Protein 3UC0 (pdb70)

Structure (mmCIF, N/CA/C/O backbone):
data_3UC0
#
_entry.id   3UC0
#
_cell.length_a   78.937
_cell.length_b   113.864
_cell.length_c   169.583
_cell.angle_alpha   90.000
_cell.angle_beta   90.000
_cell.angle_gamma   90.000
#
_symmetry.space_group_name_H-M   'P 21 21 21'
#
loop_
_entity.id
_entity.type
_entity.pdbx_description
1 polymer 'envelope protein'
2 polymer 'Heavy chain, monoclonal antibody 5H2'
3 polymer 'Light chain, monoclonal antibody 5H2'
4 non-polymer GLYCEROL
5 non-polymer 'SULFATE ION'
6 water water
#
loop_
_atom_site.group_PDB
_atom_site.id
_atom_site.type_symbol
_atom_site.label_atom_id
_atom_site.label_alt_id
_atom_site.label_comp_id
_atom_site.label_asym_id
_atom_site.label_entity_id
_atom_site.label_seq_id
_atom_site.pdbx_PDB_ins_code
_atom_site.Cartn_x
_atom_site.Cartn_y
_atom_site.Cartn_z
_atom_site.occupancy
_atom_site.B_iso_or_equiv
_atom_site.auth_seq_id
_atom_site.auth_comp_id
_atom_site.auth_asym_id
_atom_site.auth_atom_id
_atom_site.pdbx_PDB_model_num
ATOM 1 N N . MET A 1 1 ? -2.869 12.148 -16.794 1.00 81.80 1 MET A N 1
ATOM 2 C CA . MET A 1 1 ? -1.922 12.673 -17.773 1.00 79.71 1 MET A CA 1
ATOM 3 C C . MET A 1 1 ? -2.539 12.697 -19.176 1.00 81.13 1 MET A C 1
ATOM 4 O O . MET A 1 1 ? -3.048 11.676 -19.646 1.00 79.24 1 MET A O 1
ATOM 9 N N . ARG A 1 2 ? -2.484 13.868 -19.837 1.00 77.44 2 ARG A N 1
ATOM 10 C CA . ARG A 1 2 ? -3.002 14.065 -21.192 1.00 75.54 2 ARG A CA 1
ATOM 11 C C . ARG A 1 2 ? -1.990 13.584 -22.229 1.00 75.70 2 ARG A C 1
ATOM 12 O O . ARG A 1 2 ? -0.804 13.906 -22.131 1.00 75.07 2 ARG A O 1
ATOM 20 N N . CYS A 1 3 ? -2.460 12.791 -23.207 1.00 69.68 3 CYS A N 1
ATOM 21 C CA . CYS A 1 3 ? -1.621 12.210 -24.256 1.00 66.71 3 CYS A CA 1
ATOM 22 C C . CYS A 1 3 ? -1.719 12.954 -25.584 1.00 69.03 3 CYS A C 1
ATOM 23 O O . CYS A 1 3 ? -2.780 13.483 -25.923 1.00 69.50 3 CYS A O 1
ATOM 26 N N . VAL A 1 4 ? -0.613 12.957 -26.351 1.00 63.53 4 VAL A N 1
ATOM 27 C CA . VAL A 1 4 ? -0.535 13.578 -27.676 1.00 62.58 4 VAL A CA 1
ATOM 28 C C . VAL A 1 4 ? -1.069 12.552 -28.689 1.00 64.26 4 VAL A C 1
ATOM 29 O O . VAL A 1 4 ? -0.553 11.434 -28.770 1.00 62.20 4 VAL A O 1
ATOM 33 N N . GLY A 1 5 ? -2.114 12.937 -29.415 1.00 61.19 5 GLY A N 1
ATOM 34 C CA . GLY A 1 5 ? -2.775 12.084 -30.395 1.00 60.02 5 GLY A CA 1
ATOM 35 C C . GLY A 1 5 ? -2.066 11.983 -31.729 1.00 62.35 5 GLY A C 1
ATOM 36 O O . GLY A 1 5 ? -1.757 13.002 -32.353 1.00 62.57 5 GLY A O 1
ATOM 37 N N . VAL A 1 6 ? -1.805 10.738 -32.171 1.00 57.14 6 VAL A N 1
ATOM 38 C CA . VAL A 1 6 ? -1.162 10.421 -33.452 1.00 55.95 6 VAL A CA 1
ATOM 39 C C . VAL A 1 6 ? -2.053 9.412 -34.194 1.00 59.79 6 VAL A C 1
ATOM 40 O O . VAL A 1 6 ? -2.371 8.354 -33.652 1.00 58.78 6 VAL A O 1
ATOM 44 N N . GLY A 1 7 ? -2.459 9.764 -35.410 1.00 57.34 7 GLY A N 1
ATOM 45 C CA . GLY A 1 7 ? -3.317 8.926 -36.239 1.00 57.63 7 GLY A CA 1
ATOM 46 C C . GLY A 1 7 ? -4.787 9.283 -36.152 1.00 63.56 7 GLY A C 1
ATOM 47 O O . GLY A 1 7 ? -5.185 10.119 -35.335 1.00 63.72 7 GLY A O 1
ATOM 48 N N . ASN A 1 8 ? -5.604 8.641 -37.002 1.00 61.51 8 ASN A N 1
ATOM 49 C CA . ASN A 1 8 ? -7.049 8.859 -37.074 1.00 63.48 8 ASN A CA 1
ATOM 50 C C . ASN A 1 8 ? -7.790 7.526 -37.207 1.00 68.09 8 ASN A C 1
ATOM 51 O O . ASN A 1 8 ? -7.313 6.625 -37.897 1.00 67.06 8 ASN A O 1
ATOM 56 N N . ARG A 1 9 ? -8.958 7.413 -36.549 1.00 66.21 9 ARG A N 1
ATOM 57 C CA . ARG A 1 9 ? -9.806 6.216 -36.551 1.00 66.94 9 ARG A CA 1
ATOM 58 C C . ARG A 1 9 ? -10.437 5.901 -37.922 1.00 72.54 9 ARG A C 1
ATOM 59 O O . ARG A 1 9 ? -10.770 4.743 -38.183 1.00 72.44 9 ARG A O 1
ATOM 61 N N . ASP A 1 10 ? -10.603 6.926 -38.783 1.00 70.34 10 ASP A N 1
ATOM 62 C CA . ASP A 1 10 ? -11.190 6.792 -40.123 1.00 72.11 10 ASP A CA 1
ATOM 63 C C . ASP A 1 10 ? -10.137 6.528 -41.219 1.00 74.83 10 ASP A C 1
ATOM 64 O O . ASP A 1 10 ? -10.507 6.336 -42.380 1.00 76.13 10 ASP A O 1
ATOM 69 N N . PHE A 1 11 ? -8.834 6.538 -40.849 1.00 68.73 11 PHE A N 1
ATOM 70 C CA . PHE A 1 11 ? -7.703 6.336 -41.763 1.00 67.63 11 PHE A CA 1
ATOM 71 C C . PHE A 1 11 ? -6.867 5.092 -41.436 1.00 69.52 11 PHE A C 1
ATOM 72 O O . PHE A 1 11 ? -6.651 4.784 -40.262 1.00 67.68 11 PHE A O 1
ATOM 80 N N . VAL A 1 12 ? -6.373 4.404 -42.489 1.00 66.17 12 VAL A N 1
ATOM 81 C CA . VAL A 1 12 ? -5.536 3.203 -42.401 1.00 64.35 12 VAL A CA 1
ATOM 82 C C . VAL A 1 12 ? -4.035 3.499 -42.677 1.00 66.54 12 VAL A C 1
ATOM 83 O O . VAL A 1 12 ? -3.194 2.609 -42.503 1.00 64.73 12 VAL A O 1
ATOM 87 N N . GLU A 1 13 ? -3.709 4.746 -43.091 1.00 63.45 13 GLU A N 1
ATOM 88 C CA . GLU A 1 13 ? -2.346 5.189 -43.415 1.00 62.34 13 GLU A CA 1
ATOM 89 C C . GLU A 1 13 ? -1.381 5.106 -42.233 1.00 63.76 13 GLU A C 1
ATOM 90 O O . GLU A 1 13 ? -1.669 5.632 -41.157 1.00 62.44 13 GLU A O 1
ATOM 96 N N . GLY A 1 14 ? -0.252 4.438 -42.467 1.00 59.59 14 GLY A N 1
ATOM 97 C CA . GLY A 1 14 ? 0.815 4.249 -41.492 1.00 57.67 14 GLY A CA 1
ATOM 98 C C . GLY A 1 14 ? 0.755 2.958 -40.697 1.00 60.39 14 GLY A C 1
ATOM 99 O O . GLY A 1 14 ? 1.687 2.659 -39.947 1.00 58.85 14 GLY A O 1
ATOM 100 N N . VAL A 1 15 ? -0.336 2.184 -40.843 1.00 57.41 15 VAL A N 1
ATOM 101 C CA . VAL A 1 15 ? -0.549 0.934 -40.092 1.00 56.34 15 VAL A CA 1
ATOM 102 C C . VAL A 1 15 ? -0.727 -0.286 -41.036 1.00 60.53 15 VAL A C 1
ATOM 103 O O . VAL A 1 15 ? -0.685 -1.430 -40.578 1.00 59.74 15 VAL A O 1
ATOM 107 N N . SER A 1 16 ? -0.876 -0.032 -42.351 1.00 58.08 16 SER A N 1
ATOM 108 C CA . SER A 1 16 ? -1.050 -1.073 -43.364 1.00 58.95 16 SER A CA 1
ATOM 109 C C . SER A 1 16 ? -0.063 -0.932 -44.527 1.00 63.08 16 SER A C 1
ATOM 110 O O . SER A 1 16 ? 0.380 0.175 -44.833 1.00 62.93 16 SER A O 1
ATOM 113 N N . GLY A 1 17 ? 0.246 -2.064 -45.163 1.00 59.77 17 GLY A N 1
ATOM 114 C CA . GLY A 1 17 ? 1.121 -2.164 -46.327 1.00 60.42 17 GLY A CA 1
ATOM 115 C C . GLY A 1 17 ? 2.539 -1.668 -46.142 1.00 62.17 17 GLY A C 1
ATOM 116 O O . GLY A 1 17 ? 2.939 -0.694 -46.784 1.00 62.53 17 GLY A O 1
ATOM 117 N N . GLY A 1 18 ? 3.285 -2.337 -45.262 1.00 56.35 18 GLY A N 1
ATOM 118 C CA . GLY A 1 18 ? 4.684 -2.042 -44.957 1.00 54.80 18 GLY A CA 1
ATOM 119 C C . GLY A 1 18 ? 5.001 -0.655 -44.427 1.00 56.94 18 GLY A C 1
ATOM 120 O O . GLY A 1 18 ? 6.169 -0.252 -44.423 1.00 56.38 18 GLY A O 1
ATOM 121 N N . ALA A 1 19 ? 3.974 0.080 -43.966 1.00 52.42 19 ALA A N 1
ATOM 122 C CA . ALA A 1 19 ? 4.112 1.434 -43.430 1.00 51.32 19 ALA A CA 1
ATOM 123 C C . ALA A 1 19 ? 4.241 1.423 -41.904 1.00 52.42 19 ALA A C 1
ATOM 124 O O . ALA A 1 19 ? 3.807 0.471 -41.257 1.00 51.09 19 ALA A O 1
ATOM 126 N N . TRP A 1 20 ? 4.850 2.475 -41.334 1.00 48.08 20 TRP A N 1
ATOM 127 C CA . TRP A 1 20 ? 5.051 2.599 -39.888 1.00 46.44 20 TRP A CA 1
ATOM 128 C C . TRP A 1 20 ? 4.633 3.968 -39.342 1.00 50.10 20 TRP A C 1
ATOM 129 O O . TRP A 1 20 ? 4.433 4.909 -40.115 1.00 50.79 20 TRP A O 1
ATOM 140 N N . VAL A 1 21 ? 4.504 4.069 -38.007 1.00 45.57 21 VAL A N 1
ATOM 141 C CA . VAL A 1 21 ? 4.130 5.298 -37.305 1.00 45.50 21 VAL A CA 1
ATOM 142 C C . VAL A 1 21 ? 5.340 5.789 -36.503 1.00 49.02 21 VAL A C 1
ATOM 143 O O . VAL A 1 21 ? 5.854 5.052 -35.659 1.00 47.71 21 VAL A O 1
ATOM 147 N N . ASP A 1 22 ? 5.799 7.025 -36.779 1.00 46.47 22 ASP A N 1
ATOM 148 C CA . ASP A 1 22 ? 6.939 7.621 -36.080 1.00 46.44 22 ASP A CA 1
ATOM 149 C C . ASP A 1 22 ? 6.486 8.377 -34.835 1.00 50.26 22 ASP A C 1
ATOM 150 O O . ASP A 1 22 ? 5.694 9.314 -34.932 1.00 50.59 22 ASP A O 1
ATOM 155 N N . LEU A 1 23 ? 6.972 7.947 -33.660 1.00 46.23 23 LEU A N 1
ATOM 156 C CA . LEU A 1 23 ? 6.613 8.551 -32.375 1.00 46.46 23 LEU A CA 1
ATOM 157 C C . LEU A 1 23 ? 7.823 9.072 -31.622 1.00 50.88 23 LEU A C 1
ATOM 158 O O . LEU A 1 23 ? 8.900 8.484 -31.702 1.00 50.04 23 LEU A O 1
ATOM 163 N N . VAL A 1 24 ? 7.632 10.165 -30.868 1.00 48.84 24 VAL A N 1
ATOM 164 C CA . VAL A 1 24 ? 8.659 10.775 -30.023 1.00 49.82 24 VAL A CA 1
ATOM 165 C C . VAL A 1 24 ? 8.156 10.625 -28.581 1.00 54.42 24 VAL A C 1
ATOM 166 O O . VAL A 1 24 ? 7.229 11.329 -28.173 1.00 54.72 24 VAL A O 1
ATOM 170 N N . LEU A 1 25 ? 8.724 9.658 -27.841 1.00 51.01 25 LEU A N 1
ATOM 171 C CA . LEU A 1 25 ? 8.332 9.346 -26.464 1.00 51.60 25 LEU A CA 1
ATOM 172 C C . LEU A 1 25 ? 9.082 10.212 -25.455 1.00 58.28 25 LEU A C 1
ATOM 173 O O . LEU A 1 25 ? 10.263 9.980 -25.207 1.00 58.32 25 LEU A O 1
ATOM 178 N N . GLU A 1 26 ? 8.391 11.206 -24.874 1.00 57.11 26 GLU A N 1
ATOM 179 C CA . GLU A 1 26 ? 8.962 12.130 -23.890 1.00 59.80 26 GLU A CA 1
ATOM 180 C C . GLU A 1 26 ? 8.875 11.548 -22.481 1.00 65.81 26 GLU A C 1
ATOM 181 O O . GLU A 1 26 ? 7.875 10.908 -22.144 1.00 64.57 26 GLU A O 1
ATOM 187 N N . HIS A 1 27 ? 9.916 11.777 -21.654 1.00 65.44 27 HIS A N 1
ATOM 188 C CA . HIS A 1 27 ? 9.946 11.311 -20.266 1.00 67.28 27 HIS A CA 1
ATOM 189 C C . HIS A 1 27 ? 8.995 12.190 -19.452 1.00 73.69 27 HIS A C 1
ATOM 190 O O . HIS A 1 27 ? 9.171 13.410 -19.394 1.00 74.94 27 HIS A O 1
ATOM 197 N N . GLY A 1 28 ? 7.966 11.561 -18.893 1.00 70.53 28 GLY A N 1
ATOM 198 C CA . GLY A 1 28 ? 6.910 12.239 -18.151 1.00 72.39 28 GLY A CA 1
ATOM 199 C C . GLY A 1 28 ? 5.800 12.700 -19.077 1.00 75.20 28 GLY A C 1
ATOM 200 O O . GLY A 1 28 ? 5.031 13.602 -18.735 1.00 76.46 28 GLY A O 1
ATOM 201 N N . GLY A 1 29 ? 5.741 12.078 -20.255 1.00 69.20 29 GLY A N 1
ATOM 202 C CA . GLY A 1 29 ? 4.761 12.351 -21.298 1.00 67.83 29 GLY A CA 1
ATOM 203 C C . GLY A 1 29 ? 4.087 11.093 -21.807 1.00 69.51 29 GLY A C 1
ATOM 204 O O . GLY A 1 29 ? 4.533 9.979 -21.513 1.00 68.30 29 GLY A O 1
ATOM 205 N N . CYS A 1 30 ? 3.012 11.266 -22.587 1.00 65.24 30 CYS A N 1
ATOM 206 C CA . CYS A 1 30 ? 2.226 10.161 -23.134 1.00 63.33 30 CYS A CA 1
ATOM 207 C C . CYS A 1 30 ? 1.828 10.399 -24.595 1.00 64.70 30 CYS A C 1
ATOM 208 O O . CYS A 1 30 ? 1.613 11.544 -24.998 1.00 65.15 30 CYS A O 1
ATOM 211 N N . VAL A 1 31 ? 1.745 9.309 -25.386 1.00 58.43 31 VAL A N 1
ATOM 212 C CA . VAL A 1 31 ? 1.368 9.338 -26.808 1.00 56.85 31 VAL A CA 1
ATOM 213 C C . VAL A 1 31 ? 0.256 8.303 -27.072 1.00 58.93 31 VAL A C 1
ATOM 214 O O . VAL A 1 31 ? 0.381 7.152 -26.651 1.00 57.66 31 VAL A O 1
ATOM 218 N N . THR A 1 32 ? -0.821 8.719 -27.771 1.00 55.28 32 THR A N 1
ATOM 219 C CA . THR A 1 32 ? -1.955 7.859 -28.118 1.00 54.65 32 THR A CA 1
ATOM 220 C C . THR A 1 32 ? -2.056 7.634 -29.632 1.00 57.38 32 THR A C 1
ATOM 221 O O . THR A 1 32 ? -2.129 8.600 -30.394 1.00 57.52 32 THR A O 1
ATOM 225 N N . THR A 1 33 ? -2.065 6.353 -30.056 1.00 52.57 33 THR A N 1
ATOM 226 C CA . THR A 1 33 ? -2.171 5.965 -31.467 1.00 51.76 33 THR A CA 1
ATOM 227 C C . THR A 1 33 ? -3.573 5.478 -31.823 1.00 56.17 33 THR A C 1
ATOM 228 O O . THR A 1 33 ? -4.179 4.730 -31.054 1.00 55.73 33 THR A O 1
ATOM 232 N N . MET A 1 34 ? -4.086 5.913 -32.989 1.00 53.66 34 MET A N 1
ATOM 233 C CA . MET A 1 34 ? -5.416 5.562 -33.504 1.00 54.84 34 MET A CA 1
ATOM 234 C C . MET A 1 34 ? -5.333 5.149 -34.972 1.00 58.46 34 MET A C 1
ATOM 235 O O . MET A 1 34 ? -4.607 5.780 -35.744 1.00 57.70 34 MET A O 1
ATOM 240 N N . ALA A 1 35 ? -6.087 4.098 -35.361 1.00 55.57 35 ALA A N 1
ATOM 241 C CA . ALA A 1 35 ? -6.120 3.564 -36.730 1.00 55.84 35 ALA A CA 1
ATOM 242 C C . ALA A 1 35 ? -7.389 2.746 -37.011 1.00 61.27 35 ALA A C 1
ATOM 243 O O . ALA A 1 35 ? -7.963 2.159 -36.089 1.00 61.21 35 ALA A O 1
ATOM 245 N N . GLN A 1 36 ? -7.786 2.667 -38.299 1.00 58.66 36 GLN A N 1
ATOM 246 C CA . GLN A 1 36 ? -8.951 1.919 -38.781 1.00 60.04 36 GLN A CA 1
ATOM 247 C C . GLN A 1 36 ? -8.714 0.407 -38.632 1.00 62.43 36 GLN A C 1
ATOM 248 O O . GLN A 1 36 ? -7.736 -0.117 -39.172 1.00 61.10 36 GLN A O 1
ATOM 254 N N . GLY A 1 37 ? -9.596 -0.258 -37.881 1.00 58.99 37 GLY A N 1
ATOM 255 C CA . GLY A 1 37 ? -9.531 -1.694 -37.621 1.00 58.07 37 GLY A CA 1
ATOM 256 C C . GLY A 1 37 ? -8.380 -2.106 -36.724 1.00 58.48 37 GLY A C 1
ATOM 257 O O . GLY A 1 37 ? -7.884 -3.235 -36.819 1.00 57.55 37 GLY A O 1
ATOM 258 N N . LYS A 1 38 ? -7.947 -1.184 -35.843 1.00 53.11 38 LYS A N 1
ATOM 259 C CA . LYS A 1 38 ? -6.835 -1.394 -34.913 1.00 50.57 38 LYS A CA 1
ATOM 260 C C . LYS A 1 38 ? -7.167 -0.848 -33.519 1.00 53.78 38 LYS A C 1
ATOM 261 O O . LYS A 1 38 ? -7.829 0.191 -33.426 1.00 54.26 38 LYS A O 1
ATOM 267 N N . PRO A 1 39 ? -6.722 -1.513 -32.424 1.00 49.01 39 PRO A N 1
ATOM 268 C CA . PRO A 1 39 ? -7.032 -0.991 -31.083 1.00 49.18 39 PRO A CA 1
ATOM 269 C C . PRO A 1 39 ? -6.236 0.265 -30.742 1.00 52.17 39 PRO A C 1
ATOM 270 O O . PRO A 1 39 ? -5.082 0.393 -31.151 1.00 50.44 39 PRO A O 1
ATOM 274 N N . THR A 1 40 ? -6.865 1.193 -30.004 1.00 49.63 40 THR A N 1
ATOM 275 C CA . THR A 1 40 ? -6.253 2.448 -29.562 1.00 49.04 40 THR A CA 1
ATOM 276 C C . THR A 1 40 ? -5.219 2.124 -28.473 1.00 51.66 40 THR A C 1
ATOM 277 O O . THR A 1 40 ? -5.526 1.380 -27.534 1.00 51.73 40 THR A O 1
ATOM 281 N N . LEU A 1 41 ? -3.989 2.649 -28.626 1.00 46.80 41 LEU A N 1
ATOM 282 C CA . LEU A 1 41 ? -2.887 2.375 -27.700 1.00 45.69 41 LEU A CA 1
ATOM 283 C C . LEU A 1 41 ? -2.343 3.600 -26.981 1.00 49.52 41 LEU A C 1
ATOM 284 O O . LEU A 1 41 ? -2.460 4.718 -27.482 1.00 49.43 41 LEU A O 1
ATOM 289 N N . ASP A 1 42 ? -1.695 3.366 -25.824 1.00 45.77 42 ASP A N 1
ATOM 290 C CA . ASP A 1 42 ? -1.033 4.379 -25.009 1.00 46.09 42 ASP A CA 1
ATOM 291 C C . ASP A 1 42 ? 0.441 4.009 -24.874 1.00 48.09 42 ASP A C 1
ATOM 292 O O . ASP A 1 42 ? 0.768 2.961 -24.316 1.00 47.26 42 ASP A O 1
ATOM 297 N N . PHE A 1 43 ? 1.321 4.853 -25.426 1.00 43.84 43 PHE A N 1
ATOM 298 C CA . PHE A 1 43 ? 2.769 4.670 -25.382 1.00 42.66 43 PHE A CA 1
ATOM 299 C C . PHE A 1 43 ? 3.367 5.668 -24.392 1.00 47.29 43 PHE A C 1
ATOM 300 O O . PHE A 1 43 ? 3.087 6.866 -24.481 1.00 47.92 43 PHE A O 1
ATOM 308 N N . GLU A 1 44 ? 4.160 5.170 -23.429 1.00 43.87 44 GLU A N 1
ATOM 309 C CA . GLU A 1 44 ? 4.766 5.998 -22.389 1.00 45.29 44 GLU A CA 1
ATOM 310 C C . GLU A 1 44 ? 6.185 5.542 -22.037 1.00 48.43 44 GLU A C 1
ATOM 311 O O . GLU A 1 44 ? 6.413 4.352 -21.808 1.00 47.22 44 GLU A O 1
ATOM 317 N N . LEU A 1 45 ? 7.130 6.501 -21.981 1.00 45.58 45 LEU A N 1
ATOM 318 C CA . LEU A 1 45 ? 8.516 6.250 -21.596 1.00 45.71 45 LEU A CA 1
ATOM 319 C C . LEU A 1 45 ? 8.587 6.397 -20.070 1.00 51.68 45 LEU A C 1
ATOM 320 O O . LEU A 1 45 ? 8.657 7.511 -19.547 1.00 53.27 45 LEU A O 1
ATOM 325 N N . THR A 1 46 ? 8.497 5.258 -19.365 1.00 48.19 46 THR A N 1
ATOM 326 C CA . THR A 1 46 ? 8.475 5.170 -17.905 1.00 50.21 46 THR A CA 1
ATOM 327 C C . THR A 1 46 ? 9.819 5.490 -17.244 1.00 55.69 46 THR A C 1
ATOM 328 O O . THR A 1 46 ? 9.875 6.389 -16.404 1.00 57.68 46 THR A O 1
ATOM 332 N N . LYS A 1 47 ? 10.883 4.746 -17.596 1.00 51.24 47 LYS A N 1
ATOM 333 C CA . LYS A 1 47 ? 12.206 4.919 -16.993 1.00 52.84 47 LYS A CA 1
ATOM 334 C C . LYS A 1 47 ? 13.334 4.985 -18.025 1.00 55.44 47 LYS A C 1
ATOM 335 O O . LYS A 1 47 ? 13.296 4.287 -19.039 1.00 52.67 47 LYS A O 1
ATOM 341 N N . THR A 1 48 ? 14.345 5.822 -17.737 1.00 53.85 48 THR A N 1
ATOM 342 C CA . THR A 1 48 ? 15.548 6.003 -18.544 1.00 53.42 48 THR A CA 1
ATOM 343 C C . THR A 1 48 ? 16.754 6.015 -17.600 1.00 59.75 48 THR A C 1
ATOM 344 O O . THR A 1 48 ? 16.849 6.884 -16.729 1.00 61.97 48 THR A O 1
ATOM 348 N N . THR A 1 49 ? 17.676 5.056 -17.783 1.00 55.75 49 THR A N 1
ATOM 349 C CA . THR A 1 49 ? 18.902 4.950 -16.982 1.00 58.22 49 THR A CA 1
ATOM 350 C C . THR A 1 49 ? 19.951 5.946 -17.498 1.00 63.62 49 THR A C 1
ATOM 351 O O . THR A 1 49 ? 19.807 6.453 -18.613 1.00 61.62 49 THR A O 1
ATOM 355 N N . ALA A 1 50 ? 20.994 6.237 -16.689 1.00 63.59 50 ALA A N 1
ATOM 356 C CA . ALA A 1 50 ? 22.070 7.156 -17.076 1.00 65.44 50 ALA A CA 1
ATOM 357 C C . ALA A 1 50 ? 22.897 6.520 -18.198 1.00 67.77 50 ALA A C 1
ATOM 358 O O . ALA A 1 50 ? 23.537 5.484 -17.993 1.00 67.70 50 ALA A O 1
ATOM 360 N N . GLY A 1 51 ? 22.806 7.111 -19.386 1.00 62.62 51 GLY A N 1
ATOM 361 C CA . GLY A 1 51 ? 23.479 6.618 -20.582 1.00 61.01 51 GLY A CA 1
ATOM 362 C C . GLY A 1 51 ? 23.032 7.296 -21.866 1.00 62.57 51 GLY A C 1
ATOM 363 O O . GLY A 1 51 ? 23.811 8.055 -22.439 1.00 63.78 51 GLY A O 1
ATOM 364 N N . GLY A 1 52 ? 21.805 7.046 -22.345 1.00 55.65 134 GLY A N 1
ATOM 365 C CA . GLY A 1 52 ? 20.790 6.167 -21.769 1.00 53.36 134 GLY A CA 1
ATOM 366 C C . GLY A 1 52 ? 20.960 4.730 -22.205 1.00 54.72 134 GLY A C 1
ATOM 367 O O . GLY A 1 52 ? 20.762 4.409 -23.380 1.00 52.34 134 GLY A O 1
ATOM 368 N N . LEU A 1 53 ? 21.334 3.862 -21.254 1.00 51.68 135 LEU A N 1
ATOM 369 C CA . LEU A 1 53 ? 21.590 2.440 -21.499 1.00 49.95 135 LEU A CA 1
ATOM 370 C C . LEU A 1 53 ? 20.339 1.565 -21.519 1.00 51.00 135 LEU A C 1
ATOM 371 O O . LEU A 1 53 ? 20.363 0.499 -22.133 1.00 49.08 135 LEU A O 1
ATOM 376 N N . GLU A 1 54 ? 19.258 1.996 -20.836 1.00 47.14 136 GLU A N 1
ATOM 377 C CA . GLU A 1 54 ? 17.984 1.268 -20.772 1.00 44.73 136 GLU A CA 1
ATOM 378 C C . GLU A 1 54 ? 16.790 2.216 -20.857 1.00 47.56 136 GLU A C 1
ATOM 379 O O . GLU A 1 54 ? 16.712 3.178 -20.091 1.00 49.00 136 GLU A O 1
ATOM 385 N N . TYR A 1 55 ? 15.860 1.935 -21.788 1.00 41.54 137 TYR A N 1
ATOM 386 C CA . TYR A 1 55 ? 14.632 2.705 -21.999 1.00 40.53 137 TYR A CA 1
ATOM 387 C C . TYR A 1 55 ? 13.431 1.803 -21.720 1.00 42.84 137 TYR A C 1
ATOM 388 O O . TYR A 1 55 ? 13.295 0.750 -22.348 1.00 41.02 137 TYR A O 1
ATOM 397 N N . THR A 1 56 ? 12.573 2.202 -20.769 1.00 39.96 138 THR A N 1
ATOM 398 C CA . THR A 1 56 ? 11.384 1.438 -20.390 1.00 38.90 138 THR A CA 1
ATOM 399 C C . THR A 1 56 ? 10.145 2.029 -21.065 1.00 41.60 138 THR A C 1
ATOM 400 O O . THR A 1 56 ? 9.758 3.161 -20.769 1.00 42.28 138 THR A O 1
ATOM 404 N N . VAL A 1 57 ? 9.541 1.260 -21.985 1.00 36.26 139 VAL A N 1
ATOM 405 C CA . VAL A 1 57 ? 8.347 1.658 -22.735 1.00 35.07 139 VAL A CA 1
ATOM 406 C C . VAL A 1 57 ? 7.166 0.773 -22.314 1.00 39.12 139 VAL A C 1
ATOM 407 O O . VAL A 1 57 ? 7.261 -0.454 -22.383 1.00 37.90 139 VAL A O 1
ATOM 411 N N . VAL A 1 58 ? 6.065 1.402 -21.870 1.00 36.80 140 VAL A N 1
ATOM 412 C CA . VAL A 1 58 ? 4.851 0.702 -21.446 1.00 36.86 140 VAL A CA 1
ATOM 413 C C . VAL A 1 58 ? 3.740 0.936 -22.476 1.00 40.16 140 VAL A C 1
ATOM 414 O O . VAL A 1 58 ? 3.353 2.081 -22.723 1.00 39.87 140 VAL A O 1
ATOM 418 N N . VAL A 1 59 ? 3.252 -0.157 -23.088 1.00 36.22 141 VAL A N 1
ATOM 419 C CA . VAL A 1 59 ? 2.182 -0.137 -24.089 1.00 35.64 141 VAL A CA 1
ATOM 420 C C . VAL A 1 59 ? 0.882 -0.582 -23.406 1.00 41.20 141 VAL A C 1
ATOM 421 O O . VAL A 1 59 ? 0.822 -1.687 -22.864 1.00 40.94 141 VAL A O 1
ATOM 425 N N . THR A 1 60 ? -0.141 0.289 -23.417 1.00 39.38 142 THR A N 1
ATOM 426 C CA . THR A 1 60 ? -1.442 0.020 -22.797 1.00 41.03 142 THR A CA 1
ATOM 427 C C . THR A 1 60 ? -2.561 0.115 -23.838 1.00 45.26 142 THR A C 1
ATOM 428 O O . THR A 1 60 ? -2.607 1.075 -24.606 1.00 44.38 142 THR A O 1
ATOM 432 N N . VAL A 1 61 ? -3.461 -0.881 -23.852 1.00 43.05 143 VAL A N 1
ATOM 433 C CA . VAL A 1 61 ? -4.596 -0.947 -24.780 1.00 43.61 143 VAL A CA 1
ATOM 434 C C . VAL A 1 61 ? -5.828 -0.268 -24.160 1.00 50.12 143 VAL A C 1
ATOM 435 O O . VAL A 1 61 ? -6.142 -0.518 -22.993 1.00 51.11 143 VAL A O 1
ATOM 439 N N . HIS A 1 62 ? -6.523 0.578 -24.950 1.00 47.56 144 HIS A N 1
ATOM 440 C CA . HIS A 1 62 ? -7.746 1.271 -24.538 1.00 86.62 144 HIS A CA 1
ATOM 441 C C . HIS A 1 62 ? -8.911 0.279 -24.475 1.00 118.73 144 HIS A C 1
ATOM 442 O O . HIS A 1 62 ? -9.196 -0.410 -25.455 1.00 80.86 144 HIS A O 1
ATOM 449 N N . GLY A 1 77 ? -0.506 -2.539 -18.406 1.00 44.58 159 GLY A N 1
ATOM 450 C CA . GLY A 1 77 ? 0.185 -2.513 -19.689 1.00 42.09 159 GLY A CA 1
ATOM 451 C C . GLY A 1 77 ? 1.310 -3.520 -19.830 1.00 44.46 159 GLY A C 1
ATOM 452 O O . GLY A 1 77 ? 1.669 -4.206 -18.868 1.00 45.08 159 GLY A O 1
ATOM 453 N N . VAL A 1 78 ? 1.869 -3.613 -21.048 1.00 38.81 160 VAL A N 1
ATOM 454 C CA . VAL A 1 78 ? 2.981 -4.508 -21.386 1.00 37.31 160 VAL A CA 1
ATOM 455 C C . VAL A 1 78 ? 4.262 -3.669 -21.449 1.00 40.48 160 VAL A C 1
ATOM 456 O O . VAL A 1 78 ? 4.288 -2.634 -22.119 1.00 39.50 160 VAL A O 1
ATOM 460 N N . THR A 1 79 ? 5.305 -4.106 -20.722 1.00 37.56 161 THR A N 1
ATOM 461 C CA . THR A 1 79 ? 6.595 -3.421 -20.621 1.00 37.53 161 THR A CA 1
ATOM 462 C C . THR A 1 79 ? 7.623 -3.940 -21.633 1.00 40.37 161 THR A C 1
ATOM 463 O O . THR A 1 79 ? 7.875 -5.144 -21.702 1.00 39.40 161 THR A O 1
ATOM 467 N N . ALA A 1 80 ? 8.222 -3.012 -22.398 1.00 36.81 162 ALA A N 1
ATOM 468 C CA . ALA A 1 80 ? 9.259 -3.286 -23.392 1.00 35.79 162 ALA A CA 1
ATOM 469 C C . ALA A 1 80 ? 10.535 -2.514 -23.040 1.00 40.83 162 ALA A C 1
ATOM 470 O O . ALA A 1 80 ? 10.465 -1.337 -22.677 1.00 41.32 162 ALA A O 1
ATOM 472 N N . MET A 1 81 ? 11.694 -3.183 -23.136 1.00 37.55 163 MET A N 1
ATOM 473 C CA . MET A 1 81 ? 13.007 -2.605 -22.842 1.00 38.55 163 MET A CA 1
ATOM 474 C C . MET A 1 81 ? 13.762 -2.300 -24.121 1.00 40.41 163 MET A C 1
ATOM 475 O O . MET A 1 81 ? 13.927 -3.186 -24.964 1.00 39.14 163 MET A O 1
ATOM 480 N N . ILE A 1 82 ? 14.191 -1.036 -24.284 1.00 36.58 164 ILE A N 1
ATOM 481 C CA . ILE A 1 82 ? 14.958 -0.574 -25.445 1.00 35.58 164 ILE A CA 1
ATOM 482 C C . ILE A 1 82 ? 16.365 -0.213 -24.968 1.00 40.23 164 ILE A C 1
ATOM 483 O O . ILE A 1 82 ? 16.521 0.649 -24.104 1.00 41.23 164 ILE A O 1
ATOM 488 N N . THR A 1 83 ? 17.380 -0.900 -25.506 1.00 36.25 165 THR A N 1
ATOM 489 C CA . THR A 1 83 ? 18.788 -0.674 -25.158 1.00 37.60 165 THR A CA 1
ATOM 490 C C . THR A 1 83 ? 19.569 -0.304 -26.432 1.00 40.86 165 THR A C 1
ATOM 491 O O . THR A 1 83 ? 19.121 -0.683 -27.515 1.00 38.71 165 THR A O 1
ATOM 495 N N . PRO A 1 84 ? 20.735 0.395 -26.365 1.00 39.24 166 PRO A N 1
ATOM 496 C CA . PRO A 1 84 ? 21.480 0.694 -27.603 1.00 39.42 166 PRO A CA 1
ATOM 497 C C . PRO A 1 84 ? 21.892 -0.554 -28.392 1.00 42.67 166 PRO A C 1
ATOM 498 O O . PRO A 1 84 ? 21.909 -0.498 -29.618 1.00 41.89 166 PRO A O 1
ATOM 502 N N . ARG A 1 85 ? 22.182 -1.680 -27.694 1.00 39.17 167 ARG A N 1
ATOM 503 C CA . ARG A 1 85 ? 22.563 -2.969 -28.287 1.00 38.52 167 ARG A CA 1
ATOM 504 C C . ARG A 1 85 ? 21.370 -3.599 -29.006 1.00 40.12 167 ARG A C 1
ATOM 505 O O . ARG A 1 85 ? 21.524 -4.123 -30.112 1.00 39.65 167 ARG A O 1
ATOM 513 N N . SER A 1 86 ? 20.191 -3.562 -28.365 1.00 35.10 168 SER A N 1
ATOM 514 C CA . SER A 1 86 ? 18.957 -4.112 -28.912 1.00 32.95 168 SER A CA 1
ATOM 515 C C . SER A 1 86 ? 17.906 -2.992 -29.059 1.00 36.77 168 SER A C 1
ATOM 516 O O . SER A 1 86 ? 17.081 -2.793 -28.160 1.00 35.91 168 SER A O 1
ATOM 519 N N . PRO A 1 87 ? 17.965 -2.198 -30.155 1.00 33.81 169 PRO A N 1
ATOM 520 C CA . PRO A 1 87 ? 17.008 -1.090 -30.300 1.00 33.35 169 PRO A CA 1
ATOM 521 C C . PRO A 1 87 ? 15.630 -1.478 -30.835 1.00 36.55 169 PRO A C 1
ATOM 522 O O . PRO A 1 87 ? 14.683 -0.711 -30.663 1.00 35.89 169 PRO A O 1
ATOM 526 N N . SER A 1 88 ? 15.516 -2.651 -31.482 1.00 33.01 170 SER A N 1
ATOM 527 C CA . SER A 1 88 ? 14.263 -3.149 -32.045 1.00 31.75 170 SER A CA 1
ATOM 528 C C . SER A 1 88 ? 13.743 -4.351 -31.260 1.00 34.82 170 SER A C 1
ATOM 529 O O . SER A 1 88 ? 14.537 -5.196 -30.834 1.00 34.74 170 SER A O 1
ATOM 532 N N . VAL A 1 89 ? 12.407 -4.420 -31.063 1.00 30.32 171 VAL A N 1
ATOM 533 C CA . VAL A 1 89 ? 11.743 -5.501 -30.329 1.00 29.51 171 VAL A CA 1
ATOM 534 C C . VAL A 1 89 ? 10.291 -5.744 -30.785 1.00 32.44 171 VAL A C 1
ATOM 535 O O . VAL A 1 89 ? 9.551 -4.789 -31.037 1.00 31.86 171 VAL A O 1
ATOM 539 N N . GLU A 1 90 ? 9.901 -7.027 -30.892 1.00 28.58 172 GLU A N 1
ATOM 540 C CA . GLU A 1 90 ? 8.538 -7.434 -31.228 1.00 27.98 172 GLU A CA 1
ATOM 541 C C . GLU A 1 90 ? 7.787 -7.557 -29.909 1.00 31.48 172 GLU A C 1
ATOM 542 O O . GLU A 1 90 ? 8.197 -8.328 -29.039 1.00 31.15 172 GLU A O 1
ATOM 548 N N . VAL A 1 91 ? 6.743 -6.740 -29.728 1.00 27.98 173 VAL A N 1
ATOM 549 C CA . VAL A 1 91 ? 5.959 -6.709 -28.491 1.00 28.01 173 VAL A CA 1
ATOM 550 C C . VAL A 1 91 ? 4.628 -7.439 -28.679 1.00 31.70 173 VAL A C 1
ATOM 551 O O . VAL A 1 91 ? 3.833 -7.060 -29.539 1.00 31.35 173 VAL A O 1
ATOM 555 N N . LYS A 1 92 ? 4.400 -8.490 -27.875 1.00 28.22 174 LYS A N 1
ATOM 556 C CA . LYS A 1 92 ? 3.171 -9.276 -27.894 1.00 28.38 174 LYS A CA 1
ATOM 557 C C . LYS A 1 92 ? 2.153 -8.649 -26.949 1.00 33.79 174 LYS A C 1
ATOM 558 O O . LYS A 1 92 ? 2.443 -8.460 -25.762 1.00 33.71 174 LYS A O 1
ATOM 564 N N . LEU A 1 93 ? 0.971 -8.313 -27.482 1.00 31.30 175 LEU A N 1
ATOM 565 C CA . LEU A 1 93 ? -0.138 -7.778 -26.701 1.00 32.37 175 LEU A CA 1
ATOM 566 C C . LEU A 1 93 ? -1.228 -8.851 -26.750 1.00 37.62 175 LEU A C 1
ATOM 567 O O . LEU A 1 93 ? -1.975 -8.904 -27.731 1.00 37.59 175 LEU A O 1
ATOM 572 N N . PRO A 1 94 ? -1.276 -9.772 -25.752 1.00 35.26 176 PRO A N 1
ATOM 573 C CA . PRO A 1 94 ? -2.271 -10.864 -25.786 1.00 36.39 176 PRO A CA 1
ATOM 574 C C . PRO A 1 94 ? -3.699 -10.433 -26.102 1.00 41.46 176 PRO A C 1
ATOM 575 O O . PRO A 1 94 ? -4.185 -9.454 -25.537 1.00 41.86 176 PRO A O 1
ATOM 579 N N . ASP A 1 95 ? -4.334 -11.149 -27.063 1.00 38.42 177 ASP A N 1
ATOM 580 C CA . ASP A 1 95 ? -5.685 -10.945 -27.621 1.00 39.72 177 ASP A CA 1
ATOM 581 C C . ASP A 1 95 ? -5.744 -9.813 -28.657 1.00 43.41 177 ASP A C 1
ATOM 582 O O . ASP A 1 95 ? -6.758 -9.665 -29.347 1.00 44.37 177 ASP A O 1
ATOM 587 N N . TYR A 1 96 ? -4.649 -9.039 -28.785 1.00 38.54 178 TYR A N 1
ATOM 588 C CA . TYR A 1 96 ? -4.543 -7.902 -29.700 1.00 38.05 178 TYR A CA 1
ATOM 589 C C . TYR A 1 96 ? -3.483 -8.067 -30.797 1.00 41.54 178 TYR A C 1
ATOM 590 O O . TYR A 1 96 ? -3.390 -7.218 -31.685 1.00 41.23 178 TYR A O 1
ATOM 599 N N . GLY A 1 97 ? -2.721 -9.157 -30.744 1.00 37.55 179 GLY A N 1
ATOM 600 C CA . GLY A 1 97 ? -1.694 -9.454 -31.734 1.00 36.42 179 GLY A CA 1
ATOM 601 C C . GLY A 1 97 ? -0.304 -9.009 -31.334 1.00 38.89 179 GLY A C 1
ATOM 602 O O . GLY A 1 97 ? 0.129 -9.259 -30.205 1.00 37.99 179 GLY A O 1
ATOM 603 N N . GLU A 1 98 ? 0.409 -8.355 -32.273 1.00 35.07 180 GLU A N 1
ATOM 604 C CA . GLU A 1 98 ? 1.787 -7.887 -32.085 1.00 33.88 180 GLU A CA 1
ATOM 605 C C . GLU A 1 98 ? 2.062 -6.527 -32.728 1.00 38.19 180 GLU A C 1
ATOM 606 O O . GLU A 1 98 ? 1.349 -6.104 -33.640 1.00 38.46 180 GLU A O 1
ATOM 612 N N . LEU A 1 99 ? 3.157 -5.886 -32.287 1.00 34.68 181 LEU A N 1
ATOM 613 C CA . LEU A 1 99 ? 3.691 -4.637 -32.828 1.00 34.53 181 LEU A CA 1
ATOM 614 C C . LEU A 1 99 ? 5.222 -4.636 -32.719 1.00 38.32 181 LEU A C 1
ATOM 615 O O . LEU A 1 99 ? 5.770 -5.319 -31.851 1.00 37.50 181 LEU A O 1
ATOM 620 N N . THR A 1 100 ? 5.906 -3.886 -33.599 1.00 35.45 182 THR A N 1
ATOM 621 C CA . THR A 1 100 ? 7.366 -3.797 -33.592 1.00 35.39 182 THR A CA 1
ATOM 622 C C . THR A 1 100 ? 7.809 -2.381 -33.230 1.00 41.34 182 THR A C 1
ATOM 623 O O . THR A 1 100 ? 7.381 -1.419 -33.873 1.00 41.42 182 THR A O 1
ATOM 627 N N . LEU A 1 101 ? 8.662 -2.261 -32.195 1.00 39.03 183 LEU A N 1
ATOM 628 C CA . LEU A 1 101 ? 9.219 -0.983 -31.754 1.00 39.65 183 LEU A CA 1
ATOM 629 C C . LEU A 1 101 ? 10.650 -0.856 -32.281 1.00 45.33 183 LEU A C 1
ATOM 630 O O . LEU A 1 101 ? 11.584 -1.347 -31.645 1.00 45.44 183 LEU A O 1
ATOM 635 N N . ASP A 1 102 ? 10.816 -0.234 -33.460 1.00 42.98 184 ASP A N 1
ATOM 636 C CA . ASP A 1 102 ? 12.130 -0.017 -34.068 1.00 43.90 184 ASP A CA 1
ATOM 637 C C . ASP A 1 102 ? 12.608 1.375 -33.635 1.00 49.21 184 ASP A C 1
ATOM 638 O O . ASP A 1 102 ? 12.429 2.360 -34.353 1.00 49.34 184 ASP A O 1
ATOM 643 N N . CYS A 1 103 ? 13.169 1.449 -32.420 1.00 46.62 185 CYS A N 1
ATOM 644 C CA . CYS A 1 103 ? 13.605 2.700 -31.802 1.00 47.79 185 CYS A CA 1
ATOM 645 C C . CYS A 1 103 ? 15.021 3.155 -32.156 1.00 53.26 185 CYS A C 1
ATOM 646 O O . CYS A 1 103 ? 15.856 2.346 -32.564 1.00 53.07 185 CYS A O 1
ATOM 649 N N . GLU A 1 104 ? 15.269 4.470 -32.004 1.00 51.12 186 GLU A N 1
ATOM 650 C CA . GLU A 1 104 ? 16.540 5.135 -32.287 1.00 52.66 186 GLU A CA 1
ATOM 651 C C . GLU A 1 104 ? 17.098 5.747 -30.975 1.00 57.80 186 GLU A C 1
ATOM 652 O O . GLU A 1 104 ? 16.864 6.929 -30.705 1.00 58.18 186 GLU A O 1
ATOM 658 N N . PRO A 1 105 ? 17.802 4.954 -30.126 1.00 54.76 187 PRO A N 1
ATOM 659 C CA . PRO A 1 105 ? 18.328 5.513 -28.868 1.00 56.24 187 PRO A CA 1
ATOM 660 C C . PRO A 1 105 ? 19.562 6.385 -29.098 1.00 62.65 187 PRO A C 1
ATOM 661 O O . PRO A 1 105 ? 20.556 5.917 -29.655 1.00 62.59 187 PRO A O 1
ATOM 665 N N . ARG A 1 106 ? 19.466 7.673 -28.717 1.00 61.25 188 ARG A N 1
ATOM 666 C CA . ARG A 1 106 ? 20.528 8.669 -28.889 1.00 63.77 188 ARG A CA 1
ATOM 667 C C . ARG A 1 106 ? 20.838 9.386 -27.565 1.00 70.78 188 ARG A C 1
ATOM 668 O O . ARG A 1 106 ? 20.819 10.619 -27.500 1.00 72.13 188 ARG A O 1
ATOM 676 N N . SER A 1 107 ? 21.132 8.594 -26.509 1.00 68.36 189 SER A N 1
ATOM 677 C CA . SER A 1 107 ? 21.454 9.029 -25.138 1.00 70.88 189 SER A CA 1
ATOM 678 C C . SER A 1 107 ? 20.337 9.806 -24.411 1.00 76.19 189 SER A C 1
ATOM 679 O O . SER A 1 107 ? 19.255 10.007 -24.969 1.00 74.20 189 SER A O 1
ATOM 682 N N . GLY A 1 108 ? 20.613 10.203 -23.167 1.00 75.79 190 GLY A N 1
ATOM 683 C CA . GLY A 1 108 ? 19.686 10.930 -22.305 1.00 76.68 190 GLY A CA 1
ATOM 684 C C . GLY A 1 108 ? 19.334 12.328 -22.774 1.00 82.04 190 GLY A C 1
ATOM 685 O O . GLY A 1 108 ? 19.805 13.315 -22.199 1.00 84.45 190 GLY A O 1
ATOM 686 N N . THR A 1 109 ? 18.488 12.415 -23.817 1.00 76.65 191 THR A N 1
ATOM 687 C CA . THR A 1 109 ? 18.001 13.678 -24.384 1.00 77.03 191 THR A CA 1
ATOM 688 C C . THR A 1 109 ? 16.636 14.026 -23.769 1.00 80.06 191 THR A C 1
ATOM 689 O O . THR A 1 109 ? 16.124 15.130 -23.974 1.00 80.47 191 THR A O 1
ATOM 693 N N . GLY A 1 110 ? 16.083 13.076 -23.011 1.00 75.09 192 GLY A N 1
ATOM 694 C CA . GLY A 1 110 ? 14.788 13.191 -22.352 1.00 74.26 192 GLY A CA 1
ATOM 695 C C . GLY A 1 110 ? 13.664 12.559 -23.147 1.00 74.31 192 GLY A C 1
ATOM 696 O O . GLY A 1 110 ? 12.530 12.486 -22.664 1.00 73.45 192 GLY A O 1
ATOM 697 N N . HIS A 1 111 ? 13.971 12.101 -24.379 1.00 68.34 282 HIS A N 1
ATOM 698 C CA . HIS A 1 111 ? 13.003 11.479 -25.280 1.00 65.18 282 HIS A CA 1
ATOM 699 C C . HIS A 1 111 ? 13.554 10.258 -26.036 1.00 65.42 282 HIS A C 1
ATOM 700 O O . HIS A 1 111 ? 14.757 9.995 -25.993 1.00 65.64 282 HIS A O 1
ATOM 707 N N . LEU A 1 112 ? 12.661 9.519 -26.724 1.00 58.72 283 LEU A N 1
ATOM 708 C CA . LEU A 1 112 ? 13.008 8.333 -27.508 1.00 56.37 283 LEU A CA 1
ATOM 709 C C . LEU A 1 112 ? 12.176 8.265 -28.794 1.00 57.64 283 LEU A C 1
ATOM 710 O O . LEU A 1 112 ? 10.948 8.190 -28.730 1.00 56.33 283 LEU A O 1
ATOM 715 N N . LYS A 1 113 ? 12.854 8.305 -29.956 1.00 53.48 284 LYS A N 1
ATOM 716 C CA . LYS A 1 113 ? 12.211 8.232 -31.270 1.00 52.06 284 LYS A CA 1
ATOM 717 C C . LYS A 1 113 ? 12.013 6.766 -31.654 1.00 53.74 284 LYS A C 1
ATOM 718 O O . LYS A 1 113 ? 12.985 6.011 -31.686 1.00 53.16 284 LYS A O 1
ATOM 724 N N . CYS A 1 114 ? 10.757 6.356 -31.917 1.00 48.96 285 CYS A N 1
ATOM 725 C CA . CYS A 1 114 ? 10.430 4.971 -32.268 1.00 47.47 285 CYS A CA 1
ATOM 726 C C . CYS A 1 114 ? 9.613 4.828 -33.543 1.00 49.88 285 CYS A C 1
ATOM 727 O O . CYS A 1 114 ? 8.677 5.595 -33.766 1.00 49.45 285 CYS A O 1
ATOM 730 N N . LYS A 1 115 ? 9.942 3.799 -34.348 1.00 45.50 286 LYS A N 1
ATOM 731 C CA . LYS A 1 115 ? 9.212 3.433 -35.562 1.00 44.90 286 LYS A CA 1
ATOM 732 C C . LYS A 1 115 ? 8.279 2.298 -35.140 1.00 47.50 286 LYS A C 1
ATOM 733 O O . LYS A 1 115 ? 8.751 1.201 -34.824 1.00 46.74 286 LYS A O 1
ATOM 739 N N . VAL A 1 116 ? 6.969 2.577 -35.067 1.00 43.73 287 VAL A N 1
ATOM 740 C CA . VAL A 1 116 ? 5.978 1.586 -34.639 1.00 42.75 287 VAL A CA 1
ATOM 741 C C . VAL A 1 116 ? 5.281 0.940 -35.836 1.00 46.62 287 VAL A C 1
ATOM 742 O O . VAL A 1 116 ? 4.613 1.623 -36.616 1.00 46.73 287 VAL A O 1
ATOM 746 N N . ARG A 1 117 ? 5.451 -0.383 -35.968 1.00 42.86 288 ARG A N 1
ATOM 747 C CA . ARG A 1 117 ? 4.859 -1.193 -37.034 1.00 43.13 288 ARG A CA 1
ATOM 748 C C . ARG A 1 117 ? 3.661 -1.923 -36.439 1.00 46.44 288 ARG A C 1
ATOM 749 O O . ARG A 1 117 ? 3.834 -2.852 -35.653 1.00 45.54 288 ARG A O 1
ATOM 757 N N . MET A 1 118 ? 2.449 -1.446 -36.760 1.00 43.36 289 MET A N 1
ATOM 758 C CA . MET A 1 118 ? 1.194 -1.984 -36.229 1.00 43.31 289 MET A CA 1
ATOM 759 C C . MET A 1 118 ? 0.407 -2.866 -37.221 1.00 46.91 289 MET A C 1
ATOM 760 O O . MET A 1 118 ? -0.810 -3.019 -37.085 1.00 47.07 289 MET A O 1
ATOM 765 N N . GLU A 1 119 ? 1.113 -3.476 -38.191 1.00 43.10 290 GLU A N 1
ATOM 766 C CA . GLU A 1 119 ? 0.531 -4.365 -39.202 1.00 43.87 290 GLU A CA 1
ATOM 767 C C . GLU A 1 119 ? -0.062 -5.635 -38.587 1.00 47.40 290 GLU A C 1
ATOM 768 O O . GLU A 1 119 ? -1.117 -6.087 -39.032 1.00 48.44 290 GLU A O 1
ATOM 774 N N . LYS A 1 120 ? 0.613 -6.203 -37.569 1.00 42.40 291 LYS A N 1
ATOM 775 C CA . LYS A 1 120 ? 0.182 -7.427 -36.893 1.00 42.17 291 LYS A CA 1
ATOM 776 C C . LYS A 1 120 ? -0.754 -7.205 -35.692 1.00 45.65 291 LYS A C 1
ATOM 777 O O . LYS A 1 120 ? -1.047 -8.150 -34.954 1.00 45.12 291 LYS A O 1
ATOM 783 N N . LEU A 1 121 ? -1.246 -5.965 -35.521 1.00 42.46 292 LEU A N 1
ATOM 784 C CA . LEU A 1 121 ? -2.196 -5.609 -34.468 1.00 42.70 292 LEU A CA 1
ATOM 785 C C . LEU A 1 121 ? -3.619 -5.927 -34.916 1.00 48.37 292 LEU A C 1
ATOM 786 O O . LEU A 1 121 ? -3.912 -5.879 -36.112 1.00 49.01 292 LEU A O 1
ATOM 791 N N . ARG A 1 122 ? -4.509 -6.224 -33.955 1.00 45.66 293 ARG A N 1
ATOM 792 C CA . ARG A 1 122 ? -5.915 -6.546 -34.219 1.00 47.56 293 ARG A CA 1
ATOM 793 C C . ARG A 1 122 ? -6.827 -6.198 -33.038 1.00 53.34 293 ARG A C 1
ATOM 794 O O . ARG A 1 122 ? -6.354 -6.101 -31.904 1.00 51.94 293 ARG A O 1
ATOM 802 N N . ILE A 1 123 ? -8.131 -6.006 -33.311 1.00 52.72 294 ILE A N 1
ATOM 803 C CA . ILE A 1 123 ? -9.134 -5.705 -32.285 1.00 54.21 294 ILE A CA 1
ATOM 804 C C . ILE A 1 123 ? -9.654 -7.029 -31.702 1.00 60.03 294 ILE A C 1
ATOM 805 O O . ILE A 1 123 ? -9.972 -7.944 -32.463 1.00 60.89 294 ILE A O 1
ATOM 810 N N . LYS A 1 124 ? -9.719 -7.117 -30.357 1.00 56.91 295 LYS A N 1
ATOM 811 C CA . LYS A 1 124 ? -10.203 -8.272 -29.596 1.00 58.06 295 LYS A CA 1
ATOM 812 C C . LYS A 1 124 ? -11.675 -8.554 -29.919 1.00 65.18 295 LYS A C 1
ATOM 813 O O . LYS A 1 124 ? -12.049 -9.714 -30.050 1.00 66.10 295 LYS A O 1
ATOM 819 N N . GLY A 1 125 ? -12.476 -7.493 -30.042 1.00 63.08 296 GLY A N 1
ATOM 820 C CA . GLY A 1 125 ? -13.900 -7.578 -30.348 1.00 98.02 296 GLY A CA 1
ATOM 821 C C . GLY A 1 125 ? -14.784 -7.225 -29.170 1.00 128.72 296 GLY A C 1
ATOM 822 O O . GLY A 1 125 ? -14.539 -6.239 -28.474 1.00 89.40 296 GLY A O 1
ATOM 823 N N . MET B 1 1 ? -37.020 37.656 -16.020 1.00 85.65 1 MET B N 1
ATOM 824 C CA . MET B 1 1 ? -36.152 38.172 -17.074 1.00 83.18 1 MET B CA 1
ATOM 825 C C . MET B 1 1 ? -36.916 38.308 -18.395 1.00 83.25 1 MET B C 1
ATOM 826 O O . MET B 1 1 ? -37.541 37.344 -18.847 1.00 80.58 1 MET B O 1
ATOM 831 N N . ARG B 1 2 ? -36.854 39.503 -19.011 1.00 79.43 2 ARG B N 1
ATOM 832 C CA . ARG B 1 2 ? -37.506 39.793 -20.291 1.00 76.69 2 ARG B CA 1
ATOM 833 C C . ARG B 1 2 ? -36.649 39.297 -21.454 1.00 75.71 2 ARG B C 1
ATOM 834 O O . ARG B 1 2 ? -35.440 39.541 -21.480 1.00 75.33 2 ARG B O 1
ATOM 842 N N . CYS B 1 3 ? -37.278 38.583 -22.403 1.00 68.44 3 CYS B N 1
ATOM 843 C CA . CYS B 1 3 ? -36.601 38.001 -23.563 1.00 64.45 3 CYS B CA 1
ATOM 844 C C . CYS B 1 3 ? -36.798 38.809 -24.842 1.00 65.83 3 CYS B C 1
ATOM 845 O O . CYS B 1 3 ? -37.853 39.417 -25.035 1.00 66.46 3 CYS B O 1
ATOM 848 N N . VAL B 1 4 ? -35.787 38.780 -25.729 1.00 59.53 4 VAL B N 1
ATOM 849 C CA . VAL B 1 4 ? -35.819 39.455 -27.030 1.00 58.04 4 VAL B CA 1
ATOM 850 C C . VAL B 1 4 ? -36.528 38.512 -28.015 1.00 58.30 4 VAL B C 1
ATOM 851 O O . VAL B 1 4 ? -36.097 37.371 -28.198 1.00 56.08 4 VAL B O 1
ATOM 855 N N . GLY B 1 5 ? -37.622 38.993 -28.601 1.00 54.27 5 GLY B N 1
ATOM 856 C CA . GLY B 1 5 ? -38.443 38.229 -29.535 1.00 52.09 5 GLY B CA 1
ATOM 857 C C . GLY B 1 5 ? -37.899 38.146 -30.946 1.00 52.71 5 GLY B C 1
ATOM 858 O O . GLY B 1 5 ? -37.595 39.174 -31.559 1.00 53.15 5 GLY B O 1
ATOM 859 N N . VAL B 1 6 ? -37.772 36.911 -31.466 1.00 45.98 6 VAL B N 1
ATOM 860 C CA . VAL B 1 6 ? -37.294 36.618 -32.823 1.00 43.96 6 VAL B CA 1
ATOM 861 C C . VAL B 1 6 ? -38.324 35.701 -33.500 1.00 46.33 6 VAL B C 1
ATOM 862 O O . VAL B 1 6 ? -38.643 34.638 -32.969 1.00 45.45 6 VAL B O 1
ATOM 866 N N . GLY B 1 7 ? -38.840 36.131 -34.647 1.00 42.55 7 GLY B N 1
ATOM 867 C CA . GLY B 1 7 ? -39.832 35.378 -35.407 1.00 42.07 7 GLY B CA 1
ATOM 868 C C . GLY B 1 7 ? -41.263 35.807 -35.155 1.00 46.98 7 GLY B C 1
ATOM 869 O O . GLY B 1 7 ? -41.526 36.632 -34.274 1.00 47.75 7 GLY B O 1
ATOM 870 N N . ASN B 1 8 ? -42.199 35.238 -35.934 1.00 43.51 8 ASN B N 1
ATOM 871 C CA . ASN B 1 8 ? -43.633 35.526 -35.859 1.00 45.23 8 ASN B CA 1
ATOM 872 C C . ASN B 1 8 ? -44.451 34.236 -35.949 1.00 48.58 8 ASN B C 1
ATOM 873 O O . ASN B 1 8 ? -44.102 33.337 -36.721 1.00 47.18 8 ASN B O 1
ATOM 878 N N . ARG B 1 9 ? -45.546 34.161 -35.167 1.00 46.23 9 ARG B N 1
ATOM 879 C CA . ARG B 1 9 ? -46.454 33.009 -35.096 1.00 46.50 9 ARG B CA 1
ATOM 880 C C . ARG B 1 9 ? -47.253 32.761 -36.382 1.00 51.31 9 ARG B C 1
ATOM 881 O O . ARG B 1 9 ? -47.688 31.632 -36.610 1.00 51.19 9 ARG B O 1
ATOM 883 N N . ASP B 1 10 ? -47.448 33.805 -37.210 1.00 48.67 10 ASP B N 1
ATOM 884 C CA . ASP B 1 10 ? -48.194 33.716 -38.469 1.00 50.47 10 ASP B CA 1
ATOM 885 C C . ASP B 1 10 ? -47.300 33.382 -39.679 1.00 51.96 10 ASP B C 1
ATOM 886 O O . ASP B 1 10 ? -47.815 33.246 -40.793 1.00 53.38 10 ASP B O 1
ATOM 891 N N . PHE B 1 11 ? -45.980 33.223 -39.466 1.00 44.90 11 PHE B N 1
ATOM 892 C CA . PHE B 1 11 ? -45.053 32.944 -40.564 1.00 43.22 11 PHE B CA 1
ATOM 893 C C . PHE B 1 11 ? -44.167 31.717 -40.367 1.00 44.51 11 PHE B C 1
ATOM 894 O O . PHE B 1 11 ? -43.802 31.382 -39.239 1.00 42.42 11 PHE B O 1
ATOM 902 N N . VAL B 1 12 ? -43.808 31.066 -41.487 1.00 41.18 12 VAL B N 1
ATOM 903 C CA . VAL B 1 12 ? -43.001 29.839 -41.537 1.00 39.40 12 VAL B CA 1
ATOM 904 C C . VAL B 1 12 ? -41.526 30.087 -41.969 1.00 41.65 12 VAL B C 1
ATOM 905 O O . VAL B 1 12 ? -40.711 29.162 -41.936 1.00 39.94 12 VAL B O 1
ATOM 909 N N . GLU B 1 13 ? -41.198 31.333 -42.372 1.00 38.44 13 GLU B N 1
ATOM 910 C CA . GLU B 1 13 ? -39.859 31.728 -42.829 1.00 36.98 13 GLU B CA 1
ATOM 911 C C . GLU B 1 13 ? -38.776 31.572 -41.756 1.00 38.46 13 GLU B C 1
ATOM 912 O O . GLU B 1 13 ? -38.944 32.048 -40.631 1.00 37.26 13 GLU B O 1
ATOM 918 N N . GLY B 1 14 ? -37.702 30.874 -42.122 1.00 34.26 14 GLY B N 1
ATOM 919 C CA . GLY B 1 14 ? -36.555 30.611 -41.259 1.00 32.42 14 GLY B CA 1
ATOM 920 C C . GLY B 1 14 ? -36.582 29.291 -40.517 1.00 35.52 14 GLY B C 1
ATOM 921 O O . GLY B 1 14 ? -35.592 28.925 -39.879 1.00 34.15 14 GLY B O 1
ATOM 922 N N . VAL B 1 15 ? -37.718 28.573 -40.583 1.00 32.42 15 VAL B N 1
ATOM 923 C CA . VAL B 1 15 ? -37.912 27.301 -39.884 1.00 31.45 15 VAL B CA 1
ATOM 924 C C . VAL B 1 15 ? -38.239 26.130 -40.831 1.00 35.68 15 VAL B C 1
ATOM 925 O O . VAL B 1 15 ? -38.215 24.973 -40.410 1.00 34.91 15 VAL B O 1
ATOM 929 N N . SER B 1 16 ? -38.507 26.436 -42.113 1.00 33.25 16 SER B N 1
ATOM 930 C CA . SER B 1 16 ? -38.831 25.441 -43.137 1.00 34.41 16 SER B CA 1
ATOM 931 C C . SER B 1 16 ? -37.959 25.581 -44.385 1.00 38.88 16 SER B C 1
ATOM 932 O O . SER B 1 16 ? -37.495 26.679 -44.697 1.00 38.66 16 SER B O 1
ATOM 935 N N . GLY B 1 17 ? -37.766 24.460 -45.079 1.00 36.19 17 GLY B N 1
ATOM 936 C CA . GLY B 1 17 ? -37.013 24.360 -46.325 1.00 37.32 17 GLY B CA 1
ATOM 937 C C . GLY B 1 17 ? -35.564 24.789 -46.272 1.00 39.72 17 GLY B C 1
ATOM 938 O O . GLY B 1 17 ? -35.191 25.766 -46.922 1.00 39.85 17 GLY B O 1
ATOM 939 N N . GLY B 1 18 ? -34.765 24.060 -45.492 1.00 34.78 18 GLY B N 1
ATOM 940 C CA . GLY B 1 18 ? -33.331 24.285 -45.318 1.00 33.87 18 GLY B CA 1
ATOM 941 C C . GLY B 1 18 ? -32.906 25.640 -44.783 1.00 36.70 18 GLY B C 1
ATOM 942 O O . GLY B 1 18 ? -31.733 26.002 -44.901 1.00 36.45 18 GLY B O 1
ATOM 943 N N . ALA B 1 19 ? -33.848 26.402 -44.198 1.00 32.56 19 ALA B N 1
ATOM 944 C CA . ALA B 1 19 ? -33.594 27.730 -43.639 1.00 31.52 19 ALA B CA 1
ATOM 945 C C . ALA B 1 19 ? -33.311 27.657 -42.136 1.00 33.84 19 ALA B C 1
ATOM 946 O O . ALA B 1 19 ? -33.719 26.698 -41.476 1.00 33.28 19 ALA B O 1
ATOM 948 N N . TRP B 1 20 ? -32.599 28.661 -41.599 1.00 29.43 20 TRP B N 1
ATOM 949 C CA . TRP B 1 20 ? -32.244 28.717 -40.180 1.00 27.95 20 TRP B CA 1
ATOM 950 C C . TRP B 1 20 ? -32.530 30.087 -39.552 1.00 32.86 20 TRP B C 1
ATOM 951 O O . TRP B 1 20 ? -32.763 31.064 -40.269 1.00 33.26 20 TRP B O 1
ATOM 962 N N . VAL B 1 21 ? -32.514 30.145 -38.207 1.00 29.38 21 VAL B N 1
ATOM 963 C CA . VAL B 1 21 ? -32.747 31.367 -37.434 1.00 29.76 21 VAL B CA 1
ATOM 964 C C . VAL B 1 21 ? -31.432 31.756 -36.743 1.00 35.48 21 VAL B C 1
ATOM 965 O O . VAL B 1 21 ? -30.877 30.955 -35.988 1.00 34.95 21 VAL B O 1
ATOM 969 N N . ASP B 1 22 ? -30.929 32.972 -37.015 1.00 34.05 22 ASP B N 1
ATOM 970 C CA . ASP B 1 22 ? -29.685 33.465 -36.417 1.00 35.09 22 ASP B CA 1
ATOM 971 C C . ASP B 1 22 ? -29.948 34.182 -35.099 1.00 40.32 22 ASP B C 1
ATOM 972 O O . ASP B 1 22 ? -30.687 35.169 -35.068 1.00 40.21 22 ASP B O 1
ATOM 977 N N . LEU B 1 23 ? -29.364 33.661 -34.007 1.00 37.97 23 LEU B N 1
ATOM 978 C CA . LEU B 1 23 ? -29.536 34.218 -32.665 1.00 38.87 23 LEU B CA 1
ATOM 979 C C . LEU B 1 23 ? -28.217 34.619 -32.031 1.00 45.22 23 LEU B C 1
ATOM 980 O O . LEU B 1 23 ? -27.197 33.969 -32.258 1.00 45.06 23 LEU B O 1
ATOM 985 N N . VAL B 1 24 ? -28.251 35.686 -31.219 1.00 44.03 24 VAL B N 1
ATOM 986 C CA . VAL B 1 24 ? -27.098 36.186 -30.473 1.00 46.33 24 VAL B CA 1
ATOM 987 C C . VAL B 1 24 ? -27.445 36.006 -28.993 1.00 52.24 24 VAL B C 1
ATOM 988 O O . VAL B 1 24 ? -28.273 36.744 -28.450 1.00 52.59 24 VAL B O 1
ATOM 992 N N . LEU B 1 25 ? -26.852 34.980 -28.370 1.00 49.77 25 LEU B N 1
ATOM 993 C CA . LEU B 1 25 ? -27.093 34.649 -26.970 1.00 50.97 25 LEU B CA 1
ATOM 994 C C . LEU B 1 25 ? -26.169 35.422 -26.042 1.00 59.18 25 LEU B C 1
ATOM 995 O O . LEU B 1 25 ? -24.960 35.176 -26.014 1.00 59.94 25 LEU B O 1
ATOM 1000 N N . GLU B 1 26 ? -26.745 36.383 -25.308 1.00 58.34 26 GLU B N 1
ATOM 1001 C CA . GLU B 1 26 ? -26.015 37.225 -24.359 1.00 62.12 26 GLU B CA 1
ATOM 1002 C C . GLU B 1 26 ? -26.003 36.583 -22.974 1.00 68.61 26 GLU B C 1
ATOM 1003 O O . GLU B 1 26 ? -27.009 35.995 -22.563 1.00 67.05 26 GLU B O 1
ATOM 1009 N N . HIS B 1 27 ? -24.870 36.701 -22.253 1.00 68.97 27 HIS B N 1
ATOM 1010 C CA . HIS B 1 27 ? -24.729 36.170 -20.895 1.00 71.31 27 HIS B CA 1
ATOM 1011 C C . HIS B 1 27 ? -25.527 37.068 -19.953 1.00 77.27 27 HIS B C 1
ATOM 1012 O O . HIS B 1 27 ? -25.262 38.270 -19.865 1.00 78.94 27 HIS B O 1
ATOM 1019 N N . GLY B 1 28 ? -26.537 36.482 -19.319 1.00 73.45 28 GLY B N 1
ATOM 1020 C CA . GLY B 1 28 ? -27.461 37.196 -18.444 1.00 75.48 28 GLY B CA 1
ATOM 1021 C C . GLY B 1 28 ? -28.626 37.773 -19.228 1.00 77.31 28 GLY B C 1
ATOM 1022 O O . GLY B 1 28 ? -29.290 38.707 -18.769 1.00 78.84 28 GLY B O 1
ATOM 1023 N N . GLY B 1 29 ? -28.853 37.212 -20.417 1.00 70.28 29 GLY B N 1
ATOM 1024 C CA . GLY B 1 29 ? -29.915 37.597 -21.339 1.00 67.97 29 GLY B CA 1
ATOM 1025 C C . GLY B 1 29 ? -30.730 36.413 -21.821 1.00 68.94 29 GLY B C 1
ATOM 1026 O O . GLY B 1 29 ? -30.332 35.261 -21.625 1.00 67.69 29 GLY B O 1
ATOM 1027 N N . CYS B 1 30 ? -31.878 36.692 -22.462 1.00 64.09 30 CYS B N 1
ATOM 1028 C CA . CYS B 1 30 ? -32.795 35.668 -22.963 1.00 61.30 30 CYS B CA 1
ATOM 1029 C C . CYS B 1 30 ? -33.337 36.001 -24.359 1.00 61.42 30 CYS B C 1
ATOM 1030 O O . CYS B 1 30 ? -33.518 37.176 -24.689 1.00 61.83 30 CYS B O 1
ATOM 1033 N N . VAL B 1 31 ? -33.579 34.956 -25.181 1.00 54.26 31 VAL B N 1
ATOM 1034 C CA . VAL B 1 31 ? -34.108 35.075 -26.548 1.00 51.73 31 VAL B CA 1
ATOM 1035 C C . VAL B 1 31 ? -35.308 34.123 -26.728 1.00 52.70 31 VAL B C 1
ATOM 1036 O O . VAL B 1 31 ? -35.214 32.949 -26.368 1.00 51.37 31 VAL B O 1
ATOM 1040 N N . THR B 1 32 ? -36.424 34.636 -27.286 1.00 48.35 32 THR B N 1
ATOM 1041 C CA . THR B 1 32 ? -37.645 33.864 -27.537 1.00 47.15 32 THR B CA 1
ATOM 1042 C C . THR B 1 32 ? -37.927 33.714 -29.039 1.00 48.52 32 THR B C 1
ATOM 1043 O O . THR B 1 32 ? -38.025 34.718 -29.747 1.00 48.56 32 THR B O 1
ATOM 1047 N N . THR B 1 33 ? -38.064 32.458 -29.510 1.00 42.77 33 THR B N 1
ATOM 1048 C CA . THR B 1 33 ? -38.347 32.142 -30.915 1.00 41.27 33 THR B CA 1
ATOM 1049 C C . THR B 1 33 ? -39.807 31.754 -31.131 1.00 45.15 33 THR B C 1
ATOM 1050 O O . THR B 1 33 ? -40.371 31.010 -30.330 1.00 45.06 33 THR B O 1
ATOM 1054 N N . MET B 1 34 ? -40.416 32.270 -32.213 1.00 41.86 34 MET B N 1
ATOM 1055 C CA . MET B 1 34 ? -41.812 32.015 -32.589 1.00 42.80 34 MET B CA 1
ATOM 1056 C C . MET B 1 34 ? -41.909 31.660 -34.071 1.00 46.11 34 MET B C 1
ATOM 1057 O O . MET B 1 34 ? -41.233 32.285 -34.895 1.00 45.52 34 MET B O 1
ATOM 1062 N N . ALA B 1 35 ? -42.752 30.662 -34.407 1.00 42.66 35 ALA B N 1
ATOM 1063 C CA . ALA B 1 35 ? -42.962 30.200 -35.782 1.00 42.45 35 ALA B CA 1
ATOM 1064 C C . ALA B 1 35 ? -44.280 29.464 -35.977 1.00 47.57 35 ALA B C 1
ATOM 1065 O O . ALA B 1 35 ? -44.781 28.836 -35.040 1.00 47.59 35 ALA B O 1
ATOM 1067 N N . GLN B 1 36 ? -44.829 29.531 -37.210 1.00 45.00 36 GLN B N 1
ATOM 1068 C CA . GLN B 1 36 ? -46.066 28.857 -37.606 1.00 46.85 36 GLN B CA 1
ATOM 1069 C C . GLN B 1 36 ? -45.832 27.344 -37.619 1.00 49.45 36 GLN B C 1
ATOM 1070 O O . GLN B 1 36 ? -44.882 26.863 -38.243 1.00 47.44 36 GLN B O 1
ATOM 1076 N N . GLY B 1 37 ? -46.683 26.628 -36.893 1.00 46.95 37 GLY B N 1
ATOM 1077 C CA . GLY B 1 37 ? -46.624 25.177 -36.753 1.00 46.42 37 GLY B CA 1
ATOM 1078 C C . GLY B 1 37 ? -45.431 24.666 -35.967 1.00 47.04 37 GLY B C 1
ATOM 1079 O O . GLY B 1 37 ? -45.028 23.518 -36.151 1.00 45.96 37 GLY B O 1
ATOM 1080 N N . LYS B 1 38 ? -44.852 25.516 -35.088 1.00 41.98 38 LYS B N 1
ATOM 1081 C CA . LYS B 1 38 ? -43.684 25.198 -34.250 1.00 39.44 38 LYS B CA 1
ATOM 1082 C C . LYS B 1 38 ? -43.901 25.691 -32.804 1.00 44.41 38 LYS B C 1
ATOM 1083 O O . LYS B 1 38 ? -44.586 26.701 -32.619 1.00 45.33 38 LYS B O 1
ATOM 1089 N N . PRO B 1 39 ? -43.319 25.037 -31.765 1.00 40.61 39 PRO B N 1
ATOM 1090 C CA . PRO B 1 39 ? -43.522 25.538 -30.393 1.00 41.22 39 PRO B CA 1
ATOM 1091 C C . PRO B 1 39 ? -42.675 26.770 -30.074 1.00 44.32 39 PRO B C 1
ATOM 1092 O O . PRO B 1 39 ? -41.602 26.947 -30.657 1.00 42.49 39 PRO B O 1
ATOM 1096 N N . THR B 1 40 ? -43.153 27.618 -29.143 1.00 42.12 40 THR B N 1
ATOM 1097 C CA . THR B 1 40 ? -42.429 28.813 -28.702 1.00 41.54 40 THR B CA 1
ATOM 1098 C C . THR B 1 40 ? -41.305 28.376 -27.753 1.00 44.60 40 THR B C 1
ATOM 1099 O O . THR B 1 40 ? -41.556 27.613 -26.818 1.00 44.71 40 THR B O 1
ATOM 1103 N N . LEU B 1 41 ? -40.066 28.826 -28.020 1.00 40.24 41 LEU B N 1
ATOM 1104 C CA . LEU B 1 41 ? -38.890 28.439 -27.235 1.00 39.72 41 LEU B CA 1
ATOM 1105 C C . LEU B 1 41 ? -38.190 29.591 -26.533 1.00 44.85 41 LEU B C 1
ATOM 1106 O O . LEU B 1 41 ? -38.284 30.735 -26.974 1.00 44.79 41 LEU B O 1
ATOM 1111 N N . ASP B 1 42 ? -37.438 29.263 -25.465 1.00 42.25 42 ASP B N 1
ATOM 1112 C CA . ASP B 1 42 ? -36.624 30.194 -24.690 1.00 43.36 42 ASP B CA 1
ATOM 1113 C C . ASP B 1 42 ? -35.173 29.726 -24.737 1.00 46.67 42 ASP B C 1
ATOM 1114 O O . ASP B 1 42 ? -34.859 28.633 -24.262 1.00 46.12 42 ASP B O 1
ATOM 1119 N N . PHE B 1 43 ? -34.302 30.540 -25.347 1.00 43.15 43 PHE B N 1
ATOM 1120 C CA . PHE B 1 43 ? -32.872 30.266 -25.473 1.00 42.69 43 PHE B CA 1
ATOM 1121 C C . PHE B 1 43 ? -32.103 31.177 -24.516 1.00 49.29 43 PHE B C 1
ATOM 1122 O O . PHE B 1 43 ? -32.310 32.394 -24.525 1.00 49.84 43 PHE B O 1
ATOM 1130 N N . GLU B 1 44 ? -31.245 30.582 -23.669 1.00 47.38 44 GLU B N 1
ATOM 1131 C CA . GLU B 1 44 ? -30.473 31.319 -22.668 1.00 50.03 44 GLU B CA 1
ATOM 1132 C C . GLU B 1 44 ? -29.059 30.756 -22.490 1.00 55.08 44 GLU B C 1
ATOM 1133 O O . GLU B 1 44 ? -28.893 29.544 -22.335 1.00 54.03 44 GLU B O 1
ATOM 1139 N N . LEU B 1 45 ? -28.046 31.647 -22.498 1.00 53.66 45 LEU B N 1
ATOM 1140 C CA . LEU B 1 45 ? -26.646 31.287 -22.273 1.00 55.11 45 LEU B CA 1
ATOM 1141 C C . LEU B 1 45 ? -26.406 31.354 -20.759 1.00 62.69 45 LEU B C 1
ATOM 1142 O O . LEU B 1 45 ? -26.203 32.436 -20.201 1.00 64.72 45 LEU B O 1
ATOM 1147 N N . THR B 1 46 ? -26.500 30.191 -20.099 1.00 59.92 46 THR B N 1
ATOM 1148 C CA . THR B 1 46 ? -26.376 30.034 -18.650 1.00 63.10 46 THR B CA 1
ATOM 1149 C C . THR B 1 46 ? -24.950 30.229 -18.125 1.00 70.57 46 THR B C 1
ATOM 1150 O O . THR B 1 46 ? -24.742 31.081 -17.258 1.00 73.33 46 THR B O 1
ATOM 1154 N N . LYS B 1 47 ? -23.984 29.432 -18.622 1.00 66.98 47 LYS B N 1
ATOM 1155 C CA . LYS B 1 47 ? -22.597 29.487 -18.157 1.00 70.19 47 LYS B CA 1
ATOM 1156 C C . LYS B 1 47 ? -21.581 29.526 -19.300 1.00 73.25 47 LYS B C 1
ATOM 1157 O O . LYS B 1 47 ? -21.775 28.882 -20.334 1.00 69.60 47 LYS B O 1
ATOM 1163 N N . THR B 1 48 ? -20.486 30.279 -19.088 1.00 73.14 48 THR B N 1
ATOM 1164 C CA . THR B 1 48 ? -19.361 30.417 -20.011 1.00 73.46 48 THR B CA 1
ATOM 1165 C C . THR B 1 48 ? -18.076 30.272 -19.188 1.00 82.09 48 THR B C 1
ATOM 1166 O O . THR B 1 48 ? -17.805 31.106 -18.320 1.00 85.20 48 THR B O 1
ATOM 1170 N N . THR B 1 49 ? -17.338 29.169 -19.406 1.00 79.11 49 THR B N 1
ATOM 1171 C CA . THR B 1 49 ? -16.096 28.859 -18.687 1.00 83.68 49 THR B CA 1
ATOM 1172 C C . THR B 1 49 ? -14.935 29.735 -19.164 1.00 90.79 49 THR B C 1
ATOM 1173 O O . THR B 1 49 ? -15.040 30.379 -20.212 1.00 88.34 49 THR B O 1
ATOM 1177 N N . ALA B 1 50 ? -13.824 29.745 -18.396 1.00 92.65 50 ALA B N 1
ATOM 1178 C CA . ALA B 1 50 ? -12.615 30.502 -18.719 1.00 96.28 50 ALA B CA 1
ATOM 1179 C C . ALA B 1 50 ? -11.980 29.938 -19.996 1.00 98.57 50 ALA B C 1
ATOM 1180 O O . ALA B 1 50 ? -11.527 28.790 -20.017 1.00 98.60 50 ALA B O 1
ATOM 1182 N N . GLY B 1 51 ? -12.030 30.736 -21.060 1.00 93.22 51 GLY B N 1
ATOM 1183 C CA . GLY B 1 51 ? -11.518 30.366 -22.375 1.00 91.67 51 GLY B CA 1
ATOM 1184 C C . GLY B 1 51 ? -11.903 31.334 -23.483 1.00 92.58 51 GLY B C 1
ATOM 1185 O O . GLY B 1 51 ? -11.057 32.119 -23.916 1.00 94.99 51 GLY B O 1
ATOM 1186 N N . GLY B 1 52 ? -13.152 31.296 -23.972 1.00 83.88 134 GLY B N 1
ATOM 1187 C CA . GLY B 1 52 ? -14.239 30.417 -23.542 1.00 80.25 134 GLY B CA 1
ATOM 1188 C C . GLY B 1 52 ? -14.217 29.051 -24.194 1.00 81.65 134 GLY B C 1
ATOM 1189 O O . GLY B 1 52 ? -14.362 28.940 -25.415 1.00 78.78 134 GLY B O 1
ATOM 1190 N N . LEU B 1 53 ? -14.032 28.002 -23.371 1.00 79.20 135 LEU B N 1
ATOM 1191 C CA . LEU B 1 53 ? -13.952 26.606 -23.812 1.00 77.59 135 LEU B CA 1
ATOM 1192 C C . LEU B 1 53 ? -15.297 25.862 -23.760 1.00 76.91 135 LEU B C 1
ATOM 1193 O O . LEU B 1 53 ? -15.486 24.915 -24.523 1.00 74.58 135 LEU B O 1
ATOM 1198 N N . GLU B 1 54 ? -16.217 26.269 -22.860 1.00 72.04 136 GLU B N 1
ATOM 1199 C CA . GLU B 1 54 ? -17.530 25.634 -22.715 1.00 68.10 136 GLU B CA 1
ATOM 1200 C C . GLU B 1 54 ? -18.653 26.669 -22.613 1.00 69.10 136 GLU B C 1
ATOM 1201 O O . GLU B 1 54 ? -18.572 27.592 -21.800 1.00 70.73 136 GLU B O 1
ATOM 1207 N N . TYR B 1 55 ? -19.692 26.512 -23.452 1.00 61.29 137 TYR B N 1
ATOM 1208 C CA . TYR B 1 55 ? -20.875 27.372 -23.492 1.00 58.76 137 TYR B CA 1
ATOM 1209 C C . TYR B 1 55 ? -22.102 26.536 -23.125 1.00 59.63 137 TYR B C 1
ATOM 1210 O O . TYR B 1 55 ? -22.381 25.530 -23.782 1.00 57.09 137 TYR B O 1
ATOM 1219 N N . THR B 1 56 ? -22.822 26.945 -22.068 1.00 56.58 138 THR B N 1
ATOM 1220 C CA . THR B 1 56 ? -24.017 26.248 -21.593 1.00 54.77 138 THR B CA 1
ATOM 1221 C C . THR B 1 56 ? -25.275 26.948 -22.104 1.00 55.83 138 THR B C 1
ATOM 1222 O O . THR B 1 56 ? -25.549 28.086 -21.719 1.00 56.53 138 THR B O 1
ATOM 1226 N N . VAL B 1 57 ? -26.025 26.264 -22.986 1.00 49.15 139 VAL B N 1
ATOM 1227 C CA . VAL B 1 57 ? -27.263 26.777 -23.581 1.00 46.59 139 VAL B CA 1
ATOM 1228 C C . VAL B 1 57 ? -28.451 25.952 -23.071 1.00 49.02 139 VAL B C 1
ATOM 1229 O O . VAL B 1 57 ? -28.451 24.726 -23.203 1.00 47.90 139 VAL B O 1
ATOM 1233 N N . VAL B 1 58 ? -29.452 26.628 -22.481 1.00 45.54 140 VAL B N 1
ATOM 1234 C CA . VAL B 1 58 ? -30.658 25.989 -21.955 1.00 44.99 140 VAL B CA 1
ATOM 1235 C C . VAL B 1 58 ? -31.855 26.341 -22.846 1.00 46.97 140 VAL B C 1
ATOM 1236 O O . VAL B 1 58 ? -32.187 27.519 -23.002 1.00 46.73 140 VAL B O 1
ATOM 1240 N N . VAL B 1 59 ? -32.479 25.310 -23.444 1.00 42.06 141 VAL B N 1
ATOM 1241 C CA . VAL B 1 59 ? -33.647 25.443 -24.319 1.00 40.45 141 VAL B CA 1
ATOM 1242 C C . VAL B 1 59 ? -34.893 25.050 -23.515 1.00 45.90 141 VAL B C 1
ATOM 1243 O O . VAL B 1 59 ? -34.967 23.928 -23.012 1.00 45.96 141 VAL B O 1
ATOM 1247 N N . THR B 1 60 ? -35.852 25.980 -23.379 1.00 43.66 142 THR B N 1
ATOM 1248 C CA . THR B 1 60 ? -37.094 25.765 -22.631 1.00 45.17 142 THR B CA 1
ATOM 1249 C C . THR B 1 60 ? -38.310 25.979 -23.536 1.00 48.89 142 THR B C 1
ATOM 1250 O O . THR B 1 60 ? -38.372 26.977 -24.251 1.00 47.93 142 THR B O 1
ATOM 1254 N N . VAL B 1 61 ? -39.273 25.040 -23.495 1.00 46.31 143 VAL B N 1
ATOM 1255 C CA . VAL B 1 61 ? -40.502 25.092 -24.295 1.00 46.46 143 VAL B CA 1
ATOM 1256 C C . VAL B 1 61 ? -41.610 25.815 -23.511 1.00 53.24 143 VAL B C 1
ATOM 1257 O O . VAL B 1 61 ? -41.813 25.525 -22.331 1.00 54.59 143 VAL B O 1
ATOM 1261 N N . HIS B 1 62 ? -42.327 26.744 -24.176 1.00 50.82 144 HIS B N 1
ATOM 1262 C CA . HIS B 1 62 ? -43.450 27.490 -23.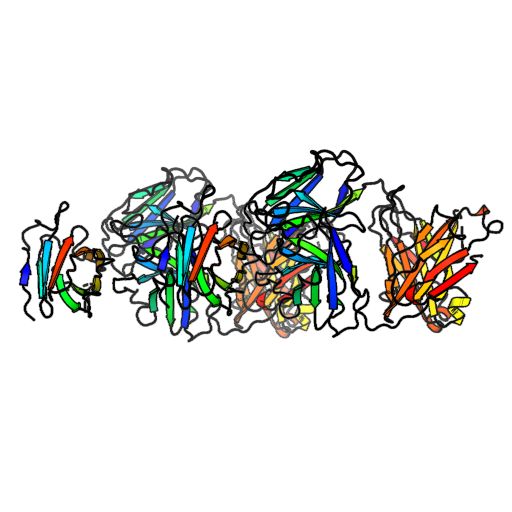602 1.00 53.62 144 HIS B CA 1
ATOM 1263 C C . HIS B 1 62 ? -44.660 26.555 -23.465 1.00 59.86 144 HIS B C 1
ATOM 1264 O O . HIS B 1 62 ? -45.099 25.970 -24.459 1.00 58.91 144 HIS B O 1
ATOM 1271 N N . ASN B 1 63 ? -45.165 26.380 -22.232 1.00 59.10 145 ASN B N 1
ATOM 1272 C CA . ASN B 1 63 ? -46.302 25.498 -21.955 1.00 95.55 145 ASN B CA 1
ATOM 1273 C C . ASN B 1 63 ? -47.597 26.286 -21.794 1.00 133.97 145 ASN B C 1
ATOM 1274 O O . ASN B 1 63 ? -48.357 26.419 -22.751 1.00 97.70 145 ASN B O 1
ATOM 1279 N N . THR B 1 73 ? -41.702 17.070 -22.909 1.00 75.68 155 THR B N 1
ATOM 1280 C CA . THR B 1 73 ? -41.803 18.409 -22.335 1.00 75.47 155 THR B CA 1
ATOM 1281 C C . THR B 1 73 ? -40.438 18.947 -21.874 1.00 79.09 155 THR B C 1
ATOM 1282 O O . THR B 1 73 ? -39.464 18.190 -21.819 1.00 78.75 155 THR B O 1
ATOM 1284 N N . SER B 1 74 ? -40.367 20.258 -21.557 1.00 75.26 156 SER B N 1
ATOM 1285 C CA . SER B 1 74 ? -39.138 20.899 -21.089 1.00 74.81 156 SER B CA 1
ATOM 1286 C C . SER B 1 74 ? -39.309 21.640 -19.751 1.00 77.93 156 SER B C 1
ATOM 1287 O O . SER B 1 74 ? -39.334 22.875 -19.709 1.00 77.37 156 SER B O 1
ATOM 1289 N N . ASN B 1 75 ? -39.433 20.864 -18.655 1.00 73.93 157 ASN B N 1
ATOM 1290 C CA . ASN B 1 75 ? -39.526 21.387 -17.289 1.00 73.34 157 ASN B CA 1
ATOM 1291 C C . ASN B 1 75 ? -38.098 21.772 -16.906 1.00 75.75 157 ASN B C 1
ATOM 1292 O O . ASN B 1 75 ? -37.192 20.937 -17.017 1.00 75.31 157 ASN B O 1
ATOM 1294 N N . HIS B 1 76 ? -37.886 23.063 -16.549 1.00 78.71 158 HIS B N 1
ATOM 1295 C CA . HIS B 1 76 ? -36.587 23.699 -16.250 1.00 78.09 158 HIS B CA 1
ATOM 1296 C C . HIS B 1 76 ? -35.810 23.932 -17.556 1.00 76.45 158 HIS B C 1
ATOM 1297 O O . HIS B 1 76 ? -35.175 24.976 -17.713 1.00 76.11 158 HIS B O 1
ATOM 1304 N N . GLY B 1 77 ? -35.893 22.967 -18.476 1.00 68.59 159 GLY B N 1
ATOM 1305 C CA . GLY B 1 77 ? -35.281 23.032 -19.796 1.00 64.71 159 GLY B CA 1
ATOM 1306 C C . GLY B 1 77 ? -34.274 21.945 -20.105 1.00 65.05 159 GLY B C 1
ATOM 1307 O O . GLY B 1 77 ? -33.862 21.197 -19.215 1.00 66.11 159 GLY B O 1
ATOM 1308 N N . VAL B 1 78 ? -33.872 21.864 -21.386 1.00 57.46 160 VAL B N 1
ATOM 1309 C CA . VAL B 1 78 ? -32.878 20.912 -21.886 1.00 55.66 160 VAL B CA 1
ATOM 1310 C C . VAL B 1 78 ? -31.552 21.666 -22.066 1.00 57.99 160 VAL B C 1
ATOM 1311 O O . VAL B 1 78 ? -31.522 22.727 -22.693 1.00 56.58 160 VAL B O 1
ATOM 1315 N N . THR B 1 79 ? -30.472 21.129 -21.482 1.00 54.96 161 THR B N 1
ATOM 1316 C CA . THR B 1 79 ? -29.136 21.724 -21.511 1.00 55.11 161 THR B CA 1
ATOM 1317 C C . THR B 1 79 ? -28.310 21.212 -22.698 1.00 56.81 161 THR B C 1
ATOM 1318 O O . THR B 1 79 ? -28.303 20.012 -22.970 1.00 55.98 161 THR B O 1
ATOM 1322 N N . ALA B 1 80 ? -27.615 22.135 -23.390 1.00 52.32 162 ALA B N 1
ATOM 1323 C CA . ALA B 1 80 ? -26.741 21.854 -24.530 1.00 51.24 162 ALA B CA 1
ATOM 1324 C C . ALA B 1 80 ? -25.382 22.525 -24.314 1.00 56.80 162 ALA B C 1
ATOM 1325 O O . ALA B 1 80 ? -25.322 23.704 -23.957 1.00 57.05 162 ALA B O 1
ATOM 1327 N N . MET B 1 81 ? -24.299 21.756 -24.511 1.00 54.42 163 MET B N 1
ATOM 1328 C CA . MET B 1 81 ? -22.909 22.188 -24.324 1.00 56.47 163 MET B CA 1
ATOM 1329 C C . MET B 1 81 ? -22.277 22.524 -25.695 1.00 57.98 163 MET B C 1
ATOM 1330 O O . MET B 1 81 ? -22.281 21.682 -26.596 1.00 56.43 163 MET B O 1
ATOM 1335 N N . ILE B 1 82 ? -21.732 23.749 -25.837 1.00 54.28 164 ILE B N 1
ATOM 1336 C CA . ILE B 1 82 ? -21.066 24.213 -27.063 1.00 53.46 164 ILE B CA 1
ATOM 1337 C C . ILE B 1 82 ? -19.580 24.459 -26.767 1.00 59.81 164 ILE B C 1
ATOM 1338 O O . ILE B 1 82 ? -19.251 25.246 -25.878 1.00 61.32 164 ILE B O 1
ATOM 1343 N N . THR B 1 83 ? -18.693 23.769 -27.505 1.00 56.81 165 THR B N 1
ATOM 1344 C CA . THR B 1 83 ? -17.233 23.865 -27.361 1.00 60.01 165 THR B CA 1
ATOM 1345 C C . THR B 1 83 ? -16.595 24.259 -28.712 1.00 64.00 165 THR B C 1
ATOM 1346 O O . THR B 1 83 ? -17.206 23.973 -29.741 1.00 61.16 165 THR B O 1
ATOM 1350 N N . PRO B 1 84 ? -15.377 24.869 -28.772 1.00 63.71 166 PRO B N 1
ATOM 1351 C CA . PRO B 1 84 ? -14.782 25.186 -30.088 1.00 64.11 166 PRO B CA 1
ATOM 1352 C C . PRO B 1 84 ? -14.512 23.939 -30.936 1.00 67.74 166 PRO B C 1
ATOM 1353 O O . PRO B 1 84 ? -14.559 24.019 -32.165 1.00 66.78 166 PRO B O 1
ATOM 1357 N N . ARG B 1 85 ? -14.258 22.784 -30.277 1.00 64.78 167 ARG B N 1
ATOM 1358 C CA . ARG B 1 85 ? -14.037 21.491 -30.927 1.00 64.70 167 ARG B CA 1
ATOM 1359 C C . ARG B 1 85 ? -15.358 20.941 -31.491 1.00 64.03 167 ARG B C 1
ATOM 1360 O O . ARG B 1 85 ? -15.380 20.464 -32.627 1.00 63.34 167 ARG B O 1
ATOM 1362 N N . SER B 1 86 ? -16.453 21.023 -30.703 1.00 57.40 168 SER B N 1
ATOM 1363 C CA . SER B 1 86 ? -17.793 20.570 -31.094 1.00 53.47 168 SER B CA 1
ATOM 1364 C C . SER B 1 86 ? -18.772 21.772 -31.079 1.00 54.01 168 SER B C 1
ATOM 1365 O O . SER B 1 86 ? -19.474 21.977 -30.083 1.00 52.50 168 SER B O 1
ATOM 1368 N N . PRO B 1 87 ? -18.774 22.630 -32.134 1.00 49.51 169 PRO B N 1
ATOM 1369 C CA . PRO B 1 87 ? -19.659 23.810 -32.112 1.00 47.21 169 PRO B CA 1
ATOM 1370 C C . PRO B 1 87 ? -21.115 23.546 -32.497 1.00 47.69 169 PRO B C 1
ATOM 1371 O O . PRO B 1 87 ? -21.979 24.370 -32.194 1.00 45.76 169 PRO B O 1
ATOM 1375 N N . SER B 1 88 ? -21.385 22.410 -33.168 1.00 43.39 170 SER B N 1
ATOM 1376 C CA . SER B 1 88 ? -22.722 22.019 -33.611 1.00 40.69 170 SER B CA 1
ATOM 1377 C C . SER B 1 88 ? -23.240 20.820 -32.819 1.00 43.61 170 SER B C 1
ATOM 1378 O O . SER B 1 88 ? -22.467 19.908 -32.512 1.00 44.69 170 SER B O 1
ATOM 1381 N N . VAL B 1 89 ? -24.549 20.829 -32.483 1.00 37.84 171 VAL B N 1
ATOM 1382 C CA . VAL B 1 89 ? -25.207 19.761 -31.721 1.00 36.85 171 VAL B CA 1
ATOM 1383 C C . VAL B 1 89 ? -26.715 19.631 -32.021 1.00 38.08 171 VAL B C 1
ATOM 1384 O O . VAL B 1 89 ? -27.408 20.640 -32.171 1.00 36.77 171 VAL B O 1
ATOM 1388 N N . GLU B 1 90 ? -27.208 18.381 -32.107 1.00 33.83 172 GLU B N 1
ATOM 1389 C CA . GLU B 1 90 ? -28.624 18.066 -32.301 1.00 32.27 172 GLU B CA 1
ATOM 1390 C C . GLU B 1 90 ? -29.238 17.954 -30.903 1.00 35.34 172 GLU B C 1
ATOM 1391 O O . GLU B 1 90 ? -28.788 17.137 -30.093 1.00 35.46 172 GLU B O 1
ATOM 1397 N N . VAL B 1 91 ? -30.240 18.793 -30.611 1.00 30.92 173 VAL B N 1
ATOM 1398 C CA . VAL B 1 91 ? -30.891 18.829 -29.301 1.00 30.83 173 VAL B CA 1
ATOM 1399 C C . VAL B 1 91 ? -32.274 18.181 -29.352 1.00 34.14 173 VAL B C 1
ATOM 1400 O O . VAL B 1 91 ? -33.157 18.661 -30.067 1.00 33.38 173 VAL B O 1
ATOM 1404 N N . LYS B 1 92 ? -32.457 17.097 -28.583 1.00 30.76 174 LYS B N 1
ATOM 1405 C CA . LYS B 1 92 ? -33.736 16.405 -28.499 1.00 30.59 174 LYS B CA 1
ATOM 1406 C C . LYS B 1 92 ? -34.611 17.070 -27.440 1.00 34.63 174 LYS B C 1
ATOM 1407 O O . LYS B 1 92 ? -34.202 17.185 -26.280 1.00 34.71 174 LYS B O 1
ATOM 1413 N N . LEU B 1 93 ? -35.807 17.523 -27.848 1.00 30.67 175 LEU B N 1
ATOM 1414 C CA . LEU B 1 93 ? -36.798 18.111 -26.949 1.00 30.87 175 LEU B CA 1
ATOM 1415 C C . LEU B 1 93 ? -37.972 17.126 -26.927 1.00 35.18 175 LEU B C 1
ATOM 1416 O O . LEU B 1 93 ? -38.807 17.169 -27.833 1.00 34.82 175 LEU B O 1
ATOM 1421 N N . PRO B 1 94 ? -37.999 16.174 -25.957 1.00 32.50 176 PRO B N 1
ATOM 1422 C CA . PRO B 1 94 ? -39.071 15.160 -25.933 1.00 33.61 176 PRO B CA 1
ATOM 1423 C C . PRO B 1 94 ? -40.486 15.702 -26.102 1.00 38.40 176 PRO B C 1
ATOM 1424 O O . PRO B 1 94 ? -40.844 16.694 -25.467 1.00 38.46 176 PRO B O 1
ATOM 1428 N N . ASP B 1 95 ? -41.259 15.066 -27.018 1.00 35.36 177 ASP B N 1
ATOM 1429 C CA . ASP B 1 95 ? -42.637 15.385 -27.437 1.00 36.24 177 ASP B CA 1
ATOM 1430 C C . ASP B 1 95 ? -42.704 16.554 -28.433 1.00 38.44 177 ASP B C 1
ATOM 1431 O O . ASP B 1 95 ? -43.760 16.796 -29.021 1.00 38.96 177 ASP B O 1
ATOM 1436 N N . TYR B 1 96 ? -41.570 17.251 -28.641 1.00 33.03 178 TYR B N 1
ATOM 1437 C CA . TYR B 1 96 ? -41.462 18.409 -29.530 1.00 31.85 178 TYR B CA 1
ATOM 1438 C C . TYR B 1 96 ? -40.523 18.204 -30.725 1.00 34.85 178 TYR B C 1
ATOM 1439 O O . TYR B 1 96 ? -40.451 19.072 -31.595 1.00 34.01 178 TYR B O 1
ATOM 1448 N N . GLY B 1 97 ? -39.841 17.063 -30.772 1.00 31.44 179 GLY B N 1
ATOM 1449 C CA . GLY B 1 97 ? -38.931 16.727 -31.857 1.00 30.79 179 GLY B CA 1
ATOM 1450 C C . GLY B 1 97 ? -37.481 17.056 -31.574 1.00 34.32 179 GLY B C 1
ATOM 1451 O O . GLY B 1 97 ? -36.969 16.729 -30.500 1.00 33.86 179 GLY B O 1
ATOM 1452 N N . GLU B 1 98 ? -36.804 17.690 -32.554 1.00 30.85 180 GLU B N 1
ATOM 1453 C CA . GLU B 1 98 ? -35.381 18.040 -32.485 1.00 30.22 180 GLU B CA 1
ATOM 1454 C C . GLU B 1 98 ? -35.056 19.404 -33.092 1.00 35.04 180 GLU B C 1
ATOM 1455 O O . GLU B 1 98 ? -35.805 19.908 -33.925 1.00 34.95 180 GLU B O 1
ATOM 1461 N N . LEU B 1 99 ? -33.900 19.970 -32.699 1.00 32.34 181 LEU B N 1
ATOM 1462 C CA . LEU B 1 99 ? -33.344 21.214 -33.234 1.00 32.34 181 LEU B CA 1
ATOM 1463 C C . LEU B 1 99 ? -31.813 21.139 -33.292 1.00 37.43 181 LEU B C 1
ATOM 1464 O O . LEU B 1 99 ? -31.207 20.457 -32.465 1.00 37.33 181 LEU B O 1
ATOM 1469 N N . THR B 1 100 ? -31.195 21.843 -34.253 1.00 34.80 182 THR B N 1
ATOM 1470 C CA . THR B 1 100 ? -29.741 21.856 -34.406 1.00 35.49 182 THR B CA 1
ATOM 1471 C C . THR B 1 100 ? -29.166 23.233 -34.080 1.00 40.50 182 THR B C 1
ATOM 1472 O O . THR B 1 100 ? -29.576 24.231 -34.678 1.00 39.94 182 THR B O 1
ATOM 1476 N N . LEU B 1 101 ? -28.217 23.276 -33.128 1.00 38.38 183 LEU B N 1
ATOM 1477 C CA . LEU B 1 101 ? -27.532 24.500 -32.711 1.00 39.05 183 LEU B CA 1
ATOM 1478 C C . LEU B 1 101 ? -26.157 24.558 -33.376 1.00 45.20 183 LEU B C 1
ATOM 1479 O O . LEU B 1 101 ? -25.201 23.980 -32.858 1.00 46.15 183 LEU B O 1
ATOM 1484 N N . ASP B 1 102 ? -26.068 25.223 -34.542 1.00 42.41 184 ASP B N 1
ATOM 1485 C CA . ASP B 1 102 ? -24.812 25.382 -35.275 1.00 43.99 184 ASP B CA 1
ATOM 1486 C C . ASP B 1 102 ? -24.202 26.719 -34.848 1.00 49.38 184 ASP B C 1
ATOM 1487 O O . ASP B 1 102 ? -24.390 27.745 -35.507 1.00 48.77 184 ASP B O 1
ATOM 1492 N N . CYS B 1 103 ? -23.513 26.704 -33.698 1.00 47.72 185 CYS B N 1
ATOM 1493 C CA . CYS B 1 103 ? -22.929 27.896 -33.086 1.00 49.19 185 CYS B CA 1
ATOM 1494 C C . CYS B 1 103 ? -21.530 28.273 -33.572 1.00 56.40 185 CYS B C 1
ATOM 1495 O O . CYS B 1 103 ? -20.800 27.428 -34.096 1.00 56.92 185 CYS B O 1
ATOM 1498 N N . GLU B 1 104 ? -21.177 29.561 -33.404 1.00 54.93 186 GLU B N 1
ATOM 1499 C CA . GLU B 1 104 ? -19.902 30.154 -33.797 1.00 57.76 186 GLU B CA 1
ATOM 1500 C C . GLU B 1 104 ? -19.165 30.664 -32.532 1.00 64.48 186 GLU B C 1
ATOM 1501 O O . GLU B 1 104 ? -19.289 31.844 -32.184 1.00 64.59 186 GLU B O 1
ATOM 1507 N N . PRO B 1 105 ? -18.422 29.787 -31.807 1.00 63.21 187 PRO B N 1
ATOM 1508 C CA . PRO B 1 105 ? -17.725 30.249 -30.595 1.00 65.93 187 PRO B CA 1
ATOM 1509 C C . PRO B 1 105 ? -16.463 31.046 -30.910 1.00 73.91 187 PRO B C 1
ATOM 1510 O O . PRO B 1 105 ? -15.578 30.555 -31.615 1.00 75.12 187 PRO B O 1
ATOM 1514 N N . ARG B 1 106 ? -16.386 32.281 -30.385 1.00 72.40 188 ARG B N 1
ATOM 1515 C CA . ARG B 1 106 ? -15.242 33.172 -30.576 1.00 76.15 188 ARG B CA 1
ATOM 1516 C C . ARG B 1 106 ? -14.723 33.668 -29.226 1.00 84.02 188 ARG B C 1
ATOM 1517 O O . ARG B 1 106 ? -15.459 34.329 -28.487 1.00 83.19 188 ARG B O 1
ATOM 1519 N N . SER B 1 107 ? -13.463 33.319 -28.897 1.00 84.64 189 SER B N 1
ATOM 1520 C CA . SER B 1 107 ? -12.796 33.692 -27.646 1.00 88.58 189 SER B CA 1
ATOM 1521 C C . SER B 1 107 ? -12.504 35.197 -27.602 1.00 95.23 189 SER B C 1
ATOM 1522 O O . SER B 1 107 ? -11.861 35.729 -28.509 1.00 96.38 189 SER B O 1
ATOM 1525 N N . GLY B 1 108 ? -13.001 35.856 -26.555 1.00 92.55 190 GLY B N 1
ATOM 1526 C CA . GLY B 1 108 ? -12.831 37.291 -26.345 1.00 95.14 190 GLY B CA 1
ATOM 1527 C C . GLY B 1 108 ? -14.092 37.994 -25.883 1.00 96.84 190 GLY B C 1
ATOM 1528 O O . GLY B 1 108 ? -14.069 38.707 -24.876 1.00 99.27 190 GLY B O 1
ATOM 1529 N N . THR B 1 109 ? -15.200 37.804 -26.628 1.00 88.65 191 THR B N 1
ATOM 1530 C CA . THR B 1 109 ? -16.507 38.407 -26.332 1.00 86.08 191 THR B CA 1
ATOM 1531 C C . THR B 1 109 ? -17.381 37.490 -25.470 1.00 87.30 191 THR B C 1
ATOM 1532 O O . THR B 1 109 ? -17.267 36.265 -25.555 1.00 85.35 191 THR B O 1
ATOM 1536 N N . GLY B 1 110 ? -18.246 38.102 -24.660 1.00 83.62 192 GLY B N 1
ATOM 1537 C CA . GLY B 1 110 ? -19.146 37.403 -23.746 1.00 81.70 192 GLY B CA 1
ATOM 1538 C C . GLY B 1 110 ? -20.489 36.985 -24.313 1.00 80.25 192 GLY B C 1
ATOM 1539 O O . GLY B 1 110 ? -21.423 36.733 -23.546 1.00 79.08 192 GLY B O 1
ATOM 1540 N N . HIS B 1 111 ? -20.600 36.893 -25.653 1.00 73.42 282 HIS B N 1
ATOM 1541 C CA . HIS B 1 111 ? -21.828 36.476 -26.335 1.00 68.88 282 HIS B CA 1
ATOM 1542 C C . HIS B 1 111 ? -21.594 35.302 -27.297 1.00 68.79 282 HIS B C 1
ATOM 1543 O O . HIS B 1 111 ? -20.450 35.045 -27.683 1.00 69.74 282 HIS B O 1
ATOM 1550 N N . LEU B 1 112 ? -22.676 34.588 -27.670 1.00 60.88 283 LEU B N 1
ATOM 1551 C CA . LEU B 1 112 ? -22.606 33.434 -28.567 1.00 58.03 283 LEU B CA 1
ATOM 1552 C C . LEU B 1 112 ? -23.605 33.528 -29.726 1.00 58.32 283 LEU B C 1
ATOM 1553 O O . LEU B 1 112 ? -24.808 33.671 -29.500 1.00 56.35 283 LEU B O 1
ATOM 1558 N N . LYS B 1 113 ? -23.092 33.440 -30.966 1.00 54.05 284 LYS B N 1
ATOM 1559 C CA . LYS B 1 113 ? -23.879 33.478 -32.201 1.00 51.66 284 LYS B CA 1
ATOM 1560 C C . LYS B 1 113 ? -24.217 32.049 -32.624 1.00 52.93 284 LYS B C 1
ATOM 1561 O O . LYS B 1 113 ? -23.308 31.235 -32.794 1.00 53.15 284 LYS B O 1
ATOM 1567 N N . CYS B 1 114 ? -25.521 31.736 -32.766 1.00 47.07 285 CYS B N 1
ATOM 1568 C CA . CYS B 1 114 ? -25.978 30.394 -33.137 1.00 45.16 285 CYS B CA 1
ATOM 1569 C C . CYS B 1 114 ? -26.937 30.371 -34.315 1.00 45.37 285 CYS B C 1
ATOM 1570 O O . CYS B 1 114 ? -27.841 31.207 -34.397 1.00 44.31 285 CYS B O 1
ATOM 1573 N N . LYS B 1 115 ? -26.767 29.370 -35.195 1.00 40.02 286 LYS B N 1
ATOM 1574 C CA . LYS B 1 115 ? -27.674 29.101 -36.308 1.00 38.09 286 LYS B CA 1
ATOM 1575 C C . LYS B 1 115 ? -28.637 28.060 -35.740 1.00 39.47 286 LYS B C 1
ATOM 1576 O O . LYS B 1 115 ? -28.199 26.977 -35.336 1.00 39.09 286 LYS B O 1
ATOM 1582 N N . VAL B 1 116 ? -29.925 28.406 -35.637 1.00 34.30 287 VAL B N 1
ATOM 1583 C CA . VAL B 1 116 ? -30.925 27.498 -35.075 1.00 32.91 287 VAL B CA 1
ATOM 1584 C C . VAL B 1 116 ? -31.796 26.896 -36.181 1.00 35.57 287 VAL B C 1
ATOM 1585 O O . VAL B 1 116 ? -32.573 27.609 -36.823 1.00 35.36 287 VAL B O 1
ATOM 1589 N N . ARG B 1 117 ? -31.626 25.584 -36.419 1.00 31.28 288 ARG B N 1
ATOM 1590 C CA . ARG B 1 117 ? -32.361 24.828 -37.432 1.00 30.98 288 ARG B CA 1
ATOM 1591 C C . ARG B 1 117 ? -33.527 24.121 -36.742 1.00 34.54 288 ARG B C 1
ATOM 1592 O O . ARG B 1 117 ? -33.324 23.146 -36.014 1.00 33.94 288 ARG B O 1
ATOM 1600 N N . MET B 1 118 ? -34.742 24.664 -36.921 1.00 31.23 289 MET B N 1
ATOM 1601 C CA . MET B 1 118 ? -35.960 24.160 -36.285 1.00 31.27 289 MET B CA 1
ATOM 1602 C C . MET B 1 118 ? -36.879 23.361 -37.232 1.00 35.80 289 MET B C 1
ATOM 1603 O O . MET B 1 118 ? -38.083 23.268 -36.982 1.00 36.38 289 MET B O 1
ATOM 1608 N N . GLU B 1 119 ? -36.298 22.750 -38.288 1.00 32.11 290 GLU B N 1
ATOM 1609 C CA . GLU B 1 119 ? -37.024 21.945 -39.278 1.00 32.97 290 GLU B CA 1
ATOM 1610 C C . GLU B 1 119 ? -37.644 20.691 -38.669 1.00 37.13 290 GLU B C 1
ATOM 1611 O O . GLU B 1 119 ? -38.763 20.324 -39.034 1.00 38.22 290 GLU B O 1
ATOM 1617 N N . LYS B 1 120 ? -36.919 20.039 -37.742 1.00 32.64 291 LYS B N 1
ATOM 1618 C CA . LYS B 1 120 ? -37.378 18.812 -37.092 1.00 32.86 291 LYS B CA 1
ATOM 1619 C C . LYS B 1 120 ? -38.183 19.042 -35.802 1.00 36.46 291 LYS B C 1
ATOM 1620 O O . LYS B 1 120 ? -38.476 18.089 -35.076 1.00 36.48 291 LYS B O 1
ATOM 1626 N N . LEU B 1 121 ? -38.571 20.306 -35.540 1.00 32.69 292 LEU B N 1
ATOM 1627 C CA . LEU B 1 121 ? -39.401 20.672 -34.393 1.00 32.69 292 LEU B CA 1
ATOM 1628 C C . LEU B 1 121 ? -40.881 20.520 -34.735 1.00 38.09 292 LEU B C 1
ATOM 1629 O O . LEU B 1 121 ? -41.273 20.697 -35.891 1.00 38.34 292 LEU B O 1
ATOM 1634 N N . ARG B 1 122 ? -41.701 20.203 -33.722 1.00 35.57 293 ARG B N 1
ATOM 1635 C CA . ARG B 1 122 ? -43.145 19.996 -33.863 1.00 37.44 293 ARG B CA 1
ATOM 1636 C C . ARG B 1 122 ? -43.919 20.365 -32.593 1.00 42.95 293 ARG B C 1
ATOM 1637 O O . ARG B 1 122 ? -43.339 20.403 -31.507 1.00 41.59 293 ARG B O 1
ATOM 1645 N N . ILE B 1 123 ? -45.228 20.646 -32.738 1.00 42.35 294 ILE B N 1
ATOM 1646 C CA . ILE B 1 123 ? -46.111 20.984 -31.619 1.00 43.95 294 ILE B CA 1
ATOM 1647 C C . ILE B 1 123 ? -46.657 19.683 -31.020 1.00 49.82 294 ILE B C 1
ATOM 1648 O O . ILE B 1 123 ? -47.121 18.811 -31.761 1.00 50.79 294 ILE B O 1
ATOM 1653 N N . LYS B 1 124 ? -46.611 19.570 -29.677 1.00 46.67 295 LYS B N 1
ATOM 1654 C CA . LYS B 1 124 ? -47.102 18.427 -28.902 1.00 48.17 295 LYS B CA 1
ATOM 1655 C C . LYS B 1 124 ? -48.612 18.179 -29.137 1.00 55.76 295 LYS B C 1
ATOM 1656 O O . LYS B 1 124 ? -49.463 18.962 -28.699 1.00 57.27 295 LYS B O 1
ATOM 1662 N N . GLY B 1 125 ? -48.906 17.098 -29.857 1.00 53.50 296 GLY B N 1
ATOM 1663 C CA . GLY B 1 125 ? -50.266 16.692 -30.195 1.00 86.52 296 GLY B CA 1
ATOM 1664 C C . GLY B 1 125 ? -50.823 17.418 -31.403 1.00 112.59 296 GLY B C 1
ATOM 1665 O O . GLY B 1 125 ? -50.882 18.648 -31.424 1.00 72.38 296 GLY B O 1
ATOM 1666 N N . GLU C 2 1 ? 19.214 -24.150 -37.872 1.00 56.15 1 GLU H N 1
ATOM 1667 C CA . GLU C 2 1 ? 20.329 -24.445 -36.961 1.00 57.04 1 GLU H CA 1
ATOM 1668 C C . GLU C 2 1 ? 20.161 -24.197 -35.446 1.00 59.12 1 GLU H C 1
ATOM 1669 O O . GLU C 2 1 ? 21.000 -24.677 -34.676 1.00 59.61 1 GLU H O 1
ATOM 1671 N N . VAL C 2 2 ? 19.125 -23.443 -35.016 1.00 53.31 2 VAL H N 1
ATOM 1672 C CA . VAL C 2 2 ? 18.888 -23.158 -33.595 1.00 51.44 2 VAL H CA 1
ATOM 1673 C C . VAL C 2 2 ? 18.375 -24.430 -32.913 1.00 54.20 2 VAL H C 1
ATOM 1674 O O . VAL C 2 2 ? 17.474 -25.080 -33.444 1.00 53.04 2 VAL H O 1
ATOM 1678 N N . GLN C 2 3 ? 18.994 -24.814 -31.778 1.00 50.98 3 GLN H N 1
ATOM 1679 C CA . GLN C 2 3 ? 18.639 -26.026 -31.035 1.00 50.03 3 GLN H CA 1
ATOM 1680 C C . GLN C 2 3 ? 18.362 -25.770 -29.558 1.00 52.09 3 GLN H C 1
ATOM 1681 O O . GLN C 2 3 ? 19.008 -24.916 -28.945 1.00 52.05 3 GLN H O 1
ATOM 1687 N N . LEU C 2 4 ? 17.411 -26.530 -28.985 1.00 46.93 4 LEU H N 1
ATOM 1688 C CA . LEU C 2 4 ? 17.032 -26.421 -27.576 1.00 45.30 4 LEU H CA 1
ATOM 1689 C C . LEU C 2 4 ? 17.418 -27.667 -26.790 1.00 48.79 4 LEU H C 1
ATOM 1690 O O . LEU C 2 4 ? 17.007 -28.776 -27.144 1.00 48.63 4 LEU H O 1
ATOM 1695 N N . LEU C 2 5 ? 18.220 -27.479 -25.730 1.00 44.89 5 LEU H N 1
ATOM 1696 C CA . LEU C 2 5 ? 18.670 -28.552 -24.847 1.00 44.90 5 LEU H CA 1
ATOM 1697 C C . LEU C 2 5 ? 18.007 -28.391 -23.483 1.00 46.98 5 LEU H C 1
ATOM 1698 O O . LEU C 2 5 ? 18.146 -27.344 -22.848 1.00 46.18 5 LEU H O 1
ATOM 1703 N N . GLU C 2 6 ? 17.271 -29.421 -23.051 1.00 42.86 6 GLU H N 1
ATOM 1704 C CA . GLU C 2 6 ? 16.557 -29.422 -21.776 1.00 41.64 6 GLU H CA 1
ATOM 1705 C C . GLU C 2 6 ? 17.360 -30.058 -20.657 1.00 46.26 6 GLU H C 1
ATOM 1706 O O . GLU C 2 6 ? 17.988 -31.097 -20.861 1.00 46.85 6 GLU H O 1
ATOM 1712 N N . SER C 2 7 ? 17.318 -29.434 -19.467 1.00 42.63 7 SER H N 1
ATOM 1713 C CA . SER C 2 7 ? 18.019 -29.896 -18.267 1.00 43.44 7 SER H CA 1
ATOM 1714 C C . SER C 2 7 ? 17.190 -29.651 -17.008 1.00 46.84 7 SER H C 1
ATOM 1715 O O . SER C 2 7 ? 16.313 -28.783 -16.991 1.00 45.31 7 SER H O 1
ATOM 1718 N N . GLY C 2 8 ? 17.494 -30.413 -15.964 1.00 44.43 8 GLY H N 1
ATOM 1719 C CA . GLY C 2 8 ? 16.830 -30.315 -14.672 1.00 44.05 8 GLY H CA 1
ATOM 1720 C C . GLY C 2 8 ? 16.621 -31.660 -14.005 1.00 48.86 8 GLY H C 1
ATOM 1721 O O . GLY C 2 8 ? 16.766 -32.699 -14.659 1.00 49.15 8 GLY H O 1
ATOM 1722 N N . PRO C 2 9 ? 16.268 -31.681 -12.697 1.00 45.59 9 PRO H N 1
ATOM 1723 C CA . PRO C 2 9 ? 16.060 -32.971 -12.024 1.00 46.29 9 PRO H CA 1
ATOM 1724 C C . PRO C 2 9 ? 14.782 -33.689 -12.464 1.00 49.46 9 PRO H C 1
ATOM 1725 O O . PRO C 2 9 ? 13.753 -33.049 -12.715 1.00 48.31 9 PRO H O 1
ATOM 1729 N N . GLY C 2 10 ? 14.878 -35.012 -12.565 1.00 46.27 10 GLY H N 1
ATOM 1730 C CA . GLY C 2 10 ? 13.768 -35.878 -12.947 1.00 46.03 10 GLY H CA 1
ATOM 1731 C C . GLY C 2 10 ? 12.822 -36.176 -11.801 1.00 49.58 10 GLY H C 1
ATOM 1732 O O . GLY C 2 10 ? 11.702 -36.648 -12.026 1.00 49.65 10 GLY H O 1
ATOM 1733 N N . LEU C 2 11 ? 13.271 -35.905 -10.563 1.00 45.58 11 LEU H N 1
ATOM 1734 C CA . LEU C 2 11 ? 12.510 -36.130 -9.341 1.00 45.78 11 LEU H CA 1
ATOM 1735 C C . LEU C 2 11 ? 12.570 -34.903 -8.429 1.00 47.66 11 LEU H C 1
ATOM 1736 O O . LEU C 2 11 ? 13.657 -34.425 -8.096 1.00 46.84 11 LEU H O 1
ATOM 1741 N N . VAL C 2 12 ? 11.390 -34.383 -8.053 1.00 43.49 12 VAL H N 1
ATOM 1742 C CA . VAL C 2 12 ? 11.228 -33.218 -7.177 1.00 42.80 12 VAL H CA 1
ATOM 1743 C C . VAL C 2 12 ? 10.337 -33.626 -5.993 1.00 48.03 12 VAL H C 1
ATOM 1744 O O . VAL C 2 12 ? 9.294 -34.247 -6.202 1.00 48.52 12 VAL H O 1
ATOM 1748 N N . LYS C 2 13 ? 10.750 -33.289 -4.760 1.00 44.92 13 LYS H N 1
ATOM 1749 C CA . LYS C 2 13 ? 9.978 -33.588 -3.551 1.00 46.23 13 LYS H CA 1
ATOM 1750 C C . LYS C 2 13 ? 8.765 -32.640 -3.455 1.00 50.18 13 LYS H C 1
ATOM 1751 O O . LYS C 2 13 ? 8.877 -31.503 -3.920 1.00 48.25 13 LYS H O 1
ATOM 1757 N N . PRO C 2 14 ? 7.606 -33.059 -2.873 1.00 48.63 14 PRO H N 1
ATOM 1758 C CA . PRO C 2 14 ? 6.453 -32.139 -2.780 1.00 48.70 14 PRO H CA 1
ATOM 1759 C C . PRO C 2 14 ? 6.746 -30.893 -1.944 1.00 53.03 14 PRO H C 1
ATOM 1760 O O . PRO C 2 14 ? 7.622 -30.930 -1.074 1.00 53.32 14 PRO H O 1
ATOM 1764 N N . SER C 2 15 ? 6.029 -29.782 -2.242 1.00 49.18 15 SER H N 1
ATOM 1765 C CA . SER C 2 15 ? 6.133 -28.442 -1.631 1.00 49.06 15 SER H CA 1
ATOM 1766 C C . SER C 2 15 ? 7.378 -27.637 -2.049 1.00 51.55 15 SER H C 1
ATOM 1767 O O . SER C 2 15 ? 7.430 -26.428 -1.807 1.00 51.11 15 SER H O 1
ATOM 1770 N N . GLU C 2 16 ? 8.358 -28.298 -2.701 1.00 47.30 16 GLU H N 1
ATOM 1771 C CA . GLU C 2 16 ? 9.590 -27.678 -3.196 1.00 46.07 16 GLU H CA 1
ATOM 1772 C C . GLU C 2 16 ? 9.338 -26.909 -4.503 1.00 48.76 16 GLU H C 1
ATOM 1773 O O . GLU C 2 16 ? 8.216 -26.908 -5.016 1.00 47.90 16 GLU H O 1
ATOM 1779 N N . THR C 2 17 ? 10.383 -26.248 -5.032 1.00 45.02 17 THR H N 1
ATOM 1780 C CA . THR C 2 17 ? 10.307 -25.491 -6.277 1.00 43.64 17 THR H CA 1
ATOM 1781 C C . THR C 2 17 ? 10.930 -26.298 -7.420 1.00 47.48 17 THR H C 1
ATOM 1782 O O . THR C 2 17 ? 12.085 -26.721 -7.329 1.00 47.47 17 THR H O 1
ATOM 1786 N N . LEU C 2 18 ? 10.142 -26.514 -8.482 1.00 43.56 18 LEU H N 1
ATOM 1787 C CA . LEU C 2 18 ? 10.503 -27.240 -9.699 1.00 42.77 18 LEU H CA 1
ATOM 1788 C C . LEU C 2 18 ? 11.336 -26.298 -10.591 1.00 45.97 18 LEU H C 1
ATOM 1789 O O . LEU C 2 18 ? 10.799 -25.309 -11.094 1.00 45.09 18 LEU H O 1
ATOM 1794 N N . SER C 2 19 ? 12.639 -26.592 -10.770 1.00 42.69 19 SER H N 1
ATOM 1795 C CA . SER C 2 19 ? 13.532 -25.772 -11.593 1.00 42.03 19 SER H CA 1
ATOM 1796 C C . SER C 2 19 ? 14.046 -26.532 -12.812 1.00 45.32 19 SER H C 1
ATOM 1797 O O . SER C 2 19 ? 14.645 -27.600 -12.672 1.00 45.47 19 SER H O 1
ATOM 1800 N N . LEU C 2 20 ? 13.789 -25.985 -14.010 1.00 40.80 20 LEU H N 1
ATOM 1801 C CA . LEU C 2 20 ? 14.224 -26.566 -15.281 1.00 40.23 20 LEU H CA 1
ATOM 1802 C C . LEU C 2 20 ? 14.933 -25.524 -16.139 1.00 43.06 20 LEU H C 1
ATOM 1803 O O . LEU C 2 20 ? 14.608 -24.339 -16.063 1.00 42.03 20 LEU H O 1
ATOM 1808 N N . THR C 2 21 ? 15.910 -25.971 -16.945 1.00 39.84 21 THR H N 1
ATOM 1809 C CA . THR C 2 21 ? 16.722 -25.109 -17.799 1.00 39.86 21 THR H CA 1
ATOM 1810 C C . THR C 2 21 ? 16.644 -25.535 -19.269 1.00 43.64 21 THR H C 1
ATOM 1811 O O . THR C 2 21 ? 16.727 -26.724 -19.580 1.00 43.39 21 THR H O 1
ATOM 1815 N N . CYS C 2 22 ? 16.497 -24.549 -20.163 1.00 40.08 22 CYS H N 1
ATOM 1816 C CA . CYS C 2 22 ? 16.448 -24.740 -21.607 1.00 39.88 22 CYS H CA 1
ATOM 1817 C C . CYS C 2 22 ? 17.580 -23.911 -22.224 1.00 45.12 22 CYS H C 1
ATOM 1818 O O . CYS C 2 22 ? 17.523 -22.681 -22.199 1.00 44.74 22 CYS H O 1
ATOM 1821 N N . THR C 2 23 ? 18.631 -24.586 -22.722 1.00 43.00 23 THR H N 1
ATOM 1822 C CA . THR C 2 23 ? 19.810 -23.936 -23.309 1.00 44.59 23 THR H CA 1
ATOM 1823 C C . THR C 2 23 ? 19.675 -23.797 -24.829 1.00 48.95 23 THR H C 1
ATOM 1824 O O . THR C 2 23 ? 19.377 -24.780 -25.511 1.00 48.72 23 THR H O 1
ATOM 1828 N N . VAL C 2 24 ? 19.902 -22.572 -25.349 1.00 46.00 24 VAL H N 1
ATOM 1829 C CA . VAL C 2 24 ? 19.828 -22.233 -26.778 1.00 46.39 24 VAL H CA 1
ATOM 1830 C C . VAL C 2 24 ? 21.205 -22.441 -27.431 1.00 53.06 24 VAL H C 1
ATOM 1831 O O . VAL C 2 24 ? 22.209 -21.937 -26.923 1.00 54.33 24 VAL H O 1
ATOM 1835 N N . SER C 2 25 ? 21.244 -23.186 -28.552 1.00 50.31 25 SER H N 1
ATOM 1836 C CA . SER C 2 25 ? 22.473 -23.478 -29.290 1.00 52.74 25 SER H CA 1
ATOM 1837 C C . SER C 2 25 ? 22.368 -23.046 -30.753 1.00 57.35 25 SER H C 1
ATOM 1838 O O . SER C 2 25 ? 21.343 -23.283 -31.393 1.00 55.48 25 SER H O 1
ATOM 1841 N N . GLY C 2 26 ? 23.435 -22.428 -31.257 1.00 56.40 26 GLY H N 1
ATOM 1842 C CA . GLY C 2 26 ? 23.543 -21.964 -32.637 1.00 57.52 26 GLY H CA 1
ATOM 1843 C C . GLY C 2 26 ? 22.626 -20.821 -33.021 1.00 59.77 26 GLY H C 1
ATOM 1844 O O . GLY C 2 26 ? 22.120 -20.788 -34.148 1.00 59.31 26 GLY H O 1
ATOM 1845 N N . GLY C 2 27 ? 22.428 -19.881 -32.097 1.00 55.11 27 GLY H N 1
ATOM 1846 C CA . GLY C 2 27 ? 21.577 -18.716 -32.314 1.00 53.66 27 GLY H CA 1
ATOM 1847 C C . GLY C 2 27 ? 21.501 -17.755 -31.146 1.00 56.65 27 GLY H C 1
ATOM 1848 O O . GLY C 2 27 ? 22.016 -18.040 -30.061 1.00 56.47 27 GLY H O 1
ATOM 1849 N N . SER C 2 28 ? 20.835 -16.610 -31.371 1.00 52.44 28 SER H N 1
ATOM 1850 C CA . SER C 2 28 ? 20.665 -15.556 -30.377 1.00 51.85 28 SER H CA 1
ATOM 1851 C C . SER C 2 28 ? 19.347 -15.712 -29.625 1.00 52.38 28 SER H C 1
ATOM 1852 O O . SER C 2 28 ? 18.282 -15.793 -30.238 1.00 50.82 28 SER H O 1
ATOM 1855 N N . ILE C 2 29 ? 19.434 -15.758 -28.290 1.00 47.65 29 ILE H N 1
ATOM 1856 C CA . ILE C 2 29 ? 18.303 -15.907 -27.372 1.00 44.75 29 ILE H CA 1
ATOM 1857 C C . ILE C 2 29 ? 17.387 -14.658 -27.329 1.00 47.19 29 ILE H C 1
ATOM 1858 O O . ILE C 2 29 ? 16.178 -14.793 -27.126 1.00 44.97 29 ILE H O 1
ATOM 1863 N N . SER C 2 30 ? 17.971 -13.460 -27.533 1.00 45.01 30 SER H N 1
ATOM 1864 C CA . SER C 2 30 ? 17.309 -12.153 -27.478 1.00 44.60 30 SER H CA 1
ATOM 1865 C C . SER C 2 30 ? 16.182 -11.923 -28.487 1.00 46.42 30 SER H C 1
ATOM 1866 O O . SER C 2 30 ? 15.188 -11.282 -28.143 1.00 44.89 30 SER H O 1
ATOM 1869 N N . ASP C 2 31 ? 16.346 -12.413 -29.726 1.00 42.74 31 ASP H N 1
ATOM 1870 C CA . ASP C 2 31 ? 15.402 -12.218 -30.832 1.00 41.60 31 ASP H CA 1
ATOM 1871 C C . ASP C 2 31 ? 14.080 -12.994 -30.754 1.00 41.96 31 ASP H C 1
ATOM 1872 O O . ASP C 2 31 ? 13.133 -12.631 -31.458 1.00 41.11 31 ASP H O 1
ATOM 1877 N N . PHE C 2 32 ? 14.007 -14.055 -29.932 1.00 36.44 32 PHE H N 1
ATOM 1878 C CA . PHE C 2 32 ? 12.812 -14.900 -29.873 1.00 34.07 32 PHE H CA 1
ATOM 1879 C C . PHE C 2 32 ? 12.063 -14.935 -28.545 1.00 36.40 32 PHE H C 1
ATOM 1880 O O . PHE C 2 32 ? 12.633 -14.634 -27.494 1.00 36.33 32 PHE H O 1
ATOM 1888 N N . TYR C 2 33 ? 10.773 -15.327 -28.612 1.00 31.40 33 TYR H N 1
ATOM 1889 C CA . TYR C 2 33 ? 9.884 -15.525 -27.470 1.00 30.20 33 TYR H CA 1
ATOM 1890 C C . TYR C 2 33 ? 10.001 -16.998 -27.082 1.00 34.01 33 TYR H C 1
ATOM 1891 O O . TYR C 2 33 ? 9.837 -17.875 -27.935 1.00 33.47 33 TYR H O 1
ATOM 1900 N N . TRP C 2 34 ? 10.322 -17.268 -25.811 1.00 30.76 34 TRP H N 1
ATOM 1901 C CA . TRP C 2 34 ? 10.514 -18.632 -25.327 1.00 30.27 34 TRP H CA 1
ATOM 1902 C C . TRP C 2 34 ? 9.388 -19.084 -24.422 1.00 33.62 34 TRP H C 1
ATOM 1903 O O . TRP C 2 34 ? 9.069 -18.411 -23.442 1.00 33.54 34 TRP H O 1
ATOM 1914 N N . SER C 2 35 ? 8.778 -20.224 -24.770 1.00 29.66 35 SER H N 1
ATOM 1915 C CA . SER C 2 35 ? 7.638 -20.802 -24.068 1.00 29.08 35 SER H CA 1
ATOM 1916 C C . SER C 2 35 ? 7.947 -22.129 -23.374 1.00 32.73 35 SER H C 1
ATOM 1917 O O . SER C 2 35 ? 8.857 -22.854 -23.779 1.00 32.68 35 SER H O 1
ATOM 1920 N N . TRP C 2 36 ? 7.166 -22.439 -22.326 1.00 28.70 36 TRP H N 1
ATOM 1921 C CA . TRP C 2 36 ? 7.240 -23.684 -21.566 1.00 28.59 36 TRP H CA 1
ATOM 1922 C C . TRP C 2 36 ? 5.878 -24.363 -21.615 1.00 33.13 36 TRP H C 1
ATOM 1923 O O . TRP C 2 36 ? 4.849 -23.702 -21.451 1.00 32.76 36 TRP H O 1
ATOM 1934 N N . LEU C 2 37 ? 5.873 -25.672 -21.900 1.00 30.22 37 LEU H N 1
ATOM 1935 C CA . LEU C 2 37 ? 4.662 -26.489 -22.019 1.00 30.80 37 LEU H CA 1
ATOM 1936 C C . LEU C 2 37 ? 4.821 -27.792 -21.236 1.00 35.61 37 LEU H C 1
ATOM 1937 O O . LEU C 2 37 ? 5.948 -28.194 -20.950 1.00 35.33 37 LEU H O 1
ATOM 1942 N N . ARG C 2 38 ? 3.702 -28.451 -20.891 1.00 33.08 38 ARG H N 1
ATOM 1943 C CA . ARG C 2 38 ? 3.723 -29.729 -20.172 1.00 34.00 38 ARG H CA 1
ATOM 1944 C C . ARG C 2 38 ? 2.673 -30.713 -20.678 1.00 40.06 38 ARG H C 1
ATOM 1945 O O . ARG C 2 38 ? 1.616 -30.293 -21.157 1.00 39.95 38 ARG H O 1
ATOM 1953 N N . GLN C 2 39 ? 2.972 -32.020 -20.577 1.00 38.37 39 GLN H N 1
ATOM 1954 C CA . GLN C 2 39 ? 2.085 -33.085 -21.038 1.00 40.25 39 GLN H CA 1
ATOM 1955 C C . GLN C 2 39 ? 1.985 -34.240 -20.037 1.00 46.66 39 GLN H C 1
ATOM 1956 O O . GLN C 2 39 ? 3.002 -34.712 -19.531 1.00 45.62 39 GLN H O 1
ATOM 1962 N N . SER C 2 40 ? 0.748 -34.696 -19.776 1.00 46.56 40 SER H N 1
ATOM 1963 C CA . SER C 2 40 ? 0.422 -35.816 -18.883 1.00 49.18 40 SER H CA 1
ATOM 1964 C C . SER C 2 40 ? -0.730 -36.660 -19.471 1.00 56.71 40 SER H C 1
ATOM 1965 O O . SER C 2 40 ? -1.571 -36.103 -20.186 1.00 56.30 40 SER H O 1
ATOM 1968 N N . PRO C 2 41 ? -0.798 -37.994 -19.206 1.00 56.68 41 PRO H N 1
ATOM 1969 C CA . PRO C 2 41 ? -1.851 -38.817 -19.830 1.00 59.59 41 PRO H CA 1
ATOM 1970 C C . PRO C 2 41 ? -3.263 -38.711 -19.235 1.00 66.57 41 PRO H C 1
ATOM 1971 O O . PRO C 2 41 ? -3.957 -39.724 -19.118 1.00 69.64 41 PRO H O 1
ATOM 1975 N N . GLY C 2 42 ? -3.697 -37.488 -18.932 1.00 62.15 42 GLY H N 1
ATOM 1976 C CA . GLY C 2 42 ? -5.014 -37.198 -18.372 1.00 64.32 42 GLY H CA 1
ATOM 1977 C C . GLY C 2 42 ? -5.392 -35.730 -18.422 1.00 67.07 42 GLY H C 1
ATOM 1978 O O . GLY C 2 42 ? -6.580 -35.392 -18.401 1.00 68.72 42 GLY H O 1
ATOM 1979 N N . LYS C 2 43 ? -4.376 -34.850 -18.486 1.00 60.38 43 LYS H N 1
ATOM 1980 C CA . LYS C 2 43 ? -4.516 -33.393 -18.538 1.00 58.38 43 LYS H CA 1
ATOM 1981 C C . LYS C 2 43 ? -4.157 -32.855 -19.939 1.00 59.32 43 LYS H C 1
ATOM 1982 O O . LYS C 2 43 ? -4.478 -31.707 -20.260 1.00 57.81 43 LYS H O 1
ATOM 1988 N N . GLY C 2 44 ? -3.503 -33.697 -20.743 1.00 54.76 44 GLY H N 1
ATOM 1989 C CA . GLY C 2 44 ? -3.085 -33.384 -22.106 1.00 52.64 44 GLY H CA 1
ATOM 1990 C C . GLY C 2 44 ? -1.958 -32.374 -22.205 1.00 52.10 44 GLY H C 1
ATOM 1991 O O . GLY C 2 44 ? -1.216 -32.162 -21.240 1.00 50.67 44 GLY H O 1
ATOM 1992 N N . LEU C 2 45 ? -1.824 -31.750 -23.388 1.00 46.24 45 LEU H N 1
ATOM 1993 C CA . LEU C 2 45 ? -0.807 -30.741 -23.681 1.00 43.11 45 LEU H CA 1
ATOM 1994 C C . LEU C 2 45 ? -1.284 -29.378 -23.159 1.00 45.22 45 LEU H C 1
ATOM 1995 O O . LEU C 2 45 ? -2.327 -28.880 -23.590 1.00 45.37 45 LEU H O 1
ATOM 2000 N N . GLU C 2 46 ? -0.541 -28.807 -22.190 1.00 39.90 46 GLU H N 1
ATOM 2001 C CA . GLU C 2 46 ? -0.874 -27.541 -21.530 1.00 38.80 46 GLU H CA 1
ATOM 2002 C C . GLU C 2 46 ? 0.226 -26.486 -21.704 1.00 39.68 46 GLU H C 1
ATOM 2003 O O . GLU C 2 46 ? 1.396 -26.774 -21.453 1.00 38.40 46 GLU H O 1
ATOM 2009 N N . TRP C 2 47 ? -0.166 -25.262 -22.106 1.00 35.15 47 TRP H N 1
ATOM 2010 C CA . TRP C 2 47 ? 0.731 -24.118 -22.286 1.00 33.21 47 TRP H CA 1
ATOM 2011 C C . TRP C 2 47 ? 0.876 -23.400 -20.941 1.00 36.54 47 TRP H C 1
ATOM 2012 O O . TRP C 2 47 ? -0.119 -22.934 -20.383 1.00 36.97 47 TRP H O 1
ATOM 2023 N N . ILE C 2 48 ? 2.107 -23.353 -20.404 1.00 32.10 48 ILE H N 1
ATOM 2024 C CA . ILE C 2 48 ? 2.401 -22.736 -19.106 1.00 31.86 48 ILE H CA 1
ATOM 2025 C C . ILE C 2 48 ? 2.543 -21.210 -19.224 1.00 35.34 48 ILE H C 1
ATOM 2026 O O . ILE C 2 48 ? 1.953 -20.473 -18.431 1.00 35.79 48 ILE H O 1
ATOM 2031 N N . GLY C 2 49 ? 3.313 -20.760 -20.207 1.00 30.84 49 GLY H N 1
ATOM 2032 C CA . GLY C 2 49 ? 3.541 -19.340 -20.444 1.00 30.33 49 GLY H CA 1
ATOM 2033 C C . GLY C 2 49 ? 4.735 -19.047 -21.325 1.00 33.10 49 GLY H C 1
ATOM 2034 O O . GLY C 2 49 ? 5.442 -19.969 -21.738 1.00 32.32 49 GLY H O 1
ATOM 2035 N N . TYR C 2 50 ? 4.966 -17.753 -21.614 1.00 29.46 50 TYR H N 1
ATOM 2036 C CA . TYR C 2 50 ? 6.100 -17.303 -22.423 1.00 28.85 50 TYR H CA 1
ATOM 2037 C C . TYR C 2 50 ? 6.923 -16.215 -21.732 1.00 33.24 50 TYR H C 1
ATOM 2038 O O . TYR C 2 50 ? 6.445 -15.585 -20.788 1.00 33.15 50 TYR H O 1
ATOM 2047 N N . ALA C 2 51 ? 8.149 -15.980 -22.233 1.00 30.12 51 ALA H N 1
ATOM 2048 C CA . ALA C 2 51 ? 9.058 -14.944 -21.745 1.00 30.80 51 ALA H CA 1
ATOM 2049 C C . ALA C 2 51 ? 9.963 -14.443 -22.860 1.00 35.75 51 ALA H C 1
ATOM 2050 O O . ALA C 2 51 ? 10.294 -15.191 -23.783 1.00 35.10 51 ALA H O 1
ATOM 2052 N N . HIS C 2 52 ? 10.351 -13.167 -22.768 1.00 33.51 52 HIS H N 1
ATOM 2053 C CA . HIS C 2 52 ? 11.239 -12.493 -23.707 1.00 34.30 52 HIS H CA 1
ATOM 2054 C C . HIS C 2 52 ? 12.323 -11.772 -22.905 1.00 40.12 52 HIS H C 1
ATOM 2055 O O . HIS C 2 52 ? 12.087 -11.398 -21.751 1.00 40.24 52 HIS H O 1
ATOM 2062 N N . SER C 2 53 ? 13.510 -11.594 -23.505 1.00 37.88 53 SER H N 1
ATOM 2063 C CA . SER C 2 53 ? 14.650 -10.931 -22.867 1.00 39.58 53 SER H CA 1
ATOM 2064 C C . SER C 2 53 ? 14.402 -9.449 -22.550 1.00 44.60 53 SER H C 1
ATOM 2065 O O . SER C 2 53 ? 14.970 -8.936 -21.584 1.00 45.42 53 SER H O 1
ATOM 2068 N N . ARG C 2 54 ? 13.556 -8.771 -23.354 1.00 40.85 54 ARG H N 1
ATOM 2069 C CA . ARG C 2 54 ? 13.248 -7.346 -23.193 1.00 42.15 54 ARG H CA 1
ATOM 2070 C C . ARG C 2 54 ? 11.751 -7.009 -23.058 1.00 44.95 54 ARG H C 1
ATOM 2071 O O . ARG C 2 54 ? 11.411 -5.844 -22.845 1.00 45.83 54 ARG H O 1
ATOM 2079 N N . VAL C 2 55 ? 10.866 -8.018 -23.168 1.00 39.44 55 VAL H N 1
ATOM 2080 C CA . VAL C 2 55 ? 9.412 -7.847 -23.043 1.00 38.41 55 VAL H CA 1
ATOM 2081 C C . VAL C 2 55 ? 8.910 -8.649 -21.832 1.00 41.46 55 VAL H C 1
ATOM 2082 O O . VAL C 2 55 ? 9.378 -9.768 -21.605 1.00 40.36 55 VAL H O 1
ATOM 2086 N N . SER C 2 56 ? 7.969 -8.063 -21.056 1.00 38.28 56 SER H N 1
ATOM 2087 C CA . SER C 2 56 ? 7.363 -8.670 -19.868 1.00 37.64 56 SER H CA 1
ATOM 2088 C C . SER C 2 56 ? 6.662 -9.993 -20.189 1.00 40.26 56 SER H C 1
ATOM 2089 O O . SER C 2 56 ? 5.952 -10.094 -21.195 1.00 39.32 56 SER H O 1
ATOM 2092 N N . ALA C 2 57 ? 6.892 -11.007 -19.337 1.00 36.33 57 ALA H N 1
ATOM 2093 C CA . ALA C 2 57 ? 6.348 -12.360 -19.462 1.00 34.98 57 ALA H CA 1
ATOM 2094 C C . ALA C 2 57 ? 4.824 -12.418 -19.298 1.00 39.03 57 ALA H C 1
ATOM 2095 O O . ALA C 2 57 ? 4.225 -11.513 -18.714 1.00 39.87 57 ALA H O 1
ATOM 2097 N N . TYR C 2 58 ? 4.207 -13.489 -19.821 1.00 34.80 58 TYR H N 1
ATOM 2098 C CA . TYR C 2 58 ? 2.769 -13.744 -19.732 1.00 34.95 58 TYR H CA 1
ATOM 2099 C C . TYR C 2 58 ? 2.564 -15.220 -19.411 1.00 37.83 58 TYR H C 1
ATOM 2100 O O . TYR C 2 58 ? 3.154 -16.078 -20.070 1.00 36.38 58 TYR H O 1
ATOM 2109 N N . TYR C 2 59 ? 1.762 -15.511 -18.374 1.00 35.11 59 TYR H N 1
ATOM 2110 C CA . TYR C 2 59 ? 1.524 -16.879 -17.911 1.00 34.88 59 TYR H CA 1
ATOM 2111 C C . TYR C 2 59 ? 0.061 -17.308 -17.980 1.00 39.58 59 TYR H C 1
ATOM 2112 O O . TYR C 2 59 ? -0.831 -16.465 -18.092 1.00 40.16 59 TYR H O 1
ATOM 2121 N N . ASN C 2 60 ? -0.175 -18.634 -17.895 1.00 35.95 60 ASN H N 1
ATOM 2122 C CA . ASN C 2 60 ? -1.503 -19.246 -17.876 1.00 36.90 60 ASN H CA 1
ATOM 2123 C C . ASN C 2 60 ? -2.145 -18.910 -16.513 1.00 42.45 60 ASN H C 1
ATOM 2124 O O . ASN C 2 60 ? -1.504 -19.138 -15.481 1.00 42.03 60 ASN H O 1
ATOM 2129 N N . PRO C 2 61 ? -3.394 -18.369 -16.479 1.00 40.49 61 PRO H N 1
ATOM 2130 C CA . PRO C 2 61 ? -4.017 -18.019 -15.184 1.00 42.02 61 PRO H CA 1
ATOM 2131 C C . PRO C 2 61 ? -4.165 -19.162 -14.174 1.00 47.11 61 PRO H C 1
ATOM 2132 O O . PRO C 2 61 ? -4.341 -18.894 -12.985 1.00 48.11 61 PRO H O 1
ATOM 2136 N N . SER C 2 62 ? -4.071 -20.423 -14.637 1.00 43.42 62 SER H N 1
ATOM 2137 C CA . SER C 2 62 ? -4.160 -21.612 -13.790 1.00 44.59 62 SER H CA 1
ATOM 2138 C C . SER C 2 62 ? -2.842 -21.894 -13.044 1.00 48.11 62 SER H C 1
ATOM 2139 O O . SER C 2 62 ? -2.852 -22.635 -12.057 1.00 48.95 62 SER H O 1
ATOM 2142 N N . LEU C 2 63 ? -1.718 -21.305 -13.510 1.00 43.08 63 LEU H N 1
ATOM 2143 C CA . LEU C 2 63 ? -0.387 -21.500 -12.921 1.00 42.11 63 LEU H CA 1
ATOM 2144 C C . LEU C 2 63 ? 0.323 -20.203 -12.492 1.00 46.27 63 LEU H C 1
ATOM 2145 O O . LEU C 2 63 ? 1.276 -20.275 -11.712 1.00 45.59 63 LEU H O 1
ATOM 2150 N N . LYS C 2 64 ? -0.137 -19.033 -13.007 1.00 43.59 64 LYS H N 1
ATOM 2151 C CA . LYS C 2 64 ? 0.401 -17.677 -12.783 1.00 43.56 64 LYS H CA 1
ATOM 2152 C C . LYS C 2 64 ? 0.947 -17.388 -11.372 1.00 48.59 64 LYS H C 1
ATOM 2153 O O . LYS C 2 64 ? 2.046 -16.839 -11.247 1.00 47.72 64 LYS H O 1
ATOM 2159 N N . SER C 2 65 ? 0.183 -17.754 -10.326 1.00 46.68 65 SER H N 1
ATOM 2160 C CA . SER C 2 65 ? 0.539 -17.533 -8.922 1.00 47.72 65 SER H CA 1
ATOM 2161 C C . SER C 2 65 ? 1.750 -18.351 -8.438 1.00 50.81 65 SER H C 1
ATOM 2162 O O . SER C 2 65 ? 2.382 -17.971 -7.449 1.00 51.27 65 SER H O 1
ATOM 2165 N N . ARG C 2 66 ? 2.070 -19.460 -9.131 1.00 45.71 66 ARG H N 1
ATOM 2166 C CA . ARG C 2 66 ? 3.164 -20.370 -8.770 1.00 44.71 66 ARG H CA 1
ATOM 2167 C C . ARG C 2 66 ? 4.313 -20.402 -9.785 1.00 46.33 66 ARG H C 1
ATOM 2168 O O . ARG C 2 66 ? 5.394 -20.902 -9.458 1.00 45.40 66 ARG H O 1
ATOM 2176 N N . VAL C 2 67 ? 4.081 -19.899 -11.011 1.00 41.84 67 VAL H N 1
ATOM 2177 C CA . VAL C 2 67 ? 5.064 -19.953 -12.093 1.00 40.16 67 VAL H CA 1
ATOM 2178 C C . VAL C 2 67 ? 5.849 -18.663 -12.406 1.00 43.55 67 VAL H C 1
ATOM 2179 O O . VAL C 2 67 ? 5.312 -17.557 -12.294 1.00 43.54 67 VAL H O 1
ATOM 2183 N N . THR C 2 68 ? 7.134 -18.835 -12.790 1.00 39.57 68 THR H N 1
ATOM 2184 C CA . THR C 2 68 ? 8.075 -17.787 -13.188 1.00 39.38 68 THR H CA 1
ATOM 2185 C C . THR C 2 68 ? 8.965 -18.321 -14.328 1.00 42.35 68 THR H C 1
ATOM 2186 O O . THR C 2 68 ? 9.632 -19.348 -14.161 1.00 41.79 68 THR H O 1
ATOM 2190 N N . ILE C 2 69 ? 8.956 -17.632 -15.485 1.00 38.35 69 ILE H N 1
ATOM 2191 C CA . ILE C 2 69 ? 9.777 -17.983 -16.651 1.00 37.49 69 ILE H CA 1
ATOM 2192 C C . ILE C 2 69 ? 10.733 -16.818 -16.928 1.00 42.50 69 ILE H C 1
ATOM 2193 O O . ILE C 2 69 ? 10.284 -15.702 -17.205 1.00 42.15 69 ILE H O 1
ATOM 2198 N N . SER C 2 70 ? 12.047 -17.079 -16.810 1.00 40.17 70 SER H N 1
ATOM 2199 C CA . SER C 2 70 ? 13.092 -16.071 -16.987 1.00 41.30 70 SER H CA 1
ATOM 2200 C C . SER C 2 70 ? 14.060 -16.399 -18.120 1.00 45.33 70 SER H C 1
ATOM 2201 O O . SER C 2 70 ? 14.418 -17.563 -18.317 1.00 44.38 70 SER H O 1
ATOM 2204 N N . VAL C 2 71 ? 14.498 -15.355 -18.845 1.00 42.86 71 VAL H N 1
ATOM 2205 C CA . VAL C 2 71 ? 15.447 -15.456 -19.955 1.00 43.35 71 VAL H CA 1
ATOM 2206 C C . VAL C 2 71 ? 16.783 -14.837 -19.512 1.00 50.02 71 VAL H C 1
ATOM 2207 O O . VAL C 2 71 ? 16.826 -13.658 -19.150 1.00 50.67 71 VAL H O 1
ATOM 2211 N N . ASP C 2 72 ? 17.860 -15.646 -19.518 1.00 47.94 72 ASP H N 1
ATOM 2212 C CA . ASP C 2 72 ? 19.208 -15.219 -19.136 1.00 50.30 72 ASP H CA 1
ATOM 2213 C C . ASP C 2 72 ? 20.076 -15.127 -20.393 1.00 55.79 72 ASP H C 1
ATOM 2214 O O . ASP C 2 72 ? 20.505 -16.154 -20.925 1.00 55.28 72 ASP H O 1
ATOM 2219 N N . THR C 2 73 ? 20.304 -13.893 -20.882 1.00 54.07 73 THR H N 1
ATOM 2220 C CA . THR C 2 73 ? 21.090 -13.612 -22.092 1.00 55.65 73 THR H CA 1
ATOM 2221 C C . THR C 2 73 ? 22.571 -13.953 -21.959 1.00 61.84 73 THR H C 1
ATOM 2222 O O . THR C 2 73 ? 23.158 -14.463 -22.916 1.00 62.54 73 THR H O 1
ATOM 2226 N N . SER C 2 74 ? 23.174 -13.666 -20.785 1.00 59.35 74 SER H N 1
ATOM 2227 C CA . SER C 2 74 ? 24.588 -13.936 -20.501 1.00 61.70 74 SER H CA 1
ATOM 2228 C C . SER C 2 74 ? 24.889 -15.438 -20.466 1.00 64.02 74 SER H C 1
ATOM 2229 O O . SER C 2 74 ? 25.897 -15.870 -21.028 1.00 65.42 74 SER H O 1
ATOM 2232 N N . LYS C 2 75 ? 24.002 -16.227 -19.827 1.00 57.55 75 LYS H N 1
ATOM 2233 C CA . LYS C 2 75 ? 24.124 -17.683 -19.712 1.00 56.29 75 LYS H CA 1
ATOM 2234 C C . LYS C 2 75 ? 23.532 -18.422 -20.927 1.00 58.10 75 LYS H C 1
ATOM 2235 O O . LYS C 2 75 ? 23.709 -19.639 -21.042 1.00 57.21 75 LYS H O 1
ATOM 2241 N N . ASN C 2 76 ? 22.843 -17.679 -21.833 1.00 53.72 76 ASN H N 1
ATOM 2242 C CA . ASN C 2 76 ? 22.194 -18.169 -23.062 1.00 52.09 76 ASN H CA 1
ATOM 2243 C C . ASN C 2 76 ? 21.181 -19.304 -22.780 1.00 52.53 76 ASN H C 1
ATOM 2244 O O . ASN C 2 76 ? 21.078 -20.262 -23.550 1.00 51.72 76 ASN H O 1
ATOM 2249 N N . GLN C 2 77 ? 20.424 -19.171 -21.672 1.00 46.89 77 GLN H N 1
ATOM 2250 C CA . GLN C 2 77 ? 19.441 -20.162 -21.229 1.00 44.44 77 GLN H CA 1
ATOM 2251 C C . GLN C 2 77 ? 18.122 -19.569 -20.713 1.00 45.91 77 GLN H C 1
ATOM 2252 O O . GLN C 2 77 ? 18.091 -18.421 -20.266 1.00 45.91 77 GLN H O 1
ATOM 2258 N N . ILE C 2 78 ? 17.042 -20.374 -20.770 1.00 40.28 78 ILE H N 1
ATOM 2259 C CA . ILE C 2 78 ? 15.698 -20.022 -20.294 1.00 38.47 78 ILE H CA 1
ATOM 2260 C C . ILE C 2 78 ? 15.381 -20.922 -19.099 1.00 41.15 78 ILE H C 1
ATOM 2261 O O . ILE C 2 78 ? 15.609 -22.132 -19.164 1.00 40.41 78 ILE H O 1
ATOM 2266 N N . SER C 2 79 ? 14.862 -20.333 -18.013 1.00 37.48 79 SER H N 1
ATOM 2267 C CA . SER C 2 79 ? 14.520 -21.076 -16.803 1.00 37.07 79 SER H CA 1
ATOM 2268 C C . SER C 2 79 ? 13.020 -21.093 -16.513 1.00 39.61 79 SER H C 1
ATOM 2269 O O . SER C 2 79 ? 12.322 -20.122 -16.806 1.00 39.04 79 SER H O 1
ATOM 2272 N N . LEU C 2 80 ? 12.540 -22.202 -15.925 1.00 35.46 80 LEU H N 1
ATOM 2273 C CA . LEU C 2 80 ? 11.154 -22.408 -15.506 1.00 34.60 80 LEU H CA 1
ATOM 2274 C C . LEU C 2 80 ? 11.150 -22.716 -14.015 1.00 39.38 80 LEU H C 1
ATOM 2275 O O . LEU C 2 80 ? 11.783 -23.683 -13.586 1.00 38.96 80 LEU H O 1
ATOM 2280 N N . ARG C 2 81 ? 10.441 -21.892 -13.231 1.00 36.86 81 ARG H N 1
ATOM 2281 C CA . ARG C 2 81 ? 10.328 -22.067 -11.789 1.00 37.69 81 ARG H CA 1
ATOM 2282 C C . ARG C 2 81 ? 8.867 -22.226 -11.381 1.00 41.81 81 ARG H C 1
ATOM 2283 O O . ARG C 2 81 ? 8.068 -21.309 -11.576 1.00 41.49 81 ARG H O 1
ATOM 2291 N N . LEU C 2 82 ? 8.516 -23.414 -10.854 1.00 38.70 82 LEU H N 1
ATOM 2292 C CA . LEU C 2 82 ? 7.166 -23.751 -10.402 1.00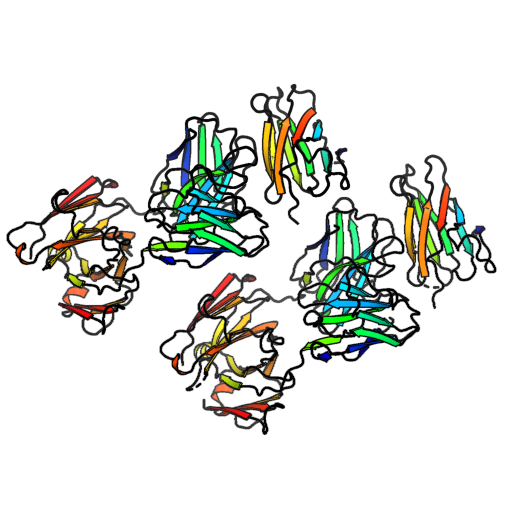 39.03 82 LEU H CA 1
ATOM 2293 C C . LEU C 2 82 ? 7.203 -24.109 -8.911 1.00 44.11 82 LEU H C 1
ATOM 2294 O O . LEU C 2 82 ? 7.692 -25.179 -8.536 1.00 44.14 82 LEU H O 1
ATOM 2299 N N . SER C 2 83 ? 6.721 -23.183 -8.066 1.00 41.30 83 SER H N 1
ATOM 2300 C CA . SER C 2 83 ? 6.710 -23.324 -6.609 1.00 42.52 83 SER H CA 1
ATOM 2301 C C . SER C 2 83 ? 5.488 -24.092 -6.089 1.00 47.61 83 SER H C 1
ATOM 2302 O O . SER C 2 83 ? 4.495 -24.216 -6.813 1.00 47.06 83 SER H O 1
ATOM 2305 N N . ALA C 2 84 ? 5.555 -24.574 -4.818 1.00 45.51 84 ALA H N 1
ATOM 2306 C CA . ALA C 2 84 ? 4.509 -25.335 -4.110 1.00 46.87 84 ALA H CA 1
ATOM 2307 C C . ALA C 2 84 ? 4.025 -26.543 -4.929 1.00 50.18 84 ALA H C 1
ATOM 2308 O O . ALA C 2 84 ? 2.822 -26.763 -5.103 1.00 50.80 84 ALA H O 1
ATOM 2310 N N . VAL C 2 85 ? 4.997 -27.314 -5.432 1.00 45.38 85 VAL H N 1
ATOM 2311 C CA . VAL C 2 85 ? 4.810 -28.481 -6.285 1.00 44.72 85 VAL H CA 1
ATOM 2312 C C . VAL C 2 85 ? 4.084 -29.666 -5.604 1.00 50.18 85 VAL H C 1
ATOM 2313 O O . VAL C 2 85 ? 4.305 -29.931 -4.419 1.00 51.07 85 VAL H O 1
ATOM 2317 N N . THR C 2 86 ? 3.168 -30.323 -6.347 1.00 46.96 86 THR H N 1
ATOM 2318 C CA . THR C 2 86 ? 2.357 -31.469 -5.892 1.00 48.93 86 THR H CA 1
ATOM 2319 C C . THR C 2 86 ? 2.334 -32.564 -6.972 1.00 52.44 86 THR H C 1
ATOM 2320 O O . THR C 2 86 ? 2.831 -32.330 -8.076 1.00 50.19 86 THR H O 1
ATOM 2324 N N . ALA C 2 87 ? 1.744 -33.748 -6.665 1.00 50.95 87 ALA H N 1
ATOM 2325 C CA . ALA C 2 87 ? 1.627 -34.883 -7.597 1.00 51.04 87 ALA H CA 1
ATOM 2326 C C . ALA C 2 87 ? 0.898 -34.518 -8.906 1.00 53.90 87 ALA H C 1
ATOM 2327 O O . ALA C 2 87 ? 1.115 -35.172 -9.926 1.00 53.21 87 ALA H O 1
ATOM 2329 N N . ALA C 2 88 ? 0.063 -33.458 -8.876 1.00 49.96 88 ALA H N 1
ATOM 2330 C CA . ALA C 2 88 ? -0.678 -32.945 -10.031 1.00 48.98 88 ALA H CA 1
ATOM 2331 C C . ALA C 2 88 ? 0.257 -32.271 -11.054 1.00 49.72 88 ALA H C 1
ATOM 2332 O O . ALA C 2 88 ? -0.118 -32.119 -12.219 1.00 48.99 88 ALA H O 1
ATOM 2334 N N . ASP C 2 89 ? 1.471 -31.879 -10.617 1.00 44.20 89 ASP H N 1
ATOM 2335 C CA . ASP C 2 89 ? 2.484 -31.238 -11.459 1.00 41.43 89 ASP H CA 1
ATOM 2336 C C . ASP C 2 89 ? 3.419 -32.247 -12.148 1.00 44.09 89 ASP H C 1
ATOM 2337 O O . ASP C 2 89 ? 4.305 -31.837 -12.904 1.00 41.98 89 ASP H O 1
ATOM 2342 N N . THR C 2 90 ? 3.207 -33.560 -11.903 1.00 41.80 90 THR H N 1
ATOM 2343 C CA . THR C 2 90 ? 3.969 -34.644 -12.526 1.00 41.34 90 THR H CA 1
ATOM 2344 C C . THR C 2 90 ? 3.572 -34.689 -14.008 1.00 44.49 90 THR H C 1
ATOM 2345 O O . THR C 2 90 ? 2.433 -35.035 -14.337 1.00 45.44 90 THR H O 1
ATOM 2349 N N . ALA C 2 91 ? 4.502 -34.274 -14.886 1.00 38.98 91 ALA H N 1
ATOM 2350 C CA . ALA C 2 91 ? 4.300 -34.211 -16.336 1.00 38.03 91 ALA H CA 1
ATOM 2351 C C . ALA C 2 91 ? 5.627 -34.215 -17.098 1.00 40.65 91 ALA H C 1
ATOM 2352 O O . ALA C 2 91 ? 6.697 -34.095 -16.495 1.00 39.58 91 ALA H O 1
ATOM 2354 N N . LEU C 2 92 ? 5.544 -34.359 -18.432 1.00 37.20 92 LEU H N 1
ATOM 2355 C CA . LEU C 2 92 ? 6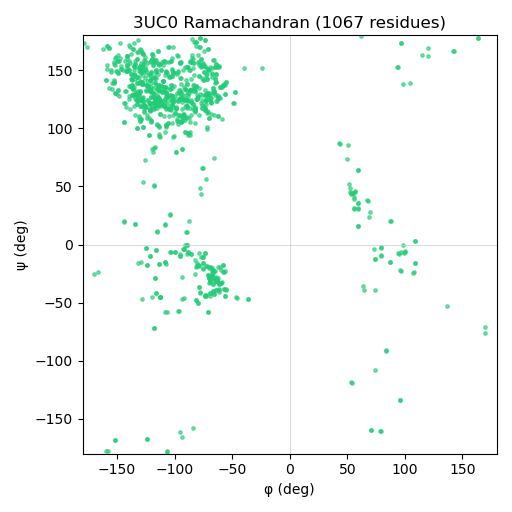.679 -34.296 -19.343 1.00 36.19 92 LEU H CA 1
ATOM 2356 C C . LEU C 2 92 ? 6.729 -32.837 -19.798 1.00 38.19 92 LEU H C 1
ATOM 2357 O O . LEU C 2 92 ? 5.844 -32.384 -20.527 1.00 37.34 92 LEU H O 1
ATOM 2362 N N . TYR C 2 93 ? 7.718 -32.090 -19.287 1.00 33.95 93 TYR H N 1
ATOM 2363 C CA . TYR C 2 93 ? 7.896 -30.666 -19.554 1.00 32.56 93 TYR H CA 1
ATOM 2364 C C . TYR C 2 93 ? 8.705 -30.397 -20.816 1.00 36.25 93 TYR H C 1
ATOM 2365 O O . TYR C 2 93 ? 9.754 -31.008 -21.024 1.00 36.31 93 TYR H O 1
ATOM 2374 N N . TYR C 2 94 ? 8.204 -29.480 -21.655 1.00 32.56 94 TYR H N 1
ATOM 2375 C CA . TYR C 2 94 ? 8.821 -29.079 -22.915 1.00 32.41 94 TYR H CA 1
ATOM 2376 C C . TYR C 2 94 ? 9.121 -27.588 -22.940 1.00 36.48 94 TYR H C 1
ATOM 2377 O O . TYR C 2 94 ? 8.300 -26.790 -22.487 1.00 35.28 94 TYR H O 1
ATOM 2386 N N . CYS C 2 95 ? 10.266 -27.210 -23.525 1.00 34.45 95 CYS H N 1
ATOM 2387 C CA . CYS C 2 95 ? 10.608 -25.810 -23.760 1.00 34.44 95 CYS H CA 1
ATOM 2388 C C . CYS C 2 95 ? 10.554 -25.607 -25.267 1.00 36.40 95 CYS H C 1
ATOM 2389 O O . CYS C 2 95 ? 11.037 -26.457 -26.019 1.00 36.49 95 CYS H O 1
ATOM 2392 N N . ALA C 2 96 ? 9.868 -24.552 -25.713 1.00 31.05 96 ALA H N 1
ATOM 2393 C CA . ALA C 2 96 ? 9.683 -24.300 -27.138 1.00 30.33 96 ALA H CA 1
ATOM 2394 C C . ALA C 2 96 ? 9.767 -22.824 -27.506 1.00 32.50 96 ALA H C 1
ATOM 2395 O O . ALA C 2 96 ? 9.638 -21.959 -26.637 1.00 31.64 96 ALA H O 1
ATOM 2397 N N . ARG C 2 97 ? 9.974 -22.543 -28.803 1.00 28.45 97 ARG H N 1
ATOM 2398 C CA . ARG C 2 97 ? 10.012 -21.184 -29.328 1.00 27.67 97 ARG H CA 1
ATOM 2399 C C . ARG C 2 97 ? 8.596 -20.812 -29.771 1.00 30.71 97 ARG H C 1
ATOM 2400 O O . ARG C 2 97 ? 7.989 -21.536 -30.569 1.00 30.55 97 ARG H O 1
ATOM 2408 N N . GLN C 2 98 ? 8.071 -19.694 -29.237 1.00 26.43 98 GLN H N 1
ATOM 2409 C CA . GLN C 2 98 ? 6.753 -19.184 -29.603 1.00 25.87 98 GLN H CA 1
ATOM 2410 C C . GLN C 2 98 ? 6.960 -18.174 -30.731 1.00 30.38 98 GLN H C 1
ATOM 2411 O O . GLN C 2 98 ? 7.581 -17.127 -30.526 1.00 30.44 98 GLN H O 1
ATOM 2417 N N . GLY C 2 99 ? 6.492 -18.539 -31.921 1.00 27.24 99 GLY H N 1
ATOM 2418 C CA . GLY C 2 99 ? 6.636 -17.745 -33.135 1.00 27.62 99 GLY H CA 1
ATOM 2419 C C . GLY C 2 99 ? 5.928 -16.407 -33.137 1.00 31.26 99 GLY H C 1
ATOM 2420 O O . GLY C 2 99 ? 4.952 -16.205 -32.409 1.00 30.16 99 GLY H O 1
ATOM 2421 N N . THR C 2 100 ? 6.447 -15.481 -33.961 1.00 28.85 100 THR H N 1
ATOM 2422 C CA . THR C 2 100 ? 5.929 -14.122 -34.159 1.00 29.16 100 THR H CA 1
ATOM 2423 C C . THR C 2 100 ? 5.635 -13.923 -35.659 1.00 34.68 100 THR H C 1
ATOM 2424 O O . THR C 2 100 ? 5.638 -14.895 -36.420 1.00 34.39 100 THR H O 1
ATOM 2428 N N . GLY C 2 101 ? 5.410 -12.674 -36.066 1.00 32.41 101 GLY H N 1
ATOM 2429 C CA . GLY C 2 101 ? 5.156 -12.318 -37.457 1.00 33.33 101 GLY H CA 1
ATOM 2430 C C . GLY C 2 101 ? 6.382 -12.433 -38.344 1.00 38.33 101 GLY H C 1
ATOM 2431 O O . GLY C 2 101 ? 6.250 -12.651 -39.552 1.00 38.80 101 GLY H O 1
ATOM 2432 N N . THR C 2 102 ? 7.586 -12.289 -37.746 1.00 35.09 102 THR H N 1
ATOM 2433 C CA . THR C 2 102 ? 8.872 -12.354 -38.452 1.00 36.30 102 THR H CA 1
ATOM 2434 C C . THR C 2 102 ? 9.757 -13.521 -37.999 1.00 40.80 102 THR H C 1
ATOM 2435 O O . THR C 2 102 ? 10.575 -13.996 -38.788 1.00 41.53 102 THR H O 1
ATOM 2439 N N . THR C 2 103 ? 9.617 -13.964 -36.731 1.00 36.82 103 THR H N 1
ATOM 2440 C CA . THR C 2 103 ? 10.406 -15.071 -36.175 1.00 36.57 103 THR H CA 1
ATOM 2441 C C . THR C 2 103 ? 9.585 -16.356 -36.074 1.00 39.82 103 THR H C 1
ATOM 2442 O O . THR C 2 103 ? 8.392 -16.312 -35.770 1.00 38.75 103 THR H O 1
ATOM 2446 N N . GLY C 2 104 ? 10.242 -17.484 -36.318 1.00 36.69 104 GLY H N 1
ATOM 2447 C CA . GLY C 2 104 ? 9.611 -18.798 -36.307 1.00 35.84 104 GLY H CA 1
ATOM 2448 C C . GLY C 2 104 ? 8.849 -19.057 -37.590 1.00 40.46 104 GLY H C 1
ATOM 2449 O O . GLY C 2 104 ? 9.092 -18.394 -38.602 1.00 41.14 104 GLY H O 1
ATOM 2450 N N . VAL C 2 105 ? 7.916 -20.019 -37.559 1.00 36.62 105 VAL H N 1
ATOM 2451 C CA . VAL C 2 105 ? 7.107 -20.357 -38.732 1.00 37.07 105 VAL H CA 1
ATOM 2452 C C . VAL C 2 105 ? 5.966 -19.343 -38.911 1.00 40.39 105 VAL H C 1
ATOM 2453 O O . VAL C 2 105 ? 5.798 -18.803 -40.006 1.00 41.09 105 VAL H O 1
ATOM 2457 N N . SER C 2 106 ? 5.205 -19.076 -37.830 1.00 35.53 106 SER H N 1
ATOM 2458 C CA . SER C 2 106 ? 4.081 -18.132 -37.805 1.00 34.96 106 SER H CA 1
ATOM 2459 C C . SER C 2 106 ? 3.799 -17.640 -36.385 1.00 37.71 106 SER H C 1
ATOM 2460 O O . SER C 2 106 ? 4.342 -18.197 -35.429 1.00 36.51 106 SER H O 1
ATOM 2463 N N . GLU C 2 107 ? 2.939 -16.605 -36.248 1.00 34.32 107 GLU H N 1
ATOM 2464 C CA . GLU C 2 107 ? 2.560 -16.020 -34.961 1.00 33.35 107 GLU H CA 1
ATOM 2465 C C . GLU C 2 107 ? 1.839 -17.035 -34.078 1.00 36.81 107 GLU H C 1
ATOM 2466 O O . GLU C 2 107 ? 0.855 -17.644 -34.504 1.00 37.14 107 GLU H O 1
ATOM 2472 N N . ASP C 2 108 ? 2.355 -17.211 -32.850 1.00 32.40 108 ASP H N 1
ATOM 2473 C CA . ASP C 2 108 ? 1.846 -18.109 -31.813 1.00 31.69 108 ASP H CA 1
ATOM 2474 C C . ASP C 2 108 ? 1.768 -19.602 -32.163 1.00 35.55 108 ASP H C 1
ATOM 2475 O O . ASP C 2 108 ? 0.866 -20.312 -31.707 1.00 35.56 108 ASP H O 1
ATOM 2480 N N . SER C 2 109 ? 2.749 -20.077 -32.946 1.00 31.90 109 SER H N 1
ATOM 2481 C CA . SER C 2 109 ? 2.908 -21.486 -33.304 1.00 32.02 109 SER H CA 1
ATOM 2482 C C . SER C 2 109 ? 4.238 -21.951 -32.714 1.00 34.99 109 SER H C 1
ATOM 2483 O O . SER C 2 109 ? 5.157 -21.140 -32.562 1.00 34.23 109 SER H O 1
ATOM 2486 N N . PHE C 2 110 ? 4.337 -23.238 -32.364 1.00 31.34 110 PHE H N 1
ATOM 2487 C CA . PHE C 2 110 ? 5.555 -23.788 -31.778 1.00 30.73 110 PHE H CA 1
ATOM 2488 C C . PHE C 2 110 ? 6.264 -24.674 -32.794 1.00 36.39 110 PHE H C 1
ATOM 2489 O O . PHE C 2 110 ? 5.831 -25.798 -33.056 1.00 36.92 110 PHE H O 1
ATOM 2497 N N . ASP C 2 111 ? 7.331 -24.138 -33.402 1.00 33.97 111 ASP H N 1
ATOM 2498 C CA . ASP C 2 111 ? 8.103 -24.834 -34.430 1.00 35.34 111 ASP H CA 1
ATOM 2499 C C . ASP C 2 111 ? 9.300 -25.593 -33.864 1.00 40.59 111 ASP H C 1
ATOM 2500 O O . ASP C 2 111 ? 9.517 -26.748 -34.233 1.00 41.43 111 ASP H O 1
ATOM 2505 N N . LEU C 2 112 ? 10.077 -24.937 -32.985 1.00 36.80 112 LEU H N 1
ATOM 2506 C CA . LEU C 2 112 ? 11.268 -25.504 -32.365 1.00 37.02 112 LEU H CA 1
ATOM 2507 C C . LEU C 2 112 ? 10.918 -25.969 -30.973 1.00 39.26 112 LEU H C 1
ATOM 2508 O O . LEU C 2 112 ? 10.415 -25.184 -30.172 1.00 38.15 112 LEU H O 1
ATOM 2513 N N . TRP C 2 113 ? 11.160 -27.256 -30.700 1.00 35.40 113 TRP H N 1
ATOM 2514 C CA . TRP C 2 113 ? 10.845 -27.905 -29.432 1.00 34.16 113 TRP H CA 1
ATOM 2515 C C . TRP C 2 113 ? 12.069 -28.582 -28.822 1.00 39.32 113 TRP H C 1
ATOM 2516 O O . TRP C 2 113 ? 12.966 -29.022 -29.546 1.00 40.04 113 TRP H O 1
ATOM 2527 N N . GLY C 2 114 ? 12.059 -28.701 -27.497 1.00 35.94 114 GLY H N 1
ATOM 2528 C CA . GLY C 2 114 ? 13.091 -29.394 -26.739 1.00 36.73 114 GLY H CA 1
ATOM 2529 C C . GLY C 2 114 ? 12.841 -30.890 -26.754 1.00 42.08 114 GLY H C 1
ATOM 2530 O O . GLY C 2 114 ? 11.777 -31.334 -27.204 1.00 41.63 114 GLY H O 1
ATOM 2531 N N . GLN C 2 115 ? 13.811 -31.684 -26.263 1.00 39.95 115 GLN H N 1
ATOM 2532 C CA . GLN C 2 115 ? 13.698 -33.149 -26.228 1.00 41.11 115 GLN H CA 1
ATOM 2533 C C . GLN C 2 115 ? 12.619 -33.665 -25.262 1.00 44.20 115 GLN H C 1
ATOM 2534 O O . GLN C 2 115 ? 12.078 -34.754 -25.469 1.00 44.87 115 GLN H O 1
ATOM 2540 N N . GLY C 2 116 ? 12.317 -32.870 -24.238 1.00 39.11 116 GLY H N 1
ATOM 2541 C CA . GLY C 2 116 ? 11.341 -33.207 -23.212 1.00 38.56 116 GLY H CA 1
ATOM 2542 C C . GLY C 2 116 ? 12.011 -33.752 -21.971 1.00 42.68 116 GLY H C 1
ATOM 2543 O O . GLY C 2 116 ? 12.948 -34.550 -22.070 1.00 43.58 116 GLY H O 1
ATOM 2544 N N . THR C 2 117 ? 11.540 -33.316 -20.795 1.00 38.28 117 THR H N 1
ATOM 2545 C CA . THR C 2 117 ? 12.085 -33.742 -19.507 1.00 38.30 117 THR H CA 1
ATOM 2546 C C . THR C 2 117 ? 10.978 -34.289 -18.608 1.00 41.84 117 THR H C 1
ATOM 2547 O O . THR C 2 117 ? 10.019 -33.577 -18.296 1.00 40.44 117 THR H O 1
ATOM 2551 N N . LYS C 2 118 ? 11.107 -35.570 -18.224 1.00 39.58 118 LYS H N 1
ATOM 2552 C CA . LYS C 2 118 ? 10.150 -36.248 -17.353 1.00 40.09 118 LYS H CA 1
ATOM 2553 C C . LYS C 2 118 ? 10.368 -35.776 -15.922 1.00 42.57 118 LYS H C 1
ATOM 2554 O O . LYS C 2 118 ? 11.458 -35.955 -15.374 1.00 42.25 118 LYS H O 1
ATOM 2560 N N . VAL C 2 119 ? 9.349 -35.131 -15.337 1.00 38.19 119 VAL H N 1
ATOM 2561 C CA . VAL C 2 119 ? 9.413 -34.638 -13.961 1.00 37.72 119 VAL H CA 1
ATOM 2562 C C . VAL C 2 119 ? 8.382 -35.386 -13.122 1.00 42.65 119 VAL H C 1
ATOM 2563 O O . VAL C 2 119 ? 7.186 -35.336 -13.419 1.00 42.47 119 VAL H O 1
ATOM 2567 N N . ILE C 2 120 ? 8.857 -36.091 -12.087 1.00 40.17 120 ILE H N 1
ATOM 2568 C CA . ILE C 2 120 ? 8.017 -36.852 -11.167 1.00 41.68 120 ILE H CA 1
ATOM 2569 C C . ILE C 2 120 ? 8.042 -36.181 -9.793 1.00 45.68 120 ILE H C 1
ATOM 2570 O O . ILE C 2 120 ? 9.118 -35.975 -9.227 1.00 44.82 120 ILE H O 1
ATOM 2575 N N . VAL C 2 121 ? 6.855 -35.820 -9.277 1.00 43.09 121 VAL H N 1
ATOM 2576 C CA . VAL C 2 121 ? 6.727 -35.199 -7.960 1.00 43.36 121 VAL H CA 1
ATOM 2577 C C . VAL C 2 121 ? 6.362 -36.276 -6.933 1.00 49.48 121 VAL H C 1
ATOM 2578 O O . VAL C 2 121 ? 5.233 -36.775 -6.929 1.00 50.46 121 VAL H O 1
ATOM 2582 N N . SER C 2 122 ? 7.346 -36.657 -6.095 1.00 46.74 122 SER H N 1
ATOM 2583 C CA . SER C 2 122 ? 7.203 -37.688 -5.064 1.00 48.99 122 SER H CA 1
ATOM 2584 C C . SER C 2 122 ? 8.202 -37.500 -3.923 1.00 53.65 122 SER H C 1
ATOM 2585 O O . SER C 2 122 ? 9.307 -37.002 -4.136 1.00 51.68 122 SER H O 1
ATOM 2588 N N . LEU C 2 123 ? 7.807 -37.922 -2.714 1.00 52.97 123 LEU H N 1
ATOM 2589 C CA . LEU 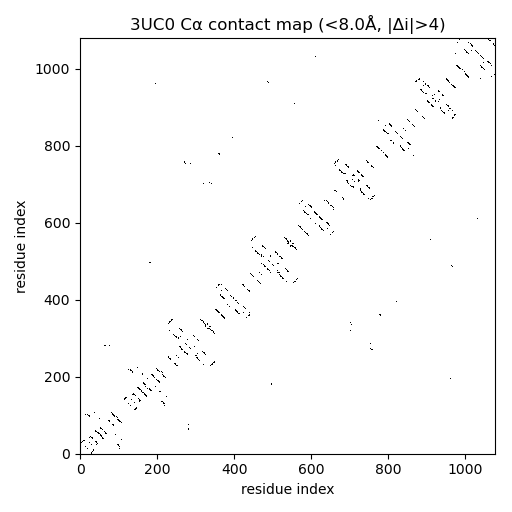C 2 123 ? 8.623 -37.855 -1.501 1.00 53.91 123 LEU H CA 1
ATOM 2590 C C . LEU C 2 123 ? 9.357 -39.189 -1.269 1.00 60.65 123 LEU H C 1
ATOM 2591 O O . LEU C 2 123 ? 10.246 -39.265 -0.421 1.00 60.80 123 LEU H O 1
ATOM 2596 N N . ALA C 2 124 ? 8.996 -40.224 -2.049 1.00 59.08 124 ALA H N 1
ATOM 2597 C CA . ALA C 2 124 ? 9.553 -41.575 -1.982 1.00 61.17 124 ALA H CA 1
ATOM 2598 C C . ALA C 2 124 ? 11.070 -41.643 -2.175 1.00 65.84 124 ALA H C 1
ATOM 2599 O O . ALA C 2 124 ? 11.614 -40.949 -3.027 1.00 63.31 124 ALA H O 1
ATOM 2601 N N . SER C 2 125 ? 11.746 -42.472 -1.362 1.00 42.42 125 SER H N 1
ATOM 2602 C CA . SER C 2 125 ? 13.200 -42.675 -1.397 1.00 42.85 125 SER H CA 1
ATOM 2603 C C . SER C 2 125 ? 13.593 -43.716 -2.441 1.00 48.38 125 SER H C 1
ATOM 2604 O O . SER C 2 125 ? 12.757 -44.528 -2.847 1.00 47.61 125 SER H O 1
ATOM 2607 N N . THR C 2 126 ? 14.876 -43.706 -2.856 1.00 46.83 126 THR H N 1
ATOM 2608 C CA . THR C 2 126 ? 15.411 -44.661 -3.826 1.00 47.23 126 THR H CA 1
ATOM 2609 C C . THR C 2 126 ? 15.545 -46.040 -3.174 1.00 53.55 126 THR H C 1
ATOM 2610 O O . THR C 2 126 ? 16.169 -46.167 -2.116 1.00 53.62 126 THR H O 1
ATOM 2614 N N . LYS C 2 127 ? 14.920 -47.056 -3.791 1.00 51.44 127 LYS H N 1
ATOM 2615 C CA . LYS C 2 127 ? 14.936 -48.436 -3.310 1.00 52.29 127 LYS H CA 1
ATOM 2616 C C . LYS C 2 127 ? 15.148 -49.402 -4.473 1.00 57.68 127 LYS H C 1
ATOM 2617 O O . LYS C 2 127 ? 14.520 -49.255 -5.524 1.00 56.72 127 LYS H O 1
ATOM 2623 N N . GLY C 2 128 ? 16.028 -50.375 -4.259 1.00 56.18 128 GLY H N 1
ATOM 2624 C CA . GLY C 2 128 ? 16.344 -51.411 -5.235 1.00 56.67 128 GLY H CA 1
ATOM 2625 C C . GLY C 2 128 ? 15.204 -52.394 -5.433 1.00 62.09 128 GLY H C 1
ATOM 2626 O O . GLY C 2 128 ? 14.425 -52.630 -4.502 1.00 61.87 128 GLY H O 1
ATOM 2627 N N . PRO C 2 129 ? 15.063 -52.986 -6.640 1.00 59.85 129 PRO H N 1
ATOM 2628 C CA . PRO C 2 129 ? 13.953 -53.922 -6.862 1.00 60.28 129 PRO H CA 1
ATOM 2629 C C . PRO C 2 129 ? 14.216 -55.344 -6.391 1.00 66.60 129 PRO H C 1
ATOM 2630 O O . PRO C 2 129 ? 15.367 -55.777 -6.293 1.00 66.48 129 PRO H O 1
ATOM 2634 N N . SER C 2 130 ? 13.125 -56.072 -6.116 1.00 64.79 130 SER H N 1
ATOM 2635 C CA . SER C 2 130 ? 13.149 -57.470 -5.710 1.00 65.86 130 SER H CA 1
ATOM 2636 C C . SER C 2 130 ? 12.509 -58.266 -6.845 1.00 71.22 130 SER H C 1
ATOM 2637 O O . SER C 2 130 ? 11.319 -58.092 -7.131 1.00 70.71 130 SER H O 1
ATOM 2640 N N . VAL C 2 131 ? 13.319 -59.086 -7.536 1.00 69.09 131 VAL H N 1
ATOM 2641 C CA . VAL C 2 131 ? 12.850 -59.880 -8.671 1.00 69.53 131 VAL H CA 1
ATOM 2642 C C . VAL C 2 131 ? 12.469 -61.310 -8.300 1.00 75.36 131 VAL H C 1
ATOM 2643 O O . VAL C 2 131 ? 13.202 -61.981 -7.569 1.00 75.45 131 VAL H O 1
ATOM 2647 N N . PHE C 2 132 ? 11.300 -61.758 -8.786 1.00 72.99 132 PHE H N 1
ATOM 2648 C CA . PHE C 2 132 ? 10.760 -63.091 -8.518 1.00 74.06 132 PHE H CA 1
ATOM 2649 C C . PHE C 2 132 ? 10.370 -63.803 -9.818 1.00 79.07 132 PHE H C 1
ATOM 2650 O O . PHE C 2 132 ? 9.800 -63.163 -10.706 1.00 78.18 132 PHE H O 1
ATOM 2658 N N . PRO C 2 133 ? 10.666 -65.115 -9.971 1.00 77.14 133 PRO H N 1
ATOM 2659 C CA . PRO C 2 133 ? 10.319 -65.788 -11.230 1.00 77.40 133 PRO H CA 1
ATOM 2660 C C . PRO C 2 133 ? 8.864 -66.234 -11.340 1.00 82.08 133 PRO H C 1
ATOM 2661 O O . PRO C 2 133 ? 8.303 -66.776 -10.385 1.00 82.28 133 PRO H O 1
ATOM 2665 N N . LEU C 2 134 ? 8.260 -65.998 -12.519 1.00 78.78 134 LEU H N 1
ATOM 2666 C CA . LEU C 2 134 ? 6.891 -66.398 -12.847 1.00 79.27 134 LEU H CA 1
ATOM 2667 C C . LEU C 2 134 ? 7.008 -67.702 -13.651 1.00 84.24 134 LEU H C 1
ATOM 2668 O O . LEU C 2 134 ? 6.977 -67.691 -14.885 1.00 83.74 134 LEU H O 1
ATOM 2673 N N . ALA C 2 135 ? 7.218 -68.818 -12.923 1.00 81.88 135 ALA H N 1
ATOM 2674 C CA . ALA C 2 135 ? 7.428 -70.173 -13.443 1.00 82.65 135 ALA H CA 1
ATOM 2675 C C . ALA C 2 135 ? 6.319 -70.697 -14.376 1.00 86.94 135 ALA H C 1
ATOM 2676 O O . ALA C 2 135 ? 5.138 -70.470 -14.098 1.00 86.62 135 ALA H O 1
ATOM 2678 N N . PRO C 2 136 ? 6.676 -71.410 -15.476 1.00 83.84 136 PRO H N 1
ATOM 2679 C CA . PRO C 2 136 ? 5.634 -71.934 -16.377 1.00 87.53 136 PRO H CA 1
ATOM 2680 C C . PRO C 2 136 ? 5.050 -73.271 -15.917 1.00 113.36 136 PRO H C 1
ATOM 2681 O O . PRO C 2 136 ? 5.509 -73.855 -14.937 1.00 73.92 136 PRO H O 1
ATOM 2685 N N . THR C 2 145 ? 2.508 -73.398 -27.206 1.00 94.71 145 THR H N 1
ATOM 2686 C CA . THR C 2 145 ? 3.615 -72.662 -26.593 1.00 93.33 145 THR H CA 1
ATOM 2687 C C . THR C 2 145 ? 3.362 -72.363 -25.111 1.00 96.43 145 THR H C 1
ATOM 2688 O O . THR C 2 145 ? 2.208 -72.244 -24.693 1.00 96.11 145 THR H O 1
ATOM 2692 N N . ALA C 2 146 ? 4.448 -72.241 -24.325 1.00 92.38 146 ALA H N 1
ATOM 2693 C CA . ALA C 2 146 ? 4.401 -71.958 -22.889 1.00 91.62 146 ALA H CA 1
ATOM 2694 C C . ALA C 2 146 ? 4.851 -70.531 -22.569 1.00 93.93 146 ALA H C 1
ATOM 2695 O O . ALA C 2 146 ? 5.700 -69.979 -23.271 1.00 92.95 146 ALA H O 1
ATOM 2697 N N . ALA C 2 147 ? 4.286 -69.940 -21.502 1.00 89.93 147 ALA H N 1
ATOM 2698 C CA . ALA C 2 147 ? 4.618 -68.583 -21.071 1.00 88.56 147 ALA H CA 1
ATOM 2699 C C . ALA C 2 147 ? 5.287 -68.558 -19.697 1.00 91.95 147 ALA H C 1
ATOM 2700 O O . ALA C 2 147 ? 4.827 -69.225 -18.769 1.00 92.08 147 ALA H O 1
ATOM 2702 N N . LEU C 2 148 ? 6.383 -67.789 -19.586 1.00 87.62 148 LEU H N 1
ATOM 2703 C CA . LEU C 2 148 ? 7.162 -67.596 -18.359 1.00 87.02 148 LEU H CA 1
ATOM 2704 C C . LEU C 2 148 ? 7.637 -66.144 -18.252 1.00 89.46 148 LEU H C 1
ATOM 2705 O O . LEU C 2 148 ? 7.872 -65.499 -19.278 1.00 88.74 148 LEU H O 1
ATOM 2710 N N . GLY C 2 149 ? 7.776 -65.649 -17.025 1.00 85.25 149 GLY H N 1
ATOM 2711 C CA . GLY C 2 149 ? 8.205 -64.276 -16.792 1.00 83.97 149 GLY H CA 1
ATOM 2712 C C . GLY C 2 149 ? 8.946 -63.996 -15.502 1.00 87.04 149 GLY H C 1
ATOM 2713 O O . GLY C 2 149 ? 9.370 -64.918 -14.800 1.00 87.14 149 GLY H O 1
ATOM 2714 N N . CYS C 2 150 ? 9.108 -62.695 -15.198 1.00 82.41 150 CYS H N 1
ATOM 2715 C CA . CYS C 2 150 ? 9.770 -62.174 -14.001 1.00 81.71 150 CYS H CA 1
ATOM 2716 C C . CYS C 2 150 ? 8.969 -61.015 -13.417 1.00 82.96 150 CYS H C 1
ATOM 2717 O O . CYS C 2 150 ? 8.498 -60.153 -14.164 1.00 82.02 150 CYS H O 1
ATOM 2720 N N . LEU C 2 151 ? 8.819 -60.994 -12.081 1.00 78.15 151 LEU H N 1
ATOM 2721 C CA . LEU C 2 151 ? 8.093 -59.946 -11.367 1.00 76.94 151 LEU H CA 1
ATOM 2722 C C . LEU C 2 151 ? 9.066 -59.008 -10.643 1.00 78.53 151 LEU H C 1
ATOM 2723 O O . LEU C 2 151 ? 9.644 -59.375 -9.616 1.00 78.40 151 LEU H O 1
ATOM 2728 N N . VAL C 2 152 ? 9.251 -57.802 -11.204 1.00 72.96 152 VAL H N 1
ATOM 2729 C CA . VAL C 2 152 ? 10.117 -56.747 -10.670 1.00 71.59 152 VAL H CA 1
ATOM 2730 C C . VAL C 2 152 ? 9.254 -55.952 -9.674 1.00 73.68 152 VAL H C 1
ATOM 2731 O O . VAL C 2 152 ? 8.473 -55.090 -10.083 1.00 73.02 152 VAL H O 1
ATOM 2735 N N . LYS C 2 153 ? 9.368 -56.282 -8.373 1.00 69.29 153 LYS H N 1
ATOM 2736 C CA . LYS C 2 153 ? 8.562 -55.686 -7.304 1.00 68.73 153 LYS H CA 1
ATOM 2737 C C . LYS C 2 153 ? 9.339 -54.766 -6.348 1.00 70.98 153 LYS H C 1
ATOM 2738 O O . LYS C 2 153 ? 10.548 -54.925 -6.173 1.00 70.34 153 LYS H O 1
ATOM 2744 N N . ASP C 2 154 ? 8.608 -53.815 -5.720 1.00 66.68 154 ASP H N 1
ATOM 2745 C CA . ASP C 2 154 ? 9.057 -52.845 -4.713 1.00 66.01 154 ASP H CA 1
ATOM 2746 C C . ASP C 2 154 ? 10.321 -52.045 -5.061 1.00 67.54 154 ASP H C 1
ATOM 2747 O O . ASP C 2 154 ? 11.395 -52.293 -4.503 1.00 67.19 154 ASP H O 1
ATOM 2752 N N . TYR C 2 155 ? 10.184 -51.077 -5.980 1.00 62.30 155 TYR H N 1
ATOM 2753 C CA . TYR C 2 155 ? 11.291 -50.216 -6.397 1.00 61.03 155 TYR H CA 1
ATOM 2754 C C . TYR C 2 155 ? 10.869 -48.775 -6.635 1.00 63.53 155 TYR H C 1
ATOM 2755 O O . TYR C 2 155 ? 9.720 -48.508 -6.994 1.00 62.95 155 TYR H O 1
ATOM 2764 N N . PHE C 2 156 ? 11.824 -47.853 -6.463 1.00 59.30 156 PHE H N 1
ATOM 2765 C CA . PHE C 2 156 ? 11.646 -46.426 -6.706 1.00 58.64 156 PHE H CA 1
ATOM 2766 C C . PHE C 2 156 ? 12.993 -45.768 -7.038 1.00 61.99 156 PHE H C 1
ATOM 2767 O O . PHE C 2 156 ? 13.969 -46.014 -6.331 1.00 61.90 156 PHE H O 1
ATOM 2775 N N . PRO C 2 157 ? 13.079 -44.920 -8.083 1.00 58.01 157 PRO H N 1
ATOM 2776 C CA . PRO C 2 157 ? 12.028 -44.515 -9.026 1.00 57.47 157 PRO H CA 1
ATOM 2777 C C . PRO C 2 157 ? 12.044 -45.363 -10.300 1.00 60.79 157 PRO H C 1
ATOM 2778 O O . PRO C 2 157 ? 12.618 -46.453 -10.315 1.00 60.24 157 PRO H O 1
ATOM 2782 N N . GLU C 2 158 ? 11.412 -44.857 -11.362 1.00 57.28 158 GLU H N 1
ATOM 2783 C CA . GLU C 2 158 ? 11.377 -45.493 -12.674 1.00 57.06 158 GLU H CA 1
ATOM 2784 C C . GLU C 2 158 ? 12.569 -44.972 -13.511 1.00 61.51 158 GLU H C 1
ATOM 2785 O O . GLU C 2 158 ? 13.048 -43.870 -13.232 1.00 60.93 158 GLU H O 1
ATOM 2791 N N . PRO C 2 159 ? 13.112 -45.727 -14.499 1.00 58.87 159 PRO H N 1
ATOM 2792 C CA . PRO C 2 159 ? 12.682 -47.029 -15.027 1.00 59.00 159 PRO H CA 1
ATOM 2793 C C . PRO C 2 159 ? 13.558 -48.225 -14.619 1.00 64.22 159 PRO H C 1
ATOM 2794 O O . PRO C 2 159 ? 14.527 -48.076 -13.872 1.00 63.80 159 PRO H O 1
ATOM 2798 N N . VAL C 2 160 ? 13.197 -49.418 -15.128 1.00 62.06 160 VAL H N 1
ATOM 2799 C CA . VAL C 2 160 ? 13.932 -50.673 -14.957 1.00 62.83 160 VAL H CA 1
ATOM 2800 C C . VAL C 2 160 ? 14.150 -51.309 -16.332 1.00 68.53 160 VAL H C 1
ATOM 2801 O O . VAL C 2 160 ? 13.194 -51.467 -17.096 1.00 68.09 160 VAL H O 1
ATOM 2805 N N . THR C 2 161 ? 15.412 -51.619 -16.664 1.00 66.56 161 THR H N 1
ATOM 2806 C CA . THR C 2 161 ? 15.765 -52.228 -17.946 1.00 67.28 161 THR H CA 1
ATOM 2807 C C . THR C 2 161 ? 15.733 -53.748 -17.793 1.00 72.16 161 THR H C 1
ATOM 2808 O O . THR C 2 161 ? 16.573 -54.316 -17.091 1.00 72.12 161 THR H O 1
ATOM 2812 N N . VAL C 2 162 ? 14.731 -54.396 -18.415 1.00 69.26 162 VAL H N 1
ATOM 2813 C CA . VAL C 2 162 ? 14.560 -55.849 -18.352 1.00 69.70 162 VAL H CA 1
ATOM 2814 C C . VAL C 2 162 ? 14.777 -56.480 -19.733 1.00 74.86 162 VAL H C 1
ATOM 2815 O O . VAL C 2 162 ? 14.074 -56.146 -20.690 1.00 74.29 162 VAL H O 1
ATOM 2819 N N . SER C 2 163 ? 15.761 -57.389 -19.820 1.00 72.73 163 SER H N 1
ATOM 2820 C CA . SER C 2 163 ? 16.118 -58.135 -21.028 1.00 73.57 163 SER H CA 1
ATOM 2821 C C . SER C 2 163 ? 16.216 -59.629 -20.705 1.00 78.31 163 SER H C 1
ATOM 2822 O O . SER C 2 163 ? 16.475 -59.989 -19.557 1.00 77.68 163 SER H O 1
ATOM 2825 N N . TRP C 2 164 ? 16.000 -60.493 -21.710 1.00 75.97 164 TRP H N 1
ATOM 2826 C CA . TRP C 2 164 ? 16.057 -61.943 -21.526 1.00 76.63 164 TRP H CA 1
ATOM 2827 C C . TRP C 2 164 ? 17.281 -62.567 -22.185 1.00 81.71 164 TRP H C 1
ATOM 2828 O O . TRP C 2 164 ? 17.575 -62.271 -23.347 1.00 81.78 164 TRP H O 1
ATOM 2839 N N . ASN C 2 165 ? 17.994 -63.429 -21.423 1.00 78.87 165 ASN H N 1
ATOM 2840 C CA . ASN C 2 165 ? 19.218 -64.144 -21.815 1.00 80.11 165 ASN H CA 1
ATOM 2841 C C . ASN C 2 165 ? 20.333 -63.204 -22.316 1.00 84.65 165 ASN H C 1
ATOM 2842 O O . ASN C 2 165 ? 20.990 -63.486 -23.322 1.00 85.49 165 ASN H O 1
ATOM 2847 N N . SER C 2 166 ? 20.536 -62.081 -21.586 1.00 80.43 166 SER H N 1
ATOM 2848 C CA . SER C 2 166 ? 21.522 -61.020 -21.848 1.00 80.71 166 SER H CA 1
ATOM 2849 C C . SER C 2 166 ? 21.373 -60.327 -23.223 1.00 84.71 166 SER H C 1
ATOM 2850 O O . SER C 2 166 ? 22.358 -59.846 -23.791 1.00 85.41 166 SER H O 1
ATOM 2853 N N . GLY C 2 167 ? 20.134 -60.257 -23.714 1.00 80.22 167 GLY H N 1
ATOM 2854 C CA . GLY C 2 167 ? 19.798 -59.625 -24.986 1.00 80.03 167 GLY H CA 1
ATOM 2855 C C . GLY C 2 167 ? 19.596 -60.566 -26.160 1.00 84.50 167 GLY H C 1
ATOM 2856 O O . GLY C 2 167 ? 19.215 -60.113 -27.243 1.00 84.21 167 GLY H O 1
ATOM 2857 N N . ALA C 2 168 ? 19.852 -61.877 -25.963 1.00 81.53 168 ALA H N 1
ATOM 2858 C CA . ALA C 2 168 ? 19.712 -62.907 -26.999 1.00 82.25 168 ALA H CA 1
ATOM 2859 C C . ALA C 2 168 ? 18.255 -63.192 -27.382 1.00 84.83 168 ALA H C 1
ATOM 2860 O O . ALA C 2 168 ? 17.987 -63.514 -28.541 1.00 85.17 168 ALA H O 1
ATOM 2862 N N . LEU C 2 169 ? 17.321 -63.082 -26.415 1.00 79.58 169 LEU H N 1
ATOM 2863 C CA . LEU C 2 169 ? 15.892 -63.341 -26.612 1.00 78.45 169 LEU H CA 1
ATOM 2864 C C . LEU C 2 169 ? 15.107 -62.033 -26.827 1.00 80.81 169 LEU H C 1
ATOM 2865 O O . LEU C 2 169 ? 15.071 -61.180 -25.937 1.00 79.43 169 LEU H O 1
ATOM 2870 N N . THR C 2 170 ? 14.502 -61.880 -28.027 1.00 77.27 170 THR H N 1
ATOM 2871 C CA . THR C 2 170 ? 13.746 -60.695 -28.451 1.00 76.15 170 THR H CA 1
ATOM 2872 C C . THR C 2 170 ? 12.287 -61.053 -28.772 1.00 78.98 170 THR H C 1
ATOM 2873 O O . THR C 2 170 ? 11.378 -60.334 -28.348 1.00 77.64 170 THR H O 1
ATOM 2877 N N . SER C 2 171 ? 12.073 -62.155 -29.520 1.00 75.85 171 SER H N 1
ATOM 2878 C CA . SER C 2 171 ? 10.755 -62.638 -29.940 1.00 75.43 171 SER H CA 1
ATOM 2879 C C . SER C 2 171 ? 9.896 -63.103 -28.760 1.00 77.83 171 SER H C 1
ATOM 2880 O O . SER C 2 171 ? 10.373 -63.849 -27.901 1.00 77.46 171 SER H O 1
ATOM 2883 N N . GLY C 2 172 ? 8.649 -62.629 -28.728 1.00 73.13 172 GLY H N 1
ATOM 2884 C CA . GLY C 2 172 ? 7.666 -62.961 -27.700 1.00 72.09 172 GLY H CA 1
ATOM 2885 C C . GLY C 2 172 ? 7.801 -62.228 -26.378 1.00 73.88 172 GLY H C 1
ATOM 2886 O O . GLY C 2 172 ? 6.972 -62.425 -25.485 1.00 73.21 172 GLY H O 1
ATOM 2887 N N . VAL C 2 173 ? 8.838 -61.376 -26.238 1.00 69.12 173 VAL H N 1
ATOM 2888 C CA . VAL C 2 173 ? 9.113 -60.606 -25.018 1.00 67.63 173 VAL H CA 1
ATOM 2889 C C . VAL C 2 173 ? 8.109 -59.454 -24.864 1.00 69.67 173 VAL H C 1
ATOM 2890 O O . VAL C 2 173 ? 7.915 -58.677 -25.801 1.00 69.19 173 VAL H O 1
ATOM 2894 N N . HIS C 2 174 ? 7.475 -59.359 -23.680 1.00 65.04 174 HIS H N 1
ATOM 2895 C CA . HIS C 2 174 ? 6.515 -58.308 -23.344 1.00 64.06 174 HIS H CA 1
ATOM 2896 C C . HIS C 2 174 ? 6.813 -57.700 -21.971 1.00 66.22 174 HIS H C 1
ATOM 2897 O O . HIS C 2 174 ? 6.481 -58.295 -20.942 1.00 65.86 174 HIS H O 1
ATOM 2904 N N . THR C 2 175 ? 7.467 -56.525 -21.964 1.00 61.54 175 THR H N 1
ATOM 2905 C CA . THR C 2 175 ? 7.795 -55.787 -20.743 1.00 60.44 175 THR H CA 1
ATOM 2906 C C . THR C 2 175 ? 6.679 -54.763 -20.522 1.00 63.43 175 THR H C 1
ATOM 2907 O O . THR C 2 175 ? 6.582 -53.775 -21.254 1.00 62.96 175 THR H O 1
ATOM 2911 N N . PHE C 2 176 ? 5.807 -55.044 -19.546 1.00 59.55 176 PHE H N 1
ATOM 2912 C CA . PHE C 2 176 ? 4.641 -54.229 -19.210 1.00 59.18 176 PHE H CA 1
ATOM 2913 C C . PHE C 2 176 ? 4.984 -52.916 -18.510 1.00 61.99 176 PHE H C 1
ATOM 2914 O O . PHE C 2 176 ? 5.923 -52.897 -17.714 1.00 61.38 176 PHE H O 1
ATOM 2922 N N . PRO C 2 177 ? 4.209 -51.822 -18.737 1.00 58.01 177 PRO H N 1
ATOM 2923 C CA . PRO C 2 177 ? 4.482 -50.567 -18.010 1.00 57.23 177 PRO H CA 1
ATOM 2924 C C . PRO C 2 177 ? 4.238 -50.739 -16.509 1.00 60.82 177 PRO H C 1
ATOM 2925 O O . PRO C 2 177 ? 3.337 -51.478 -16.113 1.00 61.02 177 PRO H O 1
ATOM 2929 N N . ALA C 2 178 ? 5.067 -50.094 -15.680 1.00 56.62 178 ALA H N 1
ATOM 2930 C CA . ALA C 2 178 ? 4.983 -50.183 -14.222 1.00 56.37 178 ALA H CA 1
ATOM 2931 C C . ALA C 2 178 ? 3.728 -49.536 -13.645 1.00 60.90 178 ALA H C 1
ATOM 2932 O O . ALA C 2 178 ? 3.231 -48.550 -14.190 1.00 60.61 178 ALA H O 1
ATOM 2934 N N . VAL C 2 179 ? 3.224 -50.101 -12.536 1.00 58.18 179 VAL H N 1
ATOM 2935 C CA . VAL C 2 179 ? 2.052 -49.605 -11.808 1.00 58.83 179 VAL H CA 1
ATOM 2936 C C . VAL C 2 179 ? 2.453 -49.155 -10.403 1.00 62.88 179 VAL H C 1
ATOM 2937 O O . VAL C 2 179 ? 3.256 -49.826 -9.749 1.00 62.08 179 VAL H O 1
ATOM 2941 N N . LEU C 2 180 ? 1.921 -48.006 -9.955 1.00 60.17 180 LEU H N 1
ATOM 2942 C CA . LEU C 2 180 ? 2.226 -47.460 -8.633 1.00 60.30 180 LEU H CA 1
ATOM 2943 C C . LEU C 2 180 ? 1.360 -48.120 -7.560 1.00 65.73 180 LEU H C 1
ATOM 2944 O O . LEU C 2 180 ? 0.136 -47.967 -7.567 1.00 66.34 180 LEU H O 1
ATOM 2949 N N . GLN C 2 181 ? 2.009 -48.865 -6.647 1.00 62.61 181 GLN H N 1
ATOM 2950 C CA . GLN C 2 181 ? 1.371 -49.572 -5.531 1.00 63.73 181 GLN H CA 1
ATOM 2951 C C . GLN C 2 181 ? 0.877 -48.594 -4.457 1.00 68.92 181 GLN H C 1
ATOM 2952 O O . GLN C 2 181 ? 1.245 -47.416 -4.477 1.00 68.09 181 GLN H O 1
ATOM 2958 N N . SER C 2 182 ? 0.057 -49.093 -3.507 1.00 67.16 182 SER H N 1
ATOM 2959 C CA . SER C 2 182 ? -0.492 -48.319 -2.388 1.00 68.25 182 SER H CA 1
ATOM 2960 C C . SER C 2 182 ? 0.622 -47.799 -1.465 1.00 71.34 182 SER H C 1
ATOM 2961 O O . SER C 2 182 ? 0.485 -46.717 -0.891 1.00 71.45 182 SER H O 1
ATOM 2964 N N . SER C 2 183 ? 1.728 -48.566 -1.351 1.00 66.65 183 SER H N 1
ATOM 2965 C CA . SER C 2 183 ? 2.912 -48.246 -0.546 1.00 65.70 183 SER H CA 1
ATOM 2966 C C . SER C 2 183 ? 3.696 -47.038 -1.084 1.00 68.18 183 SER H C 1
ATOM 2967 O O . SER C 2 183 ? 4.370 -46.353 -0.312 1.00 67.85 183 SER H O 1
ATOM 2970 N N . GLY C 2 184 ? 3.601 -46.802 -2.391 1.00 63.49 184 GLY H N 1
ATOM 2971 C CA . GLY C 2 184 ? 4.297 -45.721 -3.081 1.00 62.14 184 GLY H CA 1
ATOM 2972 C C . GLY C 2 184 ? 5.415 -46.227 -3.968 1.00 64.35 184 GLY H C 1
ATOM 2973 O O . GLY C 2 184 ? 6.132 -45.432 -4.576 1.00 63.11 184 GLY H O 1
ATOM 2974 N N . LEU C 2 185 ? 5.570 -47.562 -4.039 1.00 60.60 185 LEU H N 1
ATOM 2975 C CA . LEU C 2 185 ? 6.582 -48.258 -4.836 1.00 59.42 185 LEU H CA 1
ATOM 2976 C C . LEU C 2 185 ? 6.001 -48.718 -6.173 1.00 62.88 185 LEU H C 1
ATOM 2977 O O . LEU C 2 185 ? 4.779 -48.777 -6.328 1.00 63.20 185 LEU H O 1
ATOM 2982 N N . TYR C 2 186 ? 6.875 -49.031 -7.140 1.00 58.47 186 TYR H N 1
ATOM 2983 C CA . TYR C 2 186 ? 6.461 -49.495 -8.461 1.00 57.96 186 TYR H CA 1
ATOM 2984 C C . TYR C 2 186 ? 6.561 -51.010 -8.579 1.00 62.39 186 TYR H C 1
ATOM 2985 O O . TYR C 2 186 ? 7.440 -51.622 -7.970 1.00 61.90 186 TYR H O 1
ATOM 2994 N N . SER C 2 187 ? 5.655 -51.609 -9.369 1.00 59.67 187 SER H N 1
ATOM 2995 C CA . SER C 2 187 ? 5.620 -53.044 -9.634 1.00 59.99 187 SER H CA 1
ATOM 2996 C C . SER C 2 187 ? 5.555 -53.270 -11.143 1.00 64.35 187 SER H C 1
ATOM 2997 O O . SER C 2 187 ? 4.673 -52.729 -11.816 1.00 63.86 187 SER H O 1
ATOM 3000 N N . LEU C 2 188 ? 6.525 -54.033 -11.674 1.00 61.48 188 LEU H N 1
ATOM 3001 C CA . LEU C 2 188 ? 6.658 -54.336 -13.100 1.00 61.51 188 LEU H CA 1
ATOM 3002 C C . LEU C 2 188 ? 6.699 -55.847 -13.343 1.00 66.93 188 LEU H C 1
ATOM 3003 O O . LEU C 2 188 ? 7.194 -56.597 -12.501 1.00 66.72 188 LEU H O 1
ATOM 3008 N N . SER C 2 189 ? 6.178 -56.283 -14.500 1.00 64.64 189 SER H N 1
ATOM 3009 C CA . SER C 2 189 ? 6.156 -57.680 -14.923 1.00 65.41 189 SER H CA 1
ATOM 3010 C C . SER C 2 189 ? 6.616 -57.785 -16.377 1.00 70.11 189 SER H C 1
ATOM 3011 O O . SER C 2 189 ? 6.134 -57.043 -17.233 1.00 69.53 189 SER H O 1
ATOM 3014 N N . SER C 2 190 ? 7.578 -58.680 -16.642 1.00 67.69 190 SER H N 1
ATOM 3015 C CA . SER C 2 190 ? 8.113 -58.909 -17.984 1.00 68.02 190 SER H CA 1
ATOM 3016 C C . SER C 2 190 ? 7.970 -60.386 -18.323 1.00 73.73 190 SER H C 1
ATOM 3017 O O . SER C 2 190 ? 8.513 -61.231 -17.613 1.00 73.63 190 SER H O 1
ATOM 3020 N N . VAL C 2 191 ? 7.204 -60.695 -19.384 1.00 71.50 191 VAL H N 1
ATOM 3021 C CA . VAL C 2 191 ? 6.924 -62.070 -19.820 1.00 72.48 191 VAL H CA 1
ATOM 3022 C C . VAL C 2 191 ? 7.517 -62.407 -21.195 1.00 77.90 191 VAL H C 1
ATOM 3023 O O . VAL C 2 191 ? 7.912 -61.505 -21.938 1.00 77.09 191 VAL H O 1
ATOM 3027 N N . VAL C 2 192 ? 7.552 -63.713 -21.529 1.00 76.28 192 VAL H N 1
ATOM 3028 C CA . VAL C 2 192 ? 8.039 -64.250 -22.803 1.00 77.17 192 VAL H CA 1
ATOM 3029 C C . VAL C 2 192 ? 7.342 -65.580 -23.147 1.00 83.19 192 VAL H C 1
ATOM 3030 O O . VAL C 2 192 ? 7.254 -66.468 -22.296 1.00 83.09 192 VAL H O 1
ATOM 3034 N N . THR C 2 193 ? 6.817 -65.690 -24.382 1.00 81.31 193 THR H N 1
ATOM 3035 C CA . THR C 2 193 ? 6.159 -66.903 -24.873 1.00 82.63 193 THR H CA 1
ATOM 3036 C C . THR C 2 193 ? 7.172 -67.714 -25.675 1.00 88.49 193 THR H C 1
ATOM 3037 O O . THR C 2 193 ? 7.627 -67.273 -26.734 1.00 88.04 193 THR H O 1
ATOM 3041 N N . VAL C 2 194 ? 7.562 -68.878 -25.133 1.00 86.92 194 VAL H N 1
ATOM 3042 C CA . VAL C 2 194 ? 8.557 -69.786 -25.722 1.00 88.25 194 VAL H CA 1
ATOM 3043 C C . VAL C 2 194 ? 7.951 -71.179 -26.030 1.00 94.41 194 VAL H C 1
ATOM 3044 O O . VAL C 2 194 ? 6.923 -71.510 -25.434 1.00 94.01 194 VAL H O 1
ATOM 3048 N N . PRO C 2 195 ? 8.548 -72.018 -26.924 1.00 92.98 195 PRO H N 1
ATOM 3049 C CA . PRO C 2 195 ? 7.960 -73.348 -27.181 1.00 94.28 195 PRO H CA 1
ATOM 3050 C C . PRO C 2 195 ? 7.978 -74.254 -25.949 1.00 99.42 195 PRO H C 1
ATOM 3051 O O . PRO C 2 195 ? 8.895 -74.157 -25.130 1.00 98.75 195 PRO H O 1
ATOM 3055 N N . SER C 2 196 ? 6.952 -75.118 -25.814 1.00 97.35 196 SER H N 1
ATOM 3056 C CA . SER C 2 196 ? 6.787 -76.056 -24.697 1.00 97.96 196 SER H CA 1
ATOM 3057 C C . SER C 2 196 ? 7.904 -77.105 -24.615 1.00 103.44 196 SER H C 1
ATOM 3058 O O . SER C 2 196 ? 8.241 -77.547 -23.515 1.00 103.16 196 SER H O 1
ATOM 3061 N N . SER C 2 197 ? 8.475 -77.490 -25.774 1.00 101.31 197 SER H N 1
ATOM 3062 C CA . SER C 2 197 ? 9.563 -78.466 -25.886 1.00 102.53 197 SER H CA 1
ATOM 3063 C C . SER C 2 197 ? 10.892 -77.929 -25.335 1.00 106.29 197 SER H C 1
ATOM 3064 O O . SER C 2 197 ? 11.727 -78.718 -24.886 1.00 106.75 197 SER H O 1
ATOM 3067 N N . SER C 2 198 ? 11.077 -76.591 -25.365 1.00 101.80 198 SER H N 1
ATOM 3068 C CA . SER C 2 198 ? 12.278 -75.895 -24.889 1.00 101.21 198 SER H CA 1
ATOM 3069 C C . SER C 2 198 ? 12.471 -75.963 -23.366 1.00 104.79 198 SER H C 1
ATOM 3070 O O . SER C 2 198 ? 13.588 -75.746 -22.889 1.00 104.34 198 SER H O 1
ATOM 3073 N N . LEU C 2 199 ? 11.394 -76.266 -22.610 1.00 101.34 199 LEU H N 1
ATOM 3074 C CA . LEU C 2 199 ? 11.427 -76.384 -21.148 1.00 101.04 199 LEU H CA 1
ATOM 3075 C C . LEU C 2 199 ? 12.164 -77.667 -20.749 1.00 106.58 199 LEU H C 1
ATOM 3076 O O . LEU C 2 199 ? 11.713 -78.772 -21.066 1.00 107.22 199 LEU H O 1
ATOM 3081 N N . GLY C 2 200 ? 13.310 -77.494 -20.094 1.00 103.38 200 GLY H N 1
ATOM 3082 C CA . GLY C 2 200 ? 14.173 -78.590 -19.664 1.00 104.59 200 GLY H CA 1
ATOM 3083 C C . GLY C 2 200 ? 15.460 -78.691 -20.461 1.00 109.17 200 GLY H C 1
ATOM 3084 O O . GLY C 2 200 ? 16.401 -79.366 -20.033 1.00 109.93 200 GLY H O 1
ATOM 3085 N N . THR C 2 201 ? 15.507 -78.019 -21.631 1.00 105.13 201 THR H N 1
ATOM 3086 C CA . THR C 2 201 ? 16.665 -77.989 -22.533 1.00 105.76 201 THR H CA 1
ATOM 3087 C C . THR C 2 201 ? 17.296 -76.593 -22.592 1.00 108.26 201 THR H C 1
ATOM 3088 O O . THR C 2 201 ? 18.522 -76.476 -22.526 1.00 108.59 201 THR H O 1
ATOM 3092 N N . GLN C 2 202 ? 16.459 -75.541 -22.714 1.00 102.92 202 GLN H N 1
ATOM 3093 C CA . GLN C 2 202 ? 16.891 -74.143 -22.778 1.00 101.49 202 GLN H CA 1
ATOM 3094 C C . GLN C 2 202 ? 16.642 -73.437 -21.440 1.00 103.55 202 GLN H C 1
ATOM 3095 O O . GLN C 2 202 ? 15.529 -73.491 -20.910 1.00 102.34 202 GLN H O 1
ATOM 3101 N N . THR C 2 203 ? 17.686 -72.780 -20.903 1.00 99.64 203 THR H N 1
ATOM 3102 C CA . THR C 2 203 ? 17.625 -72.030 -19.644 1.00 98.17 203 THR H CA 1
ATOM 3103 C C . THR C 2 203 ? 17.221 -70.572 -19.888 1.00 99.99 203 THR H C 1
ATOM 3104 O O . THR C 2 203 ? 17.686 -69.958 -20.852 1.00 99.65 203 THR H O 1
ATOM 3108 N N . TYR C 2 204 ? 16.341 -70.029 -19.027 1.00 94.86 204 TYR H N 1
ATOM 3109 C CA . TYR C 2 204 ? 15.857 -68.655 -19.160 1.00 93.14 204 TYR H CA 1
ATOM 3110 C C . TYR C 2 204 ? 16.232 -67.772 -17.978 1.00 95.50 204 TYR H C 1
ATOM 3111 O O . TYR C 2 204 ? 15.968 -68.128 -16.827 1.00 94.97 204 TYR H O 1
ATOM 3120 N N . ILE C 2 205 ? 16.869 -66.624 -18.274 1.00 91.02 205 ILE H N 1
ATOM 3121 C CA . ILE C 2 205 ? 17.314 -65.641 -17.282 1.00 89.87 205 ILE H CA 1
ATOM 3122 C C . ILE C 2 205 ? 16.888 -64.218 -17.641 1.00 91.46 205 ILE H C 1
ATOM 3123 O O . ILE C 2 205 ? 17.114 -63.773 -18.769 1.00 91.20 205 ILE H O 1
ATOM 3128 N N . CYS C 2 206 ? 16.264 -63.510 -16.682 1.00 86.07 206 CYS H N 1
ATOM 3129 C CA . CYS C 2 206 ? 15.833 -62.127 -16.871 1.00 84.40 206 CYS H CA 1
ATOM 3130 C C . CYS C 2 206 ? 16.856 -61.167 -16.258 1.00 87.98 206 CYS H C 1
ATOM 3131 O O . CYS C 2 206 ? 17.135 -61.234 -15.059 1.00 87.46 206 CYS H O 1
ATOM 3134 N N . ASN C 2 207 ? 17.468 -60.328 -17.107 1.00 84.58 207 ASN H N 1
ATOM 3135 C CA . ASN C 2 207 ? 18.484 -59.358 -16.702 1.00 84.45 207 ASN H CA 1
ATOM 3136 C C . ASN C 2 207 ? 17.817 -58.025 -16.362 1.00 86.94 207 ASN H C 1
ATOM 3137 O O . ASN C 2 207 ? 17.505 -57.232 -17.255 1.00 86.13 207 ASN H O 1
ATOM 3142 N N . VAL C 2 208 ? 17.564 -57.807 -15.062 1.00 82.99 208 VAL H N 1
ATOM 3143 C CA . VAL C 2 208 ? 16.904 -56.605 -14.549 1.00 81.88 208 VAL H CA 1
ATOM 3144 C C . VAL C 2 208 ? 17.950 -55.603 -14.053 1.00 85.83 208 VAL H C 1
ATOM 3145 O O . VAL C 2 208 ? 18.773 -55.939 -13.200 1.00 85.86 208 VAL H O 1
ATOM 3149 N N . ASP C 2 209 ? 17.917 -54.381 -14.608 1.00 82.15 209 ASP H N 1
ATOM 3150 C CA . ASP C 2 209 ? 18.839 -53.302 -14.261 1.00 82.26 209 ASP H CA 1
ATOM 3151 C C . ASP C 2 209 ? 18.089 -52.054 -13.797 1.00 85.27 209 ASP H C 1
ATOM 3152 O O . ASP C 2 209 ? 17.228 -51.544 -14.517 1.00 84.35 209 ASP H O 1
ATOM 3157 N N . HIS C 2 210 ? 18.421 -51.575 -12.588 1.00 81.84 210 HIS H N 1
ATOM 3158 C CA . HIS C 2 210 ? 17.842 -50.376 -11.987 1.00 81.17 210 HIS H CA 1
ATOM 3159 C C . HIS C 2 210 ? 18.979 -49.401 -11.683 1.00 85.89 210 HIS H C 1
ATOM 3160 O O . HIS C 2 210 ? 19.645 -49.511 -10.651 1.00 85.75 210 HIS H O 1
ATOM 3167 N N . LYS C 2 211 ? 19.228 -48.483 -12.634 1.00 82.99 211 LYS H N 1
ATOM 3168 C CA . LYS C 2 211 ? 20.284 -47.467 -12.599 1.00 83.57 211 LYS H CA 1
ATOM 3169 C C . LYS C 2 211 ? 20.303 -46.516 -11.377 1.00 87.69 211 LYS H C 1
ATOM 3170 O O . LYS C 2 211 ? 21.400 -46.304 -10.856 1.00 88.09 211 LYS H O 1
ATOM 3176 N N . PRO C 2 212 ? 19.167 -45.941 -10.883 1.00 83.68 212 PRO H N 1
ATOM 3177 C CA . PRO C 2 212 ? 19.251 -45.027 -9.722 1.00 83.57 212 PRO H CA 1
ATOM 3178 C C . PRO C 2 212 ? 19.756 -45.654 -8.421 1.00 87.99 212 PRO H C 1
ATOM 3179 O O . PRO C 2 212 ? 20.391 -44.959 -7.627 1.00 87.91 212 PRO H O 1
ATOM 3183 N N . SER C 2 213 ? 19.483 -46.953 -8.204 1.00 84.79 213 SER H N 1
ATOM 3184 C CA . SER C 2 213 ? 19.942 -47.680 -7.018 1.00 85.25 213 SER H CA 1
ATOM 3185 C C . SER C 2 213 ? 21.191 -48.530 -7.333 1.00 90.62 213 SER H C 1
ATOM 3186 O O . SER C 2 213 ? 21.788 -49.105 -6.418 1.00 90.81 213 SER H O 1
ATOM 3189 N N . ASN C 2 214 ? 21.585 -48.582 -8.632 1.00 87.77 214 ASN H N 1
ATOM 3190 C CA . ASN C 2 214 ? 22.720 -49.335 -9.185 1.00 88.71 214 ASN H CA 1
ATOM 3191 C C . ASN C 2 214 ? 22.627 -50.841 -8.861 1.00 93.35 214 ASN H C 1
ATOM 3192 O O . ASN C 2 214 ? 23.608 -51.466 -8.450 1.00 93.93 214 ASN H O 1
ATOM 3197 N N . THR C 2 215 ? 21.420 -51.408 -9.054 1.00 89.57 215 THR H N 1
ATOM 3198 C CA . THR C 2 215 ? 21.100 -52.810 -8.784 1.00 89.75 215 THR H CA 1
ATOM 3199 C C . THR C 2 215 ? 20.953 -53.604 -10.090 1.00 94.34 215 THR H C 1
ATOM 3200 O O . THR C 2 215 ? 20.216 -53.190 -10.988 1.00 93.29 215 THR H O 1
ATOM 3204 N N . LYS C 2 216 ? 21.665 -54.743 -10.181 1.00 92.25 216 LYS H N 1
ATOM 3205 C CA . LYS C 2 216 ? 21.643 -55.651 -11.330 1.00 92.62 216 LYS H CA 1
ATOM 3206 C C . LYS C 2 216 ? 21.387 -57.078 -10.839 1.00 97.42 216 LYS H C 1
ATOM 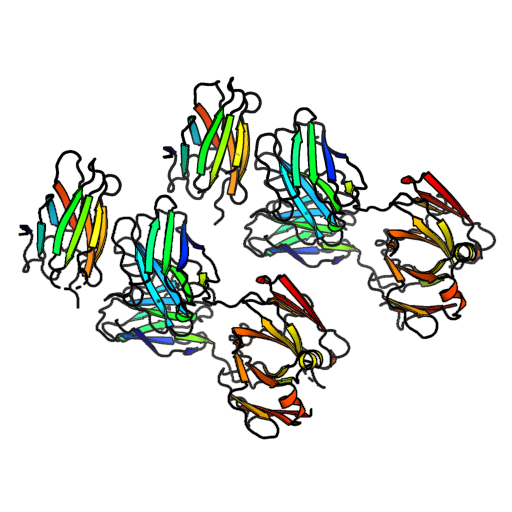3207 O O . LYS C 2 216 ? 22.252 -57.670 -10.187 1.00 97.93 216 LYS H O 1
ATOM 3213 N N . VAL C 2 217 ? 20.175 -57.609 -11.099 1.00 93.76 217 VAL H N 1
ATOM 3214 C CA . VAL C 2 217 ? 19.785 -58.957 -10.664 1.00 94.11 217 VAL H CA 1
ATOM 3215 C C . VAL C 2 217 ? 19.386 -59.842 -11.847 1.00 98.68 217 VAL H C 1
ATOM 3216 O O . VAL C 2 217 ? 18.628 -59.411 -12.718 1.00 97.57 217 VAL H O 1
ATOM 3220 N N . ASP C 2 218 ? 19.901 -61.084 -11.858 1.00 96.67 218 ASP H N 1
ATOM 3221 C CA . ASP C 2 218 ? 19.621 -62.110 -12.863 1.00 97.12 218 ASP H CA 1
ATOM 3222 C C . ASP C 2 218 ? 18.947 -63.300 -12.166 1.00 101.68 218 ASP H C 1
ATOM 3223 O O . ASP C 2 218 ? 19.504 -63.839 -11.206 1.00 101.93 218 ASP H O 1
ATOM 3228 N N . LYS C 2 219 ? 17.739 -63.684 -12.624 1.00 98.14 219 LYS H N 1
ATOM 3229 C CA . LYS C 2 219 ? 16.979 -64.791 -12.035 1.00 98.42 219 LYS H CA 1
ATOM 3230 C C . LYS C 2 219 ? 16.661 -65.906 -13.022 1.00 103.38 219 LYS H C 1
ATOM 3231 O O . LYS C 2 219 ? 16.177 -65.639 -14.123 1.00 102.50 219 LYS H O 1
ATOM 3237 N N . LYS C 2 220 ? 16.910 -67.161 -12.606 1.00 101.42 220 LYS H N 1
ATOM 3238 C CA . LYS C 2 220 ? 16.656 -68.367 -13.398 1.00 102.22 220 LYS H CA 1
ATOM 3239 C C . LYS C 2 220 ? 15.176 -68.740 -13.314 1.00 106.04 220 LYS H C 1
ATOM 3240 O O . LYS C 2 220 ? 14.641 -68.886 -12.211 1.00 105.56 220 LYS H O 1
ATOM 3246 N N . VAL C 2 221 ? 14.514 -68.883 -14.476 1.00 102.73 221 VAL H N 1
ATOM 3247 C CA . VAL C 2 221 ? 13.098 -69.257 -14.543 1.00 102.56 221 VAL H CA 1
ATOM 3248 C C . VAL C 2 221 ? 12.999 -70.723 -14.977 1.00 107.74 221 VAL H C 1
ATOM 3249 O O . VAL C 2 221 ? 13.441 -71.076 -16.073 1.00 107.72 221 VAL H O 1
ATOM 3253 N N . GLU C 2 222 ? 12.453 -71.572 -14.088 1.00 105.02 222 GLU H N 1
ATOM 3254 C CA . GLU C 2 222 ? 12.293 -73.015 -14.299 1.00 106.11 222 GLU H CA 1
ATOM 3255 C C . GLU C 2 222 ? 11.054 -73.574 -13.562 1.00 110.44 222 GLU H C 1
ATOM 3256 O O . GLU C 2 222 ? 10.715 -73.053 -12.496 1.00 109.61 222 GLU H O 1
ATOM 3262 N N . PRO C 2 223 ? 10.361 -74.614 -14.095 1.00 107.98 223 PRO H N 1
ATOM 3263 C CA . PRO C 2 223 ? 9.176 -75.138 -13.390 1.00 111.90 223 PRO H CA 1
ATOM 3264 C C . PRO C 2 223 ? 9.528 -76.006 -12.184 1.00 141.30 223 PRO H C 1
ATOM 3265 O O . PRO C 2 223 ? 10.484 -76.776 -12.222 1.00 102.85 223 PRO H O 1
ATOM 3269 N N . GLU D 2 1 ? -17.791 0.032 -38.935 1.00 86.35 1 GLU I N 1
ATOM 3270 C CA . GLU D 2 1 ? -18.872 -0.773 -38.405 1.00 82.20 1 GLU I CA 1
ATOM 3271 C C . GLU D 2 1 ? -18.859 -0.529 -36.910 1.00 82.03 1 GLU I C 1
ATOM 3272 O O . GLU D 2 1 ? -17.983 -1.033 -36.198 1.00 82.68 1 GLU I O 1
ATOM 3278 N N . VAL D 2 2 ? -19.796 0.300 -36.446 1.00 74.26 2 VAL I N 1
ATOM 3279 C CA . VAL D 2 2 ? -19.922 0.642 -35.027 1.00 70.63 2 VAL I CA 1
ATOM 3280 C C . VAL D 2 2 ? -20.472 -0.589 -34.273 1.00 72.51 2 VAL I C 1
ATOM 3281 O O . VAL D 2 2 ? -21.446 -1.196 -34.721 1.00 71.32 2 VAL I O 1
ATOM 3285 N N . GLN D 2 3 ? -19.798 -0.997 -33.181 1.00 68.61 3 GLN I N 1
ATOM 3286 C CA . GLN D 2 3 ? -20.175 -2.177 -32.394 1.00 66.78 3 GLN I CA 1
ATOM 3287 C C . GLN D 2 3 ? -20.364 -1.865 -30.912 1.00 66.69 3 GLN I C 1
ATOM 3288 O O . GLN D 2 3 ? -19.626 -1.051 -30.352 1.00 66.45 3 GLN I O 1
ATOM 3294 N N . LEU D 2 4 ? -21.357 -2.522 -30.283 1.00 60.18 4 LEU I N 1
ATOM 3295 C CA . LEU D 2 4 ? -21.700 -2.321 -28.874 1.00 57.16 4 LEU I CA 1
ATOM 3296 C C . LEU D 2 4 ? -21.466 -3.565 -28.015 1.00 60.74 4 LEU I C 1
ATOM 3297 O O . LEU D 2 4 ? -22.095 -4.604 -28.240 1.00 60.17 4 LEU I O 1
ATOM 3302 N N . LEU D 2 5 ? -20.557 -3.449 -27.026 1.00 57.52 5 LEU I N 1
ATOM 3303 C CA . LEU D 2 5 ? -20.201 -4.531 -26.108 1.00 57.61 5 LEU I CA 1
ATOM 3304 C C . LEU D 2 5 ? -20.766 -4.254 -24.713 1.00 58.19 5 LEU I C 1
ATOM 3305 O O . LEU D 2 5 ? -20.464 -3.216 -24.124 1.00 57.06 5 LEU I O 1
ATOM 3310 N N . GLU D 2 6 ? -21.589 -5.185 -24.193 1.00 53.28 6 GLU I N 1
ATOM 3311 C CA . GLU D 2 6 ? -22.241 -5.066 -22.883 1.00 50.93 6 GLU I CA 1
ATOM 3312 C C . GLU D 2 6 ? -21.505 -5.823 -21.780 1.00 55.70 6 GLU I C 1
ATOM 3313 O O . GLU D 2 6 ? -21.180 -7.001 -21.944 1.00 56.70 6 GLU I O 1
ATOM 3319 N N . SER D 2 7 ? -21.263 -5.138 -20.649 1.00 51.64 7 SER I N 1
ATOM 3320 C CA . SER D 2 7 ? -20.570 -5.669 -19.476 1.00 52.37 7 SER I CA 1
ATOM 3321 C C . SER D 2 7 ? -21.305 -5.321 -18.181 1.00 54.50 7 SER I C 1
ATOM 3322 O O . SER D 2 7 ? -22.077 -4.361 -18.145 1.00 52.53 7 SER I O 1
ATOM 3325 N N . GLY D 2 8 ? -21.047 -6.106 -17.137 1.00 51.73 8 GLY I N 1
ATOM 3326 C CA . GLY D 2 8 ? -21.649 -5.936 -15.820 1.00 50.65 8 GLY I CA 1
ATOM 3327 C C . GLY D 2 8 ? -21.980 -7.247 -15.128 1.00 54.76 8 GLY I C 1
ATOM 3328 O O . GLY D 2 8 ? -21.975 -8.298 -15.776 1.00 54.93 8 GLY I O 1
ATOM 3329 N N . PRO D 2 9 ? -22.280 -7.226 -13.803 1.00 51.14 9 PRO I N 1
ATOM 3330 C CA . PRO D 2 9 ? -22.590 -8.489 -13.102 1.00 51.41 9 PRO I CA 1
ATOM 3331 C C . PRO D 2 9 ? -23.945 -9.080 -13.473 1.00 53.68 9 PRO I C 1
ATOM 3332 O O . PRO D 2 9 ? -24.908 -8.340 -13.678 1.00 52.02 9 PRO I O 1
ATOM 3336 N N . GLY D 2 10 ? -23.990 -10.407 -13.561 1.00 50.46 10 GLY I N 1
ATOM 3337 C CA . GLY D 2 10 ? -25.193 -11.161 -13.891 1.00 49.93 10 GLY I CA 1
ATOM 3338 C C . GLY D 2 10 ? -26.119 -11.361 -12.708 1.00 53.20 10 GLY I C 1
ATOM 3339 O O . GLY D 2 10 ? -27.294 -11.691 -12.890 1.00 52.96 10 GLY I O 1
ATOM 3340 N N . LEU D 2 11 ? -25.589 -11.165 -11.486 1.00 49.52 11 LEU I N 1
ATOM 3341 C CA . LEU D 2 11 ? -26.324 -11.310 -10.232 1.00 49.74 11 LEU I CA 1
ATOM 3342 C C . LEU D 2 11 ? -26.083 -10.104 -9.326 1.00 52.24 11 LEU I C 1
ATOM 3343 O O . LEU D 2 11 ? -24.934 -9.758 -9.043 1.00 51.85 11 LEU I O 1
ATOM 3348 N N . VAL D 2 12 ? -27.179 -9.446 -8.909 1.00 48.11 12 VAL I N 1
ATOM 3349 C CA . VAL D 2 12 ? -27.168 -8.265 -8.035 1.00 47.75 12 VAL I CA 1
ATOM 3350 C C . VAL D 2 12 ? -28.062 -8.558 -6.823 1.00 52.68 12 VAL I C 1
ATOM 3351 O O . VAL D 2 12 ? -29.180 -9.043 -6.994 1.00 52.64 12 VAL I O 1
ATOM 3355 N N . LYS D 2 13 ? -27.573 -8.265 -5.605 1.00 50.21 13 LYS I N 1
ATOM 3356 C CA . LYS D 2 13 ? -28.345 -8.450 -4.373 1.00 52.02 13 LYS I CA 1
ATOM 3357 C C . LYS D 2 13 ? -29.419 -7.346 -4.255 1.00 56.12 13 LYS I C 1
ATOM 3358 O O . LYS D 2 13 ? -29.171 -6.236 -4.733 1.00 54.44 13 LYS I O 1
ATOM 3364 N N . PRO D 2 14 ? -30.607 -7.602 -3.641 1.00 54.67 14 PRO I N 1
ATOM 3365 C CA . PRO D 2 14 ? -31.618 -6.532 -3.522 1.00 55.33 14 PRO I CA 1
ATOM 3366 C C . PRO D 2 14 ? -31.136 -5.335 -2.702 1.00 59.99 14 PRO I C 1
ATOM 3367 O O . PRO D 2 14 ? -30.248 -5.487 -1.861 1.00 60.48 14 PRO I O 1
ATOM 3371 N N . SER D 2 15 ? -31.707 -4.139 -2.979 1.00 56.37 15 SER I N 1
ATOM 3372 C CA . SER D 2 15 ? -31.403 -2.828 -2.375 1.00 57.31 15 SER I CA 1
ATOM 3373 C C . SER D 2 15 ? -30.077 -2.195 -2.842 1.00 59.43 15 SER I C 1
ATOM 3374 O O . SER D 2 15 ? -29.857 -1.005 -2.607 1.00 59.92 15 SER I O 1
ATOM 3377 N N . GLU D 2 16 ? -29.220 -2.979 -3.529 1.00 53.93 16 GLU I N 1
ATOM 3378 C CA . GLU D 2 16 ? -27.935 -2.527 -4.076 1.00 52.30 16 GLU I CA 1
ATOM 3379 C C . GLU D 2 16 ? -28.136 -1.733 -5.379 1.00 54.19 16 GLU I C 1
ATOM 3380 O O . GLU D 2 16 ? -29.269 -1.587 -5.843 1.00 53.22 16 GLU I O 1
ATOM 3386 N N . THR D 2 17 ? -27.039 -1.213 -5.960 1.00 50.02 17 THR I N 1
ATOM 3387 C CA . THR D 2 17 ? -27.095 -0.455 -7.210 1.00 48.16 17 THR I CA 1
ATOM 3388 C C . THR D 2 17 ? -26.634 -1.323 -8.379 1.00 50.20 17 THR I C 1
ATOM 3389 O O . THR D 2 17 ? -25.534 -1.883 -8.348 1.00 50.01 17 THR I O 1
ATOM 3393 N N . LEU D 2 18 ? -27.490 -1.442 -9.401 1.00 45.31 18 LEU I N 1
ATOM 3394 C CA . LEU D 2 18 ? -27.176 -2.191 -10.608 1.00 43.74 18 LEU I CA 1
ATOM 3395 C C . LEU D 2 18 ? -26.357 -1.286 -11.529 1.00 46.83 18 LEU I C 1
ATOM 3396 O O . LEU D 2 18 ? -26.825 -0.221 -11.935 1.00 45.73 18 LEU I O 1
ATOM 3401 N N . SER D 2 19 ? -25.124 -1.712 -11.824 1.00 43.87 19 SER I N 1
ATOM 3402 C CA . SER D 2 19 ? -24.200 -0.991 -12.690 1.00 43.67 19 SER I CA 1
ATOM 3403 C C . SER D 2 19 ? -23.842 -1.818 -13.917 1.00 47.24 19 SER I C 1
ATOM 3404 O O . SER D 2 19 ? -23.368 -2.951 -13.786 1.00 47.68 19 SER I O 1
ATOM 3407 N N . LEU D 2 20 ? -24.101 -1.257 -15.113 1.00 42.82 20 LEU I N 1
ATOM 3408 C CA . LEU D 2 20 ? -23.810 -1.894 -16.400 1.00 42.28 20 LEU I CA 1
ATOM 3409 C C . LEU D 2 20 ? -23.034 -0.953 -17.307 1.00 46.10 20 LEU I C 1
ATOM 3410 O O . LEU D 2 20 ? -23.219 0.263 -17.235 1.00 45.34 20 LEU I O 1
ATOM 3415 N N . THR D 2 21 ? -22.158 -1.517 -18.151 1.00 43.45 21 THR I N 1
ATOM 3416 C CA . THR D 2 21 ? -21.305 -0.759 -19.066 1.00 44.23 21 THR I CA 1
ATOM 3417 C C . THR D 2 21 ? -21.513 -1.194 -20.520 1.00 47.73 21 THR I C 1
ATOM 3418 O O . THR D 2 21 ? -21.576 -2.391 -20.805 1.00 47.66 21 THR I O 1
ATOM 3422 N N . CYS D 2 22 ? -21.614 -0.207 -21.429 1.00 43.90 22 CYS I N 1
ATOM 3423 C CA . CYS D 2 22 ? -21.778 -0.390 -22.870 1.00 43.83 22 CYS I CA 1
ATOM 3424 C C . CYS D 2 22 ? -20.592 0.275 -23.571 1.00 50.33 22 CYS I C 1
ATOM 3425 O O . CYS D 2 22 ? -20.505 1.503 -23.582 1.00 49.97 22 CYS I O 1
ATOM 3428 N N . THR D 2 23 ? -19.662 -0.530 -24.118 1.00 49.58 23 THR I N 1
ATOM 3429 C CA . THR D 2 23 ? -18.464 -0.031 -24.798 1.00 52.48 23 THR I CA 1
ATOM 3430 C C . THR D 2 23 ? -18.679 0.077 -26.311 1.00 57.89 23 THR I C 1
ATOM 3431 O O . THR D 2 23 ? -19.093 -0.893 -26.950 1.00 57.36 23 THR I O 1
ATOM 3435 N N . VAL D 2 24 ? -18.393 1.265 -26.872 1.00 56.26 24 VAL I N 1
ATOM 3436 C CA . VAL D 2 24 ? -18.523 1.569 -28.302 1.00 57.62 24 VAL I CA 1
ATOM 3437 C C . VAL D 2 24 ? -17.197 1.253 -29.004 1.00 66.61 24 VAL I C 1
ATOM 3438 O O . VAL D 2 24 ? -16.133 1.643 -28.517 1.00 68.39 24 VAL I O 1
ATOM 3442 N N . SER D 2 25 ? -17.270 0.545 -30.142 1.00 65.42 25 SER I N 1
ATOM 3443 C CA . SER D 2 25 ? -16.105 0.159 -30.936 1.00 70.09 25 SER I CA 1
ATOM 3444 C C . SER D 2 25 ? -16.266 0.561 -32.405 1.00 76.41 25 SER I C 1
ATOM 3445 O O . SER D 2 25 ? -17.345 0.395 -32.972 1.00 74.04 25 SER I O 1
ATOM 3448 N N . GLY D 2 26 ? -15.188 1.076 -32.994 1.00 77.49 26 GLY I N 1
ATOM 3449 C CA . GLY D 2 26 ? -15.132 1.497 -34.392 1.00 80.15 26 GLY I CA 1
ATOM 3450 C C . GLY D 2 26 ? -15.987 2.698 -34.752 1.00 82.13 26 GLY I C 1
ATOM 3451 O O . GLY D 2 26 ? -16.560 2.744 -35.845 1.00 82.23 26 GLY I O 1
ATOM 3452 N N . GLY D 2 27 ? -16.052 3.672 -33.847 1.00 76.70 27 GLY I N 1
ATOM 3453 C CA . GLY D 2 27 ? -16.821 4.898 -34.040 1.00 74.34 27 GLY I CA 1
ATOM 3454 C C . GLY D 2 27 ? -16.673 5.905 -32.918 1.00 76.58 27 GLY I C 1
ATOM 3455 O O . GLY D 2 27 ? -16.096 5.595 -31.870 1.00 76.26 27 GLY I O 1
ATOM 3456 N N . SER D 2 28 ? -17.190 7.131 -33.137 1.00 71.86 28 SER I N 1
ATOM 3457 C CA . SER D 2 28 ? -17.153 8.218 -32.154 1.00 70.52 28 SER I CA 1
ATOM 3458 C C . SER D 2 28 ? -18.427 8.231 -31.312 1.00 68.76 28 SER I C 1
ATOM 3459 O O . SER D 2 28 ? -19.531 8.271 -31.854 1.00 66.05 28 SER I O 1
ATOM 3462 N N . ILE D 2 29 ? -18.257 8.190 -29.984 1.00 63.57 29 ILE I N 1
ATOM 3463 C CA . ILE D 2 29 ? -19.334 8.182 -28.993 1.00 59.30 29 ILE I CA 1
ATOM 3464 C C . ILE D 2 29 ? -20.099 9.526 -28.913 1.00 61.08 29 ILE I C 1
ATOM 3465 O O . ILE D 2 29 ? -21.300 9.530 -28.634 1.00 57.90 29 ILE I O 1
ATOM 3470 N N . SER D 2 30 ? -19.398 10.648 -29.172 1.00 59.37 30 SER I N 1
ATOM 3471 C CA . SER D 2 30 ? -19.908 12.022 -29.095 1.00 58.46 30 SER I CA 1
ATOM 3472 C C . SER D 2 30 ? -21.066 12.369 -30.032 1.00 59.31 30 SER I C 1
ATOM 3473 O O . SER D 2 30 ? -21.960 13.121 -29.636 1.00 57.03 30 SER I O 1
ATOM 3476 N N . ASP D 2 31 ? -21.036 11.851 -31.271 1.00 55.90 31 ASP I N 1
ATOM 3477 C CA . ASP D 2 31 ? -22.020 12.142 -32.318 1.00 54.26 31 ASP I CA 1
ATOM 3478 C C . ASP D 2 31 ? -23.411 11.524 -32.142 1.00 53.17 31 ASP I C 1
ATOM 3479 O O . ASP D 2 31 ? -24.353 11.989 -32.787 1.00 51.80 31 ASP I O 1
ATOM 3484 N N . PHE D 2 32 ? -23.551 10.483 -31.304 1.00 46.99 32 PHE I N 1
ATOM 3485 C CA . PHE D 2 32 ? -24.828 9.782 -31.158 1.00 43.42 32 PHE I CA 1
ATOM 3486 C C . PHE D 2 32 ? -25.489 9.844 -29.783 1.00 43.61 32 PHE I C 1
ATOM 3487 O O . PHE D 2 32 ? -24.821 10.086 -28.775 1.00 43.58 32 PHE I O 1
ATOM 3495 N N . TYR D 2 33 ? -26.816 9.599 -29.759 1.00 36.99 33 TYR I N 1
ATOM 3496 C CA . TYR D 2 33 ? -27.642 9.508 -28.556 1.00 34.58 33 TYR I CA 1
ATOM 3497 C C . TYR D 2 33 ? -27.660 8.034 -28.158 1.00 37.21 33 TYR I C 1
ATOM 3498 O O . TYR D 2 33 ? -27.976 7.175 -28.987 1.00 36.74 33 TYR I O 1
ATOM 3507 N N . TRP D 2 34 ? -27.288 7.737 -26.907 1.00 33.19 34 TRP I N 1
ATOM 3508 C CA . TRP D 2 34 ? -27.213 6.363 -26.419 1.00 32.20 34 TRP I CA 1
ATOM 3509 C C . TRP D 2 34 ? -28.312 6.041 -25.433 1.00 34.36 34 TRP I C 1
ATOM 3510 O O . TRP D 2 34 ? -28.487 6.748 -24.440 1.00 34.10 34 TRP I O 1
ATOM 3521 N N . SER D 2 35 ? -29.061 4.972 -25.725 1.00 29.92 35 SER I N 1
ATOM 3522 C CA . SER D 2 35 ? -30.204 4.522 -24.942 1.00 28.80 35 SER I CA 1
ATOM 3523 C C . SER D 2 35 ? -29.987 3.174 -24.247 1.00 32.38 35 SER I C 1
ATOM 3524 O O . SER D 2 35 ? -29.184 2.355 -24.697 1.00 32.28 35 SER I O 1
ATOM 3527 N N . TRP D 2 36 ? -30.730 2.956 -23.151 1.00 28.55 36 TRP I N 1
ATOM 3528 C CA . TRP D 2 36 ? -30.744 1.713 -22.384 1.00 28.32 36 TRP I CA 1
ATOM 3529 C C . TRP D 2 36 ? -32.172 1.183 -22.350 1.00 31.42 36 TRP I C 1
ATOM 3530 O O . TRP D 2 36 ? -33.114 1.951 -22.133 1.00 30.62 36 TRP I O 1
ATOM 3541 N N . LEU D 2 37 ? -32.331 -0.120 -22.621 1.00 28.00 37 LEU I N 1
ATOM 3542 C CA . LEU D 2 37 ? -33.624 -0.803 -22.665 1.00 28.14 37 LEU I CA 1
ATOM 3543 C C . LEU D 2 37 ? -33.560 -2.114 -21.882 1.00 32.08 37 LEU I C 1
ATOM 3544 O O . LEU D 2 37 ? -32.468 -2.633 -21.653 1.00 31.77 37 LEU I O 1
ATOM 3549 N N . ARG D 2 38 ? -34.724 -2.650 -21.476 1.00 29.15 38 ARG I N 1
ATOM 3550 C CA . ARG D 2 38 ? -34.802 -3.920 -20.752 1.00 29.78 38 ARG I CA 1
ATOM 3551 C C . ARG D 2 38 ? -35.974 -4.786 -21.201 1.00 35.45 38 ARG I C 1
ATOM 3552 O O . ARG D 2 38 ? -36.999 -4.257 -21.636 1.00 35.24 38 ARG I O 1
ATOM 3560 N N . GLN D 2 39 ? -35.813 -6.119 -21.106 1.00 33.66 39 GLN I N 1
ATOM 3561 C CA . GLN D 2 39 ? -36.832 -7.083 -21.517 1.00 35.67 39 GLN I CA 1
ATOM 3562 C C . GLN D 2 39 ? -37.010 -8.215 -20.504 1.00 42.41 39 GLN I C 1
ATOM 3563 O O . GLN D 2 39 ? -36.026 -8.797 -20.044 1.00 41.37 39 GLN I O 1
ATOM 3569 N N . SER D 2 40 ? -38.278 -8.532 -20.183 1.00 42.59 40 SER I N 1
ATOM 3570 C CA . SER D 2 40 ? -38.685 -9.607 -19.271 1.00 45.36 40 SER I CA 1
ATOM 3571 C C . SER D 2 40 ? -39.954 -10.314 -19.798 1.00 53.87 40 SER I C 1
ATOM 3572 O O . SER D 2 40 ? -40.762 -9.664 -20.470 1.00 53.62 40 SER I O 1
ATOM 3575 N N . PRO D 2 41 ? -40.158 -11.632 -19.534 1.00 54.31 41 PRO I N 1
ATOM 3576 C CA . PRO D 2 41 ? -41.338 -12.322 -20.097 1.00 57.96 41 PRO I CA 1
ATOM 3577 C C . PRO D 2 41 ? -42.680 -12.072 -19.387 1.00 65.79 41 PRO I C 1
ATOM 3578 O O . PRO D 2 41 ? -43.439 -13.010 -19.115 1.00 69.24 41 PRO I O 1
ATOM 3582 N N . GLY D 2 42 ? -42.978 -10.800 -19.140 1.00 61.78 42 GLY I N 1
ATOM 3583 C CA . GLY D 2 42 ? -44.211 -10.362 -18.491 1.00 64.68 42 GLY I CA 1
ATOM 3584 C C . GLY D 2 42 ? -44.426 -8.861 -18.536 1.00 67.87 42 GLY I C 1
ATOM 3585 O O . GLY D 2 42 ? -45.566 -8.393 -18.464 1.00 70.14 42 GLY I O 1
ATOM 3586 N N . LYS D 2 43 ? -43.323 -8.100 -18.651 1.00 60.92 43 LYS I N 1
ATOM 3587 C CA . LYS D 2 43 ? -43.299 -6.637 -18.708 1.00 58.91 43 LYS I CA 1
ATOM 3588 C C . LYS D 2 43 ? -42.951 -6.146 -20.129 1.00 59.79 43 LYS I C 1
ATOM 3589 O O . LYS D 2 43 ? -43.159 -4.971 -20.447 1.00 58.32 43 LYS I O 1
ATOM 3595 N N . GLY D 2 44 ? -42.435 -7.059 -20.956 1.00 55.21 44 GLY I N 1
ATOM 3596 C CA . GLY D 2 44 ? -42.053 -6.801 -22.340 1.00 52.99 44 GLY I CA 1
ATOM 3597 C C . GLY D 2 44 ? -40.824 -5.930 -22.501 1.00 52.06 44 GLY I C 1
ATOM 3598 O O . GLY D 2 44 ? -40.018 -5.799 -21.574 1.00 50.24 44 GLY I O 1
ATOM 3599 N N . LEU D 2 45 ? -40.680 -5.332 -23.694 1.00 46.41 45 LEU I N 1
ATOM 3600 C CA . LEU D 2 45 ? -39.571 -4.450 -24.047 1.00 43.07 45 LEU I CA 1
ATOM 3601 C C . LEU D 2 45 ? -39.862 -3.038 -23.517 1.00 44.61 45 LEU I C 1
ATOM 3602 O O . LEU D 2 45 ? -40.859 -2.420 -23.899 1.00 45.04 45 LEU I O 1
ATOM 3607 N N . GLU D 2 46 ? -39.019 -2.566 -22.581 1.00 38.77 46 GLU I N 1
ATOM 3608 C CA . GLU D 2 46 ? -39.171 -1.276 -21.903 1.00 37.62 46 GLU I CA 1
ATOM 3609 C C . GLU D 2 46 ? -37.993 -0.337 -22.163 1.00 37.95 46 GLU I C 1
ATOM 3610 O O . GLU D 2 46 ? -36.841 -0.754 -22.060 1.00 36.45 46 GLU I O 1
ATOM 3616 N N . TRP D 2 47 ? -38.291 0.935 -22.472 1.00 33.35 47 TRP I N 1
ATOM 3617 C CA . TRP D 2 47 ? -37.292 1.976 -22.715 1.00 31.29 47 TRP I CA 1
ATOM 3618 C C . TRP D 2 47 ? -36.992 2.678 -21.387 1.00 34.73 47 TRP I C 1
ATOM 3619 O O . TRP D 2 47 ? -37.898 3.250 -20.774 1.00 35.43 47 TRP I O 1
ATOM 3630 N N . ILE D 2 48 ? -35.733 2.595 -20.926 1.00 30.14 48 ILE I N 1
ATOM 3631 C CA . ILE D 2 48 ? -35.297 3.183 -19.654 1.00 30.26 48 ILE I CA 1
ATOM 3632 C C . ILE D 2 48 ? -34.999 4.686 -19.793 1.00 34.09 48 ILE I C 1
ATOM 3633 O O . ILE D 2 48 ? -35.459 5.485 -18.975 1.00 35.05 48 ILE I O 1
ATOM 3638 N N . GLY D 2 49 ? -34.247 5.047 -20.826 1.00 29.39 49 GLY I N 1
ATOM 3639 C CA . GLY D 2 49 ? -33.882 6.432 -21.090 1.00 29.08 49 GLY I CA 1
ATOM 3640 C C . GLY D 2 49 ? -32.720 6.592 -22.046 1.00 31.61 49 GLY I C 1
ATOM 3641 O O . GLY D 2 49 ? -32.141 5.599 -22.491 1.00 30.62 49 GLY I O 1
ATOM 3642 N N . TYR D 2 50 ? -32.371 7.853 -22.364 1.00 28.03 50 TYR I N 1
ATOM 3643 C CA . TYR D 2 50 ? -31.249 8.175 -23.247 1.00 27.56 50 TYR I CA 1
ATOM 3644 C C . TYR D 2 50 ? -30.271 9.170 -22.622 1.00 32.84 50 TYR I C 1
ATOM 3645 O O . TYR D 2 50 ? -30.615 9.852 -21.656 1.00 32.91 50 TYR I O 1
ATOM 3654 N N . ALA D 2 51 ? -29.063 9.269 -23.204 1.00 30.55 51 ALA I N 1
ATOM 3655 C CA . ALA D 2 51 ? -28.017 10.204 -22.790 1.00 32.10 51 ALA I CA 1
ATOM 3656 C C . ALA D 2 51 ? -27.138 10.599 -23.972 1.00 37.53 51 ALA I C 1
ATOM 3657 O O . ALA D 2 51 ? -26.953 9.814 -24.906 1.00 36.51 51 ALA I O 1
ATOM 3659 N N . HIS D 2 52 ? -26.611 11.827 -23.924 1.00 36.29 52 HIS I N 1
ATOM 3660 C CA . HIS D 2 52 ? -25.719 12.394 -24.932 1.00 37.77 52 HIS I CA 1
ATOM 3661 C C . HIS D 2 52 ? -24.511 12.996 -24.216 1.00 44.33 52 HIS I C 1
ATOM 3662 O O . HIS D 2 52 ? -24.623 13.402 -23.054 1.00 44.61 52 HIS I O 1
ATOM 3669 N N . SER D 2 53 ? -23.355 13.039 -24.898 1.00 42.49 53 SER I N 1
ATOM 3670 C CA . SER D 2 53 ? -22.109 13.574 -24.346 1.00 45.06 53 SER I CA 1
ATOM 3671 C C . SER D 2 53 ? -22.169 15.078 -24.037 1.00 50.32 53 SER I C 1
ATOM 3672 O O . SER D 2 53 ? -21.480 15.534 -23.121 1.00 52.18 53 SER I O 1
ATOM 3675 N N . ARG D 2 54 ? -22.989 15.840 -24.793 1.00 45.64 54 ARG I N 1
ATOM 3676 C CA . ARG D 2 54 ? -23.125 17.292 -24.632 1.00 47.02 54 ARG I CA 1
ATOM 3677 C C . ARG D 2 54 ? -24.564 17.794 -24.399 1.00 48.69 54 ARG I C 1
ATOM 3678 O O . ARG D 2 54 ? -24.761 18.991 -24.179 1.00 49.59 54 ARG I O 1
ATOM 3686 N N . VAL D 2 55 ? -25.560 16.885 -24.430 1.00 42.27 55 VAL I N 1
ATOM 3687 C CA . VAL D 2 55 ? -26.976 17.214 -24.206 1.00 40.52 55 VAL I CA 1
ATOM 3688 C C . VAL D 2 55 ? -27.475 16.476 -22.951 1.00 43.10 55 VAL I C 1
ATOM 3689 O O . VAL D 2 55 ? -27.114 15.316 -22.740 1.00 41.70 55 VAL I O 1
ATOM 3693 N N . SER D 2 56 ? -28.294 17.160 -22.121 1.00 40.02 56 SER I N 1
ATOM 3694 C CA . SER D 2 56 ? -28.876 16.621 -20.888 1.00 39.29 56 SER I CA 1
ATOM 3695 C C . SER D 2 56 ? -29.742 15.384 -21.145 1.00 40.76 56 SER I C 1
ATOM 3696 O O . SER D 2 56 ? -30.521 15.356 -22.101 1.00 39.42 56 SER I O 1
ATOM 3699 N N . ALA D 2 57 ? -29.575 14.358 -20.295 1.00 36.50 57 ALA I N 1
ATOM 3700 C CA . ALA D 2 57 ? -30.275 13.074 -20.365 1.00 34.28 57 ALA I CA 1
ATOM 3701 C C . ALA D 2 57 ? -31.782 13.184 -20.104 1.00 38.00 57 ALA I C 1
ATOM 3702 O O . ALA D 2 57 ? -32.238 14.153 -19.495 1.00 39.47 57 ALA I O 1
ATOM 3704 N N . TYR D 2 58 ? -32.547 12.184 -20.574 1.00 32.83 58 TYR I N 1
ATOM 3705 C CA . TYR D 2 58 ? -33.995 12.086 -20.393 1.00 32.85 58 TYR I CA 1
ATOM 3706 C C . TYR D 2 58 ? -34.343 10.642 -20.046 1.00 35.88 58 TYR I C 1
ATOM 3707 O O . TYR D 2 58 ? -33.890 9.722 -20.730 1.00 34.00 58 TYR I O 1
ATOM 3716 N N . TYR D 2 59 ? -35.109 10.442 -18.963 1.00 33.85 59 TYR I N 1
ATOM 3717 C CA . TYR D 2 59 ? -35.468 9.109 -18.474 1.00 33.52 59 TYR I CA 1
ATOM 3718 C C . TYR D 2 59 ? -36.972 8.839 -18.453 1.00 38.17 59 TYR I C 1
ATOM 3719 O O . TYR D 2 59 ? -37.773 9.774 -18.522 1.00 38.89 59 TYR I O 1
ATOM 3728 N N . ASN D 2 60 ? -37.344 7.547 -18.339 1.00 34.43 60 ASN I N 1
ATOM 3729 C CA . ASN D 2 60 ? -38.726 7.081 -18.236 1.00 35.71 60 ASN I CA 1
ATOM 3730 C C . ASN D 2 60 ? -39.251 7.490 -16.845 1.00 42.48 60 ASN I C 1
ATOM 3731 O O . ASN D 2 60 ? -38.579 7.200 -15.849 1.00 42.23 60 ASN I O 1
ATOM 3736 N N . PRO D 2 61 ? -40.429 8.162 -16.746 1.00 41.54 61 PRO I N 1
ATOM 3737 C CA . PRO D 2 61 ? -40.937 8.582 -15.422 1.00 44.50 61 PRO I CA 1
ATOM 3738 C C . PRO D 2 61 ? -41.146 7.470 -14.391 1.00 50.48 61 PRO I C 1
ATOM 3739 O O . PRO D 2 61 ? -41.221 7.762 -13.196 1.00 52.41 61 PRO I O 1
ATOM 3743 N N . SER D 2 62 ? -41.216 6.204 -14.843 1.00 46.40 62 SER I N 1
ATOM 3744 C CA . SER D 2 62 ? -41.380 5.035 -13.979 1.00 47.78 62 SER I CA 1
ATOM 3745 C C . SER D 2 62 ? -40.057 4.616 -13.308 1.00 51.10 62 SER I C 1
ATOM 3746 O O . SER D 2 62 ? -40.087 3.886 -12.315 1.00 52.28 62 SER I O 1
ATOM 3749 N N . LEU D 2 63 ? -38.908 5.080 -13.845 1.00 45.67 63 LEU I N 1
ATOM 3750 C CA . LEU D 2 63 ? -37.573 4.746 -13.332 1.00 44.56 63 LEU I CA 1
ATOM 3751 C C . LEU D 2 63 ? -36.705 5.962 -12.961 1.00 49.64 63 LEU I C 1
ATOM 3752 O O . LEU D 2 63 ? -35.721 5.793 -12.237 1.00 49.31 63 LEU I O 1
ATOM 3757 N N . LYS D 2 64 ? -37.065 7.170 -13.461 1.00 47.05 64 LYS I N 1
ATOM 3758 C CA . LYS D 2 64 ? -36.371 8.461 -13.284 1.00 47.39 64 LYS I CA 1
ATOM 3759 C C . LYS D 2 64 ? -35.717 8.703 -11.910 1.00 52.93 64 LYS I C 1
ATOM 3760 O O . LYS D 2 64 ? -34.562 9.131 -11.854 1.00 52.13 64 LYS I O 1
ATOM 3766 N N . SER D 2 65 ? -36.454 8.433 -10.821 1.00 51.53 65 SER I N 1
ATOM 3767 C CA . SER D 2 65 ? -35.996 8.615 -9.440 1.00 53.53 65 SER I CA 1
ATOM 3768 C C . SER D 2 65 ? -34.860 7.667 -9.014 1.00 55.68 65 SER I C 1
ATOM 3769 O O . SER D 2 65 ? -34.140 7.974 -8.063 1.00 56.93 65 SER I O 1
ATOM 3772 N N . ARG D 2 66 ? -34.703 6.527 -9.712 1.00 49.23 66 ARG I N 1
ATOM 3773 C CA . ARG D 2 66 ? -33.700 5.501 -9.404 1.00 47.66 66 ARG I CA 1
ATOM 3774 C C . ARG D 2 66 ? -32.615 5.344 -10.477 1.00 48.74 66 ARG I C 1
ATOM 3775 O O . ARG D 2 66 ? -31.581 4.728 -10.204 1.00 47.54 66 ARG I O 1
ATOM 3783 N N . VAL D 2 67 ? -32.856 5.869 -11.695 1.00 44.29 67 VAL I N 1
ATOM 3784 C CA . VAL D 2 67 ? -31.949 5.707 -12.832 1.00 42.14 67 VAL I CA 1
ATOM 3785 C C . VAL D 2 67 ? -31.049 6.902 -13.206 1.00 46.79 67 VAL I C 1
ATOM 3786 O O . VAL D 2 67 ? -31.455 8.058 -13.076 1.00 47.73 67 VAL I O 1
ATOM 3790 N N . THR D 2 68 ? -29.816 6.591 -13.668 1.00 42.85 68 THR I N 1
ATOM 3791 C CA . THR D 2 68 ? -28.789 7.527 -14.135 1.00 43.00 68 THR I CA 1
ATOM 3792 C C . THR D 2 68 ? -28.028 6.893 -15.317 1.00 45.18 68 THR I C 1
ATOM 3793 O O . THR D 2 68 ? -27.470 5.802 -15.174 1.00 44.39 68 THR I O 1
ATOM 3797 N N . ILE D 2 69 ? -28.028 7.573 -16.481 1.00 40.96 69 ILE I N 1
ATOM 3798 C CA . ILE D 2 69 ? -27.321 7.131 -17.691 1.00 39.77 69 ILE I CA 1
ATOM 3799 C C . ILE D 2 69 ? -26.267 8.185 -18.045 1.00 44.93 69 ILE I C 1
ATOM 3800 O O . ILE D 2 69 ? -26.614 9.337 -18.309 1.00 44.82 69 ILE I O 1
ATOM 3805 N N . SER D 2 70 ? -24.982 7.790 -18.016 1.00 42.80 70 SER I N 1
ATOM 3806 C CA . SER D 2 70 ? -23.855 8.687 -18.287 1.00 44.54 70 SER I CA 1
ATOM 3807 C C . SER D 2 70 ? -22.998 8.245 -19.471 1.00 48.70 70 SER I C 1
ATOM 3808 O O . SER D 2 70 ? -22.782 7.050 -19.669 1.00 47.59 70 SER I O 1
ATOM 3811 N N . VAL D 2 71 ? -22.498 9.226 -20.244 1.00 46.84 71 VAL I N 1
ATOM 3812 C CA . VAL D 2 71 ? -21.638 9.011 -21.411 1.00 47.79 71 VAL I CA 1
ATOM 3813 C C . VAL D 2 71 ? -20.214 9.476 -21.068 1.00 55.36 71 VAL I C 1
ATOM 3814 O O . VAL D 2 71 ? -20.013 10.646 -20.732 1.00 56.49 71 VAL I O 1
ATOM 3818 N N . ASP D 2 72 ? -19.241 8.548 -21.130 1.00 53.67 72 ASP I N 1
ATOM 3819 C CA . ASP D 2 72 ? -17.830 8.817 -20.846 1.00 57.06 72 ASP I CA 1
ATOM 3820 C C . ASP D 2 72 ? -17.044 8.791 -22.160 1.00 63.24 72 ASP I C 1
ATOM 3821 O O . ASP D 2 72 ? -16.777 7.715 -22.702 1.00 62.77 72 ASP I O 1
ATOM 3826 N N . THR D 2 73 ? -16.706 9.985 -22.683 1.00 62.15 73 THR I N 1
ATOM 3827 C CA . THR D 2 73 ? -15.976 10.161 -23.945 1.00 64.66 73 THR I CA 1
ATOM 3828 C C . THR D 2 73 ? -14.539 9.644 -23.906 1.00 72.32 73 THR I C 1
ATOM 3829 O O . THR D 2 73 ? -14.083 9.058 -24.890 1.00 73.38 73 THR I O 1
ATOM 3833 N N . SER D 2 74 ? -13.828 9.867 -22.782 1.00 70.79 74 SER I N 1
ATOM 3834 C CA . SER D 2 74 ? -12.441 9.432 -22.588 1.00 74.63 74 SER I CA 1
ATOM 3835 C C . SER D 2 74 ? -12.320 7.905 -22.547 1.00 77.27 74 SER I C 1
ATOM 3836 O O . SER D 2 74 ? -11.410 7.350 -23.167 1.00 79.79 74 SER I O 1
ATOM 3839 N N . LYS D 2 75 ? -13.249 7.235 -21.836 1.00 69.81 75 LYS I N 1
ATOM 3840 C CA . LYS D 2 75 ? -13.293 5.776 -21.701 1.00 68.26 75 LYS I CA 1
ATOM 3841 C C . LYS D 2 75 ? -14.049 5.101 -22.859 1.00 69.81 75 LYS I C 1
ATOM 3842 O O . LYS D 2 75 ? -14.018 3.872 -22.965 1.00 68.84 75 LYS I O 1
ATOM 3848 N N . ASN D 2 76 ? -14.707 5.909 -23.730 1.00 65.33 76 ASN I N 1
ATOM 3849 C CA . ASN D 2 76 ? -15.488 5.484 -24.904 1.00 63.39 76 ASN I CA 1
ATOM 3850 C C . ASN D 2 76 ? -16.608 4.473 -24.543 1.00 63.44 76 ASN I C 1
ATOM 3851 O O . ASN D 2 76 ? -16.863 3.516 -25.284 1.00 62.54 76 ASN I O 1
ATOM 3856 N N . GLN D 2 77 ? -17.289 4.716 -23.401 1.00 57.59 77 GLN I N 1
ATOM 3857 C CA . GLN D 2 77 ? -18.359 3.854 -22.887 1.00 54.22 77 GLN I CA 1
ATOM 3858 C C . GLN D 2 77 ? -19.567 4.602 -22.296 1.00 54.88 77 GLN I C 1
ATOM 3859 O O . GLN D 2 77 ? -19.443 5.762 -21.900 1.00 54.98 77 GLN I O 1
ATOM 3865 N N . ILE D 2 78 ? -20.732 3.919 -22.245 1.00 48.62 78 ILE I N 1
ATOM 3866 C CA . ILE D 2 78 ? -21.998 4.426 -21.694 1.00 46.18 78 ILE I CA 1
ATOM 3867 C C . ILE D 2 78 ? -22.364 3.576 -20.476 1.00 49.07 78 ILE I C 1
ATOM 3868 O O . ILE D 2 78 ? -22.389 2.345 -20.568 1.00 48.51 78 ILE I O 1
ATOM 3873 N N . SER D 2 79 ? -22.652 4.231 -19.344 1.00 45.25 79 SER I N 1
ATOM 3874 C CA . SER D 2 79 ? -22.999 3.553 -18.097 1.00 44.55 79 SER I CA 1
ATOM 3875 C C . SER D 2 79 ? -24.482 3.664 -17.738 1.00 46.44 79 SER I C 1
ATOM 3876 O O . SER D 2 79 ? -25.126 4.658 -18.076 1.00 45.57 79 SER I O 1
ATOM 3879 N N . LEU D 2 80 ? -25.011 2.638 -17.044 1.00 42.07 80 LEU I N 1
ATOM 3880 C CA . LEU D 2 80 ? -26.385 2.583 -16.548 1.00 40.92 80 LEU I CA 1
ATOM 3881 C C . LEU D 2 80 ? -26.340 2.291 -15.048 1.00 45.60 80 LEU I C 1
ATOM 3882 O O . LEU D 2 80 ? -25.795 1.264 -14.636 1.00 45.76 80 LEU I O 1
ATOM 3887 N N . ARG D 2 81 ? -26.906 3.194 -14.242 1.00 42.42 81 ARG I N 1
ATOM 3888 C CA . ARG D 2 81 ? -26.959 3.034 -12.792 1.00 43.36 81 ARG I CA 1
ATOM 3889 C C . ARG D 2 81 ? -28.397 3.037 -12.305 1.00 46.71 81 ARG I C 1
ATOM 3890 O O . ARG D 2 81 ? -29.100 4.035 -12.465 1.00 46.51 81 ARG I O 1
ATOM 3898 N N . LEU D 2 82 ? -28.841 1.899 -11.750 1.00 43.00 82 LEU I N 1
ATOM 3899 C CA . LEU D 2 82 ? -30.190 1.711 -11.223 1.00 43.28 82 LEU I CA 1
ATOM 3900 C C . LEU D 2 82 ? -30.103 1.345 -9.738 1.00 48.59 82 LEU I C 1
ATOM 3901 O O . LEU D 2 82 ? -29.685 0.239 -9.391 1.00 48.25 82 LEU I O 1
ATOM 3906 N N . SER D 2 83 ? -30.455 2.303 -8.868 1.00 46.69 83 SER I N 1
ATOM 3907 C CA . SER D 2 83 ? -30.409 2.153 -7.411 1.00 48.67 83 SER I CA 1
ATOM 3908 C C . SER D 2 83 ? -31.675 1.514 -6.830 1.00 53.73 83 SER I C 1
ATOM 3909 O O . SER D 2 83 ? -32.729 1.540 -7.468 1.00 52.96 83 SER I O 1
ATOM 3912 N N . ALA D 2 84 ? -31.540 0.916 -5.617 1.00 52.09 84 ALA I N 1
ATOM 3913 C CA . ALA D 2 84 ? -32.573 0.218 -4.835 1.00 53.92 84 ALA I CA 1
ATOM 3914 C C . ALA D 2 84 ? -33.321 -0.862 -5.635 1.00 56.30 84 ALA I C 1
ATOM 3915 O O . ALA D 2 84 ? -34.557 -0.877 -5.676 1.00 57.46 84 ALA I O 1
ATOM 3917 N N . VAL D 2 85 ? -32.552 -1.768 -6.271 1.00 50.16 85 VAL I N 1
ATOM 3918 C CA . VAL D 2 85 ? -33.087 -2.858 -7.094 1.00 48.77 85 VAL I CA 1
ATOM 3919 C C . VAL D 2 85 ? -33.844 -3.921 -6.300 1.00 54.56 85 VAL I C 1
ATOM 3920 O O . VAL D 2 85 ? -33.478 -4.238 -5.168 1.00 55.71 85 VAL I O 1
ATOM 3924 N N . THR D 2 86 ? -34.908 -4.454 -6.911 1.00 51.30 86 THR I N 1
ATOM 3925 C CA . THR D 2 86 ? -35.764 -5.517 -6.378 1.00 53.32 86 THR I CA 1
ATOM 3926 C C . THR D 2 86 ? -35.945 -6.575 -7.476 1.00 55.57 86 THR I C 1
ATOM 3927 O O . THR D 2 86 ? -35.463 -6.379 -8.594 1.00 52.37 86 THR I O 1
ATOM 3931 N N . ALA D 2 87 ? -36.638 -7.688 -7.163 1.00 54.27 87 ALA I N 1
ATOM 3932 C CA . ALA D 2 87 ? -36.916 -8.788 -8.097 1.00 53.82 87 ALA I CA 1
ATOM 3933 C C . ALA D 2 87 ? -37.643 -8.330 -9.375 1.00 56.64 87 ALA I C 1
ATOM 3934 O O . ALA D 2 87 ? -37.548 -9.000 -10.404 1.00 55.40 87 ALA I O 1
ATOM 3936 N N . ALA D 2 88 ? -38.339 -7.176 -9.311 1.00 53.31 88 ALA I N 1
ATOM 3937 C CA . ALA D 2 88 ? -39.057 -6.570 -10.432 1.00 52.29 88 ALA I CA 1
ATOM 3938 C C . ALA D 2 88 ? -38.092 -6.016 -11.492 1.00 51.83 88 ALA I C 1
ATOM 3939 O O . ALA D 2 88 ? -38.495 -5.823 -12.640 1.00 50.61 88 ALA I O 1
ATOM 3941 N N . ASP D 2 89 ? -36.823 -5.770 -11.105 1.00 46.04 89 ASP I N 1
ATOM 3942 C CA . ASP D 2 89 ? -35.774 -5.253 -11.988 1.00 42.65 89 ASP I CA 1
ATOM 3943 C C . ASP D 2 89 ? -34.998 -6.365 -12.717 1.00 45.02 89 ASP I C 1
ATOM 3944 O O . ASP D 2 89 ? -34.104 -6.061 -13.513 1.00 42.52 89 ASP I O 1
ATOM 3949 N N . THR D 2 90 ? -35.352 -7.646 -12.459 1.00 42.98 90 THR I N 1
ATOM 3950 C CA . THR D 2 90 ? -34.748 -8.811 -13.109 1.00 42.28 90 THR I CA 1
ATOM 3951 C C . THR D 2 90 ? -35.206 -8.810 -14.566 1.00 45.71 90 THR I C 1
ATOM 3952 O O . THR D 2 90 ? -36.391 -9.022 -14.843 1.00 46.94 90 THR I O 1
ATOM 3956 N N . ALA D 2 91 ? -34.272 -8.506 -15.485 1.00 40.38 91 ALA I N 1
ATOM 3957 C CA . ALA D 2 91 ? -34.529 -8.426 -16.923 1.00 39.67 91 ALA I CA 1
ATOM 3958 C C . ALA D 2 91 ? -33.247 -8.579 -17.745 1.00 42.13 91 ALA I C 1
ATOM 3959 O O . ALA D 2 91 ? -32.144 -8.579 -17.191 1.00 40.75 91 ALA I O 1
ATOM 3961 N N . LEU D 2 92 ? -33.407 -8.715 -19.072 1.00 39.00 92 LEU I N 1
ATOM 3962 C CA . LEU D 2 92 ? -32.316 -8.779 -20.035 1.00 38.14 92 LEU I CA 1
ATOM 3963 C C . LEU D 2 92 ? -32.131 -7.336 -20.504 1.00 39.42 92 LEU I C 1
ATOM 3964 O O . LEU D 2 92 ? -32.997 -6.791 -21.193 1.00 38.84 92 LEU I O 1
ATOM 3969 N N . TYR D 2 93 ? -31.045 -6.698 -20.047 1.00 34.57 93 TYR I N 1
ATOM 3970 C CA . TYR D 2 93 ? -30.730 -5.299 -20.336 1.00 33.01 93 TYR I CA 1
ATOM 3971 C C . TYR D 2 93 ? -29.962 -5.122 -21.643 1.00 37.48 93 TYR I C 1
ATOM 3972 O O . TYR D 2 93 ? -28.996 -5.841 -21.899 1.00 37.81 93 TYR I O 1
ATOM 3981 N N . TYR D 2 94 ? -30.407 -4.159 -22.466 1.00 34.04 94 TYR I N 1
ATOM 3982 C CA . TYR D 2 94 ? -29.821 -3.829 -23.764 1.00 34.34 94 TYR I CA 1
ATOM 3983 C C . TYR D 2 94 ? -29.369 -2.377 -23.821 1.00 38.53 94 TYR I C 1
ATOM 3984 O O . TYR D 2 94 ? -30.076 -1.495 -23.331 1.00 37.53 94 TYR I O 1
ATOM 3993 N N . CYS D 2 95 ? -28.226 -2.122 -24.476 1.00 36.31 95 CYS I N 1
ATOM 3994 C CA . CYS D 2 95 ? -27.762 -0.767 -24.746 1.00 36.29 95 CYS I CA 1
ATOM 3995 C C . CYS D 2 95 ? -27.884 -0.569 -26.259 1.00 39.25 95 CYS I C 1
ATOM 3996 O O . CYS D 2 95 ? -27.538 -1.469 -27.032 1.00 39.83 95 CYS I O 1
ATOM 3999 N N . ALA D 2 96 ? -28.488 0.550 -26.677 1.00 34.31 96 ALA I N 1
ATOM 4000 C CA . ALA D 2 96 ? -28.741 0.815 -28.092 1.00 34.26 96 ALA I CA 1
ATOM 4001 C C . ALA D 2 96 ? -28.542 2.267 -28.486 1.00 37.04 96 ALA I C 1
ATOM 4002 O O . ALA D 2 96 ? -28.526 3.144 -27.624 1.00 35.95 96 ALA I O 1
ATOM 4004 N N . ARG D 2 97 ? -28.396 2.519 -29.799 1.00 33.71 97 ARG I N 1
ATOM 4005 C CA . ARG D 2 97 ? -28.251 3.861 -30.350 1.00 33.11 97 ARG I CA 1
ATOM 4006 C C . ARG D 2 97 ? -29.638 4.388 -30.704 1.00 34.66 97 ARG I C 1
ATOM 4007 O O . ARG D 2 97 ? -30.369 3.734 -31.454 1.00 34.53 97 ARG I O 1
ATOM 4015 N N . GLN D 2 98 ? -30.002 5.557 -30.151 1.00 29.27 98 GLN I N 1
ATOM 4016 C CA . GLN D 2 98 ? -31.278 6.205 -30.439 1.00 27.96 98 GLN I CA 1
ATOM 4017 C C . GLN D 2 98 ? -31.041 7.185 -31.591 1.00 32.48 98 GLN I C 1
ATOM 4018 O O . GLN D 2 98 ? -30.299 8.157 -31.438 1.00 32.46 98 GLN I O 1
ATOM 4024 N N . GLY D 2 99 ? -31.621 6.872 -32.745 1.00 29.41 99 GLY I N 1
ATOM 4025 C CA . GLY D 2 99 ? -31.475 7.645 -33.971 1.00 30.17 99 GLY I CA 1
ATOM 4026 C C . GLY D 2 99 ? -32.038 9.050 -33.935 1.00 33.49 99 GLY I C 1
ATOM 4027 O O . GLY D 2 99 ? -32.939 9.353 -33.147 1.00 32.12 99 GLY I O 1
ATOM 4028 N N . THR D 2 100 ? -31.481 9.919 -34.795 1.00 30.99 100 THR I N 1
ATOM 4029 C CA . THR D 2 100 ? -31.866 11.324 -34.961 1.00 30.70 100 THR I CA 1
ATOM 4030 C C . THR D 2 100 ? -32.235 11.561 -36.438 1.00 35.55 100 THR I C 1
ATOM 4031 O O . THR D 2 100 ? -32.385 10.602 -37.198 1.00 35.97 100 THR I O 1
ATOM 4035 N N . GLY D 2 101 ? -32.356 12.830 -36.825 1.00 32.38 101 GLY I N 1
ATOM 4036 C CA . GLY D 2 101 ? -32.660 13.228 -38.194 1.00 33.39 101 GLY I CA 1
ATOM 4037 C C . GLY D 2 101 ? -31.509 13.004 -39.155 1.00 38.88 101 GLY I C 1
ATOM 4038 O O . GLY D 2 101 ? -31.739 12.830 -40.354 1.00 39.87 101 GLY I O 1
ATOM 4039 N N . THR D 2 102 ? -30.258 13.007 -38.636 1.00 35.75 102 THR I N 1
ATOM 4040 C CA . THR D 2 102 ? -29.034 12.818 -39.423 1.00 37.93 102 THR I CA 1
ATOM 4041 C C . THR D 2 102 ? -28.254 11.553 -39.038 1.00 42.33 102 THR I C 1
ATOM 4042 O O . THR D 2 102 ? -27.549 11.004 -39.885 1.00 44.59 102 THR I O 1
ATOM 4046 N N . THR D 2 103 ? -28.356 11.109 -37.766 1.00 36.75 103 THR I N 1
ATOM 4047 C CA . THR D 2 103 ? -27.656 9.915 -37.268 1.00 36.58 103 THR I CA 1
ATOM 4048 C C . THR D 2 103 ? -28.597 8.723 -37.109 1.00 38.73 103 THR I C 1
ATOM 4049 O O . THR D 2 103 ? -29.758 8.896 -36.731 1.00 36.51 103 THR I O 1
ATOM 4053 N N . GLY D 2 104 ? -28.079 7.529 -37.386 1.00 36.38 104 GLY I N 1
ATOM 4054 C CA . GLY D 2 104 ? -28.843 6.290 -37.330 1.00 35.29 104 GLY I CA 1
ATOM 4055 C C . GLY D 2 104 ? -29.715 6.125 -38.558 1.00 39.89 104 GLY I C 1
ATOM 4056 O O . GLY D 2 104 ? -29.472 6.769 -39.585 1.00 41.17 104 GLY I O 1
ATOM 4057 N N . VAL D 2 105 ? -30.740 5.268 -38.466 1.00 35.64 105 VAL I N 1
ATOM 4058 C CA . VAL D 2 105 ? -31.656 5.022 -39.581 1.00 36.63 105 VAL I CA 1
ATOM 4059 C C . VAL D 2 105 ? -32.693 6.150 -39.685 1.00 39.04 105 VAL I C 1
ATOM 4060 O O . VAL D 2 105 ? -32.877 6.712 -40.767 1.00 39.88 105 VAL I O 1
ATOM 4064 N N . SER D 2 106 ? -33.347 6.488 -38.557 1.00 33.41 106 SER I N 1
ATOM 4065 C CA . SER D 2 106 ? -34.366 7.542 -38.460 1.00 32.14 106 SER I CA 1
ATOM 4066 C C . SER D 2 106 ? -34.496 8.057 -37.026 1.00 34.01 106 SER I C 1
ATOM 4067 O O . SER D 2 106 ? -33.951 7.445 -36.106 1.00 32.89 106 SER I O 1
ATOM 4070 N N . GLU D 2 107 ? -35.231 9.175 -36.838 1.00 30.15 107 GLU I N 1
ATOM 4071 C CA . GLU D 2 107 ? -35.461 9.793 -35.532 1.00 28.59 107 GLU I CA 1
ATOM 4072 C C . GLU D 2 107 ? -36.225 8.857 -34.599 1.00 31.87 107 GLU I C 1
ATOM 4073 O O . GLU D 2 107 ? -37.293 8.354 -34.954 1.00 31.89 107 GLU I O 1
ATOM 4079 N N . ASP D 2 108 ? -35.650 8.627 -33.408 1.00 27.81 108 ASP I N 1
ATOM 4080 C CA . ASP D 2 108 ? -36.180 7.786 -32.333 1.00 27.08 108 ASP I CA 1
ATOM 4081 C C . ASP D 2 108 ? -36.435 6.310 -32.668 1.00 31.38 108 ASP I C 1
ATOM 4082 O O . ASP D 2 108 ? -37.376 5.701 -32.151 1.00 31.22 108 ASP I O 1
ATOM 4087 N N . SER D 2 109 ? -35.562 5.734 -33.510 1.00 28.51 109 SER I N 1
ATOM 4088 C CA . SER D 2 109 ? -35.573 4.317 -33.869 1.00 29.29 109 SER I CA 1
ATOM 4089 C C . SER D 2 109 ? -34.266 3.714 -33.360 1.00 33.27 109 SER I C 1
ATOM 4090 O O . SER D 2 109 ? -33.261 4.425 -33.273 1.00 32.91 109 SER I O 1
ATOM 4093 N N . PHE D 2 110 ? -34.279 2.425 -33.006 1.00 30.01 110 PHE I N 1
ATOM 4094 C CA . PHE D 2 110 ? -33.088 1.753 -32.495 1.00 29.78 110 PHE I CA 1
ATOM 4095 C C . PHE D 2 110 ? -32.536 0.798 -33.552 1.00 36.64 110 PHE I C 1
ATOM 4096 O O . PHE D 2 110 ? -33.093 -0.281 -33.769 1.00 37.36 110 PHE I O 1
ATOM 4104 N N . ASP D 2 111 ? -31.474 1.236 -34.258 1.00 34.95 111 ASP I N 1
ATOM 4105 C CA . ASP D 2 111 ? -30.834 0.460 -35.325 1.00 37.59 111 ASP I CA 1
ATOM 4106 C C . ASP D 2 111 ? -29.678 -0.388 -34.809 1.00 43.15 111 ASP I C 1
ATOM 4107 O O . ASP D 2 111 ? -29.586 -1.570 -35.152 1.00 44.89 111 ASP I O 1
ATOM 4112 N N . LEU D 2 112 ? -28.806 0.212 -33.982 1.00 38.72 112 LEU I N 1
ATOM 4113 C CA . LEU D 2 112 ? -27.663 -0.465 -33.385 1.00 39.40 112 LEU I CA 1
ATOM 4114 C C . LEU D 2 112 ? -28.062 -0.969 -32.015 1.00 41.36 112 LEU I C 1
ATOM 4115 O O . LEU D 2 112 ? -28.650 -0.213 -31.242 1.00 39.36 112 LEU I O 1
ATOM 4120 N N . TRP D 2 113 ? -27.771 -2.247 -31.723 1.00 38.18 113 TRP I N 1
ATOM 4121 C CA . TRP D 2 113 ? -28.086 -2.881 -30.441 1.00 36.29 113 TRP I CA 1
ATOM 4122 C C . TRP D 2 113 ? -26.900 -3.677 -29.913 1.00 41.33 113 TRP I C 1
ATOM 4123 O O . TRP D 2 113 ? -26.104 -4.199 -30.697 1.00 43.04 113 TRP I O 1
ATOM 4134 N N . GLY D 2 114 ? -26.831 -3.809 -28.592 1.00 36.93 114 GLY I N 1
ATOM 4135 C CA . GLY D 2 114 ? -25.820 -4.616 -27.923 1.00 37.93 114 GLY I CA 1
ATOM 4136 C C . GLY D 2 114 ? -26.254 -6.069 -27.897 1.00 43.21 114 GLY I C 1
ATOM 4137 O O . GLY D 2 114 ? -27.373 -6.387 -28.315 1.00 42.80 114 GLY I O 1
ATOM 4138 N N . GLN D 2 115 ? -25.381 -6.965 -27.412 1.00 41.18 115 GLN I N 1
ATOM 4139 C CA . GLN D 2 115 ? -25.681 -8.400 -27.341 1.00 42.41 115 GLN I CA 1
ATOM 4140 C C . GLN D 2 115 ? -26.749 -8.754 -26.298 1.00 44.59 115 GLN I C 1
ATOM 4141 O O . GLN D 2 115 ? -27.500 -9.711 -26.497 1.00 45.12 115 GLN I O 1
ATOM 4147 N N . GLY D 2 116 ? -26.812 -7.978 -25.218 1.00 39.03 116 GLY I N 1
ATOM 4148 C CA . GLY D 2 116 ? -27.757 -8.191 -24.130 1.00 37.76 116 GLY I CA 1
ATOM 4149 C C . GLY D 2 116 ? -27.085 -8.800 -22.920 1.00 42.33 116 GLY I C 1
ATOM 4150 O O . GLY D 2 116 ? -26.231 -9.680 -23.059 1.00 43.60 116 GLY I O 1
ATOM 4151 N N . THR D 2 117 ? -27.458 -8.324 -21.725 1.00 37.89 117 THR I N 1
ATOM 4152 C CA . THR D 2 117 ? -26.905 -8.802 -20.458 1.00 38.09 117 THR I CA 1
ATOM 4153 C C . THR D 2 117 ? -28.011 -9.233 -19.495 1.00 42.07 117 THR I C 1
ATOM 4154 O O . THR D 2 117 ? -28.880 -8.430 -19.145 1.00 40.58 117 THR I O 1
ATOM 4158 N N . LYS D 2 118 ? -28.001 -10.521 -19.110 1.00 40.24 118 LYS I N 1
ATOM 4159 C CA . LYS D 2 118 ? -28.983 -11.095 -18.191 1.00 40.60 118 LYS I CA 1
ATOM 4160 C C . LYS D 2 118 ? -28.657 -10.657 -16.767 1.00 43.92 118 LYS I C 1
ATOM 4161 O O . LYS D 2 118 ? -27.574 -10.956 -16.262 1.00 43.95 118 LYS I O 1
ATOM 4167 N N . VAL D 2 119 ? -29.576 -9.910 -16.141 1.00 39.72 119 VAL I N 1
ATOM 4168 C CA . VAL D 2 119 ? -29.406 -9.436 -14.769 1.00 39.25 119 VAL I CA 1
ATOM 4169 C C . VAL D 2 119 ? -30.479 -10.072 -13.884 1.00 43.53 119 VAL I C 1
ATOM 4170 O O . VAL D 2 119 ? -31.672 -9.889 -14.134 1.00 43.42 119 VAL I O 1
ATOM 4174 N N . ILE D 2 120 ? -30.045 -10.826 -12.862 1.00 40.44 120 ILE I N 1
ATOM 4175 C CA . ILE D 2 120 ? -30.932 -11.484 -11.906 1.00 41.71 120 ILE I CA 1
ATOM 4176 C C . ILE D 2 120 ? -30.779 -10.817 -10.535 1.00 44.84 120 ILE I C 1
ATOM 4177 O O . ILE D 2 120 ? -29.668 -10.742 -10.006 1.00 43.74 120 ILE I O 1
ATOM 4182 N N . VAL D 2 121 ? -31.893 -10.312 -9.980 1.00 41.93 121 VAL I N 1
ATOM 4183 C CA . VAL D 2 121 ? -31.901 -9.675 -8.664 1.00 42.41 121 VAL I CA 1
ATOM 4184 C C . VAL D 2 121 ? -32.362 -10.693 -7.622 1.00 48.11 121 VAL I C 1
ATOM 4185 O O . VAL D 2 121 ? -33.541 -11.057 -7.582 1.00 49.31 121 VAL I O 1
ATOM 4189 N N . SER D 2 122 ? -31.411 -11.181 -6.808 1.00 44.84 122 SER I N 1
ATOM 4190 C CA . SER D 2 122 ? -31.665 -12.174 -5.766 1.00 47.04 122 SER I CA 1
ATOM 4191 C C . SER D 2 122 ? -30.630 -12.102 -4.646 1.00 51.05 122 SER I C 1
ATOM 4192 O O . SER D 2 122 ? -29.470 -11.761 -4.888 1.00 49.10 122 SER I O 1
ATOM 4195 N N . LEU D 2 123 ? -31.065 -12.438 -3.420 1.00 49.81 123 LEU I N 1
ATOM 4196 C CA . LEU D 2 123 ? -30.231 -12.469 -2.220 1.00 50.57 123 LEU I CA 1
ATOM 4197 C C . LEU D 2 123 ? -29.706 -13.891 -1.978 1.00 55.32 123 LEU I C 1
ATOM 4198 O O . LEU D 2 123 ? -28.821 -14.079 -1.144 1.00 55.61 123 LEU I O 1
ATOM 4203 N N . ALA D 2 124 ? -30.236 -14.878 -2.735 1.00 52.22 124 ALA I N 1
ATOM 4204 C CA . ALA D 2 124 ? -29.898 -16.300 -2.651 1.00 53.39 124 ALA I CA 1
ATOM 4205 C C . ALA D 2 124 ? -28.408 -16.595 -2.845 1.00 56.35 124 ALA I C 1
ATOM 4206 O O . ALA D 2 124 ? -27.759 -16.006 -3.720 1.00 53.71 124 ALA I O 1
ATOM 4208 N N . SER D 2 125 ? -27.877 -17.496 -1.998 1.00 44.82 125 SER I N 1
ATOM 4209 C CA . SER D 2 125 ? -26.484 -17.938 -1.993 1.00 45.52 125 SER I CA 1
ATOM 4210 C C . SER D 2 125 ? -26.260 -19.050 -3.009 1.00 48.44 125 SER I C 1
ATOM 4211 O O . SER D 2 125 ? -27.211 -19.726 -3.412 1.00 45.88 125 SER I O 1
ATOM 4214 N N . THR D 2 126 ? -24.992 -19.252 -3.403 1.00 46.87 126 THR I N 1
ATOM 4215 C CA . THR D 2 126 ? -24.601 -20.295 -4.346 1.00 46.02 126 THR I CA 1
ATOM 4216 C C . THR D 2 126 ? -24.681 -21.664 -3.663 1.00 49.83 126 THR I C 1
ATOM 4217 O O . THR D 2 126 ? -24.087 -21.860 -2.599 1.00 50.36 126 THR I O 1
ATOM 4221 N N . LYS D 2 127 ? -25.453 -22.588 -4.260 1.00 45.21 127 LYS I N 1
ATOM 4222 C CA . LYS D 2 127 ? -25.647 -23.943 -3.747 1.00 44.24 127 LYS I CA 1
ATOM 4223 C C . LYS D 2 127 ? -25.574 -24.965 -4.879 1.00 48.09 127 LYS I C 1
ATOM 4224 O O . LYS D 2 127 ? -26.172 -24.762 -5.939 1.00 46.74 127 LYS I O 1
ATOM 4230 N N . GLY D 2 128 ? -24.843 -26.049 -4.626 1.00 45.89 128 GLY I N 1
ATOM 4231 C CA . GLY D 2 128 ? -24.660 -27.153 -5.559 1.00 45.46 128 GLY I CA 1
ATOM 4232 C C . GLY D 2 128 ? -25.919 -27.981 -5.742 1.00 49.02 128 GLY I C 1
ATOM 4233 O O . GLY D 2 128 ? -26.729 -28.084 -4.816 1.00 47.89 128 GLY I O 1
ATOM 4234 N N . PRO D 2 129 ? -26.124 -28.588 -6.932 1.00 46.27 129 PRO I N 1
ATOM 4235 C CA . PRO D 2 129 ? -27.342 -29.384 -7.139 1.00 45.54 129 PRO I CA 1
ATOM 4236 C C . PRO D 2 129 ? -27.261 -30.820 -6.630 1.00 51.33 129 PRO I C 1
ATOM 4237 O O . PRO D 2 129 ? -26.173 -31.390 -6.511 1.00 51.54 129 PRO I O 1
ATOM 4241 N N . SER D 2 130 ? -28.433 -31.403 -6.349 1.00 48.81 130 SER I N 1
ATOM 4242 C CA . SER D 2 130 ? -28.582 -32.785 -5.909 1.00 49.60 130 SER I CA 1
ATOM 4243 C C . SER D 2 130 ? -29.303 -33.536 -7.025 1.00 54.82 130 SER I C 1
ATOM 4244 O O . SER D 2 130 ? -30.459 -33.228 -7.328 1.00 53.80 130 SER I O 1
ATOM 4247 N N . VAL D 2 131 ? -28.595 -34.467 -7.686 1.00 53.15 131 VAL I N 1
ATOM 4248 C CA . VAL D 2 131 ? -29.152 -35.233 -8.806 1.00 53.44 131 VAL I CA 1
ATOM 4249 C C . VAL D 2 131 ? -29.715 -36.595 -8.408 1.00 59.23 131 VAL I C 1
ATOM 4250 O O . VAL D 2 131 ? -29.075 -37.335 -7.659 1.00 59.63 131 VAL I O 1
ATOM 4254 N N . PHE D 2 132 ? -30.928 -36.905 -8.896 1.00 56.70 132 PHE I N 1
ATOM 4255 C CA . PHE D 2 132 ? -31.634 -38.154 -8.604 1.00 57.69 132 PHE I CA 1
ATOM 4256 C C . PHE D 2 132 ? -32.106 -38.840 -9.893 1.00 63.03 132 PHE I C 1
ATOM 4257 O O . PHE D 2 132 ? -32.587 -38.153 -10.797 1.00 62.12 132 PHE I O 1
ATOM 4265 N N . PRO D 2 133 ? -31.983 -40.183 -10.017 1.00 61.40 133 PRO I N 1
ATOM 4266 C CA . PRO D 2 133 ? -32.408 -40.835 -11.267 1.00 61.84 133 PRO I CA 1
ATOM 4267 C C . PRO D 2 133 ? -33.907 -41.095 -11.377 1.00 66.82 133 PRO I C 1
ATOM 4268 O O . PRO D 2 133 ? -34.537 -41.539 -10.416 1.00 67.06 133 PRO I O 1
ATOM 4272 N N . LEU D 2 134 ? -34.470 -40.810 -12.565 1.00 63.74 134 LEU I N 1
ATOM 4273 C CA . LEU D 2 134 ? -35.877 -41.039 -12.894 1.00 64.43 134 LEU I CA 1
ATOM 4274 C C . LEU D 2 134 ? -35.925 -42.363 -13.674 1.00 70.56 134 LEU I C 1
ATOM 4275 O O . LEU D 2 134 ? -35.951 -42.371 -14.909 1.00 70.16 134 LEU I O 1
ATOM 4280 N N . ALA D 2 135 ? -35.860 -43.483 -12.925 1.00 69.07 135 ALA I N 1
ATOM 4281 C CA . ALA D 2 135 ? -35.824 -44.864 -13.420 1.00 70.88 135 ALA I CA 1
ATOM 4282 C C . ALA D 2 135 ? -36.989 -45.259 -14.348 1.00 76.53 135 ALA I C 1
ATOM 4283 O O . ALA D 2 135 ? -38.132 -44.879 -14.081 1.00 76.15 135 ALA I O 1
ATOM 4285 N N . PRO D 2 136 ? -36.724 -46.034 -15.433 1.00 74.66 136 PRO I N 1
ATOM 4286 C CA . PRO D 2 136 ? -37.821 -46.438 -16.330 1.00 75.90 136 PRO I CA 1
ATOM 4287 C C . PRO D 2 136 ? -38.570 -47.690 -15.856 1.00 82.72 136 PRO I C 1
ATOM 4288 O O . PRO D 2 136 ? -38.191 -48.295 -14.851 1.00 83.04 136 PRO I O 1
ATOM 4292 N N . SER D 2 137 ? -39.624 -48.086 -16.598 1.00 81.08 137 SER I N 1
ATOM 4293 C CA . SER D 2 137 ? -40.438 -49.268 -16.303 1.00 83.71 137 SER I CA 1
ATOM 4294 C C . SER D 2 137 ? -40.592 -50.174 -17.534 1.00 89.78 137 SER I C 1
ATOM 4295 O O . SER D 2 137 ? -40.455 -49.705 -18.667 1.00 88.63 137 SER I O 1
ATOM 4298 N N . SER D 2 138 ? -40.876 -51.471 -17.302 1.00 89.05 138 SER I N 1
ATOM 4299 C CA . SER D 2 138 ? -41.060 -52.468 -18.359 1.00 122.32 138 SER I CA 1
ATOM 4300 C C . SER D 2 138 ? -42.523 -52.888 -18.475 1.00 152.77 138 SER I C 1
ATOM 4301 O O . SER D 2 138 ? -43.402 -52.037 -18.588 1.00 113.19 138 SER I O 1
ATOM 4304 N N . THR D 2 145 ? -41.084 -47.687 -27.147 1.00 75.86 145 THR I N 1
ATOM 4305 C CA . THR D 2 145 ? -39.893 -47.088 -26.542 1.00 73.42 145 THR I CA 1
ATOM 4306 C C . THR D 2 145 ? -40.108 -46.734 -25.067 1.00 75.99 145 THR I C 1
ATOM 4307 O O . THR D 2 145 ? -41.238 -46.464 -24.654 1.00 75.91 145 THR I O 1
ATOM 4311 N N . ALA D 2 146 ? -39.016 -46.737 -24.279 1.00 71.27 146 ALA I N 1
ATOM 4312 C CA . ALA D 2 146 ? -39.031 -46.425 -22.849 1.00 70.15 146 ALA I CA 1
ATOM 4313 C C . ALA D 2 146 ? -38.402 -45.061 -22.553 1.00 71.33 146 ALA I C 1
ATOM 4314 O O . ALA D 2 146 ? -37.488 -44.634 -23.261 1.00 69.87 146 ALA I O 1
ATOM 4316 N N . ALA D 2 147 ? -38.889 -44.383 -21.498 1.00 67.01 147 ALA I N 1
ATOM 4317 C CA . ALA D 2 147 ? -38.384 -43.073 -21.091 1.00 64.83 147 ALA I CA 1
ATOM 4318 C C . ALA D 2 147 ? -37.723 -43.109 -19.715 1.00 68.36 147 ALA I C 1
ATOM 4319 O O . ALA D 2 147 ? -38.266 -43.699 -18.779 1.00 68.78 147 ALA I O 1
ATOM 4321 N N . LEU D 2 148 ? -36.539 -42.482 -19.611 1.00 63.82 148 LEU I N 1
ATOM 4322 C CA . LEU D 2 148 ? -35.746 -42.367 -18.383 1.00 63.17 148 LEU I CA 1
ATOM 4323 C C . LEU D 2 148 ? -35.090 -40.987 -18.300 1.00 65.90 148 LEU I C 1
ATOM 4324 O O . LEU D 2 148 ? -34.773 -40.397 -19.337 1.00 64.88 148 LEU I O 1
ATOM 4329 N N . GLY D 2 149 ? -34.892 -40.491 -17.081 1.00 62.34 149 GLY I N 1
ATOM 4330 C CA . GLY D 2 149 ? -34.292 -39.180 -16.871 1.00 61.13 149 GLY I CA 1
ATOM 4331 C C . GLY D 2 149 ? -33.525 -38.972 -15.582 1.00 65.05 149 GLY I C 1
ATOM 4332 O O . GLY D 2 149 ? -33.225 -39.927 -14.860 1.00 65.32 149 GLY I O 1
ATOM 4333 N N . CYS D 2 150 ? -33.200 -37.697 -15.301 1.00 61.06 150 CYS I N 1
ATOM 4334 C CA . CYS D 2 150 ? -32.481 -37.240 -14.111 1.00 60.84 150 CYS I CA 1
ATOM 4335 C C . CYS D 2 150 ? -33.131 -35.976 -13.553 1.00 61.85 150 CYS I C 1
ATOM 4336 O O . CYS D 2 150 ? -33.487 -35.078 -14.319 1.00 60.77 150 CYS I O 1
ATOM 4339 N N . LEU D 2 151 ? -33.282 -35.908 -12.219 1.00 57.15 151 LEU I N 1
ATOM 4340 C CA . LEU D 2 151 ? -33.870 -34.760 -11.531 1.00 55.89 151 LEU I CA 1
ATOM 4341 C C . LEU D 2 151 ? -32.787 -33.935 -10.826 1.00 57.86 151 LEU I C 1
ATOM 4342 O O . LEU D 2 151 ? -32.265 -34.350 -9.790 1.00 57.83 151 LEU I O 1
ATOM 4347 N N . VAL D 2 152 ? -32.448 -32.777 -11.414 1.00 52.67 152 VAL I N 1
ATOM 4348 C CA . VAL D 2 152 ? -31.459 -31.825 -10.902 1.00 51.83 152 VAL I CA 1
ATOM 4349 C C . VAL D 2 152 ? -32.227 -30.903 -9.936 1.00 53.87 152 VAL I C 1
ATOM 4350 O O . VAL D 2 152 ? -32.872 -29.947 -10.371 1.00 53.17 152 VAL I O 1
ATOM 4354 N N . LYS D 2 153 ? -32.210 -31.239 -8.632 1.00 49.52 153 LYS I N 1
ATOM 4355 C CA . LYS D 2 153 ? -32.963 -30.512 -7.606 1.00 48.92 153 LYS I CA 1
ATOM 4356 C C . LYS D 2 153 ? -32.127 -29.626 -6.681 1.00 52.26 153 LYS I C 1
ATOM 4357 O O . LYS D 2 153 ? -30.986 -29.958 -6.358 1.00 52.21 153 LYS I O 1
ATOM 4363 N N . ASP D 2 154 ? -32.738 -28.505 -6.245 1.00 48.42 154 ASP I N 1
ATOM 4364 C CA . ASP D 2 154 ? -32.234 -27.508 -5.294 1.00 48.66 154 ASP I CA 1
ATOM 4365 C C . ASP D 2 154 ? -30.829 -26.945 -5.566 1.00 52.27 154 ASP I C 1
ATOM 4366 O O . ASP D 2 154 ? -29.842 -27.435 -5.011 1.00 52.38 154 ASP I O 1
ATOM 4371 N N . TYR D 2 155 ? -30.753 -25.900 -6.414 1.00 48.20 155 TYR I N 1
ATOM 4372 C CA . TYR D 2 155 ? -29.500 -25.226 -6.772 1.00 48.35 155 TYR I CA 1
ATOM 4373 C C . TYR D 2 155 ? -29.692 -23.735 -7.065 1.00 52.81 155 TYR I C 1
ATOM 4374 O O . TYR D 2 155 ? -30.797 -23.306 -7.404 1.00 51.70 155 TYR I O 1
ATOM 4383 N N . PHE D 2 156 ? -28.599 -22.960 -6.950 1.00 50.97 156 PHE I N 1
ATOM 4384 C CA . PHE D 2 156 ? -28.560 -21.527 -7.237 1.00 52.01 156 PHE I CA 1
ATOM 4385 C C . PHE D 2 156 ? -27.129 -21.091 -7.561 1.00 57.64 156 PHE I C 1
ATOM 4386 O O . PHE D 2 156 ? -26.212 -21.473 -6.833 1.00 57.78 156 PHE I O 1
ATOM 4394 N N . PRO D 2 157 ? -26.899 -20.283 -8.623 1.00 55.27 157 PRO I N 1
ATOM 4395 C CA . PRO D 2 157 ? -27.858 -19.747 -9.600 1.00 54.82 157 PRO I CA 1
ATOM 4396 C C . PRO D 2 157 ? -27.970 -20.625 -10.852 1.00 58.16 157 PRO I C 1
ATOM 4397 O O . PRO D 2 157 ? -27.524 -21.775 -10.839 1.00 57.07 157 PRO I O 1
ATOM 4401 N N . GLU D 2 158 ? -28.573 -20.088 -11.928 1.00 55.19 158 GLU I N 1
ATOM 4402 C CA . GLU D 2 158 ? -28.703 -20.779 -13.207 1.00 54.32 158 GLU I CA 1
ATOM 4403 C C . GLU D 2 158 ? -27.445 -20.475 -14.048 1.00 60.14 158 GLU I C 1
ATOM 4404 O O . GLU D 2 158 ? -26.826 -19.429 -13.819 1.00 61.05 158 GLU I O 1
ATOM 4410 N N . PRO D 2 159 ? -27.008 -21.343 -14.993 1.00 57.17 159 PRO I N 1
ATOM 4411 C CA . PRO D 2 159 ? -27.614 -22.595 -15.472 1.00 55.84 159 PRO I CA 1
ATOM 4412 C C . PRO D 2 159 ? -26.913 -23.884 -15.018 1.00 60.26 159 PRO I C 1
ATOM 4413 O O . PRO D 2 159 ? -25.932 -23.840 -14.272 1.00 60.55 159 PRO I O 1
ATOM 4417 N N . VAL D 2 160 ? -27.426 -25.036 -15.495 1.00 56.69 160 VAL I N 1
ATOM 4418 C CA . VAL D 2 160 ? -26.866 -26.376 -15.286 1.00 56.58 160 VAL I CA 1
ATOM 4419 C C . VAL D 2 160 ? -26.725 -27.069 -16.640 1.00 61.06 160 VAL I C 1
ATOM 4420 O O . VAL D 2 160 ? -27.691 -27.123 -17.407 1.00 59.91 160 VAL I O 1
ATOM 4424 N N . THR D 2 161 ? -25.512 -27.548 -16.953 1.00 59.03 161 THR I N 1
ATOM 4425 C CA . THR D 2 161 ? -25.234 -28.228 -18.216 1.00 59.16 161 THR I CA 1
ATOM 4426 C C . THR D 2 161 ? -25.466 -29.726 -18.032 1.00 63.03 161 THR I C 1
ATOM 4427 O O . THR D 2 161 ? -24.710 -30.385 -17.312 1.00 63.10 161 THR I O 1
ATOM 4431 N N . VAL D 2 162 ? -26.543 -30.251 -18.646 1.00 59.17 162 VAL I N 1
ATOM 4432 C CA . VAL D 2 162 ? -26.905 -31.668 -18.555 1.00 58.93 162 VAL I CA 1
ATOM 4433 C C . VAL D 2 162 ? -26.767 -32.348 -19.920 1.00 64.06 162 VAL I C 1
ATOM 4434 O O . VAL D 2 162 ? -27.419 -31.944 -20.886 1.00 63.49 162 VAL I O 1
ATOM 4438 N N . SER D 2 163 ? -25.905 -33.377 -19.983 1.00 61.88 163 SER I N 1
ATOM 4439 C CA . SER D 2 163 ? -25.642 -34.184 -21.175 1.00 62.34 163 SER I CA 1
ATOM 4440 C C . SER D 2 163 ? -25.739 -35.670 -20.825 1.00 66.84 163 SER I C 1
ATOM 4441 O O . SER D 2 163 ? -25.536 -36.039 -19.668 1.00 66.35 163 SER I O 1
ATOM 4444 N N . TRP D 2 164 ? -26.061 -36.517 -21.815 1.00 64.21 164 TRP I N 1
ATOM 4445 C CA . TRP D 2 164 ? -26.195 -37.958 -21.604 1.00 64.86 164 TRP I CA 1
ATOM 4446 C C . TRP D 2 164 ? -25.059 -38.747 -22.243 1.00 70.38 164 TRP I C 1
ATOM 4447 O O . TRP D 2 164 ? -24.727 -38.513 -23.408 1.00 70.41 164 TRP I O 1
ATOM 4458 N N . ASN D 2 165 ? -24.465 -39.681 -21.463 1.00 67.78 165 ASN I N 1
ATOM 4459 C CA . ASN D 2 165 ? -23.344 -40.554 -21.838 1.00 68.98 165 ASN I CA 1
ATOM 4460 C C . ASN D 2 165 ? -22.116 -39.774 -22.352 1.00 73.32 165 ASN I C 1
ATOM 4461 O O . ASN D 2 165 ? -21.502 -40.156 -23.353 1.00 73.93 165 ASN I O 1
ATOM 4466 N N . SER D 2 166 ? -21.771 -38.675 -21.640 1.00 69.26 166 SER I N 1
ATOM 4467 C CA . SER D 2 166 ? -20.655 -37.756 -21.917 1.00 69.58 166 SER I CA 1
ATOM 4468 C C . SER D 2 166 ? -20.709 -37.077 -23.307 1.00 73.06 166 SER I C 1
ATOM 4469 O O . SER D 2 166 ? -19.668 -36.744 -23.884 1.00 73.68 166 SER I O 1
ATOM 4472 N N . GLY D 2 167 ? -21.928 -36.852 -23.803 1.00 68.09 167 GLY I N 1
ATOM 4473 C CA . GLY D 2 167 ? -22.174 -36.203 -25.087 1.00 67.51 167 GLY I CA 1
ATOM 4474 C C . GLY D 2 167 ? -22.504 -37.128 -26.244 1.00 71.40 167 GLY I C 1
ATOM 4475 O O . GLY D 2 167 ? -22.833 -36.646 -27.333 1.00 70.76 167 GLY I O 1
ATOM 4476 N N . ALA D 2 168 ? -22.418 -38.460 -26.026 1.00 68.31 168 ALA I N 1
ATOM 4477 C CA . ALA D 2 168 ? -22.700 -39.481 -27.044 1.00 68.57 168 ALA I CA 1
ATOM 4478 C C . ALA D 2 168 ? -24.184 -39.563 -27.421 1.00 70.92 168 ALA I C 1
ATOM 4479 O O . ALA D 2 168 ? -24.502 -39.875 -28.571 1.00 70.72 168 ALA I O 1
ATOM 4481 N N . LEU D 2 169 ? -25.083 -39.284 -26.457 1.00 66.07 169 LEU I N 1
ATOM 4482 C CA . LEU D 2 169 ? -26.527 -39.296 -26.680 1.00 64.93 169 LEU I CA 1
ATOM 4483 C C . LEU D 2 169 ? -27.035 -37.898 -27.001 1.00 67.00 169 LEU I C 1
ATOM 4484 O O . LEU D 2 169 ? -26.778 -36.952 -26.251 1.00 66.00 169 LEU I O 1
ATOM 4489 N N . THR D 2 170 ? -27.744 -37.774 -28.127 1.00 62.90 170 THR I N 1
ATOM 4490 C CA . THR D 2 170 ? -28.326 -36.513 -28.593 1.00 61.63 170 THR I CA 1
ATOM 4491 C C . THR D 2 170 ? -29.821 -36.687 -28.906 1.00 64.08 170 THR I C 1
ATOM 4492 O O . THR D 2 170 ? -30.631 -35.856 -28.491 1.00 62.76 170 THR I O 1
ATOM 4496 N N . SER D 2 171 ? -30.174 -37.766 -29.637 1.00 60.70 171 SER I N 1
ATOM 4497 C CA . SER D 2 171 ? -31.541 -38.090 -30.048 1.00 60.35 171 SER I CA 1
ATOM 4498 C C . SER D 2 171 ? -32.448 -38.429 -28.859 1.00 62.96 171 SER I C 1
ATOM 4499 O O . SER D 2 171 ? -32.065 -39.216 -27.989 1.00 62.96 171 SER I O 1
ATOM 4502 N N . GLY D 2 172 ? -33.626 -37.806 -28.836 1.00 58.03 172 GLY I N 1
ATOM 4503 C CA . GLY D 2 172 ? -34.640 -38.000 -27.803 1.00 57.33 172 GLY I CA 1
ATOM 4504 C C . GLY D 2 172 ? -34.414 -37.266 -26.494 1.00 59.17 172 GLY I C 1
ATOM 4505 O O . GLY D 2 172 ? -35.262 -37.341 -25.601 1.00 58.84 172 GLY I O 1
ATOM 4506 N N . VAL D 2 173 ? -33.279 -36.549 -26.364 1.00 54.15 173 VAL I N 1
ATOM 4507 C CA . VAL D 2 173 ? -32.909 -35.800 -25.157 1.00 52.69 173 VAL I CA 1
ATOM 4508 C C . VAL D 2 173 ? -33.761 -34.528 -25.026 1.00 54.72 173 VAL I C 1
ATOM 4509 O O . VAL D 2 173 ? -33.854 -33.747 -25.976 1.00 54.21 173 VAL I O 1
ATOM 4513 N N . HIS D 2 174 ? -34.381 -34.336 -23.847 1.00 49.94 174 HIS I N 1
ATOM 4514 C CA . HIS D 2 174 ? -35.202 -33.168 -23.532 1.00 48.80 174 HIS I CA 1
ATOM 4515 C C . HIS D 2 174 ? -34.831 -32.580 -22.169 1.00 50.95 174 HIS I C 1
ATOM 4516 O O . HIS D 2 174 ? -35.238 -33.109 -21.131 1.00 50.36 174 HIS I O 1
ATOM 4523 N N . THR D 2 175 ? -34.031 -31.498 -22.179 1.00 46.55 175 THR I N 1
ATOM 4524 C CA . THR D 2 175 ? -33.615 -30.786 -20.971 1.00 45.71 175 THR I CA 1
ATOM 4525 C C . THR D 2 175 ? -34.598 -29.628 -20.779 1.00 48.26 175 THR I C 1
ATOM 4526 O O . THR D 2 175 ? -34.572 -28.655 -21.536 1.00 48.07 175 THR I O 1
ATOM 4530 N N . PHE D 2 176 ? -35.503 -29.779 -19.804 1.00 43.87 176 PHE I N 1
ATOM 4531 C CA . PHE D 2 176 ? -36.562 -28.819 -19.493 1.00 43.46 176 PHE I CA 1
ATOM 4532 C C . PHE D 2 176 ? -36.059 -27.541 -18.832 1.00 46.89 176 PHE I C 1
ATOM 4533 O O . PHE D 2 176 ? -35.122 -27.618 -18.034 1.00 46.02 176 PHE I O 1
ATOM 4541 N N . PRO D 2 177 ? -36.693 -26.364 -19.098 1.00 43.82 177 PRO I N 1
ATOM 4542 C CA . PRO D 2 177 ? -36.262 -25.130 -18.417 1.00 43.91 177 PRO I CA 1
ATOM 4543 C C . PRO D 2 177 ? -36.510 -25.226 -16.912 1.00 47.67 177 PRO I C 1
ATOM 4544 O O . PRO D 2 177 ? -37.502 -25.829 -16.494 1.00 47.22 177 PRO I O 1
ATOM 4548 N N . ALA D 2 178 ? -35.588 -24.672 -16.105 1.00 44.23 178 ALA I N 1
ATOM 4549 C CA . ALA D 2 178 ? -35.671 -24.709 -14.645 1.00 43.96 178 ALA I CA 1
ATOM 4550 C C . ALA D 2 178 ? -36.830 -23.889 -14.092 1.00 48.54 178 ALA I C 1
ATOM 4551 O O . ALA D 2 178 ? -37.196 -22.862 -14.669 1.00 48.64 178 ALA I O 1
ATOM 4553 N N . VAL D 2 179 ? -37.409 -24.358 -12.974 1.00 45.34 179 VAL I N 1
ATOM 4554 C CA . VAL D 2 179 ? -38.505 -23.689 -12.268 1.00 45.95 179 VAL I CA 1
ATOM 4555 C C . VAL D 2 179 ? -38.037 -23.233 -10.888 1.00 50.64 179 VAL I C 1
ATOM 4556 O O . VAL D 2 179 ? -37.321 -23.973 -10.206 1.00 49.70 179 VAL I O 1
ATOM 4560 N N . LEU D 2 180 ? -38.404 -22.002 -10.497 1.00 48.65 180 LEU I N 1
ATOM 4561 C CA . LEU D 2 180 ? -38.021 -21.437 -9.207 1.00 49.23 180 LEU I CA 1
ATOM 4562 C C . LEU D 2 180 ? -38.969 -21.923 -8.112 1.00 53.46 180 LEU I C 1
ATOM 4563 O O . LEU D 2 180 ? -40.163 -21.609 -8.133 1.00 53.53 180 LEU I O 1
ATOM 4568 N N . GLN D 2 181 ? -38.424 -22.710 -7.167 1.00 49.92 181 GLN I N 1
ATOM 4569 C CA . GLN D 2 181 ? -39.148 -23.281 -6.028 1.00 50.06 181 GLN I CA 1
ATOM 4570 C C . GLN D 2 181 ? -39.514 -22.201 -5.003 1.00 55.46 181 GLN I C 1
ATOM 4571 O O . GLN D 2 181 ? -38.998 -21.080 -5.072 1.00 55.62 181 GLN I O 1
ATOM 4577 N N . SER D 2 182 ? -40.394 -22.553 -4.039 1.00 52.93 182 SER I N 1
ATOM 4578 C CA . SER D 2 182 ? -40.847 -21.676 -2.954 1.00 54.15 182 SER I CA 1
ATOM 4579 C C . SER D 2 182 ? -39.677 -21.256 -2.048 1.00 58.32 182 SER I C 1
ATOM 4580 O O . SER D 2 182 ? -39.679 -20.141 -1.524 1.00 59.09 182 SER I O 1
ATOM 4583 N N . SER D 2 183 ? -38.675 -22.147 -1.896 1.00 53.86 183 SER I N 1
ATOM 4584 C CA . SER D 2 183 ? -37.463 -21.940 -1.100 1.00 53.89 183 SER I CA 1
ATOM 4585 C C . SER D 2 183 ? -36.531 -20.866 -1.684 1.00 58.18 183 SER I C 1
ATOM 4586 O O . SER D 2 183 ? -35.775 -20.242 -0.935 1.00 58.76 183 SER I O 1
ATOM 4589 N N . GLY D 2 184 ? -36.590 -20.678 -3.002 1.00 54.06 184 GLY I N 1
ATOM 4590 C CA . GLY D 2 184 ? -35.760 -19.726 -3.732 1.00 54.32 184 GLY I CA 1
ATOM 4591 C C . GLY D 2 184 ? -34.705 -20.404 -4.587 1.00 56.94 184 GLY I C 1
ATOM 4592 O O . GLY D 2 184 ? -33.879 -19.729 -5.213 1.00 57.00 184 GLY I O 1
ATOM 4593 N N . LEU D 2 185 ? -34.730 -21.753 -4.602 1.00 52.07 185 LEU I N 1
ATOM 4594 C CA . LEU D 2 185 ? -33.816 -22.612 -5.358 1.00 51.03 185 LEU I CA 1
ATOM 4595 C C . LEU D 2 185 ? -34.448 -23.062 -6.679 1.00 53.85 185 LEU I C 1
ATOM 4596 O O . LEU D 2 185 ? -35.665 -22.969 -6.839 1.00 53.39 185 LEU I O 1
ATOM 4601 N N . TYR D 2 186 ? -33.626 -23.555 -7.622 1.00 49.79 186 TYR I N 1
ATOM 4602 C CA . TYR D 2 186 ? -34.104 -24.029 -8.921 1.00 48.84 186 TYR I CA 1
ATOM 4603 C C . TYR D 2 186 ? -34.202 -25.548 -8.983 1.00 52.44 186 TYR I C 1
ATOM 4604 O O . TYR D 2 186 ? -33.406 -26.247 -8.354 1.00 52.04 186 TYR I O 1
ATOM 4613 N N . SER D 2 187 ? -35.181 -26.051 -9.749 1.00 49.04 187 SER I N 1
ATOM 4614 C CA . SER D 2 187 ? -35.405 -27.480 -9.960 1.00 48.62 187 SER I CA 1
ATOM 4615 C C . SER D 2 187 ? -35.510 -27.755 -11.461 1.00 52.36 187 SER I C 1
ATOM 4616 O O . SER D 2 187 ? -36.305 -27.118 -12.158 1.00 51.99 187 SER I O 1
ATOM 4619 N N . LEU D 2 188 ? -34.679 -28.684 -11.954 1.00 48.88 188 LEU I N 1
ATOM 4620 C CA . LEU D 2 188 ? -34.594 -29.052 -13.366 1.00 48.56 188 LEU I CA 1
ATOM 4621 C C . LEU D 2 188 ? -34.771 -30.561 -13.568 1.00 52.60 188 LEU I C 1
ATOM 4622 O O . LEU D 2 188 ? -34.431 -31.353 -12.688 1.00 52.23 188 LEU I O 1
ATOM 4627 N N . SER D 2 189 ? -35.297 -30.946 -14.739 1.00 49.50 189 SER I N 1
ATOM 4628 C CA . SER D 2 189 ? -35.494 -32.339 -15.134 1.00 49.61 189 SER I CA 1
ATOM 4629 C C . SER D 2 189 ? -35.046 -32.533 -16.580 1.00 53.50 189 SER I C 1
ATOM 4630 O O . SER D 2 189 ? -35.427 -31.750 -17.451 1.00 52.92 189 SER I O 1
ATOM 4633 N N . SER D 2 190 ? -34.206 -33.548 -16.824 1.00 50.55 190 SER I N 1
ATOM 4634 C CA . SER D 2 190 ? -33.700 -33.870 -18.158 1.00 50.69 190 SER I CA 1
ATOM 4635 C C . SER D 2 190 ? -34.028 -35.323 -18.473 1.00 55.56 190 SER I C 1
ATOM 4636 O O . SER D 2 190 ? -33.599 -36.215 -17.745 1.00 55.54 190 SER I O 1
ATOM 4639 N N . VAL D 2 191 ? -34.822 -35.552 -19.531 1.00 52.84 191 VAL I N 1
ATOM 4640 C CA . VAL D 2 191 ? -35.273 -36.888 -19.944 1.00 53.79 191 VAL I CA 1
ATOM 4641 C C . VAL D 2 191 ? -34.724 -37.320 -21.310 1.00 58.94 191 VAL I C 1
ATOM 4642 O O . VAL D 2 191 ? -34.218 -36.490 -22.067 1.00 58.09 191 VAL I O 1
ATOM 4646 N N . VAL D 2 192 ? -34.856 -38.626 -21.623 1.00 57.14 192 VAL I N 1
ATOM 4647 C CA . VAL D 2 192 ? -34.437 -39.241 -22.885 1.00 57.85 192 VAL I CA 1
ATOM 4648 C C . VAL D 2 192 ? -35.296 -40.478 -23.208 1.00 63.97 192 VAL I C 1
ATOM 4649 O O . VAL D 2 192 ? -35.499 -41.333 -22.341 1.00 64.15 192 VAL I O 1
ATOM 4653 N N . THR D 2 193 ? -35.829 -40.543 -24.443 1.00 61.90 193 THR I N 1
ATOM 4654 C CA . THR D 2 193 ? -36.634 -41.670 -24.915 1.00 63.71 193 THR I CA 1
ATOM 4655 C C . THR D 2 193 ? -35.731 -42.620 -25.698 1.00 69.44 193 THR I C 1
ATOM 4656 O O . THR D 2 193 ? -35.218 -42.258 -26.761 1.00 68.76 193 THR I O 1
ATOM 4660 N N . VAL D 2 194 ? -35.495 -43.813 -25.133 1.00 68.02 194 VAL I N 1
ATOM 4661 C CA . VAL D 2 194 ? -34.624 -44.852 -25.700 1.00 69.48 194 VAL I CA 1
ATOM 4662 C C . VAL D 2 194 ? -35.403 -46.161 -25.988 1.00 76.35 194 VAL I C 1
ATOM 4663 O O . VAL D 2 194 ? -36.468 -46.347 -25.392 1.00 76.46 194 VAL I O 1
ATOM 4667 N N . PRO D 2 195 ? -34.915 -47.086 -26.863 1.00 74.98 195 PRO I N 1
ATOM 4668 C CA . PRO D 2 195 ? -35.669 -48.334 -27.100 1.00 77.42 195 PRO I CA 1
ATOM 4669 C C . PRO D 2 195 ? -35.769 -49.213 -25.852 1.00 83.06 195 PRO I C 1
ATOM 4670 O O . PRO D 2 195 ? -34.849 -49.220 -25.030 1.00 81.92 195 PRO I O 1
ATOM 4674 N N . SER D 2 196 ? -36.898 -49.935 -25.707 1.00 82.09 196 SER I N 1
ATOM 4675 C CA . SER D 2 196 ? -37.185 -50.824 -24.575 1.00 83.67 196 SER I CA 1
ATOM 4676 C C . SER D 2 196 ? -36.212 -52.006 -24.469 1.00 89.94 196 SER I C 1
ATOM 4677 O O . SER D 2 196 ? -35.938 -52.469 -23.360 1.00 89.94 196 SER I O 1
ATOM 4680 N N . SER D 2 197 ? -35.691 -52.481 -25.619 1.00 88.09 197 SER I N 1
ATOM 4681 C CA . SER D 2 197 ? -34.737 -53.590 -25.708 1.00 89.99 197 SER I CA 1
ATOM 4682 C C . SER D 2 197 ? -33.352 -53.222 -25.157 1.00 93.05 197 SER I C 1
ATOM 4683 O O . SER D 2 197 ? -32.630 -54.105 -24.688 1.00 94.12 197 SER I O 1
ATOM 4686 N N . SER D 2 198 ? -32.989 -51.922 -25.212 1.00 87.42 198 SER I N 1
ATOM 4687 C CA . SER D 2 198 ? -31.708 -51.387 -24.736 1.00 86.00 198 SER I CA 1
ATOM 4688 C C . SER D 2 198 ? -31.534 -51.460 -23.212 1.00 89.93 198 SER I C 1
ATOM 4689 O O . SER D 2 198 ? -30.398 -51.403 -22.732 1.00 89.11 198 SER I O 1
ATOM 4692 N N . LEU D 2 199 ? -32.649 -51.586 -22.459 1.00 87.06 199 LEU I N 1
ATOM 4693 C CA . LEU D 2 199 ? -32.639 -51.682 -20.995 1.00 86.85 199 LEU I CA 1
ATOM 4694 C C . LEU D 2 199 ? -32.074 -53.040 -20.568 1.00 93.57 199 LEU I C 1
ATOM 4695 O O . LEU D 2 199 ? -32.663 -54.083 -20.869 1.00 95.52 199 LEU I O 1
ATOM 4700 N N . GLY D 2 200 ? -30.917 -53.004 -19.911 1.00 89.97 200 GLY I N 1
ATOM 4701 C CA . GLY D 2 200 ? -30.204 -54.193 -19.456 1.00 92.06 200 GLY I CA 1
ATOM 4702 C C . GLY D 2 200 ? -28.938 -54.472 -20.244 1.00 96.60 200 GLY I C 1
ATOM 4703 O O . GLY D 2 200 ? -28.093 -55.255 -19.799 1.00 97.75 200 GLY I O 1
ATOM 4704 N N . THR D 2 201 ? -28.801 -53.833 -21.426 1.00 92.13 201 THR I N 1
ATOM 4705 C CA . THR D 2 201 ? -27.647 -53.968 -22.322 1.00 92.53 201 THR I CA 1
ATOM 4706 C C . THR D 2 201 ? -26.841 -52.665 -22.402 1.00 93.83 201 THR I C 1
ATOM 4707 O O . THR D 2 201 ? -25.612 -52.706 -22.333 1.00 93.83 201 THR I O 1
ATOM 4711 N N . GLN D 2 202 ? -27.536 -51.518 -22.546 1.00 87.98 202 GLN I N 1
ATOM 4712 C CA . GLN D 2 202 ? -26.927 -50.189 -22.633 1.00 85.54 202 GLN I CA 1
ATOM 4713 C C . GLN D 2 202 ? -27.088 -49.431 -21.308 1.00 87.36 202 GLN I C 1
ATOM 4714 O O . GLN D 2 202 ? -28.200 -49.332 -20.783 1.00 86.38 202 GLN I O 1
ATOM 4720 N N . THR D 2 203 ? -25.969 -48.904 -20.777 1.00 82.95 203 THR I N 1
ATOM 4721 C CA . THR D 2 203 ? -25.937 -48.128 -19.533 1.00 81.18 203 THR I CA 1
ATOM 4722 C C . THR D 2 203 ? -26.151 -46.635 -19.806 1.00 81.88 203 THR I C 1
ATOM 4723 O O . THR D 2 203 ? -25.609 -46.103 -20.779 1.00 81.08 203 THR I O 1
ATOM 4727 N N . TYR D 2 204 ? -26.955 -45.968 -18.958 1.00 76.39 204 TYR I N 1
ATOM 4728 C CA . TYR D 2 204 ? -27.259 -44.546 -19.118 1.00 73.98 204 TYR I CA 1
ATOM 4729 C C . TYR D 2 204 ? -26.777 -43.696 -17.949 1.00 76.04 204 TYR I C 1
ATOM 4730 O O . TYR D 2 204 ? -27.087 -43.993 -16.793 1.00 75.52 204 TYR I O 1
ATOM 4739 N N . ILE D 2 205 ? -26.000 -42.643 -18.263 1.00 71.44 205 ILE I N 1
ATOM 4740 C CA . ILE D 2 205 ? -25.436 -41.706 -17.286 1.00 70.45 205 ILE I CA 1
ATOM 4741 C C . ILE D 2 205 ? -25.675 -40.249 -17.674 1.00 72.03 205 ILE I C 1
ATOM 4742 O O . ILE D 2 205 ? -25.390 -39.858 -18.809 1.00 71.53 205 ILE I O 1
ATOM 4747 N N . CYS D 2 206 ? -26.205 -39.448 -16.730 1.00 66.85 206 CYS I N 1
ATOM 4748 C CA . CYS D 2 206 ? -26.455 -38.025 -16.948 1.00 65.20 206 CYS I CA 1
ATOM 4749 C C . CYS D 2 206 ? -25.320 -37.194 -16.345 1.00 69.79 206 CYS I C 1
ATOM 4750 O O . CYS D 2 206 ? -25.056 -37.272 -15.143 1.00 69.45 206 CYS I O 1
ATOM 4753 N N . ASN D 2 207 ? -24.602 -36.457 -17.206 1.00 67.11 207 ASN I N 1
ATOM 4754 C CA . ASN D 2 207 ? -23.470 -35.619 -16.813 1.00 67.75 207 ASN I CA 1
ATOM 4755 C C . ASN D 2 207 ? -23.964 -34.205 -16.501 1.00 71.20 207 ASN I C 1
ATOM 4756 O O . ASN D 2 207 ? -24.168 -33.396 -17.411 1.00 70.47 207 ASN I O 1
ATOM 4761 N N . VAL D 2 208 ? -24.193 -33.930 -15.206 1.00 67.78 208 VAL I N 1
ATOM 4762 C CA . VAL D 2 208 ? -24.694 -32.642 -14.721 1.00 67.17 208 VAL I CA 1
ATOM 4763 C C . VAL D 2 208 ? -23.530 -31.775 -14.238 1.00 72.26 208 VAL I C 1
ATOM 4764 O O . VAL D 2 208 ? -22.760 -32.199 -13.372 1.00 72.67 208 VAL I O 1
ATOM 4768 N N . ASP D 2 209 ? -23.402 -30.569 -14.816 1.00 68.99 209 ASP I N 1
ATOM 4769 C CA . ASP D 2 209 ? -22.346 -29.615 -14.486 1.00 70.00 209 ASP I CA 1
ATOM 4770 C C . ASP D 2 209 ? -22.928 -28.267 -14.060 1.00 73.38 209 ASP I C 1
ATOM 4771 O O . ASP D 2 209 ? -23.711 -27.666 -14.798 1.00 72.26 209 ASP I O 1
ATOM 4776 N N . HIS D 2 210 ? -22.544 -27.806 -12.861 1.00 70.54 210 HIS I N 1
ATOM 4777 C CA . HIS D 2 210 ? -22.958 -26.523 -12.300 1.00 70.57 210 HIS I CA 1
ATOM 4778 C C . HIS D 2 210 ? -21.695 -25.708 -12.006 1.00 77.23 210 HIS I C 1
ATOM 4779 O O . HIS D 2 210 ? -21.059 -25.883 -10.963 1.00 77.66 210 HIS I O 1
ATOM 4786 N N . LYS D 2 211 ? -21.311 -24.860 -12.976 1.00 75.34 211 LYS I N 1
ATOM 4787 C CA . LYS D 2 211 ? -20.117 -24.006 -12.950 1.00 77.64 211 LYS I CA 1
ATOM 4788 C C . LYS D 2 211 ? -19.980 -23.036 -11.756 1.00 83.36 211 LYS I C 1
ATOM 4789 O O . LYS D 2 211 ? -18.869 -22.965 -11.222 1.00 84.74 211 LYS I O 1
ATOM 4795 N N . PRO D 2 212 ? -21.033 -22.291 -11.298 1.00 79.66 212 PRO I N 1
ATOM 4796 C CA . PRO D 2 212 ? -20.832 -21.364 -10.164 1.00 81.06 212 PRO I CA 1
ATOM 4797 C C . PRO D 2 212 ? -20.432 -22.018 -8.841 1.00 85.68 212 PRO I C 1
ATOM 4798 O O . PRO D 2 212 ? -19.706 -21.398 -8.062 1.00 87.20 212 PRO I O 1
ATOM 4802 N N . SER D 2 213 ? -20.891 -23.259 -8.589 1.00 80.91 213 SER I N 1
ATOM 4803 C CA . SER D 2 213 ? -20.553 -24.012 -7.377 1.00 81.09 213 SER I CA 1
ATOM 4804 C C . SER D 2 213 ? -19.437 -25.035 -7.644 1.00 86.12 213 SER I C 1
ATOM 4805 O O . SER D 2 213 ? -18.943 -25.660 -6.701 1.00 86.19 213 SER I O 1
ATOM 4808 N N . ASN D 2 214 ? -19.035 -25.179 -8.934 1.00 83.29 214 ASN I N 1
ATOM 4809 C CA . ASN D 2 214 ? -18.005 -26.096 -9.445 1.00 84.07 214 ASN I CA 1
ATOM 4810 C C . ASN D 2 214 ? -18.312 -27.564 -9.083 1.00 87.09 214 ASN I C 1
ATOM 4811 O O . ASN D 2 214 ? -17.434 -28.308 -8.635 1.00 87.59 214 ASN I O 1
ATOM 4816 N N . THR D 2 215 ? -19.583 -27.962 -9.289 1.00 82.03 215 THR I N 1
ATOM 4817 C CA . THR D 2 215 ? -20.099 -29.299 -8.995 1.00 80.86 215 THR I CA 1
ATOM 4818 C C . THR D 2 215 ? -20.331 -30.095 -10.286 1.00 83.96 215 THR I C 1
ATOM 4819 O O . THR D 2 215 ? -20.999 -29.609 -11.203 1.00 82.61 215 THR I O 1
ATOM 4823 N N . LYS D 2 216 ? -19.769 -31.317 -10.346 1.00 81.06 216 LYS I N 1
ATOM 4824 C CA . LYS D 2 216 ? -19.891 -32.240 -11.477 1.00 80.39 216 LYS I CA 1
ATOM 4825 C C . LYS D 2 216 ? -20.331 -33.610 -10.961 1.00 83.86 216 LYS I C 1
ATOM 4826 O O . LYS D 2 216 ? -19.553 -34.293 -10.288 1.00 84.52 216 LYS I O 1
ATOM 4832 N N . VAL D 2 217 ? -21.599 -33.989 -11.227 1.00 79.10 217 VAL I N 1
ATOM 4833 C CA . VAL D 2 217 ? -22.159 -35.268 -10.770 1.00 78.69 217 VAL I CA 1
ATOM 4834 C C . VAL D 2 217 ? -22.660 -36.117 -11.940 1.00 82.26 217 VAL I C 1
ATOM 4835 O O . VAL D 2 217 ? -23.347 -35.608 -12.828 1.00 80.89 217 VAL I O 1
ATOM 4839 N N . ASP D 2 218 ? -22.307 -37.416 -11.926 1.00 79.86 218 ASP I N 1
ATOM 4840 C CA . ASP D 2 218 ? -22.711 -38.416 -12.915 1.00 79.73 218 ASP I CA 1
ATOM 4841 C C . ASP D 2 218 ? -23.535 -39.497 -12.201 1.00 83.96 218 ASP I C 1
ATOM 4842 O O . ASP D 2 218 ? -23.056 -40.086 -11.228 1.00 84.41 218 ASP I O 1
ATOM 4847 N N . LYS D 2 219 ? -24.781 -39.729 -12.658 1.00 80.03 219 LYS I N 1
ATOM 4848 C CA . LYS D 2 219 ? -25.680 -40.717 -12.054 1.00 80.20 219 LYS I CA 1
ATOM 4849 C C . LYS D 2 219 ? -26.133 -41.803 -13.022 1.00 85.05 219 LYS I C 1
ATOM 4850 O O . LYS D 2 219 ? -26.571 -41.498 -14.132 1.00 84.13 219 LYS I O 1
ATOM 4856 N N . LYS D 2 220 ? -26.043 -43.072 -12.581 1.00 83.20 220 LYS I N 1
ATOM 4857 C CA . LYS D 2 220 ? -26.446 -44.249 -13.354 1.00 84.12 220 LYS I CA 1
ATOM 4858 C C . LYS D 2 220 ? -27.964 -44.430 -13.272 1.00 87.85 220 LYS I C 1
ATOM 4859 O O . LYS D 2 220 ? -28.518 -44.487 -12.170 1.00 87.36 220 LYS I O 1
ATOM 4865 N N . VAL D 2 221 ? -28.633 -44.509 -14.435 1.00 84.54 221 VAL I N 1
ATOM 4866 C CA . VAL D 2 221 ? -30.085 -44.700 -14.504 1.00 84.43 221 VAL I CA 1
ATOM 4867 C C . VAL D 2 221 ? -30.368 -46.149 -14.916 1.00 90.18 221 VAL I C 1
ATOM 4868 O O . VAL D 2 221 ? -29.971 -46.575 -16.004 1.00 90.27 221 VAL I O 1
ATOM 4872 N N . GLU D 2 222 ? -31.019 -46.908 -14.017 1.00 87.94 222 GLU I N 1
ATOM 4873 C CA . GLU D 2 222 ? -31.361 -48.322 -14.207 1.00 89.89 222 GLU I CA 1
ATOM 4874 C C . GLU D 2 222 ? -32.660 -48.705 -13.463 1.00 94.61 222 GLU I C 1
ATOM 4875 O O . GLU D 2 222 ? -32.933 -48.126 -12.407 1.00 93.31 222 GLU I O 1
ATOM 4881 N N . PRO D 2 223 ? -33.481 -49.657 -13.981 1.00 92.97 223 PRO I N 1
ATOM 4882 C CA . PRO D 2 223 ? -34.724 -50.012 -13.273 1.00 97.45 223 PRO I CA 1
ATOM 4883 C C . PRO D 2 223 ? -34.486 -50.898 -12.051 1.00 130.99 223 PRO I C 1
ATOM 4884 O O . PRO D 2 223 ? -33.635 -51.784 -12.073 1.00 95.03 223 PRO I O 1
ATOM 4888 N N . GLU E 3 2 ? -11.188 -19.946 -19.832 1.00 63.10 2 GLU L N 1
ATOM 4889 C CA . GLU E 3 2 ? -10.360 -20.201 -21.010 1.00 59.80 2 GLU L CA 1
ATOM 4890 C C . GLU E 3 2 ? -11.149 -20.780 -22.192 1.00 63.65 2 GLU L C 1
ATOM 4891 O O . GLU E 3 2 ? -12.184 -21.426 -22.004 1.00 65.40 2 GLU L O 1
ATOM 4897 N N . LEU E 3 3 ? -10.629 -20.557 -23.407 1.00 57.77 3 LEU L N 1
ATOM 4898 C CA . LEU E 3 3 ? -11.203 -21.019 -24.665 1.00 57.42 3 LEU L CA 1
ATOM 4899 C C . LEU E 3 3 ? -11.035 -22.542 -24.796 1.00 60.00 3 LEU L C 1
ATOM 4900 O O . LEU E 3 3 ? -9.910 -23.035 -24.884 1.00 57.41 3 LEU L O 1
ATOM 4905 N N . GLN E 3 4 ? -12.160 -23.281 -24.763 1.00 58.19 4 GLN L N 1
ATOM 4906 C CA . GLN E 3 4 ? -12.164 -24.742 -24.835 1.00 57.56 4 GLN L CA 1
ATOM 4907 C C . GLN E 3 4 ? -12.116 -25.268 -26.267 1.00 59.52 4 GLN L C 1
ATOM 4908 O O . GLN E 3 4 ? -12.882 -24.819 -27.123 1.00 60.00 4 GLN L O 1
ATOM 4914 N N . MET E 3 5 ? -11.215 -26.236 -26.512 1.00 53.87 5 MET L N 1
ATOM 4915 C CA . MET E 3 5 ? -11.019 -26.883 -27.810 1.00 52.24 5 MET L CA 1
ATOM 4916 C C . MET E 3 5 ? -11.386 -28.357 -27.694 1.00 56.09 5 MET L C 1
ATOM 4917 O O . MET E 3 5 ? -10.816 -29.069 -26.863 1.00 55.43 5 MET L O 1
ATOM 4922 N N . THR E 3 6 ? -12.359 -28.806 -28.504 1.00 53.29 6 THR L N 1
ATOM 4923 C CA . THR E 3 6 ? -12.846 -30.186 -28.489 1.00 53.59 6 THR L CA 1
ATOM 4924 C C . THR E 3 6 ? -12.433 -30.935 -29.757 1.00 55.39 6 THR L C 1
ATOM 4925 O O . THR E 3 6 ? -12.801 -30.530 -30.861 1.00 55.09 6 THR L O 1
ATOM 4929 N N . GLN E 3 7 ? -11.670 -32.030 -29.586 1.00 50.52 7 GLN L N 1
ATOM 4930 C CA . GLN E 3 7 ? -11.197 -32.881 -30.679 1.00 49.00 7 GLN L CA 1
ATOM 4931 C C . GLN E 3 7 ? -11.934 -34.214 -30.685 1.00 54.08 7 GLN L C 1
ATOM 4932 O O . GLN E 3 7 ? -12.001 -34.883 -29.651 1.00 54.23 7 GLN L O 1
ATOM 4938 N N . SER E 3 8 ? -12.491 -34.593 -31.850 1.00 51.41 8 SER L N 1
ATOM 4939 C CA . SER E 3 8 ? -13.242 -35.837 -32.016 1.00 52.62 8 SER L CA 1
ATOM 4940 C C . SER E 3 8 ? -12.832 -36.628 -33.274 1.00 55.95 8 SER L C 1
ATOM 4941 O O . SER E 3 8 ? -12.742 -36.041 -34.354 1.00 55.26 8 SER L O 1
ATOM 4944 N N . PRO E 3 9 ? -12.589 -37.958 -33.170 1.00 52.37 9 PRO L N 1
ATOM 4945 C CA . PRO E 3 9 ? -12.641 -38.791 -31.954 1.00 52.93 9 PRO L CA 1
ATOM 4946 C C . PRO E 3 9 ? -11.361 -38.683 -31.120 1.00 55.95 9 PRO L C 1
ATOM 4947 O O . PRO E 3 9 ? -10.419 -38.016 -31.543 1.00 54.01 9 PRO L O 1
ATOM 4951 N N . SER E 3 10 ? -11.335 -39.307 -29.930 1.00 53.82 10 SER L N 1
ATOM 4952 C CA . SER E 3 10 ? -10.153 -39.312 -29.063 1.00 53.18 10 SER L CA 1
ATOM 4953 C C . SER E 3 10 ? -9.148 -40.343 -29.592 1.00 56.27 10 SER L C 1
ATOM 4954 O O . SER E 3 10 ? -7.938 -40.110 -29.552 1.00 54.79 10 SER L O 1
ATOM 4957 N N . SER E 3 11 ? -9.671 -41.474 -30.105 1.00 53.52 11 SER L N 1
ATOM 4958 C CA . SER E 3 11 ? -8.917 -42.578 -30.695 1.00 52.94 11 SER L CA 1
ATOM 4959 C C . SER E 3 11 ? -9.538 -42.932 -32.041 1.00 56.50 11 SER L C 1
ATOM 4960 O O . SER E 3 11 ? -10.766 -42.909 -32.183 1.00 56.91 11 SER L O 1
ATOM 4963 N N . LEU E 3 12 ? -8.688 -43.210 -33.038 1.00 52.16 12 LEU L N 1
ATOM 4964 C CA . LEU E 3 12 ? -9.112 -43.540 -34.396 1.00 51.80 12 LEU L CA 1
ATOM 4965 C C . LEU E 3 12 ? -8.340 -44.753 -34.907 1.00 55.26 12 LEU L C 1
ATOM 4966 O O . LEU E 3 12 ? -7.107 -44.759 -34.881 1.00 54.72 12 LEU L O 1
ATOM 4971 N N . SER E 3 13 ? -9.074 -45.782 -35.357 1.00 51.80 13 SER L N 1
ATOM 4972 C CA . SER E 3 13 ? -8.504 -47.000 -35.913 1.00 51.49 13 SER L CA 1
ATOM 4973 C C . SER E 3 13 ? -8.647 -46.938 -37.427 1.00 54.31 13 SER L C 1
ATOM 4974 O O . SER E 3 13 ? -9.766 -46.857 -37.946 1.00 54.29 13 SER L O 1
ATOM 4977 N N . ALA E 3 14 ? -7.501 -46.897 -38.129 1.00 49.98 14 ALA L N 1
ATOM 4978 C CA . ALA E 3 14 ? -7.444 -46.788 -39.585 1.00 49.54 14 ALA L CA 1
ATOM 4979 C C . ALA E 3 14 ? -6.391 -47.693 -40.225 1.00 53.25 14 ALA L C 1
ATOM 4980 O O . ALA E 3 14 ? -5.494 -48.196 -39.544 1.00 52.95 14 ALA L O 1
ATOM 4982 N N . SER E 3 15 ? -6.511 -47.883 -41.548 1.00 49.84 15 SER L N 1
ATOM 4983 C CA . SER E 3 15 ? -5.602 -48.698 -42.355 1.00 50.28 15 SER L CA 1
ATOM 4984 C C . SER E 3 15 ? -4.777 -47.809 -43.281 1.00 53.47 15 SER L C 1
ATOM 4985 O O . SER E 3 15 ? -5.183 -46.682 -43.571 1.00 52.49 15 SER L O 1
ATOM 4988 N N . VAL E 3 16 ? -3.611 -48.307 -43.730 1.00 50.41 16 VAL L N 1
ATOM 4989 C CA . VAL E 3 16 ? -2.742 -47.557 -44.643 1.00 50.47 16 VAL L CA 1
ATOM 4990 C C . VAL E 3 16 ? -3.409 -47.383 -46.005 1.00 54.43 16 VAL L C 1
ATOM 4991 O O . VAL E 3 16 ? -3.945 -48.345 -46.558 1.00 54.43 16 VAL L O 1
ATOM 4995 N N . GLY E 3 17 ? -3.413 -46.144 -46.486 1.00 50.88 17 GLY L N 1
ATOM 4996 C CA . GLY E 3 17 ? -4.004 -45.751 -47.759 1.00 51.50 17 GLY L CA 1
ATOM 4997 C C . GLY E 3 17 ? -5.383 -45.127 -47.649 1.00 54.79 17 GLY L C 1
ATOM 4998 O O . GLY E 3 17 ? -5.916 -44.637 -48.648 1.00 55.07 17 GLY L O 1
ATOM 4999 N N . ASP E 3 18 ? -5.971 -45.147 -46.435 1.00 50.47 18 ASP L N 1
ATOM 5000 C CA . ASP E 3 18 ? -7.297 -44.597 -46.143 1.00 50.14 18 ASP L CA 1
ATOM 5001 C C . ASP E 3 18 ? -7.247 -43.080 -45.991 1.00 53.69 18 ASP L C 1
ATOM 5002 O O . ASP E 3 18 ? -6.205 -42.520 -45.631 1.00 52.52 18 ASP L O 1
ATOM 5007 N N . ARG E 3 19 ? -8.389 -42.420 -46.252 1.00 50.90 19 ARG L N 1
ATOM 5008 C CA . ARG E 3 19 ? -8.537 -40.977 -46.101 1.00 50.50 19 ARG L CA 1
ATOM 5009 C C . ARG E 3 19 ? -9.061 -40.727 -44.687 1.00 53.64 19 ARG L C 1
ATOM 5010 O O . ARG E 3 19 ? -10.178 -41.142 -44.364 1.00 53.67 19 ARG L O 1
ATOM 5018 N N . VAL E 3 20 ? -8.234 -40.107 -43.829 1.00 49.32 20 VAL L N 1
ATOM 5019 C CA . VAL E 3 20 ? -8.630 -39.826 -42.447 1.00 48.55 20 VAL L CA 1
ATOM 5020 C C . VAL E 3 20 ? -8.908 -38.347 -42.205 1.00 52.30 20 VAL L C 1
ATOM 5021 O O . VAL E 3 20 ? -8.155 -37.492 -42.674 1.00 51.56 20 VAL L O 1
ATOM 5025 N N . THR E 3 21 ? -10.012 -38.056 -41.501 1.00 49.44 21 THR L N 1
ATOM 5026 C CA . THR E 3 21 ? -10.432 -36.695 -41.173 1.00 49.46 21 THR L CA 1
ATOM 5027 C C . THR E 3 21 ? -10.506 -36.510 -39.664 1.00 52.77 21 THR L C 1
ATOM 5028 O O . THR E 3 21 ? -11.239 -37.232 -38.981 1.00 52.99 21 THR L O 1
ATOM 5032 N N . ILE E 3 22 ? -9.718 -35.556 -39.147 1.00 48.26 22 ILE L N 1
ATOM 5033 C CA . ILE E 3 22 ? -9.647 -35.226 -37.723 1.00 47.61 22 ILE L CA 1
ATOM 5034 C C . ILE E 3 22 ? -10.356 -33.887 -37.511 1.00 51.85 22 ILE L C 1
ATOM 5035 O O . ILE E 3 22 ? -9.971 -32.892 -38.129 1.00 51.35 22 ILE L O 1
ATOM 5040 N N . THR E 3 23 ? -11.388 -33.862 -36.649 1.00 48.99 23 THR L N 1
ATOM 5041 C CA . THR E 3 23 ? -12.154 -32.643 -36.368 1.00 49.81 23 THR L CA 1
ATOM 5042 C C . THR E 3 23 ? -11.698 -31.927 -35.093 1.00 52.25 23 THR L C 1
ATOM 5043 O O . THR E 3 23 ? -11.281 -32.574 -34.130 1.00 51.27 23 THR L O 1
ATOM 5047 N N . CYS E 3 24 ? -11.786 -30.585 -35.099 1.00 48.38 24 CYS L N 1
ATOM 5048 C CA . CYS E 3 24 ? -11.428 -29.712 -33.980 1.00 47.47 24 CYS L CA 1
ATOM 5049 C C . CYS E 3 24 ? -12.487 -28.606 -33.878 1.00 52.78 24 CYS L C 1
ATOM 5050 O O . CYS E 3 24 ? -12.667 -27.838 -34.826 1.00 52.90 24 CYS L O 1
ATOM 5053 N N . ARG E 3 25 ? -13.224 -28.569 -32.750 1.00 50.45 25 ARG L N 1
ATOM 5054 C CA . ARG E 3 25 ? -14.296 -27.601 -32.498 1.00 52.48 25 ARG L CA 1
ATOM 5055 C C . ARG E 3 25 ? -13.927 -26.607 -31.392 1.00 55.57 25 ARG L C 1
ATOM 5056 O O . ARG E 3 25 ? -13.451 -27.010 -30.330 1.00 54.38 25 ARG L O 1
ATOM 5064 N N . ALA E 3 26 ? -14.167 -25.310 -31.648 1.00 52.80 26 ALA L N 1
ATOM 5065 C CA . ALA E 3 26 ? -13.897 -24.214 -30.714 1.00 52.59 26 ALA L CA 1
ATOM 5066 C C . ALA E 3 26 ? -15.195 -23.697 -30.089 1.00 59.83 26 ALA L C 1
ATOM 5067 O O . ALA E 3 26 ? -16.228 -23.675 -30.762 1.00 61.65 26 ALA L O 1
ATOM 5069 N N . SER E 3 27 ? -15.140 -23.274 -28.807 1.00 56.98 27 SER L N 1
ATOM 5070 C CA . SER E 3 27 ? -16.306 -22.733 -28.095 1.00 60.25 27 SER L CA 1
ATOM 5071 C C . SER E 3 27 ? -16.659 -21.298 -28.520 1.00 65.60 27 SER L C 1
ATOM 5072 O O . SER E 3 27 ? -17.800 -20.870 -28.335 1.00 68.78 27 SER L O 1
ATOM 5075 N N . GLN E 3 28 ? -15.684 -20.572 -29.104 1.00 59.75 28 GLN L N 1
ATOM 5076 C CA . GLN E 3 28 ? -15.825 -19.200 -29.612 1.00 60.60 28 GLN L CA 1
ATOM 5077 C C . GLN E 3 28 ? -15.311 -19.138 -31.054 1.00 62.72 28 GLN L C 1
ATOM 5078 O O . GLN E 3 28 ? -14.604 -20.050 -31.484 1.00 60.10 28 GLN L O 1
ATOM 5084 N N . ASP E 3 29 ? -15.633 -18.052 -31.787 1.00 60.49 29 ASP L N 1
ATOM 5085 C CA . ASP E 3 29 ? -15.151 -17.856 -33.155 1.00 59.10 29 ASP L CA 1
ATOM 5086 C C . ASP E 3 29 ? -13.668 -17.483 -33.079 1.00 58.94 29 ASP L C 1
ATOM 5087 O O . ASP E 3 29 ? -13.318 -16.461 -32.481 1.00 58.29 29 ASP L O 1
ATOM 5092 N N . ILE E 3 30 ? -12.801 -18.344 -33.632 1.00 52.59 30 ILE L N 1
ATOM 5093 C CA . ILE E 3 30 ? -11.348 -18.138 -33.610 1.00 49.30 30 ILE L CA 1
ATOM 5094 C C . ILE E 3 30 ? -10.766 -17.772 -34.988 1.00 52.54 30 ILE L C 1
ATOM 5095 O O . ILE E 3 30 ? -9.549 -17.849 -35.179 1.00 50.04 30 ILE L O 1
ATOM 5100 N N . SER E 3 31 ? -11.642 -17.338 -35.931 1.00 51.21 31 SER L N 1
ATOM 5101 C CA . SER E 3 31 ? -11.308 -16.964 -37.313 1.00 51.07 31 SER L CA 1
ATOM 5102 C C . SER E 3 31 ? -10.545 -18.119 -37.992 1.00 52.11 31 SER L C 1
ATOM 5103 O O . SER E 3 31 ? -11.085 -19.222 -38.074 1.00 51.93 31 SER L O 1
ATOM 5106 N N . ILE E 3 32 ? -9.295 -17.885 -38.426 1.00 46.20 32 ILE L N 1
ATOM 5107 C CA . ILE E 3 32 ? -8.429 -18.905 -39.029 1.00 44.05 32 ILE L CA 1
ATOM 5108 C C . ILE E 3 32 ? -7.205 -19.151 -38.132 1.00 44.29 32 ILE L C 1
ATOM 5109 O O . ILE E 3 32 ? -6.265 -19.833 -38.534 1.00 42.71 32 ILE L O 1
ATOM 5114 N N . ARG E 3 33 ? -7.251 -18.623 -36.893 1.00 39.39 33 ARG L N 1
ATOM 5115 C CA . ARG E 3 33 ? -6.183 -18.725 -35.901 1.00 36.66 33 ARG L CA 1
ATOM 5116 C C . ARG E 3 33 ? -6.105 -20.108 -35.224 1.00 39.28 33 ARG L C 1
ATOM 5117 O O . ARG E 3 33 ? -6.328 -20.238 -34.016 1.00 38.51 33 ARG L O 1
ATOM 5125 N N . LEU E 3 34 ? -5.768 -21.140 -36.025 1.00 35.41 34 LEU L N 1
ATOM 5126 C CA . LEU E 3 34 ? -5.631 -22.528 -35.577 1.00 34.44 34 LEU L CA 1
ATOM 5127 C C . LEU E 3 34 ? -4.428 -23.217 -36.224 1.00 37.19 34 LEU L C 1
ATOM 5128 O O . LEU E 3 34 ? -4.218 -23.090 -37.430 1.00 37.43 34 LEU L O 1
ATOM 5133 N N . ASN E 3 35 ? -3.661 -23.967 -35.414 1.00 32.54 35 ASN L N 1
ATOM 5134 C CA . ASN E 3 35 ? -2.483 -24.723 -35.844 1.00 31.55 35 ASN L CA 1
ATOM 5135 C C . ASN E 3 35 ? -2.660 -26.218 -35.565 1.00 34.90 35 ASN L C 1
ATOM 5136 O O . ASN E 3 35 ? -3.323 -26.587 -34.596 1.00 34.48 35 ASN L O 1
ATOM 5141 N N . TRP E 3 36 ? -2.064 -27.071 -36.418 1.00 31.27 36 TRP L N 1
ATOM 5142 C CA . TRP E 3 36 ? -2.106 -28.532 -36.298 1.00 30.92 36 TRP L CA 1
ATOM 5143 C C . TRP E 3 36 ? -0.720 -29.093 -36.003 1.00 33.68 36 TRP L C 1
ATOM 5144 O O . TRP E 3 36 ? 0.267 -28.660 -36.606 1.00 33.08 36 TRP L O 1
ATOM 5155 N N . TYR E 3 37 ? -0.655 -30.066 -35.078 1.00 29.82 37 TYR L N 1
ATOM 5156 C CA . TYR E 3 37 ? 0.586 -30.712 -34.642 1.00 29.59 37 TYR L CA 1
ATOM 5157 C C . TYR E 3 37 ? 0.499 -32.236 -34.719 1.00 34.39 37 TYR L C 1
ATOM 5158 O O . TYR E 3 37 ? -0.580 -32.801 -34.541 1.00 33.86 37 TYR L O 1
ATOM 5167 N N . GLN E 3 38 ? 1.646 -32.894 -34.959 1.00 31.98 38 GLN L N 1
ATOM 5168 C CA . GLN E 3 38 ? 1.789 -34.351 -35.008 1.00 32.62 38 GLN L CA 1
ATOM 5169 C C . GLN E 3 38 ? 2.760 -34.767 -33.906 1.00 37.70 38 GLN L C 1
ATOM 5170 O O . GLN E 3 38 ? 3.849 -34.197 -33.805 1.00 37.51 38 GLN L O 1
ATOM 5176 N N . GLN E 3 39 ? 2.375 -35.760 -33.090 1.00 35.25 39 GLN L N 1
ATOM 5177 C CA . GLN E 3 39 ? 3.235 -36.263 -32.023 1.00 36.31 39 GLN L CA 1
ATOM 5178 C C . GLN E 3 39 ? 3.362 -37.780 -32.054 1.00 42.31 39 GLN L C 1
ATOM 5179 O O . GLN E 3 39 ? 2.368 -38.495 -31.909 1.00 41.82 39 GLN L O 1
ATOM 5185 N N . LYS E 3 40 ? 4.599 -38.259 -32.236 1.00 40.97 40 LYS L N 1
ATOM 5186 C CA . LYS E 3 40 ? 4.949 -39.680 -32.261 1.00 42.65 40 LYS L CA 1
ATOM 5187 C C . LYS E 3 40 ? 5.471 -40.082 -30.867 1.00 48.61 40 LYS L C 1
ATOM 5188 O O . LYS E 3 40 ? 6.039 -39.223 -30.181 1.00 48.30 40 LYS L O 1
ATOM 5194 N N . PRO E 3 41 ? 5.280 -41.351 -30.409 1.00 46.78 41 PRO L N 1
ATOM 5195 C CA . PRO E 3 41 ? 5.749 -41.729 -29.060 1.00 48.41 41 PRO L CA 1
ATOM 5196 C C . PRO E 3 41 ? 7.237 -41.491 -28.799 1.00 54.30 41 PRO L C 1
ATOM 5197 O O . PRO E 3 41 ? 8.084 -41.872 -29.610 1.00 55.29 41 PRO L O 1
ATOM 5201 N N . GLY E 3 42 ? 7.523 -40.817 -27.685 1.00 51.01 42 GLY L N 1
ATOM 5202 C CA . GLY E 3 42 ? 8.874 -40.471 -27.256 1.00 52.66 42 GLY L CA 1
ATOM 5203 C C . GLY E 3 42 ? 9.401 -39.165 -27.822 1.00 54.91 42 GLY L C 1
ATOM 5204 O O . GLY E 3 42 ? 10.403 -38.637 -27.328 1.00 55.68 42 GLY L O 1
ATOM 5205 N N . LYS E 3 43 ? 8.730 -38.635 -28.862 1.00 48.82 43 LYS L N 1
ATOM 5206 C CA . LYS E 3 43 ? 9.103 -37.399 -29.552 1.00 47.11 43 LYS L CA 1
ATOM 5207 C C . LYS E 3 43 ? 8.215 -36.214 -29.161 1.00 47.57 43 LYS L C 1
ATOM 5208 O O . LYS E 3 43 ? 7.083 -36.399 -28.708 1.00 45.95 43 LYS L O 1
ATOM 5214 N N . ALA E 3 44 ? 8.739 -34.996 -29.360 1.00 43.00 44 ALA L N 1
ATOM 5215 C CA . ALA E 3 44 ? 8.055 -33.730 -29.098 1.00 40.33 44 ALA L CA 1
ATOM 5216 C C . ALA E 3 44 ? 7.035 -33.447 -30.217 1.00 41.62 44 ALA L C 1
ATOM 5217 O O . ALA E 3 44 ? 7.243 -33.932 -31.333 1.00 41.62 44 ALA L O 1
ATOM 5219 N N . PRO E 3 45 ? 5.948 -32.663 -29.977 1.00 35.98 45 PRO L N 1
ATOM 5220 C CA . PRO E 3 45 ? 4.997 -32.374 -31.070 1.00 34.32 45 PRO L CA 1
ATOM 5221 C C . PRO E 3 45 ? 5.641 -31.577 -32.207 1.00 37.76 45 PRO L C 1
ATOM 5222 O O . PRO E 3 45 ? 6.456 -30.691 -31.955 1.00 37.31 45 PRO L O 1
ATOM 5226 N N . LYS E 3 46 ? 5.302 -31.929 -33.455 1.00 34.42 46 LYS L N 1
ATOM 5227 C CA . LYS E 3 46 ? 5.824 -31.316 -34.678 1.00 34.42 46 LYS L CA 1
ATOM 5228 C C . LYS E 3 46 ? 4.697 -30.589 -35.420 1.00 37.03 46 LYS L C 1
ATOM 5229 O O . LYS E 3 46 ? 3.662 -31.196 -35.703 1.00 36.48 46 LYS L O 1
ATOM 5235 N N . LEU E 3 47 ? 4.912 -29.303 -35.750 1.00 32.74 47 LEU L N 1
ATOM 5236 C CA . LEU E 3 47 ? 3.940 -28.479 -36.470 1.00 31.78 47 LEU L CA 1
ATOM 5237 C C . LEU E 3 47 ? 3.786 -28.934 -37.925 1.00 36.88 47 LEU L C 1
ATOM 5238 O O . LEU E 3 47 ? 4.784 -29.097 -38.634 1.00 37.47 47 LEU L O 1
ATOM 5243 N N . LEU E 3 48 ? 2.528 -29.150 -38.354 1.00 33.67 48 LEU L N 1
ATOM 5244 C CA . LEU E 3 48 ? 2.197 -29.573 -39.718 1.00 34.54 48 LEU L CA 1
ATOM 5245 C C . LEU E 3 48 ? 1.550 -28.427 -40.488 1.00 38.82 48 LEU L C 1
ATOM 5246 O O . LEU E 3 48 ? 2.038 -28.047 -41.552 1.00 39.34 48 LEU L O 1
ATOM 5251 N N . ILE E 3 49 ? 0.423 -27.910 -39.962 1.00 34.98 49 ILE L N 1
ATOM 5252 C CA . ILE E 3 49 ? -0.370 -26.850 -40.577 1.00 35.23 49 ILE L CA 1
ATOM 5253 C C . ILE E 3 49 ? -0.556 -25.673 -39.623 1.00 38.31 49 ILE L C 1
ATOM 5254 O O . ILE E 3 49 ? -0.796 -25.876 -38.436 1.00 37.32 49 ILE L O 1
ATOM 5259 N N . TYR E 3 50 ? -0.424 -24.447 -40.151 1.00 35.13 50 TYR L N 1
ATOM 5260 C CA . TYR E 3 50 ? -0.614 -23.199 -39.414 1.00 34.30 50 TYR L CA 1
ATOM 5261 C C . TYR E 3 50 ? -1.626 -22.317 -40.142 1.00 39.24 50 TYR L C 1
ATOM 5262 O O . TYR E 3 50 ? -1.844 -22.517 -41.337 1.00 40.00 50 TYR L O 1
ATOM 5271 N N . ASP E 3 51 ? -2.257 -21.360 -39.426 1.00 35.95 51 ASP L N 1
ATOM 5272 C CA . ASP E 3 51 ? -3.285 -20.449 -39.960 1.00 37.32 51 ASP L CA 1
ATOM 5273 C C . ASP E 3 51 ? -4.431 -21.219 -40.652 1.00 42.61 51 ASP L C 1
ATOM 5274 O O . ASP E 3 51 ? -4.863 -20.862 -41.752 1.00 43.56 51 ASP L O 1
ATOM 5279 N N . ALA E 3 52 ? -4.891 -22.303 -39.985 1.00 38.94 52 ALA L N 1
ATOM 5280 C CA . ALA E 3 52 ? -5.959 -23.231 -40.383 1.00 39.94 52 ALA L CA 1
ATOM 5281 C C . ALA E 3 52 ? -5.735 -24.055 -41.660 1.00 45.03 52 ALA L C 1
ATOM 5282 O O . ALA E 3 52 ? -6.160 -25.211 -41.693 1.00 44.67 52 ALA L O 1
ATOM 5284 N N . SER E 3 53 ? -5.075 -23.488 -42.694 1.00 42.64 53 SER L N 1
ATOM 5285 C CA . SER E 3 53 ? -4.861 -24.182 -43.970 1.00 43.61 53 SER L CA 1
ATOM 5286 C C . SER E 3 53 ? -3.434 -24.165 -44.546 1.00 47.30 53 SER L C 1
ATOM 5287 O O . SER E 3 53 ? -3.155 -24.956 -45.451 1.00 47.86 53 SER L O 1
ATOM 5290 N N . THR E 3 54 ? -2.543 -23.275 -44.060 1.00 43.03 54 THR L N 1
ATOM 5291 C CA . THR E 3 54 ? -1.173 -23.179 -44.588 1.00 43.14 54 THR L CA 1
ATOM 5292 C C . THR E 3 54 ? -0.292 -24.343 -44.141 1.00 46.64 54 THR L C 1
ATOM 5293 O O . THR E 3 54 ? -0.142 -24.583 -42.944 1.00 45.04 54 THR L O 1
ATOM 5297 N N . LEU E 3 55 ? 0.289 -25.057 -45.113 1.00 44.55 55 LEU L N 1
ATOM 5298 C CA . LEU E 3 55 ? 1.165 -26.203 -44.882 1.00 44.26 55 LEU L CA 1
ATOM 5299 C C . LEU E 3 55 ? 2.596 -25.743 -44.605 1.00 48.60 55 LEU L C 1
ATOM 5300 O O . LEU E 3 55 ? 3.095 -24.843 -45.285 1.00 49.51 55 LEU L O 1
ATOM 5305 N N . GLU E 3 56 ? 3.254 -26.361 -43.608 1.00 44.31 56 GLU L N 1
ATOM 5306 C CA . GLU E 3 56 ? 4.640 -26.048 -43.251 1.00 44.41 56 GLU L CA 1
ATOM 5307 C C . GLU E 3 56 ? 5.591 -26.682 -44.265 1.00 50.51 56 GLU L C 1
ATOM 5308 O O . GLU E 3 56 ? 5.241 -27.690 -44.886 1.00 51.04 56 GLU L O 1
ATOM 5314 N N . SER E 3 57 ? 6.789 -26.089 -44.441 1.00 48.09 57 SER L N 1
ATOM 5315 C CA . SER E 3 57 ? 7.808 -26.586 -45.368 1.00 50.25 57 SER L CA 1
ATOM 5316 C C . SER E 3 57 ? 8.347 -27.944 -44.913 1.00 54.38 57 SER L C 1
ATOM 5317 O O . SER E 3 57 ? 8.652 -28.125 -43.730 1.00 53.06 57 SER L O 1
ATOM 5320 N N . GLY E 3 58 ? 8.419 -28.887 -45.849 1.00 52.22 58 GLY L N 1
ATOM 5321 C CA . GLY E 3 58 ? 8.893 -30.243 -45.586 1.00 52.78 58 GLY L CA 1
ATOM 5322 C C . GLY E 3 58 ? 7.787 -31.249 -45.329 1.00 54.89 58 GLY L C 1
ATOM 5323 O O . GLY E 3 58 ? 7.997 -32.451 -45.511 1.00 55.66 58 GLY L O 1
ATOM 5324 N N . VAL E 3 59 ? 6.602 -30.764 -44.897 1.00 48.94 59 VAL L N 1
ATOM 5325 C CA . VAL E 3 59 ? 5.413 -31.579 -44.602 1.00 47.21 59 VAL L CA 1
ATOM 5326 C C . VAL E 3 59 ? 4.832 -32.121 -45.930 1.00 51.75 59 VAL L C 1
ATOM 5327 O O . VAL E 3 59 ? 4.666 -31.335 -46.866 1.00 52.16 59 VAL L O 1
ATOM 5331 N N . PRO E 3 60 ? 4.547 -33.447 -46.047 1.00 48.27 60 PRO L N 1
ATOM 5332 C CA . PRO E 3 60 ? 4.021 -33.983 -47.320 1.00 49.14 60 PRO L CA 1
ATOM 5333 C C . PRO E 3 60 ? 2.665 -33.418 -47.744 1.00 51.51 60 PRO L C 1
ATOM 5334 O O . PRO E 3 60 ? 1.874 -33.000 -46.896 1.00 49.08 60 PRO L O 1
ATOM 5338 N N . SER E 3 61 ? 2.407 -33.419 -49.067 1.00 49.57 61 SER L N 1
ATOM 5339 C CA . SER E 3 61 ? 1.187 -32.911 -49.707 1.00 49.38 61 SER L CA 1
ATOM 5340 C C . SER E 3 61 ? -0.115 -33.613 -49.280 1.00 51.73 61 SER L C 1
ATOM 5341 O O . SER E 3 61 ? -1.191 -33.037 -49.462 1.00 51.37 61 SER L O 1
ATOM 5344 N N . ARG E 3 62 ? -0.020 -34.839 -48.710 1.00 47.13 62 ARG L N 1
ATOM 5345 C CA . ARG E 3 62 ? -1.173 -35.616 -48.238 1.00 45.67 62 ARG L CA 1
ATOM 5346 C C . ARG E 3 62 ? -1.908 -34.935 -47.072 1.00 47.33 62 ARG L C 1
ATOM 5347 O O . ARG E 3 62 ? -3.116 -35.122 -46.92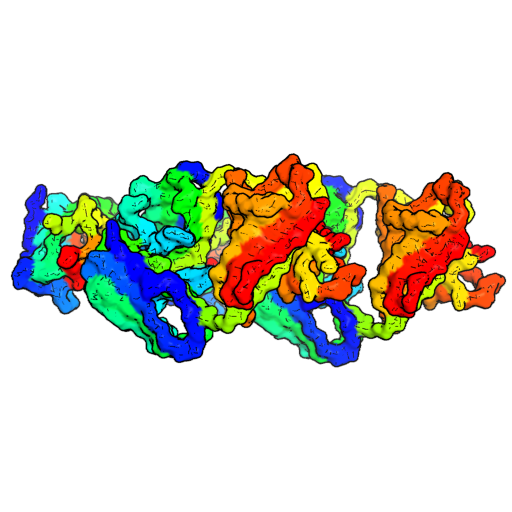3 1.00 46.61 62 ARG L O 1
ATOM 5355 N N . PHE E 3 63 ? -1.177 -34.137 -46.265 1.00 42.65 63 PHE L N 1
ATOM 5356 C CA . PHE E 3 63 ? -1.720 -33.399 -45.126 1.00 40.88 63 PHE L CA 1
ATOM 5357 C C . PHE E 3 63 ? -2.405 -32.127 -45.611 1.00 45.63 63 PHE L C 1
ATOM 5358 O O . PHE E 3 63 ? -1.827 -31.366 -46.391 1.00 46.15 63 PHE L O 1
ATOM 5366 N N . SER E 3 64 ? -3.656 -31.925 -45.178 1.00 42.09 64 SER L N 1
ATOM 5367 C CA . SER E 3 64 ? -4.485 -30.788 -45.567 1.00 42.69 64 SER L CA 1
ATOM 5368 C C . SER E 3 64 ? -5.248 -30.232 -44.368 1.00 46.23 64 SER L C 1
ATOM 5369 O O . SER E 3 64 ? -5.702 -30.995 -43.514 1.00 45.30 64 SER L O 1
ATOM 5372 N N . GLY E 3 65 ? -5.379 -28.911 -44.331 1.00 43.24 65 GLY L N 1
ATOM 5373 C CA . GLY E 3 65 ? -6.095 -28.190 -43.287 1.00 42.71 65 GLY L CA 1
ATOM 5374 C C . GLY E 3 65 ? -7.243 -27.383 -43.853 1.00 48.74 65 GLY L C 1
ATOM 5375 O O . GLY E 3 65 ? -7.110 -26.780 -44.921 1.00 49.69 65 GLY L O 1
ATOM 5376 N N . SER E 3 66 ? -8.387 -27.378 -43.148 1.00 46.03 66 SER L N 1
ATOM 5377 C CA . SER E 3 66 ? -9.595 -26.660 -43.565 1.00 48.10 66 SER L CA 1
ATOM 5378 C C . SER E 3 66 ? -10.417 -26.190 -42.364 1.00 52.05 66 SER L C 1
ATOM 5379 O O . SER E 3 66 ? -10.294 -26.750 -41.273 1.00 50.30 66 SER L O 1
ATOM 5382 N N . GLY E 3 67 ? -11.247 -25.173 -42.587 1.00 50.41 67 GLY L N 1
ATOM 5383 C CA . GLY E 3 67 ? -12.135 -24.625 -41.570 1.00 51.02 67 GLY L CA 1
ATOM 5384 C C . GLY E 3 67 ? -11.927 -23.164 -41.235 1.00 54.90 67 GLY L C 1
ATOM 5385 O O . GLY E 3 67 ? -10.880 -22.587 -41.541 1.00 53.12 67 GLY L O 1
ATOM 5386 N N . SER E 3 68 ? -12.948 -22.564 -40.594 1.00 53.28 68 SER L N 1
ATOM 5387 C CA . SER E 3 68 ? -12.980 -21.167 -40.157 1.00 53.75 68 SER L CA 1
ATOM 5388 C C . SER E 3 68 ? -14.030 -20.982 -39.060 1.00 59.10 68 SER L C 1
ATOM 5389 O O . SER E 3 68 ? -15.102 -21.590 -39.122 1.00 60.88 68 SER L O 1
ATOM 5392 N N . GLY E 3 69 ? -13.707 -20.152 -38.072 1.00 54.74 69 GLY L N 1
ATOM 5393 C CA . GLY E 3 69 ? -14.595 -19.840 -36.959 1.00 56.27 69 GLY L CA 1
ATOM 5394 C C . GLY E 3 69 ? -14.567 -20.844 -35.827 1.00 59.28 69 GLY L C 1
ATOM 5395 O O . GLY E 3 69 ? -13.774 -20.699 -34.894 1.00 56.87 69 GLY L O 1
ATOM 5396 N N . THR E 3 70 ? -15.450 -21.859 -35.887 1.00 57.63 70 THR L N 1
ATOM 5397 C CA . THR E 3 70 ? -15.566 -22.887 -34.846 1.00 56.99 70 THR L CA 1
ATOM 5398 C C . THR E 3 70 ? -15.213 -24.299 -35.314 1.00 59.68 70 THR L C 1
ATOM 5399 O O . THR E 3 70 ? -14.548 -25.025 -34.574 1.00 57.52 70 THR L O 1
ATOM 5403 N N . ASP E 3 71 ? -15.660 -24.693 -36.523 1.00 57.29 71 ASP L N 1
ATOM 5404 C CA . ASP E 3 71 ? -15.404 -26.028 -37.070 1.00 55.89 71 ASP L CA 1
ATOM 5405 C C . ASP E 3 71 ? -14.157 -26.075 -37.952 1.00 56.95 71 ASP L C 1
ATOM 5406 O O . ASP E 3 71 ? -14.045 -25.305 -38.905 1.00 57.24 71 ASP L O 1
ATOM 5411 N N . PHE E 3 72 ? -13.224 -26.988 -37.622 1.00 50.66 72 PHE L N 1
ATOM 5412 C CA . PHE E 3 72 ? -11.945 -27.172 -38.320 1.00 48.21 72 PHE L CA 1
ATOM 5413 C C . PHE E 3 72 ? -11.648 -28.650 -38.573 1.00 51.19 72 PHE L C 1
ATOM 5414 O O . PHE E 3 72 ? -11.995 -29.496 -37.743 1.00 50.59 72 PHE L O 1
ATOM 5422 N N . THR E 3 73 ? -10.981 -28.957 -39.708 1.00 47.22 73 THR L N 1
ATOM 5423 C CA . THR E 3 73 ? -10.631 -30.332 -40.091 1.00 46.32 73 THR L CA 1
ATOM 5424 C C . THR E 3 73 ? -9.194 -30.496 -40.589 1.00 48.25 73 THR L C 1
ATOM 5425 O O . THR E 3 73 ? -8.670 -29.627 -41.288 1.00 47.90 73 THR L O 1
ATOM 5429 N N . LEU E 3 74 ? -8.571 -31.634 -40.229 1.00 43.29 74 LEU L N 1
ATOM 5430 C CA . LEU E 3 74 ? -7.240 -32.053 -40.668 1.00 41.82 74 LEU L CA 1
ATOM 5431 C C . LEU E 3 74 ? -7.452 -33.313 -41.507 1.00 45.56 74 LEU L C 1
ATOM 5432 O O . LEU E 3 74 ? -8.018 -34.292 -41.011 1.00 45.14 74 LEU L O 1
ATOM 5437 N N . THR E 3 75 ? -7.031 -33.277 -42.779 1.00 42.10 75 THR L N 1
ATOM 5438 C CA . THR E 3 75 ? -7.226 -34.400 -43.691 1.00 42.34 75 THR L CA 1
ATOM 5439 C C . THR E 3 75 ? -5.921 -34.994 -44.219 1.00 45.35 75 THR L C 1
ATOM 5440 O O . THR E 3 75 ? -5.082 -34.274 -44.765 1.00 45.05 75 THR L O 1
ATOM 5444 N N . ILE E 3 76 ? -5.770 -36.317 -44.061 1.00 41.38 76 ILE L N 1
ATOM 5445 C CA . ILE E 3 76 ? -4.651 -37.090 -44.598 1.00 41.17 76 ILE L CA 1
ATOM 5446 C C . ILE E 3 76 ? -5.294 -37.890 -45.739 1.00 45.46 76 ILE L C 1
ATOM 5447 O O . ILE E 3 76 ? -5.964 -38.891 -45.478 1.00 44.83 76 ILE L O 1
ATOM 5452 N N . SER E 3 77 ? -5.167 -37.378 -46.987 1.00 42.81 77 SER L N 1
ATOM 5453 C CA . SER E 3 77 ? -5.739 -37.932 -48.226 1.00 43.94 77 SER L CA 1
ATOM 5454 C C . SER E 3 77 ? -5.526 -39.438 -48.403 1.00 48.05 77 SER L C 1
ATOM 5455 O O . SER E 3 77 ? -6.470 -40.148 -48.755 1.00 48.30 77 SER L O 1
ATOM 5458 N N . SER E 3 78 ? -4.296 -39.915 -48.146 1.00 44.22 78 SER L N 1
ATOM 5459 C CA . SER E 3 78 ? -3.915 -41.324 -48.215 1.00 44.38 78 SER L CA 1
ATOM 5460 C C . SER E 3 78 ? -2.907 -41.588 -47.097 1.00 46.88 78 SER L C 1
ATOM 5461 O O . SER E 3 78 ? -1.764 -41.127 -47.175 1.00 47.22 78 SER L O 1
ATOM 5464 N N . LEU E 3 79 ? -3.354 -42.272 -46.029 1.00 41.74 79 LEU L N 1
ATOM 5465 C CA . LEU E 3 79 ? -2.556 -42.578 -44.839 1.00 40.74 79 LEU L CA 1
ATOM 5466 C C . LEU E 3 79 ? -1.352 -43.471 -45.142 1.00 45.66 79 LEU L C 1
ATOM 5467 O O . LEU E 3 79 ? -1.496 -44.511 -45.781 1.00 46.27 79 LEU L O 1
ATOM 5472 N N . GLN E 3 80 ? -0.165 -43.046 -44.686 1.00 42.21 80 GLN L N 1
ATOM 5473 C CA . GLN E 3 80 ? 1.097 -43.765 -44.875 1.00 43.59 80 GLN L CA 1
ATOM 5474 C C . GLN E 3 80 ? 1.544 -44.453 -43.563 1.00 47.46 80 GLN L C 1
ATOM 5475 O O . GLN E 3 80 ? 1.106 -44.014 -42.497 1.00 45.36 80 GLN L O 1
ATOM 5481 N N . PRO E 3 81 ? 2.397 -45.520 -43.593 1.00 46.11 81 PRO L N 1
ATOM 5482 C CA . PRO E 3 81 ? 2.787 -46.192 -42.332 1.00 46.35 81 PRO L CA 1
ATOM 5483 C C . PRO E 3 81 ? 3.459 -45.326 -41.263 1.00 50.29 81 PRO L C 1
ATOM 5484 O O . PRO E 3 81 ? 3.400 -45.673 -40.082 1.00 49.72 81 PRO L O 1
ATOM 5488 N N . GLU E 3 82 ? 4.083 -44.207 -41.668 1.00 47.09 82 GLU L N 1
ATOM 5489 C CA . GLU E 3 82 ? 4.749 -43.269 -40.761 1.00 46.61 82 GLU L CA 1
ATOM 5490 C C . GLU E 3 82 ? 3.771 -42.274 -40.109 1.00 48.79 82 GLU L C 1
ATOM 5491 O O . GLU E 3 82 ? 4.142 -41.599 -39.149 1.00 48.07 82 GLU L O 1
ATOM 5497 N N . ASP E 3 83 ? 2.529 -42.192 -40.627 1.00 44.58 83 ASP L N 1
ATOM 5498 C CA . ASP E 3 83 ? 1.488 -41.275 -40.149 1.00 42.69 83 ASP L CA 1
ATOM 5499 C C . ASP E 3 83 ? 0.759 -41.705 -38.868 1.00 46.31 83 ASP L C 1
ATOM 5500 O O . ASP E 3 83 ? -0.026 -40.915 -38.334 1.00 44.98 83 ASP L O 1
ATOM 5505 N N . PHE E 3 84 ? 1.009 -42.935 -38.369 1.00 43.87 84 PHE L N 1
ATOM 5506 C CA . PHE E 3 84 ? 0.380 -43.417 -37.138 1.00 43.41 84 PHE L CA 1
ATOM 5507 C C . PHE E 3 84 ? 0.973 -42.687 -35.940 1.00 47.37 84 PHE L C 1
ATOM 5508 O O . PHE E 3 84 ? 2.089 -42.985 -35.504 1.00 48.37 84 PHE L O 1
ATOM 5516 N N . ALA E 3 85 ? 0.242 -41.664 -35.469 1.00 42.60 85 ALA L N 1
ATOM 5517 C CA . ALA E 3 85 ? 0.638 -40.787 -34.368 1.00 42.04 85 ALA L CA 1
ATOM 5518 C C . ALA E 3 85 ? -0.591 -40.113 -33.737 1.00 44.63 85 ALA L C 1
ATOM 5519 O O . ALA E 3 85 ? -1.722 -40.386 -34.150 1.00 44.01 85 ALA L O 1
ATOM 5521 N N . THR E 3 86 ? -0.365 -39.237 -32.732 1.00 40.46 86 THR L N 1
ATOM 5522 C CA . THR E 3 86 ? -1.409 -38.466 -32.054 1.00 39.38 86 THR L CA 1
ATOM 5523 C C . THR E 3 86 ? -1.396 -37.041 -32.624 1.00 41.84 86 THR L C 1
ATOM 5524 O O . THR E 3 86 ? -0.358 -36.374 -32.595 1.00 40.86 86 THR L O 1
ATOM 5528 N N . TYR E 3 87 ? -2.543 -36.594 -33.166 1.00 38.15 87 TYR L N 1
ATOM 5529 C CA . TYR E 3 87 ? -2.682 -35.276 -33.787 1.00 37.28 87 TYR L CA 1
ATOM 5530 C C . TYR E 3 87 ? -3.399 -34.285 -32.877 1.00 41.69 87 TYR L C 1
ATOM 5531 O O . TYR E 3 87 ? -4.478 -34.593 -32.371 1.00 41.93 87 TYR L O 1
ATOM 5540 N N . TYR E 3 88 ? -2.786 -33.104 -32.660 1.00 37.86 88 TYR L N 1
ATOM 5541 C CA . TYR E 3 88 ? -3.314 -32.040 -31.801 1.00 37.56 88 TYR L CA 1
ATOM 5542 C C . TYR E 3 88 ? -3.624 -30.760 -32.570 1.00 41.48 88 TYR L C 1
ATOM 5543 O O . TYR E 3 88 ? -2.868 -30.382 -33.467 1.00 40.57 88 TYR L O 1
ATOM 5552 N N . CYS E 3 89 ? -4.706 -30.065 -32.175 1.00 38.94 89 CYS L N 1
ATOM 5553 C CA . CYS E 3 89 ? -5.077 -28.762 -32.731 1.00 38.94 89 CYS L CA 1
ATOM 5554 C C . CYS E 3 89 ? -4.858 -27.695 -31.657 1.00 40.57 89 CYS L C 1
ATOM 5555 O O . CYS E 3 89 ? -5.092 -27.960 -30.477 1.00 40.58 89 CYS L O 1
ATOM 5558 N N . GLN E 3 90 ? -4.359 -26.517 -32.055 1.00 35.20 90 GLN L N 1
ATOM 5559 C CA . GLN E 3 90 ? -4.059 -25.425 -31.129 1.00 34.13 90 GLN L CA 1
ATOM 5560 C C . GLN E 3 90 ? -4.594 -24.090 -31.635 1.00 37.62 90 GLN L C 1
ATOM 5561 O O . GLN E 3 90 ? -4.331 -23.719 -32.778 1.00 36.96 90 GLN L O 1
ATOM 5567 N N . GLN E 3 91 ? -5.319 -23.362 -30.770 1.00 34.35 91 GLN L N 1
ATOM 5568 C CA . GLN E 3 91 ? -5.848 -22.036 -31.092 1.00 34.40 91 GLN L CA 1
ATOM 5569 C C . GLN E 3 91 ? -4.891 -20.949 -30.603 1.00 37.41 91 GLN L C 1
ATOM 5570 O O . GLN E 3 91 ? -4.117 -21.184 -29.670 1.00 35.85 91 GLN L O 1
ATOM 5576 N N . PHE E 3 92 ? -4.966 -19.754 -31.212 1.00 34.73 92 PHE L N 1
ATOM 5577 C CA . PHE E 3 92 ? -4.154 -18.608 -30.810 1.00 33.72 92 PHE L CA 1
ATOM 5578 C C . PHE E 3 92 ? -4.888 -17.264 -30.925 1.00 39.01 92 PHE L C 1
ATOM 5579 O O . PHE E 3 92 ? -4.254 -16.206 -30.926 1.00 38.19 92 PHE L O 1
ATOM 5587 N N . ASN E 3 93 ? -6.236 -17.314 -30.965 1.00 37.49 93 ASN L N 1
ATOM 5588 C CA . ASN E 3 93 ? -7.094 -16.131 -31.046 1.00 38.99 93 ASN L CA 1
ATOM 5589 C C . ASN E 3 93 ? -7.126 -15.383 -29.710 1.00 43.47 93 ASN L C 1
ATOM 5590 O O . ASN E 3 93 ? -7.040 -14.153 -29.701 1.00 43.75 93 ASN L O 1
ATOM 5595 N N . SER E 3 94 ? -7.252 -16.124 -28.591 1.00 39.81 94 SER L N 1
ATOM 5596 C CA . SER E 3 94 ? -7.290 -15.549 -27.248 1.00 40.05 94 SER L CA 1
ATOM 5597 C C . SER E 3 94 ? -6.402 -16.313 -26.264 1.00 42.32 94 SER L C 1
ATOM 5598 O O . SER E 3 94 ? -6.151 -17.505 -26.446 1.00 41.04 94 SER L O 1
ATOM 5601 N N . TYR E 3 95 ? -5.934 -15.611 -25.221 1.00 38.80 95 TYR L N 1
ATOM 5602 C CA . TYR E 3 95 ? -5.062 -16.150 -24.180 1.00 37.68 95 TYR L CA 1
ATOM 5603 C C . TYR E 3 95 ? -5.847 -16.635 -22.946 1.00 43.47 95 TYR L C 1
ATOM 5604 O O . TYR E 3 95 ? -6.857 -16.017 -22.603 1.00 45.19 95 TYR L O 1
ATOM 5613 N N . PRO E 3 96 ? -5.441 -17.742 -22.273 1.00 39.81 96 PRO L N 1
ATOM 5614 C CA . PRO E 3 96 ? -4.268 -18.600 -22.537 1.00 37.89 96 PRO L CA 1
ATOM 5615 C C . PRO E 3 96 ? -4.394 -19.441 -23.804 1.00 41.12 96 PRO L C 1
ATOM 5616 O O . PRO E 3 96 ? -5.510 -19.783 -24.209 1.00 42.06 96 PRO L O 1
ATOM 5620 N N . LEU E 3 97 ? -3.248 -19.760 -24.435 1.00 35.73 97 LEU L N 1
ATOM 5621 C CA . LEU E 3 97 ? -3.197 -20.586 -25.643 1.00 34.70 97 LEU L CA 1
ATOM 5622 C C . LEU E 3 97 ? -3.597 -22.005 -25.250 1.00 38.77 97 LEU L C 1
ATOM 5623 O O . LEU E 3 97 ? -3.016 -22.572 -24.321 1.00 38.59 97 LEU L O 1
ATOM 5628 N N . THR E 3 98 ? -4.646 -22.540 -25.894 1.00 35.54 98 THR L N 1
ATOM 5629 C CA . THR E 3 98 ? -5.168 -23.867 -25.566 1.00 35.79 98 THR L CA 1
ATOM 5630 C C . THR E 3 98 ? -5.044 -24.871 -26.699 1.00 38.70 98 THR L C 1
ATOM 5631 O O . THR E 3 98 ? -5.110 -24.508 -27.875 1.00 37.46 98 THR L O 1
ATOM 5635 N N . PHE E 3 99 ? -4.865 -26.146 -26.321 1.00 35.66 99 PHE L N 1
ATOM 5636 C CA . PHE E 3 99 ? -4.732 -27.283 -27.225 1.00 35.04 99 PHE L CA 1
ATOM 5637 C C . PHE E 3 99 ? -5.925 -28.219 -27.052 1.00 41.32 99 PHE L C 1
ATOM 5638 O O . PHE E 3 99 ? -6.544 -28.246 -25.984 1.00 42.40 99 PHE L O 1
ATOM 5646 N N . GLY E 3 100 ? -6.216 -28.993 -28.093 1.00 38.26 100 GLY L N 1
ATOM 5647 C CA . GLY E 3 100 ? -7.275 -29.992 -28.065 1.00 39.65 100 GLY L CA 1
ATOM 5648 C C . GLY E 3 100 ? -6.812 -31.236 -27.329 1.00 44.97 100 GLY L C 1
ATOM 5649 O O . GLY E 3 100 ? -5.622 -31.373 -27.028 1.00 43.91 100 GLY L O 1
ATOM 5650 N N . GLY E 3 101 ? -7.748 -32.141 -27.051 1.00 43.61 101 GLY L N 1
ATOM 5651 C CA . GLY E 3 101 ? -7.473 -33.398 -26.358 1.00 44.45 101 GLY L CA 1
ATOM 5652 C C . GLY E 3 101 ? -6.577 -34.360 -27.117 1.00 48.01 101 GLY L C 1
ATOM 5653 O O . GLY E 3 101 ? -5.939 -35.225 -26.510 1.00 48.14 101 GLY L O 1
ATOM 5654 N N . GLY E 3 102 ? -6.534 -34.201 -28.440 1.00 43.87 102 GLY L N 1
ATOM 5655 C CA . GLY E 3 102 ? -5.727 -35.024 -29.331 1.00 43.05 102 GLY L CA 1
ATOM 5656 C C . GLY E 3 102 ? -6.466 -36.209 -29.903 1.00 47.50 102 GLY L C 1
ATOM 5657 O O . GLY E 3 102 ? -7.402 -36.715 -29.281 1.00 48.34 102 GLY L O 1
ATOM 5658 N N . THR E 3 103 ? -6.045 -36.658 -31.094 1.00 43.39 103 THR L N 1
ATOM 5659 C CA . THR E 3 103 ? -6.623 -37.817 -31.773 1.00 43.60 103 THR L CA 1
ATOM 5660 C C . THR E 3 103 ? -5.513 -38.819 -32.063 1.00 47.06 103 THR L C 1
ATOM 5661 O O . THR E 3 103 ? -4.650 -38.556 -32.906 1.00 46.09 103 THR L O 1
ATOM 5665 N N . LYS E 3 104 ? -5.519 -39.948 -31.341 1.00 44.25 104 LYS L N 1
ATOM 5666 C CA . LYS E 3 104 ? -4.529 -41.008 -31.501 1.00 44.29 104 LYS L CA 1
ATOM 5667 C C . LYS E 3 104 ? -4.929 -41.886 -32.686 1.00 48.36 104 LYS L C 1
ATOM 5668 O O . LYS E 3 104 ? -5.992 -42.511 -32.658 1.00 48.52 104 LYS L O 1
ATOM 5674 N N . VAL E 3 105 ? -4.099 -41.894 -33.742 1.00 44.73 105 VAL L N 1
ATOM 5675 C CA . VAL E 3 105 ? -4.349 -42.697 -34.940 1.00 44.83 105 VAL L CA 1
ATOM 5676 C C . VAL E 3 105 ? -3.619 -44.031 -34.788 1.00 50.17 105 VAL L C 1
ATOM 5677 O O . VAL E 3 105 ? -2.386 -44.078 -34.800 1.00 50.08 105 VAL L O 1
ATOM 5681 N N . GLU E 3 106 ? -4.400 -45.103 -34.593 1.00 47.89 106 GLU L N 1
ATOM 5682 C CA . GLU E 3 106 ? -3.917 -46.471 -34.398 1.00 49.08 106 GLU L CA 1
ATOM 5683 C C . GLU E 3 106 ? -4.201 -47.328 -35.630 1.00 53.43 106 GLU L C 1
ATOM 5684 O O . GLU E 3 106 ? -5.105 -47.012 -36.406 1.00 52.23 106 GLU L O 1
ATOM 5690 N N . ILE E 3 107 ? -3.431 -48.415 -35.803 1.00 51.61 107 ILE L N 1
ATOM 5691 C CA . ILE E 3 107 ? -3.587 -49.340 -36.927 1.00 52.13 107 ILE L CA 1
ATOM 5692 C C . ILE E 3 107 ? -4.713 -50.354 -36.681 1.00 57.44 107 ILE L C 1
ATOM 5693 O O . ILE E 3 107 ? -4.727 -51.033 -35.653 1.00 58.03 107 ILE L O 1
ATOM 5698 N N . LYS E 3 108 ? -5.669 -50.425 -37.623 1.00 54.10 108 LYS L N 1
ATOM 5699 C CA . LYS E 3 108 ? -6.811 -51.337 -37.569 1.00 54.62 108 LYS L CA 1
ATOM 5700 C C . LYS E 3 108 ? -6.347 -52.740 -37.923 1.00 60.31 108 LYS L C 1
ATOM 5701 O O . LYS E 3 108 ? -5.477 -52.903 -38.781 1.00 60.00 108 LYS L O 1
ATOM 5707 N N . ARG E 3 109 ? -6.918 -53.753 -37.252 1.00 58.58 109 ARG L N 1
ATOM 5708 C CA . ARG E 3 109 ? -6.575 -55.160 -37.465 1.00 60.07 109 ARG L CA 1
ATOM 5709 C C . ARG E 3 109 ? -7.774 -56.080 -37.165 1.00 66.47 109 ARG L C 1
ATOM 5710 O O . ARG E 3 109 ? -8.723 -55.647 -36.507 1.00 65.74 109 ARG L O 1
ATOM 5718 N N . THR E 3 110 ? -7.740 -57.334 -37.665 1.00 55.57 110 THR L N 1
ATOM 5719 C CA . THR E 3 110 ? -8.799 -58.324 -37.429 1.00 57.29 110 THR L CA 1
ATOM 5720 C C . THR E 3 110 ? -8.797 -58.753 -35.960 1.00 62.46 110 THR L C 1
ATOM 5721 O O . THR E 3 110 ? -7.751 -58.686 -35.310 1.00 61.16 110 THR L O 1
ATOM 5725 N N . VAL E 3 111 ? -9.963 -59.181 -35.431 1.00 61.00 111 VAL L N 1
ATOM 5726 C CA . VAL E 3 111 ? -10.090 -59.593 -34.029 1.00 60.99 111 VAL L CA 1
ATOM 5727 C C . VAL E 3 111 ? -9.203 -60.785 -33.655 1.00 66.25 111 VAL L C 1
ATOM 5728 O O . VAL E 3 111 ? -9.086 -61.741 -34.425 1.00 66.87 111 VAL L O 1
ATOM 5732 N N . ALA E 3 112 ? -8.542 -60.687 -32.496 1.00 62.91 112 ALA L N 1
ATOM 5733 C CA . ALA E 3 112 ? -7.651 -61.716 -31.973 1.00 63.26 112 ALA L CA 1
ATOM 5734 C C . ALA E 3 112 ? -7.969 -61.978 -30.505 1.00 68.43 112 ALA L C 1
ATOM 5735 O O . ALA E 3 112 ? -7.987 -61.045 -29.700 1.00 67.14 112 ALA L O 1
ATOM 5737 N N . ALA E 3 113 ? -8.260 -63.243 -30.172 1.00 67.14 113 ALA L N 1
ATOM 5738 C CA . ALA E 3 113 ? -8.588 -63.667 -28.812 1.00 67.54 113 ALA L CA 1
ATOM 5739 C C . ALA E 3 113 ? -7.322 -63.719 -27.938 1.00 72.02 113 ALA L C 1
ATOM 5740 O O . ALA E 3 113 ? -6.266 -64.127 -28.432 1.00 71.64 113 ALA L O 1
ATOM 5742 N N . PRO E 3 114 ? -7.387 -63.310 -26.648 1.00 69.06 114 PRO L N 1
ATOM 5743 C CA . PRO E 3 114 ? -6.176 -63.367 -25.811 1.00 68.69 114 PRO L CA 1
ATOM 5744 C C . PRO E 3 114 ? -5.856 -64.762 -25.283 1.00 74.12 114 PRO L C 1
ATOM 5745 O O . PRO E 3 114 ? -6.767 -65.534 -24.981 1.00 74.32 114 PRO L O 1
ATOM 5749 N N . SER E 3 115 ? -4.555 -65.076 -25.169 1.00 71.35 115 SER L N 1
ATOM 5750 C CA . SER E 3 115 ? -4.069 -66.336 -24.612 1.00 72.14 115 SER L CA 1
ATOM 5751 C C . SER E 3 115 ? -3.861 -66.072 -23.119 1.00 76.33 115 SER L C 1
ATOM 5752 O O . SER E 3 115 ? -2.980 -65.290 -22.748 1.00 75.37 115 SER L O 1
ATOM 5755 N N . VAL E 3 116 ? -4.712 -66.670 -22.269 1.00 73.75 116 VAL L N 1
ATOM 5756 C CA . VAL E 3 116 ? -4.685 -66.447 -20.820 1.00 73.55 116 VAL L CA 1
ATOM 5757 C C . VAL E 3 116 ? -3.751 -67.406 -20.066 1.00 78.64 116 VAL L C 1
ATOM 5758 O O . VAL E 3 116 ? -3.854 -68.622 -20.228 1.00 79.16 116 VAL L O 1
ATOM 5762 N N . PHE E 3 117 ? -2.841 -66.840 -19.245 1.00 75.28 117 PHE L N 1
ATOM 5763 C CA . PHE E 3 117 ? -1.879 -67.582 -18.428 1.00 75.89 117 PHE L CA 1
ATOM 5764 C C . PHE E 3 117 ? -1.882 -67.060 -16.987 1.00 80.31 117 PHE L C 1
ATOM 5765 O O . PHE E 3 117 ? -1.667 -65.865 -16.769 1.00 79.30 117 PHE L O 1
ATOM 5773 N N . ILE E 3 118 ? -2.127 -67.953 -16.009 1.00 77.99 118 ILE L N 1
ATOM 5774 C CA . ILE E 3 118 ? -2.131 -67.609 -14.583 1.00 78.07 118 ILE L CA 1
ATOM 5775 C C . ILE E 3 118 ? -0.804 -68.018 -13.919 1.00 83.16 118 ILE L C 1
ATOM 5776 O O . ILE E 3 118 ? -0.282 -69.100 -14.201 1.00 83.49 118 ILE L O 1
ATOM 5781 N N . PHE E 3 119 ? -0.247 -67.134 -13.073 1.00 80.08 119 PHE L N 1
ATOM 5782 C CA . PHE E 3 119 ? 1.018 -67.378 -12.384 1.00 80.84 119 PHE L CA 1
ATOM 5783 C C . PHE E 3 119 ? 0.879 -67.316 -10.856 1.00 85.56 119 PHE L C 1
ATOM 5784 O O . PHE E 3 119 ? 0.549 -66.255 -10.318 1.00 84.78 119 PHE L O 1
ATOM 5792 N N . PRO E 3 120 ? 1.134 -68.438 -10.136 1.00 83.35 120 PRO L N 1
ATOM 5793 C CA . PRO E 3 120 ? 1.046 -68.404 -8.665 1.00 83.72 120 PRO L CA 1
ATOM 5794 C C . PRO E 3 120 ? 2.259 -67.693 -8.049 1.00 88.07 120 PRO L C 1
ATOM 5795 O O . PRO E 3 120 ? 3.310 -67.665 -8.699 1.00 87.82 120 PRO L O 1
ATOM 5799 N N . PRO E 3 121 ? 2.172 -67.119 -6.819 1.00 85.03 121 PRO L N 1
ATOM 5800 C CA . PRO E 3 121 ? 3.359 -66.456 -6.244 1.00 85.53 121 PRO L CA 1
ATOM 5801 C C . PRO E 3 121 ? 4.481 -67.442 -5.926 1.00 90.70 121 PRO L C 1
ATOM 5802 O O . PRO E 3 121 ? 4.220 -68.519 -5.384 1.00 90.89 121 PRO L O 1
ATOM 5806 N N . SER E 3 122 ? 5.723 -67.086 -6.308 1.00 87.85 122 SER L N 1
ATOM 5807 C CA . SER E 3 122 ? 6.918 -67.908 -6.102 1.00 89.16 122 SER L CA 1
ATOM 5808 C C . SER E 3 122 ? 7.244 -68.092 -4.618 1.00 94.50 122 SER L C 1
ATOM 5809 O O . SER E 3 122 ? 6.896 -67.236 -3.800 1.00 93.92 122 SER L O 1
ATOM 5812 N N . ASP E 3 123 ? 7.908 -69.218 -4.278 1.00 92.56 123 ASP L N 1
ATOM 5813 C CA . ASP E 3 123 ? 8.311 -69.566 -2.911 1.00 93.84 123 ASP L CA 1
ATOM 5814 C C . ASP E 3 123 ? 9.273 -68.541 -2.306 1.00 98.40 123 ASP L C 1
ATOM 5815 O O . ASP E 3 123 ? 9.204 -68.284 -1.102 1.00 98.68 123 ASP L O 1
ATOM 5820 N N . GLU E 3 124 ? 10.142 -67.936 -3.145 1.00 94.81 124 GLU L N 1
ATOM 5821 C CA . GLU E 3 124 ? 11.089 -66.893 -2.734 1.00 95.44 124 GLU L CA 1
ATOM 5822 C C . GLU E 3 124 ? 10.374 -65.580 -2.387 1.00 97.89 124 GLU L C 1
ATOM 5823 O O . GLU E 3 124 ? 10.868 -64.826 -1.547 1.00 98.41 124 GLU L O 1
ATOM 5829 N N . GLN E 3 125 ? 9.204 -65.324 -3.014 1.00 92.38 125 GLN L N 1
ATOM 5830 C CA . GLN E 3 125 ? 8.385 -64.139 -2.751 1.00 91.11 125 GLN L CA 1
ATOM 5831 C C . GLN E 3 125 ? 7.595 -64.324 -1.458 1.00 95.12 125 GLN L C 1
ATOM 5832 O O . GLN E 3 125 ? 7.488 -63.382 -0.674 1.00 95.04 125 GLN L O 1
ATOM 5838 N N . LEU E 3 126 ? 7.045 -65.538 -1.243 1.00 91.59 126 LEU L N 1
ATOM 5839 C CA . LEU E 3 126 ? 6.261 -65.897 -0.057 1.00 91.82 126 LEU L CA 1
ATOM 5840 C C . LEU E 3 126 ? 7.086 -65.843 1.228 1.00 97.32 126 LEU L C 1
ATOM 5841 O O . LEU E 3 126 ? 6.543 -65.514 2.283 1.00 97.31 126 LEU L O 1
ATOM 5846 N N . LYS E 3 127 ? 8.399 -66.131 1.130 1.00 95.01 127 LYS L N 1
ATOM 5847 C CA . LYS E 3 127 ? 9.328 -66.081 2.260 1.00 96.78 127 LYS L CA 1
ATOM 5848 C C . LYS E 3 127 ? 9.682 -64.635 2.643 1.00 100.92 127 LYS L C 1
ATOM 5849 O O . LYS E 3 127 ? 10.174 -64.403 3.750 1.00 102.11 127 LYS L O 1
ATOM 5855 N N . SER E 3 128 ? 9.404 -63.664 1.741 1.00 96.02 128 SER L N 1
ATOM 5856 C CA . SER E 3 128 ? 9.643 -62.237 1.971 1.00 96.03 128 SER L CA 1
ATOM 5857 C C . SER E 3 128 ? 8.445 -61.540 2.654 1.00 99.38 128 SER L C 1
ATOM 5858 O O . SER E 3 128 ? 8.548 -60.368 3.025 1.00 99.32 128 SER L O 1
ATOM 5861 N N . GLY E 3 129 ? 7.338 -62.270 2.816 1.00 95.28 129 GLY L N 1
ATOM 5862 C CA . GLY E 3 129 ? 6.134 -61.784 3.486 1.00 94.88 129 GLY L CA 1
ATOM 5863 C C . GLY E 3 129 ? 4.922 -61.475 2.626 1.00 96.89 129 GLY L C 1
ATOM 5864 O O . GLY E 3 129 ? 3.800 -61.474 3.140 1.00 96.32 129 GLY L O 1
ATOM 5865 N N . THR E 3 130 ? 5.125 -61.182 1.326 1.00 92.15 130 THR L N 1
ATOM 5866 C CA . THR E 3 130 ? 4.032 -60.846 0.400 1.00 90.37 130 THR L CA 1
ATOM 5867 C C . THR E 3 130 ? 3.744 -61.931 -0.645 1.00 93.11 130 THR L C 1
ATOM 5868 O O . THR E 3 130 ? 4.610 -62.759 -0.930 1.00 92.91 130 THR L O 1
ATOM 5872 N N . ALA E 3 131 ? 2.520 -61.918 -1.213 1.00 88.64 131 ALA L N 1
ATOM 5873 C CA . ALA E 3 131 ? 2.078 -62.862 -2.241 1.00 87.54 131 ALA L CA 1
ATOM 5874 C C . ALA E 3 131 ? 1.405 -62.130 -3.408 1.00 90.09 131 ALA L C 1
ATOM 5875 O O . ALA E 3 131 ? 0.416 -61.419 -3.206 1.00 89.38 131 ALA L O 1
ATOM 5877 N N . SER E 3 132 ? 1.956 -62.287 -4.624 1.00 86.03 132 SER L N 1
ATOM 5878 C CA . SER E 3 132 ? 1.426 -61.647 -5.828 1.00 84.71 132 SER L CA 1
ATOM 5879 C C . SER E 3 132 ? 1.049 -62.672 -6.890 1.00 87.98 132 SER L C 1
ATOM 5880 O O . SER E 3 132 ? 1.891 -63.470 -7.311 1.00 87.65 132 SER L O 1
ATOM 5883 N N . VAL E 3 133 ? -0.227 -62.655 -7.311 1.00 84.18 133 VAL L N 1
ATOM 5884 C CA . VAL E 3 133 ? -0.762 -63.560 -8.332 1.00 83.62 133 VAL L CA 1
ATOM 5885 C C . VAL E 3 133 ? -0.915 -62.764 -9.636 1.00 86.68 133 VAL L C 1
ATOM 5886 O O . VAL E 3 133 ? -1.680 -61.799 -9.679 1.00 85.79 133 VAL L O 1
ATOM 5890 N N . ALA E 3 134 ? -0.164 -63.153 -10.681 1.00 83.20 134 ALA L N 1
ATOM 5891 C CA . ALA E 3 134 ? -0.181 -62.469 -11.974 1.00 82.33 134 ALA L CA 1
ATOM 5892 C C . ALA E 3 134 ? -0.970 -63.219 -13.044 1.00 86.13 134 ALA L C 1
ATOM 5893 O O . ALA E 3 134 ? -0.809 -64.431 -13.196 1.00 86.05 134 ALA L O 1
ATOM 5895 N N . CYS E 3 135 ? -1.825 -62.487 -13.783 1.00 82.42 135 CYS L N 1
ATOM 5896 C CA . CYS E 3 135 ? -2.628 -63.025 -14.882 1.00 82.24 135 CYS L CA 1
ATOM 5897 C C . CYS E 3 135 ? -2.213 -62.339 -16.175 1.00 83.33 135 CYS L C 1
ATOM 5898 O O . CYS E 3 135 ? -2.215 -61.108 -16.248 1.00 82.34 135 CYS L O 1
ATOM 5901 N N . LEU E 3 136 ? -1.830 -63.136 -17.182 1.00 78.39 136 LEU L N 1
ATOM 5902 C CA . LEU E 3 136 ? -1.377 -62.640 -18.477 1.00 76.99 136 LEU L CA 1
ATOM 5903 C C . LEU E 3 136 ? -2.400 -62.870 -19.585 1.00 78.88 136 LEU L C 1
ATOM 5904 O O . LEU E 3 136 ? -2.894 -63.983 -19.751 1.00 78.96 136 LEU L O 1
ATOM 5909 N N . LEU E 3 137 ? -2.682 -61.809 -20.353 1.00 73.46 137 LEU L N 1
ATOM 5910 C CA . LEU E 3 137 ? -3.567 -61.808 -21.514 1.00 72.59 137 LEU L CA 1
ATOM 5911 C C . LEU E 3 137 ? -2.630 -61.527 -22.680 1.00 74.91 137 LEU L C 1
ATOM 5912 O O . LEU E 3 137 ? -2.168 -60.396 -22.838 1.00 73.84 137 LEU L O 1
ATOM 5917 N N . ASN E 3 138 ? -2.272 -62.572 -23.435 1.00 71.13 138 ASN L N 1
ATOM 5918 C CA . ASN E 3 138 ? -1.303 -62.447 -24.519 1.00 70.55 138 ASN L CA 1
ATOM 5919 C C . ASN E 3 138 ? -1.889 -62.250 -25.910 1.00 73.38 138 ASN L C 1
ATOM 5920 O O . ASN E 3 138 ? -2.770 -63.001 -26.330 1.00 73.42 138 ASN L O 1
ATOM 5925 N N . ASN E 3 139 ? -1.362 -61.231 -26.620 1.00 68.75 139 ASN L N 1
ATOM 5926 C CA . ASN E 3 139 ? -1.672 -60.827 -27.995 1.00 68.31 139 ASN L CA 1
ATOM 5927 C C . ASN E 3 139 ? -3.163 -60.809 -28.376 1.00 71.77 139 ASN L C 1
ATOM 5928 O O . ASN E 3 139 ? -3.683 -61.796 -28.906 1.00 72.17 139 ASN L O 1
ATOM 5933 N N . PHE E 3 140 ? -3.842 -59.679 -28.109 1.00 67.33 140 PHE L N 1
ATOM 5934 C CA . PHE E 3 140 ? -5.266 -59.517 -28.408 1.00 67.30 140 PHE L CA 1
ATOM 5935 C C . PHE E 3 140 ? -5.623 -58.193 -29.090 1.00 70.98 140 PHE L C 1
ATOM 5936 O O . PHE E 3 140 ? -4.907 -57.201 -28.938 1.00 69.75 140 PHE L O 1
ATOM 5944 N N . TYR E 3 141 ? -6.752 -58.188 -29.824 1.00 68.36 141 TYR L N 1
ATOM 5945 C CA . TYR E 3 141 ? -7.312 -57.020 -30.506 1.00 68.14 141 TYR L CA 1
ATOM 5946 C C . TYR E 3 141 ? -8.848 -57.131 -30.563 1.00 73.86 141 TYR L C 1
ATOM 5947 O O . TYR E 3 141 ? -9.350 -58.201 -30.916 1.00 74.42 141 TYR L O 1
ATOM 5956 N N . PRO E 3 142 ? -9.626 -56.072 -30.221 1.00 71.11 142 PRO L N 1
ATOM 5957 C CA . PRO E 3 142 ? -9.211 -54.718 -29.795 1.00 70.36 142 PRO L CA 1
ATOM 5958 C C . PRO E 3 142 ? -8.652 -54.641 -28.371 1.00 74.73 142 PRO L C 1
ATOM 5959 O O . PRO E 3 142 ? -8.629 -55.649 -27.662 1.00 74.34 142 PRO L O 1
ATOM 5963 N N . ARG E 3 143 ? -8.189 -53.438 -27.966 1.00 71.71 143 ARG L N 1
ATOM 5964 C CA . ARG E 3 143 ? -7.610 -53.146 -26.648 1.00 71.55 143 ARG L CA 1
ATOM 5965 C C . ARG E 3 143 ? -8.587 -53.432 -25.493 1.00 77.32 143 ARG L C 1
ATOM 5966 O O . ARG E 3 143 ? -8.151 -53.840 -24.414 1.00 76.68 143 ARG L O 1
ATOM 5974 N N . GLU E 3 144 ? -9.901 -53.232 -25.731 1.00 75.83 144 GLU L N 1
ATOM 5975 C CA . GLU E 3 144 ? -10.977 -53.440 -24.756 1.00 76.99 144 GLU L CA 1
ATOM 5976 C C . GLU E 3 144 ? -11.073 -54.899 -24.289 1.00 82.42 144 GLU L C 1
ATOM 5977 O O . GLU E 3 144 ? -11.431 -55.781 -25.073 1.00 82.54 144 GLU L O 1
ATOM 5983 N N . ALA E 3 145 ? -10.717 -55.142 -23.014 1.00 79.72 145 ALA L N 1
ATOM 5984 C CA . ALA E 3 145 ? -10.738 -56.453 -22.358 1.00 80.33 145 ALA L CA 1
ATOM 5985 C C . ALA E 3 145 ? -10.931 -56.270 -20.851 1.00 85.67 145 ALA L C 1
ATOM 5986 O O . ALA E 3 145 ? -10.380 -55.331 -20.269 1.00 84.73 145 ALA L O 1
ATOM 5988 N N . LYS E 3 146 ? -11.718 -57.157 -20.220 1.00 84.06 146 LYS L N 1
ATOM 5989 C CA . LYS E 3 146 ? -11.997 -57.063 -18.784 1.00 84.76 146 LYS L CA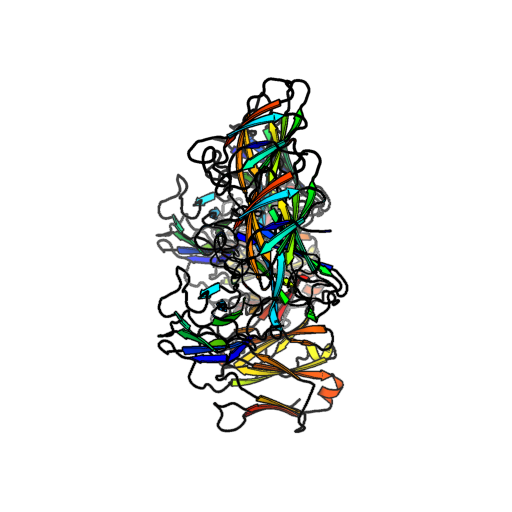 1
ATOM 5990 C C . LYS E 3 146 ? -11.569 -58.300 -18.007 1.00 89.65 146 LYS L C 1
ATOM 5991 O O . LYS E 3 146 ? -11.880 -59.424 -18.408 1.00 89.58 146 LYS L O 1
ATOM 5997 N N . VAL E 3 147 ? -10.863 -58.085 -16.885 1.00 86.83 147 VAL L N 1
ATOM 5998 C CA . VAL E 3 147 ? -10.396 -59.166 -16.009 1.00 87.16 147 VAL L CA 1
ATOM 5999 C C . VAL E 3 147 ? -11.133 -59.117 -14.666 1.00 92.87 147 VAL L C 1
ATOM 6000 O O . VAL E 3 147 ? -11.311 -58.040 -14.090 1.00 92.63 147 VAL L O 1
ATOM 6004 N N . GLN E 3 148 ? -11.562 -60.292 -14.180 1.00 90.85 148 GLN L N 1
ATOM 6005 C CA . GLN E 3 148 ? -12.257 -60.446 -12.906 1.00 91.97 148 GLN L CA 1
ATOM 6006 C C . GLN E 3 148 ? -11.543 -61.490 -12.052 1.00 96.55 148 GLN L C 1
ATOM 6007 O O . GLN E 3 148 ? -11.474 -62.661 -12.434 1.00 96.08 148 GLN L O 1
ATOM 6013 N N . TRP E 3 149 ? -10.974 -61.048 -10.918 1.00 93.83 149 TRP L N 1
ATOM 6014 C CA . TRP E 3 149 ? -10.256 -61.912 -9.981 1.00 94.08 149 TRP L CA 1
ATOM 6015 C C . TRP E 3 149 ? -11.227 -62.602 -9.032 1.00 99.69 149 TRP L C 1
ATOM 6016 O O . TRP E 3 149 ? -12.127 -61.952 -8.492 1.00 100.11 149 TRP L O 1
ATOM 6027 N N . LYS E 3 150 ? -11.050 -63.920 -8.840 1.00 96.82 150 LYS L N 1
ATOM 6028 C CA . LYS E 3 150 ? -11.909 -64.717 -7.969 1.00 97.83 150 LYS L CA 1
ATOM 6029 C C . LYS E 3 150 ? -11.122 -65.594 -6.995 1.00 102.35 150 LYS L C 1
ATOM 6030 O O . LYS E 3 150 ? -10.483 -66.568 -7.406 1.00 101.54 150 LYS L O 1
ATOM 6036 N N . VAL E 3 151 ? -11.158 -65.229 -5.704 1.00 99.97 151 VAL L N 1
ATOM 6037 C CA . VAL E 3 151 ? -10.541 -66.013 -4.638 1.00 100.36 151 VAL L CA 1
ATOM 6038 C C . VAL E 3 151 ? -11.670 -66.975 -4.252 1.00 105.47 151 VAL L C 1
ATOM 6039 O O . VAL E 3 151 ? -12.597 -66.604 -3.524 1.00 105.92 151 VAL L O 1
ATOM 6043 N N . ASP E 3 152 ? -11.635 -68.174 -4.872 1.00 102.13 152 ASP L N 1
ATOM 6044 C CA . ASP E 3 152 ? -12.624 -69.254 -4.808 1.00 102.82 152 ASP L CA 1
ATOM 6045 C C . ASP E 3 152 ? -13.858 -68.847 -5.634 1.00 106.80 152 ASP L C 1
ATOM 6046 O O . ASP E 3 152 ? -13.748 -68.787 -6.860 1.00 105.79 152 ASP L O 1
ATOM 6051 N N . ASN E 3 153 ? -14.995 -68.520 -4.990 1.00 104.17 153 ASN L N 1
ATOM 6052 C CA . ASN E 3 153 ? -16.209 -68.081 -5.688 1.00 104.37 153 ASN L CA 1
ATOM 6053 C C . ASN E 3 153 ? -16.448 -66.575 -5.490 1.00 107.37 153 ASN L C 1
ATOM 6054 O O . ASN E 3 153 ? -17.199 -65.965 -6.257 1.00 107.13 153 ASN L O 1
ATOM 6059 N N . ALA E 3 154 ? -15.784 -65.978 -4.479 1.00 103.12 154 ALA L N 1
ATOM 6060 C CA . ALA E 3 154 ? -15.892 -64.559 -4.141 1.00 102.80 154 ALA L CA 1
ATOM 6061 C C . ALA E 3 154 ? -15.073 -63.665 -5.075 1.00 104.41 154 ALA L C 1
ATOM 6062 O O . ALA E 3 154 ? -13.886 -63.912 -5.298 1.00 102.88 154 ALA L O 1
ATOM 6064 N N . LEU E 3 155 ? -15.729 -62.626 -5.619 1.00 100.45 155 LEU L N 1
ATOM 6065 C CA . LEU E 3 155 ? -15.158 -61.626 -6.522 1.00 98.83 155 LEU L CA 1
ATOM 6066 C C . LEU E 3 155 ? -14.356 -60.573 -5.744 1.00 101.42 155 LEU L C 1
ATOM 6067 O O . LEU E 3 155 ? -14.819 -60.076 -4.714 1.00 102.02 155 LEU L O 1
ATOM 6072 N N . GLN E 3 156 ? -13.157 -60.238 -6.254 1.00 95.92 156 GLN L N 1
ATOM 6073 C CA . GLN E 3 156 ? -12.250 -59.247 -5.667 1.00 95.09 156 GLN L CA 1
ATOM 6074 C C . GLN E 3 156 ? -12.545 -57.849 -6.227 1.00 97.94 156 GLN L C 1
ATOM 6075 O O . GLN E 3 156 ? -13.044 -57.740 -7.351 1.00 97.23 156 GLN L O 1
ATOM 6081 N N . SER E 3 157 ? -12.242 -56.786 -5.451 1.00 94.05 157 SER L N 1
ATOM 6082 C CA . SER E 3 157 ? -12.520 -55.408 -5.867 1.00 93.56 157 SER L CA 1
ATOM 6083 C C . SER E 3 157 ? -11.310 -54.469 -6.027 1.00 95.30 157 SER L C 1
ATOM 6084 O O . SER E 3 157 ? -10.972 -54.114 -7.159 1.00 93.97 157 SER L O 1
ATOM 6087 N N . GLY E 3 158 ? -10.699 -54.058 -4.913 1.00 91.17 158 GLY L N 1
ATOM 6088 C CA . GLY E 3 158 ? -9.582 -53.118 -4.919 1.00 89.93 158 GLY L CA 1
ATOM 6089 C C . GLY E 3 158 ? -8.266 -53.632 -4.372 1.00 91.89 158 GLY L C 1
ATOM 6090 O O . GLY E 3 158 ? -7.648 -52.972 -3.531 1.00 92.03 158 GLY L O 1
ATOM 6091 N N . ASN E 3 159 ? -7.815 -54.796 -4.868 1.00 86.41 159 ASN L N 1
ATOM 6092 C CA . ASN E 3 159 ? -6.544 -55.414 -4.475 1.00 85.34 159 ASN L CA 1
ATOM 6093 C C . ASN E 3 159 ? -5.754 -55.913 -5.703 1.00 86.35 159 ASN L C 1
ATOM 6094 O O . ASN E 3 159 ? -4.819 -56.708 -5.564 1.00 85.71 159 ASN L O 1
ATOM 6099 N N . SER E 3 160 ? -6.124 -55.412 -6.902 1.00 80.92 160 SER L N 1
ATOM 6100 C CA . SER E 3 160 ? -5.500 -55.764 -8.179 1.00 78.96 160 SER L CA 1
ATOM 6101 C C . SER E 3 160 ? -5.129 -54.534 -9.009 1.00 80.42 160 SER L C 1
ATOM 6102 O O . SER E 3 160 ? -5.806 -53.507 -8.924 1.00 80.36 160 SER L O 1
ATOM 6105 N N . GLN E 3 161 ? -4.054 -54.647 -9.814 1.00 74.74 161 GLN L N 1
ATOM 6106 C CA . GLN E 3 161 ? -3.566 -53.573 -10.686 1.00 73.27 161 GLN L CA 1
ATOM 6107 C C . GLN E 3 161 ? -3.306 -54.079 -12.105 1.00 74.92 161 GLN L C 1
ATOM 6108 O O . GLN E 3 161 ? -2.613 -55.082 -12.283 1.00 74.43 161 GLN L O 1
ATOM 6114 N N . GLU E 3 162 ? -3.877 -53.386 -13.109 1.00 69.90 162 GLU L N 1
ATOM 6115 C CA . GLU E 3 162 ? -3.762 -53.727 -14.532 1.00 68.39 162 GLU L CA 1
ATOM 6116 C C . GLU E 3 162 ? -2.766 -52.841 -15.274 1.00 70.18 162 GLU L C 1
ATOM 6117 O O . GLU E 3 162 ? -2.594 -51.673 -14.919 1.00 69.77 162 GLU L O 1
ATOM 6123 N N . SER E 3 163 ? -2.139 -53.393 -16.334 1.00 65.11 163 SER L N 1
ATOM 6124 C CA . SER E 3 163 ? -1.179 -52.686 -17.183 1.00 63.78 163 SER L CA 1
ATOM 6125 C C . SER E 3 163 ? -1.216 -53.225 -18.611 1.00 65.67 163 SER L C 1
ATOM 6126 O O . SER E 3 163 ? -1.143 -54.439 -18.816 1.00 65.29 163 SER L O 1
ATOM 6129 N N . VAL E 3 164 ? -1.347 -52.317 -19.596 1.00 60.67 164 VAL L N 1
ATOM 6130 C CA . VAL E 3 164 ? -1.425 -52.661 -21.022 1.00 59.61 164 VAL L CA 1
ATOM 6131 C C . VAL E 3 164 ? -0.199 -52.139 -21.782 1.00 62.03 164 VAL L C 1
ATOM 6132 O O . VAL E 3 164 ? 0.169 -50.970 -21.629 1.00 61.40 164 VAL L O 1
ATOM 6136 N N . THR E 3 165 ? 0.416 -53.003 -22.614 1.00 57.67 165 THR L N 1
ATOM 6137 C CA . THR E 3 165 ? 1.551 -52.637 -23.468 1.00 56.86 165 THR L CA 1
ATOM 6138 C C . THR E 3 165 ? 1.010 -51.904 -24.695 1.00 59.47 165 THR L C 1
ATOM 6139 O O . THR E 3 165 ? -0.162 -52.079 -25.043 1.00 58.93 165 THR L O 1
ATOM 6143 N N . GLU E 3 166 ? 1.853 -51.093 -25.356 1.00 55.30 166 GLU L N 1
ATOM 6144 C CA . GLU E 3 166 ? 1.439 -50.386 -26.565 1.00 54.63 166 GLU L CA 1
ATOM 6145 C C . GLU E 3 166 ? 1.334 -51.357 -27.739 1.00 58.57 166 GLU L C 1
ATOM 6146 O O . GLU E 3 166 ? 1.991 -52.403 -27.728 1.00 58.46 166 GLU L O 1
ATOM 6152 N N . GLN E 3 167 ? 0.475 -51.025 -28.726 1.00 55.04 167 GLN L N 1
ATOM 6153 C CA . GLN E 3 167 ? 0.215 -51.827 -29.926 1.00 55.18 167 GLN L CA 1
ATOM 6154 C C . GLN E 3 167 ? 1.520 -52.260 -30.598 1.00 59.63 167 GLN L C 1
ATOM 6155 O O . GLN E 3 167 ? 2.356 -51.412 -30.920 1.00 58.92 167 GLN L O 1
ATOM 6161 N N . ASP E 3 168 ? 1.712 -53.587 -30.738 1.00 57.21 168 ASP L N 1
ATOM 6162 C CA . ASP E 3 168 ? 2.904 -54.203 -31.328 1.00 57.79 168 ASP L CA 1
ATOM 6163 C C . ASP E 3 168 ? 3.154 -53.717 -32.753 1.00 61.90 168 ASP L C 1
ATOM 6164 O O . ASP E 3 168 ? 2.212 -53.577 -33.534 1.00 61.43 168 ASP L O 1
ATOM 6169 N N . SER E 3 169 ? 4.426 -53.433 -33.069 1.00 58.76 169 SER L N 1
ATOM 6170 C CA . SER E 3 169 ? 4.861 -52.932 -34.373 1.00 58.84 169 SER L CA 1
ATOM 6171 C C . SER E 3 169 ? 4.655 -53.930 -35.515 1.00 63.49 169 SER L C 1
ATOM 6172 O O . SER E 3 169 ? 4.422 -53.509 -36.650 1.00 63.06 169 SER L O 1
ATOM 6175 N N . LYS E 3 170 ? 4.728 -55.242 -35.217 1.00 60.77 170 LYS L N 1
ATOM 6176 C CA . LYS E 3 170 ? 4.580 -56.301 -36.215 1.00 61.65 170 LYS L CA 1
ATOM 6177 C C . LYS E 3 170 ? 3.175 -56.906 -36.310 1.00 65.47 170 LYS L C 1
ATOM 6178 O O . LYS E 3 170 ? 2.588 -56.881 -37.394 1.00 65.36 170 LYS L O 1
ATOM 6184 N N . ASP E 3 171 ? 2.635 -57.450 -35.196 1.00 61.75 171 ASP L N 1
ATOM 6185 C CA . ASP E 3 171 ? 1.314 -58.095 -35.191 1.00 61.74 171 ASP L CA 1
ATOM 6186 C C . ASP E 3 171 ? 0.094 -57.221 -34.833 1.00 64.07 171 ASP L C 1
ATOM 6187 O O . ASP E 3 171 ? -1.042 -57.707 -34.908 1.00 63.98 171 ASP L O 1
ATOM 6192 N N . ASN E 3 172 ? 0.330 -55.937 -34.472 1.00 59.10 172 ASN L N 1
ATOM 6193 C CA . ASN E 3 172 ? -0.690 -54.931 -34.122 1.00 57.92 172 ASN L CA 1
ATOM 6194 C C . ASN E 3 172 ? -1.647 -55.345 -32.981 1.00 61.61 172 ASN L C 1
ATOM 6195 O O . ASN E 3 172 ? -2.804 -54.913 -32.951 1.00 60.90 172 ASN L O 1
ATOM 6200 N N . THR E 3 173 ? -1.148 -56.157 -32.030 1.00 58.59 173 THR L N 1
ATOM 6201 C CA . THR E 3 173 ? -1.933 -56.632 -30.888 1.00 58.57 173 THR L CA 1
ATOM 6202 C C . THR E 3 173 ? -1.548 -55.920 -29.586 1.00 62.22 173 THR L C 1
ATOM 6203 O O . THR E 3 173 ? -0.546 -55.202 -29.537 1.00 61.43 173 THR L O 1
ATOM 6207 N N . TYR E 3 174 ? -2.349 -56.141 -28.532 1.00 59.00 174 TYR L N 1
ATOM 6208 C CA . TYR E 3 174 ? -2.141 -55.599 -27.192 1.00 58.55 174 TYR L CA 1
ATOM 6209 C C . TYR E 3 174 ? -1.963 -56.756 -26.213 1.00 63.65 174 TYR L C 1
ATOM 6210 O O . TYR E 3 174 ? -2.450 -57.859 -26.466 1.00 63.79 174 TYR L O 1
ATOM 6219 N N . SER E 3 175 ? -1.267 -56.505 -25.098 1.00 60.56 175 SER L N 1
ATOM 6220 C CA . SER E 3 175 ? -1.060 -57.494 -24.044 1.00 60.96 175 SER L CA 1
ATOM 6221 C C . SER E 3 175 ? -1.418 -56.872 -22.695 1.00 65.46 175 SER L C 1
ATOM 6222 O O . SER E 3 175 ? -1.125 -55.697 -22.470 1.00 64.65 175 SER L O 1
ATOM 6225 N N . LEU E 3 176 ? -2.078 -57.647 -21.815 1.00 63.11 176 LEU L N 1
ATOM 6226 C CA . LEU E 3 176 ? -2.517 -57.179 -20.498 1.00 63.36 176 LEU L CA 1
ATOM 6227 C C . LEU E 3 176 ? -1.953 -58.036 -19.359 1.00 68.55 176 LEU L C 1
ATOM 6228 O O . LEU E 3 176 ? -1.948 -59.265 -19.450 1.00 68.37 176 LEU L O 1
ATOM 6233 N N . SER E 3 177 ? -1.490 -57.370 -18.286 1.00 66.03 177 SER L N 1
ATOM 6234 C CA . SER E 3 177 ? -0.946 -57.996 -17.082 1.00 66.77 177 SER L CA 1
ATOM 6235 C C . SER E 3 177 ? -1.693 -57.467 -15.859 1.00 71.99 177 SER L C 1
ATOM 6236 O O . SER E 3 177 ? -1.694 -56.259 -15.610 1.00 71.37 177 SER L O 1
ATOM 6239 N N . SER E 3 178 ? -2.350 -58.372 -15.120 1.00 70.00 178 SER L N 1
ATOM 6240 C CA . SER E 3 178 ? -3.101 -58.032 -13.914 1.00 70.76 178 SER L CA 1
ATOM 6241 C C . SER E 3 178 ? -2.476 -58.733 -12.709 1.00 76.61 178 SER L C 1
ATOM 6242 O O . SER E 3 178 ? -2.382 -59.963 -12.690 1.00 76.38 178 SER L O 1
ATOM 6245 N N . THR E 3 179 ? -2.011 -57.943 -11.725 1.00 74.65 179 THR L N 1
ATOM 6246 C CA . THR E 3 179 ? -1.357 -58.457 -10.521 1.00 75.73 179 THR L CA 1
ATOM 6247 C C . THR E 3 179 ? -2.261 -58.322 -9.294 1.00 81.54 179 THR L C 1
ATOM 6248 O O . THR E 3 179 ? -2.607 -57.207 -8.903 1.00 81.27 179 THR L O 1
ATOM 6252 N N . LEU E 3 180 ? -2.634 -59.466 -8.694 1.00 79.68 180 LEU L N 1
ATOM 6253 C CA . LEU E 3 180 ? -3.465 -59.539 -7.492 1.00 80.72 180 LEU L CA 1
ATOM 6254 C C . LEU E 3 180 ? -2.539 -59.629 -6.272 1.00 86.43 180 LEU L C 1
ATOM 6255 O O . LEU E 3 180 ? -1.848 -60.635 -6.092 1.00 86.09 180 LEU L O 1
ATOM 6260 N N . THR E 3 181 ? -2.500 -58.556 -5.464 1.00 84.53 181 THR L N 1
ATOM 6261 C CA . THR E 3 181 ? -1.652 -58.474 -4.272 1.00 85.76 181 THR L CA 1
ATOM 6262 C C . THR E 3 181 ? -2.393 -58.845 -2.992 1.00 91.52 181 THR L C 1
ATOM 6263 O O . THR E 3 181 ? -3.448 -58.279 -2.696 1.00 91.28 181 THR L O 1
ATOM 6267 N N . LEU E 3 182 ? -1.838 -59.819 -2.248 1.00 89.52 182 LEU L N 1
ATOM 6268 C CA . LEU E 3 182 ? -2.377 -60.330 -0.983 1.00 90.82 182 LEU L CA 1
ATOM 6269 C C . LEU E 3 182 ? -1.245 -60.628 0.006 1.00 96.35 182 LEU L C 1
ATOM 6270 O O . LEU E 3 182 ? -0.119 -60.906 -0.412 1.00 95.86 182 LEU L O 1
ATOM 6275 N N . SER E 3 183 ? -1.549 -60.595 1.314 1.00 94.45 183 SER L N 1
ATOM 6276 C CA . SER E 3 183 ? -0.571 -60.908 2.358 1.00 95.66 183 SER L CA 1
ATOM 6277 C C . SER E 3 183 ? -0.381 -62.430 2.454 1.00 100.10 183 SER L C 1
ATOM 6278 O O . SER E 3 183 ? -1.244 -63.180 1.988 1.00 98.97 183 SER L O 1
ATOM 6281 N N . LYS E 3 184 ? 0.750 -62.881 3.046 1.00 98.09 184 LYS L N 1
ATOM 6282 C CA . LYS E 3 184 ? 1.096 -64.301 3.222 1.00 98.51 184 LYS L CA 1
ATOM 6283 C C . LYS E 3 184 ? 0.000 -65.083 3.964 1.00 103.28 184 LYS L C 1
ATOM 6284 O O . LYS E 3 184 ? -0.277 -66.230 3.604 1.00 102.48 184 LYS L O 1
ATOM 6290 N N . ALA E 3 185 ? -0.625 -64.453 4.982 1.00 101.06 185 ALA L N 1
ATOM 6291 C CA . ALA E 3 185 ? -1.709 -65.031 5.779 1.00 101.61 185 ALA L CA 1
ATOM 6292 C C . ALA E 3 185 ? -2.993 -65.171 4.953 1.00 104.74 185 ALA L C 1
ATOM 6293 O O . ALA E 3 185 ? -3.660 -66.201 5.048 1.00 104.35 185 ALA L O 1
ATOM 6295 N N . ASP E 3 186 ? -3.322 -64.147 4.133 1.00 100.74 186 ASP L N 1
ATOM 6296 C CA . ASP E 3 186 ? -4.500 -64.125 3.258 1.00 99.86 186 ASP L CA 1
ATOM 6297 C C . ASP E 3 186 ? -4.405 -65.170 2.145 1.00 102.98 186 ASP L C 1
ATOM 6298 O O . ASP E 3 186 ? -5.429 -65.727 1.745 1.00 102.24 186 ASP L O 1
ATOM 6303 N N . TYR E 3 187 ? -3.177 -65.433 1.652 1.00 99.36 187 TYR L N 1
ATOM 6304 C CA . TYR E 3 187 ? -2.924 -66.409 0.593 1.00 98.48 187 TYR L CA 1
ATOM 6305 C C . TYR E 3 187 ? -3.045 -67.859 1.078 1.00 103.03 187 TYR L C 1
ATOM 6306 O O . TYR E 3 187 ? -3.647 -68.678 0.382 1.00 102.11 187 TYR L O 1
ATOM 6315 N N . GLU E 3 188 ? -2.471 -68.171 2.256 1.00 100.85 188 GLU L N 1
ATOM 6316 C CA . GLU E 3 188 ? -2.484 -69.511 2.852 1.00 101.49 188 GLU L CA 1
ATOM 6317 C C . GLU E 3 188 ? -3.870 -69.978 3.312 1.00 105.65 188 GLU L C 1
ATOM 6318 O O . GLU E 3 188 ? -4.123 -71.185 3.341 1.00 105.38 188 GLU L O 1
ATOM 6324 N N . LYS E 3 189 ? -4.763 -69.030 3.660 1.00 102.38 189 LYS L N 1
ATOM 6325 C CA . LYS E 3 189 ? -6.125 -69.308 4.129 1.00 102.67 189 LYS L CA 1
ATOM 6326 C C . LYS E 3 189 ? -7.107 -69.737 3.020 1.00 105.68 189 LYS L C 1
ATOM 6327 O O . LYS E 3 189 ? -8.206 -70.202 3.333 1.00 105.86 189 LYS L O 1
ATOM 6333 N N . HIS E 3 190 ? -6.709 -69.600 1.736 1.00 100.92 190 HIS L N 1
ATOM 6334 C CA . HIS E 3 190 ? -7.537 -69.961 0.579 1.00 99.96 190 HIS L CA 1
ATOM 6335 C C . HIS E 3 190 ? -6.807 -70.899 -0.395 1.00 102.75 190 HIS L C 1
ATOM 6336 O O . HIS E 3 190 ? -5.574 -70.907 -0.430 1.00 102.05 190 HIS L O 1
ATOM 6343 N N . LYS E 3 191 ? -7.573 -71.690 -1.181 1.00 98.90 191 LYS L N 1
ATOM 6344 C CA . LYS E 3 191 ? -7.028 -72.663 -2.135 1.00 98.28 191 LYS L CA 1
ATOM 6345 C C . LYS E 3 191 ? -7.271 -72.342 -3.613 1.00 100.86 191 LYS L C 1
ATOM 6346 O O . LYS E 3 191 ? -6.349 -72.492 -4.417 1.00 99.95 191 LYS L O 1
ATOM 6352 N N . VAL E 3 192 ? -8.505 -71.938 -3.978 1.00 97.02 192 VAL L N 1
ATOM 6353 C CA . VAL E 3 192 ? -8.879 -71.640 -5.367 1.00 96.03 192 VAL L CA 1
ATOM 6354 C C . VAL E 3 192 ? -8.622 -70.167 -5.731 1.00 98.58 192 VAL L C 1
ATOM 6355 O O . VAL E 3 192 ? -9.130 -69.267 -5.060 1.00 98.45 192 VAL L O 1
ATOM 6359 N N . TYR E 3 193 ? -7.829 -69.940 -6.797 1.00 93.72 193 TYR L N 1
ATOM 6360 C CA . TYR E 3 193 ? -7.486 -68.615 -7.317 1.00 92.45 193 TYR L CA 1
ATOM 6361 C C . TYR E 3 193 ? -7.743 -68.581 -8.821 1.00 94.94 193 TYR L C 1
ATOM 6362 O O . TYR E 3 193 ? -6.996 -69.191 -9.590 1.00 94.27 193 TYR L O 1
ATOM 6371 N N . ALA E 3 194 ? -8.826 -67.895 -9.229 1.00 90.80 194 ALA L N 1
ATOM 6372 C CA . ALA E 3 194 ? -9.258 -67.807 -10.624 1.00 89.98 194 ALA L CA 1
ATOM 6373 C C . ALA E 3 194 ? -9.120 -66.418 -11.252 1.00 92.37 194 ALA L C 1
ATOM 6374 O O . ALA E 3 194 ? -9.224 -65.404 -10.559 1.00 91.92 194 ALA L O 1
ATOM 6376 N N . CYS E 3 195 ? -8.903 -66.391 -12.581 1.00 87.79 195 CYS L N 1
ATOM 6377 C CA . CYS E 3 195 ? -8.770 -65.187 -13.398 1.00 86.61 195 CYS L CA 1
ATOM 6378 C C . CYS E 3 195 ? -9.743 -65.285 -14.585 1.00 91.40 195 CYS L C 1
ATOM 6379 O O . CYS E 3 195 ? -9.475 -66.015 -15.544 1.00 90.96 195 CYS L O 1
ATOM 6382 N N . GLU E 3 196 ? -10.890 -64.583 -14.496 1.00 88.96 196 GLU L N 1
ATOM 6383 C CA . GLU E 3 196 ? -11.918 -64.572 -15.542 1.00 89.51 196 GLU L CA 1
ATOM 6384 C C . GLU E 3 196 ? -11.628 -63.449 -16.542 1.00 92.79 196 GLU L C 1
ATOM 6385 O O . GLU E 3 196 ? -11.508 -62.291 -16.144 1.00 92.01 196 GLU L O 1
ATOM 6391 N N . VAL E 3 197 ? -11.510 -63.803 -17.835 1.00 89.36 197 VAL L N 1
ATOM 6392 C CA . VAL E 3 197 ? -11.198 -62.871 -18.924 1.00 88.61 197 VAL L CA 1
ATOM 6393 C C . VAL E 3 197 ? -12.353 -62.763 -19.931 1.00 93.02 197 VAL L C 1
ATOM 6394 O O . VAL E 3 197 ? -12.794 -63.777 -20.474 1.00 93.24 197 VAL L O 1
ATOM 6398 N N . THR E 3 198 ? -12.822 -61.525 -20.180 1.00 89.46 198 THR L N 1
ATOM 6399 C CA . THR E 3 198 ? -13.891 -61.210 -21.131 1.00 90.03 198 THR L CA 1
ATOM 6400 C C . THR E 3 198 ? -13.297 -60.383 -22.283 1.00 93.14 198 THR L C 1
ATOM 6401 O O . THR E 3 198 ? -12.651 -59.361 -22.037 1.00 91.77 198 THR L O 1
ATOM 6405 N N . HIS E 3 199 ? -13.499 -60.844 -23.534 1.00 90.22 199 HIS L N 1
ATOM 6406 C CA . HIS E 3 199 ? -12.995 -60.195 -24.752 1.00 89.53 199 HIS L CA 1
ATOM 6407 C C . HIS E 3 199 ? -13.888 -60.495 -25.970 1.00 94.43 199 HIS L C 1
ATOM 6408 O O . HIS E 3 199 ? -14.580 -61.515 -25.989 1.00 95.04 199 HIS L O 1
ATOM 6415 N N . GLN E 3 200 ? -13.865 -59.594 -26.979 1.00 90.84 200 GLN L N 1
ATOM 6416 C CA . GLN E 3 200 ? -14.630 -59.668 -28.231 1.00 91.74 200 GLN L CA 1
ATOM 6417 C C . GLN E 3 200 ? -14.371 -60.955 -29.031 1.00 96.42 200 GLN L C 1
ATOM 6418 O O . GLN E 3 200 ? -15.306 -61.509 -29.610 1.00 97.34 200 GLN L O 1
ATOM 6424 N N . GLY E 3 201 ? -13.116 -61.407 -29.045 1.00 92.34 201 GLY L N 1
ATOM 6425 C CA . GLY E 3 201 ? -12.686 -62.613 -29.746 1.00 92.85 201 GLY L CA 1
ATOM 6426 C C . GLY E 3 201 ? -13.106 -63.917 -29.094 1.00 97.91 201 GLY L C 1
ATOM 6427 O O . GLY E 3 201 ? -12.906 -64.987 -29.676 1.00 98.24 201 GLY L O 1
ATOM 6428 N N . LEU E 3 202 ? -13.687 -63.842 -27.880 1.00 94.71 202 LEU L N 1
ATOM 6429 C CA . LEU E 3 202 ? -14.152 -65.003 -27.120 1.00 95.42 202 LEU L CA 1
ATOM 6430 C C . LEU E 3 202 ? -15.681 -65.069 -27.113 1.00 101.14 202 LEU L C 1
ATOM 6431 O O . LEU E 3 202 ? -16.339 -64.068 -26.820 1.00 100.74 202 LEU L O 1
ATOM 6436 N N . SER E 3 203 ? -16.239 -66.251 -27.442 1.00 99.33 203 SER L N 1
ATOM 6437 C CA . SER E 3 203 ? -17.686 -66.504 -27.476 1.00 100.99 203 SER L CA 1
ATOM 6438 C C . SER E 3 203 ? -18.304 -66.488 -26.071 1.00 105.32 203 SER L C 1
ATOM 6439 O O . SER E 3 203 ? -19.480 -66.151 -25.919 1.00 106.09 203 SER L O 1
ATOM 6442 N N . SER E 3 204 ? -17.503 -66.856 -25.055 1.00 101.03 204 SER L N 1
ATOM 6443 C CA . SER E 3 204 ? -17.873 -66.898 -23.639 1.00 100.92 204 SER L CA 1
ATOM 6444 C C . SER E 3 204 ? -16.643 -66.532 -22.781 1.00 103.33 204 SER L C 1
ATOM 6445 O O . SER E 3 204 ? -15.521 -66.792 -23.228 1.00 101.96 204 SER L O 1
ATOM 6448 N N . PRO E 3 205 ? -16.803 -65.936 -21.568 1.00 99.76 205 PRO L N 1
ATOM 6449 C CA . PRO E 3 205 ? -15.616 -65.577 -20.768 1.00 98.22 205 PRO L CA 1
ATOM 6450 C C . PRO E 3 205 ? -14.775 -66.774 -20.320 1.00 101.96 205 PRO L C 1
ATOM 6451 O O . PRO E 3 205 ? -15.293 -67.704 -19.699 1.00 102.26 205 PRO L O 1
ATOM 6455 N N . VAL E 3 206 ? -13.476 -66.753 -20.673 1.00 97.69 206 VAL L N 1
ATOM 6456 C CA . VAL E 3 206 ? -12.515 -67.808 -20.337 1.00 97.38 206 VAL L CA 1
ATOM 6457 C C . VAL E 3 206 ? -11.918 -67.592 -18.933 1.00 100.74 206 VAL L C 1
ATOM 6458 O O . VAL E 3 206 ? -11.551 -66.469 -18.581 1.00 99.54 206 VAL L O 1
ATOM 6462 N N . THR E 3 207 ? -11.867 -68.665 -18.126 1.00 97.83 207 THR L N 1
ATOM 6463 C CA . THR E 3 207 ? -11.347 -68.617 -16.760 1.00 97.29 207 THR L CA 1
ATOM 6464 C C . THR E 3 207 ? -10.159 -69.565 -16.589 1.00 101.18 207 THR L C 1
ATOM 6465 O O . THR E 3 207 ? -10.262 -70.751 -16.909 1.00 101.51 207 THR L O 1
ATOM 6469 N N . LYS E 3 208 ? -9.034 -69.029 -16.089 1.00 97.05 208 LYS L N 1
ATOM 6470 C CA . LYS E 3 208 ? -7.813 -69.790 -15.818 1.00 96.89 208 LYS L CA 1
ATOM 6471 C C . LYS E 3 208 ? -7.567 -69.786 -14.312 1.00 100.86 208 LYS L C 1
ATOM 6472 O O . LYS E 3 208 ? -7.504 -68.715 -13.703 1.00 99.97 208 LYS L O 1
ATOM 6478 N N . SER E 3 209 ? -7.478 -70.985 -13.708 1.00 98.10 209 SER L N 1
ATOM 6479 C CA . SER E 3 209 ? -7.300 -71.142 -12.264 1.00 98.11 209 SER L CA 1
ATOM 6480 C C . SER E 3 209 ? -6.262 -72.197 -11.861 1.00 102.18 209 SER L C 1
ATOM 6481 O O . SER E 3 209 ? -5.808 -72.979 -12.699 1.00 101.96 209 SER L O 1
ATOM 6484 N N . PHE E 3 210 ? -5.890 -72.200 -10.564 1.00 98.86 210 PHE L N 1
ATOM 6485 C CA . PHE E 3 210 ? -4.943 -73.136 -9.953 1.00 130.97 210 PHE L CA 1
ATOM 6486 C C . PHE E 3 210 ? -5.330 -73.442 -8.501 1.00 157.82 210 PHE L C 1
ATOM 6487 O O . PHE E 3 210 ? -6.025 -72.651 -7.862 1.00 117.76 210 PHE L O 1
ATOM 6495 N N . GLU F 3 2 ? -48.376 7.086 -19.449 1.00 38.31 2 GLU M N 1
ATOM 6496 C CA . GLU F 3 2 ? -47.667 6.745 -20.683 1.00 36.40 2 GLU M CA 1
ATOM 6497 C C . GLU F 3 2 ? -48.600 6.239 -21.793 1.00 39.86 2 GLU M C 1
ATOM 6498 O O . GLU F 3 2 ? -49.669 5.698 -21.498 1.00 41.02 2 GLU M O 1
ATOM 6504 N N . LEU F 3 3 ? -48.184 6.409 -23.066 1.00 34.32 3 LEU M N 1
ATOM 6505 C CA . LEU F 3 3 ? -48.938 5.977 -24.246 1.00 33.45 3 LEU M CA 1
ATOM 6506 C C . LEU F 3 3 ? -48.896 4.452 -24.374 1.00 36.06 3 LEU M C 1
ATOM 6507 O O . LEU F 3 3 ? -47.816 3.857 -24.386 1.00 34.56 3 LEU M O 1
ATOM 6512 N N . GLN F 3 4 ? -50.079 3.827 -24.456 1.00 32.88 4 GLN M N 1
ATOM 6513 C CA . GLN F 3 4 ? -50.212 2.376 -24.545 1.00 32.31 4 GLN M CA 1
ATOM 6514 C C . GLN F 3 4 ? -50.106 1.852 -25.973 1.00 34.45 4 GLN M C 1
ATOM 6515 O O . GLN F 3 4 ? -50.865 2.267 -26.851 1.00 33.99 4 GLN M O 1
ATOM 6521 N N . MET F 3 5 ? -49.168 0.916 -26.183 1.00 29.89 5 MET M N 1
ATOM 6522 C CA . MET F 3 5 ? -48.959 0.226 -27.453 1.00 28.57 5 MET M CA 1
ATOM 6523 C C . MET F 3 5 ? -49.336 -1.226 -27.241 1.00 32.54 5 MET M C 1
ATOM 6524 O O . MET F 3 5 ? -48.799 -1.883 -26.346 1.00 32.39 5 MET M O 1
ATOM 6529 N N . THR F 3 6 ? -50.306 -1.707 -28.018 1.00 29.31 6 THR M N 1
ATOM 6530 C CA . THR F 3 6 ? -50.798 -3.079 -27.917 1.00 29.50 6 THR M CA 1
ATOM 6531 C C . THR F 3 6 ? -50.716 -3.796 -29.253 1.00 32.90 6 THR M C 1
ATOM 6532 O O . THR F 3 6 ? -50.810 -3.157 -30.302 1.00 32.14 6 THR M O 1
ATOM 6536 N N . GLN F 3 7 ? -50.536 -5.124 -29.211 1.00 29.41 7 GLN M N 1
ATOM 6537 C CA . GLN F 3 7 ? -50.442 -5.962 -30.403 1.00 28.68 7 GLN M CA 1
ATOM 6538 C C . GLN F 3 7 ? -51.401 -7.138 -30.343 1.00 34.33 7 GLN M C 1
ATOM 6539 O O . GLN F 3 7 ? -51.573 -7.737 -29.282 1.00 34.51 7 GLN M O 1
ATOM 6545 N N . SER F 3 8 ? -52.031 -7.458 -31.483 1.00 31.93 8 SER M N 1
ATOM 6546 C CA . SER F 3 8 ? -52.967 -8.573 -31.599 1.00 32.83 8 SER M CA 1
ATOM 6547 C C . SER F 3 8 ? -52.708 -9.380 -32.881 1.00 37.14 8 SER M C 1
ATOM 6548 O O . SER F 3 8 ? -52.622 -8.790 -33.962 1.00 36.46 8 SER M O 1
ATOM 6551 N N . PRO F 3 9 ? -52.568 -10.724 -32.798 1.00 34.21 9 PRO M N 1
ATOM 6552 C CA . PRO F 3 9 ? -52.619 -11.571 -31.592 1.00 34.48 9 PRO M CA 1
ATOM 6553 C C . PRO F 3 9 ? -51.288 -11.586 -30.835 1.00 38.66 9 PRO M C 1
ATOM 6554 O O . PRO F 3 9 ? -50.319 -10.990 -31.301 1.00 37.48 9 PRO M O 1
ATOM 6558 N N . SER F 3 10 ? -51.245 -12.235 -29.657 1.00 36.49 10 SER M N 1
ATOM 6559 C CA . SER F 3 10 ? -50.018 -12.352 -28.865 1.00 36.28 10 SER M CA 1
ATOM 6560 C C . SER F 3 10 ? -49.141 -13.454 -29.467 1.00 39.81 10 SER M C 1
ATOM 6561 O O . SER F 3 10 ? -47.915 -13.324 -29.492 1.00 38.77 10 SER M O 1
ATOM 6564 N N . SER F 3 11 ? -49.788 -14.527 -29.967 1.00 36.74 11 SER M N 1
ATOM 6565 C CA . SER F 3 11 ? -49.170 -15.680 -30.621 1.00 36.31 11 SER M CA 1
ATOM 6566 C C . SER F 3 11 ? -49.893 -15.971 -31.934 1.00 39.91 11 SER M C 1
ATOM 6567 O O . SER F 3 11 ? -51.114 -15.822 -32.012 1.00 39.69 11 SER M O 1
ATOM 6570 N N . LEU F 3 12 ? -49.142 -16.411 -32.956 1.00 36.20 12 LEU M N 1
ATOM 6571 C CA . LEU F 3 12 ? -49.682 -16.726 -34.278 1.00 36.12 12 LEU M CA 1
ATOM 6572 C C . LEU F 3 12 ? -49.037 -17.993 -34.848 1.00 39.75 12 LEU M C 1
ATOM 6573 O O . LEU F 3 12 ? -47.811 -18.072 -34.946 1.00 38.92 12 LEU M O 1
ATOM 6578 N N . SER F 3 13 ? -49.871 -18.978 -35.224 1.00 36.63 13 SER M N 1
ATOM 6579 C CA . SER F 3 13 ? -49.414 -20.230 -35.833 1.00 36.31 13 SER M CA 1
ATOM 6580 C C . SER F 3 13 ? -49.632 -20.158 -37.340 1.00 40.15 13 SER M C 1
ATOM 6581 O O . SER F 3 13 ? -50.767 -19.997 -37.789 1.00 40.33 13 SER M O 1
ATOM 6584 N N . ALA F 3 14 ? -48.546 -20.237 -38.119 1.00 36.28 14 ALA M N 1
ATOM 6585 C CA . ALA F 3 14 ? -48.616 -20.150 -39.576 1.00 36.28 14 ALA M CA 1
ATOM 6586 C C . ALA F 3 14 ? -47.679 -21.132 -40.285 1.00 40.21 14 ALA M C 1
ATOM 6587 O O . ALA F 3 14 ? -46.864 -21.792 -39.636 1.00 39.82 14 ALA M O 1
ATOM 6589 N N . SER F 3 15 ? -47.817 -21.235 -41.621 1.00 36.89 15 SER M N 1
ATOM 6590 C CA . SER F 3 15 ? -47.028 -22.102 -42.488 1.00 36.87 15 SER M CA 1
ATOM 6591 C C . SER F 3 15 ? -46.255 -21.275 -43.524 1.00 40.95 15 SER M C 1
ATOM 6592 O O . SER F 3 15 ? -46.611 -20.121 -43.763 1.00 40.49 15 SER M O 1
ATOM 6595 N N . VAL F 3 16 ? -45.210 -21.869 -44.151 1.00 37.87 16 VAL M N 1
ATOM 6596 C CA . VAL F 3 16 ? -44.397 -21.237 -45.203 1.00 38.07 16 VAL M CA 1
ATOM 6597 C C . VAL F 3 16 ? -45.303 -20.989 -46.437 1.00 42.84 16 VAL M C 1
ATOM 6598 O O . VAL F 3 16 ? -46.003 -21.902 -46.879 1.00 42.87 16 VAL M O 1
ATOM 6602 N N . GLY F 3 17 ? -45.305 -19.759 -46.938 1.00 39.75 17 GLY M N 1
ATOM 6603 C CA . GLY F 3 17 ? -46.106 -19.372 -48.096 1.00 40.62 17 GLY M CA 1
ATOM 6604 C C . GLY F 3 17 ? -47.419 -18.690 -47.764 1.00 44.44 17 GLY M C 1
ATOM 6605 O O . GLY F 3 17 ? -48.163 -18.317 -48.675 1.00 45.13 17 GLY M O 1
ATOM 6606 N N . ASP F 3 18 ? -47.713 -18.520 -46.464 1.00 40.06 18 ASP M N 1
ATOM 6607 C CA . ASP F 3 18 ? -48.932 -17.862 -45.983 1.00 39.86 18 ASP M CA 1
ATOM 6608 C C . ASP F 3 18 ? -48.757 -16.347 -45.869 1.00 43.29 18 ASP M C 1
ATOM 6609 O O . ASP F 3 18 ? -47.656 -15.872 -45.594 1.00 41.88 18 ASP M O 1
ATOM 6614 N N . ARG F 3 19 ? -49.859 -15.599 -46.042 1.00 40.74 19 ARG M N 1
ATOM 6615 C CA . ARG F 3 19 ? -49.880 -14.147 -45.896 1.00 40.62 19 ARG M CA 1
ATOM 6616 C C . ARG F 3 19 ? -50.274 -13.846 -44.448 1.00 43.68 19 ARG M C 1
ATOM 6617 O O . ARG F 3 19 ? -51.396 -14.159 -44.039 1.00 43.66 19 ARG M O 1
ATOM 6625 N N . VAL F 3 20 ? -49.337 -13.298 -43.657 1.00 39.25 20 VAL M N 1
ATOM 6626 C CA . VAL F 3 20 ? -49.608 -12.983 -42.252 1.00 38.39 20 VAL M CA 1
ATOM 6627 C C . VAL F 3 20 ? -49.716 -11.484 -42.005 1.00 41.53 20 VAL M C 1
ATOM 6628 O O . VAL F 3 20 ? -48.913 -10.713 -42.532 1.00 40.99 20 VAL M O 1
ATOM 6632 N N . THR F 3 21 ? -50.729 -11.076 -41.230 1.00 37.97 21 THR M N 1
ATOM 6633 C CA . THR F 3 21 ? -50.974 -9.673 -40.890 1.00 37.73 21 THR M CA 1
ATOM 6634 C C . THR F 3 21 ? -50.941 -9.482 -39.379 1.00 40.09 21 THR M C 1
ATOM 6635 O O . THR F 3 21 ? -51.713 -10.118 -38.658 1.00 39.78 21 THR M O 1
ATOM 6639 N N . ILE F 3 22 ? -50.032 -8.617 -38.905 1.00 35.50 22 ILE M N 1
ATOM 6640 C CA . ILE F 3 22 ? -49.852 -8.305 -37.484 1.00 34.57 22 ILE M CA 1
ATOM 6641 C C . ILE F 3 22 ? -50.435 -6.916 -37.215 1.00 37.84 22 ILE M C 1
ATOM 6642 O O . ILE F 3 22 ? -50.087 -5.969 -37.917 1.00 37.64 22 ILE M O 1
ATOM 6647 N N . THR F 3 23 ? -51.318 -6.800 -36.211 1.00 33.99 23 THR M N 1
ATOM 6648 C CA . THR F 3 23 ? -51.972 -5.535 -35.857 1.00 33.92 23 THR M CA 1
ATOM 6649 C C . THR F 3 23 ? -51.331 -4.891 -34.621 1.00 36.47 23 THR M C 1
ATOM 6650 O O . THR F 3 23 ? -51.073 -5.577 -33.634 1.00 36.00 23 THR M O 1
ATOM 6654 N N . CYS F 3 24 ? -51.079 -3.572 -34.694 1.00 32.00 24 CYS M N 1
ATOM 6655 C CA . CYS F 3 24 ? -50.522 -2.758 -33.612 1.00 31.06 24 CYS M CA 1
ATOM 6656 C C . CYS F 3 24 ? -51.435 -1.553 -33.396 1.00 34.70 24 CYS M C 1
ATOM 6657 O O . CYS F 3 24 ? -51.761 -0.846 -34.355 1.00 34.55 24 CYS M O 1
ATOM 6660 N N . ARG F 3 25 ? -51.871 -1.338 -32.146 1.00 31.04 25 ARG M N 1
ATOM 6661 C CA . ARG F 3 25 ? -52.783 -0.246 -31.810 1.00 31.56 25 ARG M CA 1
ATOM 6662 C C . ARG F 3 25 ? -52.250 0.697 -30.734 1.00 35.18 25 ARG M C 1
ATOM 6663 O O . ARG F 3 25 ? -51.524 0.268 -29.835 1.00 34.31 25 ARG M O 1
ATOM 6671 N N . ALA F 3 26 ? -52.602 1.990 -30.851 1.00 32.21 26 ALA M N 1
ATOM 6672 C CA . ALA F 3 26 ? -52.192 3.065 -29.945 1.00 31.94 26 ALA M CA 1
ATOM 6673 C C . ALA F 3 26 ? -53.397 3.701 -29.248 1.00 37.59 26 ALA M C 1
ATOM 6674 O O . ALA F 3 26 ? -54.459 3.833 -29.859 1.00 38.50 26 ALA M O 1
ATOM 6676 N N . SER F 3 27 ? -53.225 4.111 -27.978 1.00 34.26 27 SER M N 1
ATOM 6677 C CA . SER F 3 27 ? -54.282 4.752 -27.186 1.00 35.73 27 SER M CA 1
ATOM 6678 C C . SER F 3 27 ? -54.538 6.213 -27.592 1.00 40.68 27 SER M C 1
ATOM 6679 O O . SER F 3 27 ? -55.616 6.743 -27.317 1.00 42.17 27 SER M O 1
ATOM 6682 N N . GLN F 3 28 ? -53.555 6.847 -28.262 1.00 36.07 28 GLN M N 1
ATOM 6683 C CA . GLN F 3 28 ? -53.610 8.224 -28.767 1.00 36.02 28 GLN M CA 1
ATOM 6684 C C . GLN F 3 28 ? -53.224 8.237 -30.251 1.00 39.52 28 GLN M C 1
ATOM 6685 O O . GLN F 3 28 ? -52.643 7.266 -30.737 1.00 38.20 28 GLN M O 1
ATOM 6691 N N . ASP F 3 29 ? -53.508 9.348 -30.960 1.00 37.01 29 ASP M N 1
ATOM 6692 C CA . ASP F 3 29 ? -53.130 9.505 -32.364 1.00 36.37 29 ASP M CA 1
ATOM 6693 C C . ASP F 3 29 ? -51.619 9.743 -32.415 1.00 37.88 29 ASP M C 1
ATOM 6694 O O . ASP F 3 29 ? -51.129 10.728 -31.854 1.00 37.38 29 ASP M O 1
ATOM 6699 N N . ILE F 3 30 ? -50.883 8.809 -33.036 1.00 32.75 30 ILE M N 1
ATOM 6700 C CA . ILE F 3 30 ? -49.420 8.885 -33.136 1.00 30.78 30 ILE M CA 1
ATOM 6701 C C . ILE F 3 30 ? -48.925 9.202 -34.557 1.00 33.85 30 ILE M C 1
ATOM 6702 O O . ILE F 3 30 ? -47.738 9.014 -34.847 1.00 32.43 30 ILE M O 1
ATOM 6707 N N . SER F 3 31 ? -49.834 9.719 -35.427 1.00 31.04 31 SER M N 1
ATOM 6708 C CA . SER F 3 31 ? -49.581 10.064 -36.833 1.00 30.95 31 SER M CA 1
ATOM 6709 C C . SER F 3 31 ? -48.981 8.845 -37.568 1.00 33.90 31 SER M C 1
ATOM 6710 O O . SER F 3 31 ? -49.625 7.797 -37.604 1.00 33.66 31 SER M O 1
ATOM 6713 N N . ILE F 3 32 ? -47.753 8.962 -38.097 1.00 29.53 32 ILE M N 1
ATOM 6714 C CA . ILE F 3 32 ? -47.033 7.869 -38.760 1.00 28.72 32 ILE M CA 1
ATOM 6715 C C . ILE F 3 32 ? -45.766 7.511 -37.955 1.00 30.44 32 ILE M C 1
ATOM 6716 O O . ILE F 3 32 ? -44.929 6.738 -38.422 1.00 29.96 32 ILE M O 1
ATOM 6721 N N . ARG F 3 33 ? -45.651 8.058 -36.729 1.00 25.50 33 ARG M N 1
ATOM 6722 C CA . ARG F 3 33 ? -44.509 7.852 -35.840 1.00 23.91 33 ARG M CA 1
ATOM 6723 C C . ARG F 3 33 ? -44.499 6.466 -35.171 1.00 27.07 33 ARG M C 1
ATOM 6724 O O . ARG F 3 33 ? -44.624 6.344 -33.948 1.00 25.89 33 ARG M O 1
ATOM 6732 N N . LEU F 3 34 ? -44.325 5.420 -36.000 1.00 23.88 34 LEU M N 1
ATOM 6733 C CA . LEU F 3 34 ? -44.292 4.026 -35.566 1.00 23.36 34 LEU M CA 1
ATOM 6734 C C . LEU F 3 34 ? -43.211 3.221 -36.289 1.00 27.44 34 LEU M C 1
ATOM 6735 O O . LEU F 3 34 ? -43.070 3.326 -37.508 1.00 27.63 34 LEU M O 1
ATOM 6740 N N . ASN F 3 35 ? -42.481 2.390 -35.528 1.00 23.69 35 ASN M N 1
ATOM 6741 C CA . ASN F 3 35 ? -41.418 1.528 -36.041 1.00 23.57 35 ASN M CA 1
ATOM 6742 C C . ASN F 3 35 ? -41.718 0.056 -35.751 1.00 28.15 35 ASN M C 1
ATOM 6743 O O . ASN F 3 35 ? -42.341 -0.251 -34.736 1.00 27.77 35 ASN M O 1
ATOM 6748 N N . TRP F 3 36 ? -41.270 -0.846 -36.642 1.00 25.19 36 TRP M N 1
ATOM 6749 C CA . TRP F 3 36 ? -41.444 -2.294 -36.517 1.00 25.06 36 TRP M CA 1
ATOM 6750 C C . TRP F 3 36 ? -40.102 -2.990 -36.321 1.00 29.40 36 TRP M C 1
ATOM 6751 O O . TRP F 3 36 ? -39.125 -2.648 -36.992 1.00 29.54 36 TRP M O 1
ATOM 6762 N N . TYR F 3 37 ? -40.063 -3.969 -35.404 1.00 25.94 37 TYR M N 1
ATOM 6763 C CA . TYR F 3 37 ? -38.863 -4.733 -35.060 1.00 25.84 37 TYR M CA 1
ATOM 6764 C C . TYR F 3 37 ? -39.104 -6.239 -35.130 1.00 30.01 37 TYR M C 1
ATOM 6765 O O . TYR F 3 37 ? -40.218 -6.699 -34.875 1.00 29.58 37 TYR M O 1
ATOM 6774 N N . GLN F 3 38 ? -38.046 -7.005 -35.451 1.00 27.04 38 GLN M N 1
ATOM 6775 C CA . GLN F 3 38 ? -38.050 -8.468 -35.509 1.00 26.99 38 GLN M CA 1
ATOM 6776 C C . GLN F 3 38 ? -37.052 -8.984 -34.476 1.00 31.35 38 GLN M C 1
ATOM 6777 O O . GLN F 3 38 ? -35.910 -8.523 -34.449 1.00 31.46 38 GLN M O 1
ATOM 6783 N N . GLN F 3 39 ? -37.478 -9.936 -33.634 1.00 28.12 39 GLN M N 1
ATOM 6784 C CA . GLN F 3 39 ? -36.601 -10.524 -32.627 1.00 28.60 39 GLN M CA 1
ATOM 6785 C C . GLN F 3 39 ? -36.630 -12.045 -32.664 1.00 33.61 39 GLN M C 1
ATOM 6786 O O . GLN F 3 39 ? -37.681 -12.659 -32.457 1.00 32.99 39 GLN M O 1
ATOM 6792 N N . LYS F 3 40 ? -35.459 -12.642 -32.922 1.00 31.47 40 LYS M N 1
ATOM 6793 C CA . LYS F 3 40 ? -35.256 -14.091 -32.964 1.00 32.15 40 LYS M CA 1
ATOM 6794 C C . LYS F 3 40 ? -34.694 -14.550 -31.604 1.00 37.20 40 LYS M C 1
ATOM 6795 O O . LYS F 3 40 ? -34.001 -13.755 -30.959 1.00 37.09 40 LYS M O 1
ATOM 6801 N N . PRO F 3 41 ? -34.989 -15.791 -31.128 1.00 34.63 41 PRO M N 1
ATOM 6802 C CA . PRO F 3 41 ? -34.483 -16.216 -29.806 1.00 35.51 41 PRO M CA 1
ATOM 6803 C C . PRO F 3 41 ? -32.967 -16.130 -29.633 1.00 40.88 41 PRO M C 1
ATOM 6804 O O . PRO F 3 41 ? -32.211 -16.596 -30.489 1.00 40.84 41 PRO M O 1
ATOM 6808 N N . GLY F 3 42 ? -32.552 -15.490 -28.541 1.00 38.51 42 GLY M N 1
ATOM 6809 C CA . GLY F 3 42 ? -31.149 -15.283 -28.191 1.00 39.89 42 GLY M CA 1
ATOM 6810 C C . GLY F 3 42 ? -30.525 -14.036 -28.792 1.00 43.74 42 GLY M C 1
ATOM 6811 O O . GLY F 3 42 ? -29.451 -13.612 -28.356 1.00 44.54 42 GLY M O 1
ATOM 6812 N N . LYS F 3 43 ? -31.196 -13.440 -29.798 1.00 38.83 43 LYS M N 1
ATOM 6813 C CA . LYS F 3 43 ? -30.734 -12.252 -30.518 1.00 38.11 43 LYS M CA 1
ATOM 6814 C C . LYS F 3 43 ? -31.467 -10.981 -30.085 1.00 40.57 43 LYS M C 1
ATOM 6815 O O . LYS F 3 43 ? -32.581 -11.049 -29.563 1.00 39.46 43 LYS M O 1
ATOM 6821 N N . ALA F 3 44 ? -30.836 -9.820 -30.327 1.00 36.74 44 ALA M N 1
ATOM 6822 C CA . ALA F 3 44 ? -31.375 -8.495 -30.026 1.00 35.37 44 ALA M CA 1
ATOM 6823 C C . ALA F 3 44 ? -32.429 -8.106 -31.083 1.00 37.58 44 ALA M C 1
ATOM 6824 O O . ALA F 3 44 ? -32.344 -8.609 -32.209 1.00 37.17 44 ALA M O 1
ATOM 6826 N N . PRO F 3 45 ? -33.416 -7.217 -30.775 1.00 32.80 45 PRO M N 1
ATOM 6827 C CA . PRO F 3 45 ? -34.401 -6.833 -31.804 1.00 31.64 45 PRO M CA 1
ATOM 6828 C C . PRO F 3 45 ? -33.758 -6.099 -32.983 1.00 35.24 45 PRO M C 1
ATOM 6829 O O . PRO F 3 45 ? -32.845 -5.297 -32.789 1.00 35.14 45 PRO M O 1
ATOM 6833 N N . LYS F 3 46 ? -34.217 -6.411 -34.205 1.00 31.43 46 LYS M N 1
ATOM 6834 C CA . LYS F 3 46 ? -33.723 -5.849 -35.465 1.00 31.25 46 LYS M CA 1
ATOM 6835 C C . LYS F 3 46 ? -34.826 -5.008 -36.129 1.00 33.65 46 LYS M C 1
ATOM 6836 O O . LYS F 3 46 ? -35.930 -5.511 -36.336 1.00 32.84 46 LYS M O 1
ATOM 6842 N N . LEU F 3 47 ? -34.517 -3.737 -36.469 1.00 29.47 47 LEU M N 1
ATOM 6843 C CA . LEU F 3 47 ? -35.443 -2.801 -37.117 1.00 28.45 47 LEU M CA 1
ATOM 6844 C C . LEU F 3 47 ? -35.746 -3.217 -38.562 1.00 32.48 47 LEU M C 1
ATOM 6845 O O . LEU F 3 47 ? -34.819 -3.428 -39.346 1.00 32.87 47 LEU M O 1
ATOM 6850 N N . LEU F 3 48 ? -37.047 -3.344 -38.899 1.00 28.75 48 LEU M N 1
ATOM 6851 C CA . LEU F 3 48 ? -37.515 -3.724 -40.236 1.00 29.20 48 LEU M CA 1
ATOM 6852 C C . LEU F 3 48 ? -38.104 -2.518 -40.956 1.00 32.87 48 LEU M C 1
ATOM 6853 O O . LEU F 3 48 ? -37.669 -2.185 -42.057 1.00 33.11 48 LEU M O 1
ATOM 6858 N N . ILE F 3 49 ? -39.131 -1.898 -40.349 1.00 28.84 49 ILE M N 1
ATOM 6859 C CA . ILE F 3 49 ? -39.864 -0.763 -40.907 1.00 28.86 49 ILE M CA 1
ATOM 6860 C C . ILE F 3 49 ? -39.865 0.422 -39.945 1.00 32.23 49 ILE M C 1
ATOM 6861 O O . ILE F 3 49 ? -40.035 0.238 -38.743 1.00 31.44 49 ILE M O 1
ATOM 6866 N N . TYR F 3 50 ? -39.647 1.630 -40.481 1.00 29.04 50 TYR M N 1
ATOM 6867 C CA . TYR F 3 50 ? -39.660 2.886 -39.735 1.00 28.60 50 TYR M CA 1
ATOM 6868 C C . TYR F 3 50 ? -40.637 3.867 -40.390 1.00 33.00 50 TYR M C 1
ATOM 6869 O O . TYR F 3 50 ? -40.958 3.699 -41.566 1.00 33.46 50 TYR M O 1
ATOM 6878 N N . ASP F 3 51 ? -41.126 4.869 -39.626 1.00 29.17 51 ASP M N 1
ATOM 6879 C CA . ASP F 3 51 ? -42.097 5.882 -40.076 1.00 29.41 51 ASP M CA 1
ATOM 6880 C C . ASP F 3 51 ? -43.345 5.234 -40.707 1.00 33.79 51 ASP M C 1
ATOM 6881 O O . ASP F 3 51 ? -43.803 5.642 -41.780 1.00 34.48 51 ASP M O 1
ATOM 6886 N N . ALA F 3 52 ? -43.864 4.188 -40.022 1.00 29.70 52 ALA M N 1
ATOM 6887 C CA . ALA F 3 52 ? -45.032 3.360 -40.359 1.00 29.84 52 ALA M CA 1
ATOM 6888 C C . ALA F 3 52 ? -44.946 2.517 -41.636 1.00 33.77 52 ALA M C 1
ATOM 6889 O O . ALA F 3 52 ? -45.440 1.391 -41.629 1.00 33.22 52 ALA M O 1
ATOM 6891 N N . SER F 3 53 ? -44.346 3.044 -42.722 1.00 30.70 53 SER M N 1
ATOM 6892 C CA . SER F 3 53 ? -44.282 2.336 -44.005 1.00 31.29 53 SER M CA 1
ATOM 6893 C C . SER F 3 53 ? -42.899 2.217 -44.660 1.00 35.26 53 SER M C 1
ATOM 6894 O O . SER F 3 53 ? -42.749 1.417 -45.588 1.00 35.53 53 SER M O 1
ATOM 6897 N N . THR F 3 54 ? -41.903 3.002 -44.209 1.00 31.29 54 THR M N 1
ATOM 6898 C CA . THR F 3 54 ? -40.570 2.962 -44.820 1.00 31.56 54 THR M CA 1
ATOM 6899 C C . THR F 3 54 ? -39.783 1.717 -44.432 1.00 35.83 54 THR M C 1
ATOM 6900 O O . THR F 3 54 ? -39.500 1.501 -43.255 1.00 34.12 54 THR M O 1
ATOM 6904 N N . LEU F 3 55 ? -39.431 0.909 -45.437 1.00 34.38 55 LEU M N 1
ATOM 6905 C CA . LEU F 3 55 ? -38.666 -0.325 -45.284 1.00 34.61 55 LEU M CA 1
ATOM 6906 C C . LEU F 3 55 ? -37.176 0.007 -45.176 1.00 39.88 55 LEU M C 1
ATOM 6907 O O . LEU F 3 55 ? -36.670 0.833 -45.941 1.00 40.63 55 LEU M O 1
ATOM 6912 N N . GLU F 3 56 ? -36.482 -0.633 -44.222 1.00 36.44 56 GLU M N 1
ATOM 6913 C CA . GLU F 3 56 ? -35.045 -0.458 -43.998 1.00 36.94 56 GLU M CA 1
ATOM 6914 C C . GLU F 3 56 ? -34.262 -1.183 -45.095 1.00 42.61 56 GLU M C 1
ATOM 6915 O O . GLU F 3 56 ? -34.773 -2.148 -45.671 1.00 42.56 56 GLU M O 1
ATOM 6921 N N . SER F 3 57 ? -33.030 -0.718 -45.385 1.00 40.34 57 SER M N 1
ATOM 6922 C CA . SER F 3 57 ? -32.154 -1.315 -46.398 1.00 41.91 57 SER M CA 1
ATOM 6923 C C . SER F 3 57 ? -31.731 -2.728 -45.990 1.00 45.84 57 SER M C 1
ATOM 6924 O O . SER F 3 57 ? -31.343 -2.949 -44.839 1.00 44.79 57 SER M O 1
ATOM 6927 N N . GLY F 3 58 ? -31.854 -3.666 -46.928 1.00 43.25 58 GLY M N 1
ATOM 6928 C CA . GLY F 3 58 ? -31.511 -5.069 -46.719 1.00 43.18 58 GLY M CA 1
ATOM 6929 C C . GLY F 3 58 ? -32.683 -5.953 -46.340 1.00 45.52 58 GLY M C 1
ATOM 6930 O O . GLY F 3 58 ? -32.610 -7.173 -46.513 1.00 45.65 58 GLY M O 1
ATOM 6931 N N . VAL F 3 59 ? -33.765 -5.347 -45.807 1.00 40.40 59 VAL M N 1
ATOM 6932 C CA . VAL F 3 59 ? -34.995 -6.038 -45.391 1.00 38.98 59 VAL M CA 1
ATOM 6933 C C . VAL F 3 59 ? -35.752 -6.512 -46.655 1.00 43.53 59 VAL M C 1
ATOM 6934 O O . VAL F 3 59 ? -35.916 -5.712 -47.581 1.00 43.69 59 VAL M O 1
ATOM 6938 N N . PRO F 3 60 ? -36.184 -7.801 -46.736 1.00 40.18 60 PRO M N 1
ATOM 6939 C CA . PRO F 3 60 ? -36.875 -8.273 -47.954 1.00 40.90 60 PRO M CA 1
ATOM 6940 C C . PRO F 3 60 ? -38.199 -7.575 -48.261 1.00 44.34 60 PRO M C 1
ATOM 6941 O O . PRO F 3 60 ? -38.881 -7.102 -47.350 1.00 42.79 60 PRO M O 1
ATOM 6945 N N . SER F 3 61 ? -38.555 -7.530 -49.560 1.00 42.09 61 SER M N 1
ATOM 6946 C CA . SER F 3 61 ? -39.766 -6.898 -50.100 1.00 42.03 61 SER M CA 1
ATOM 6947 C C . SER F 3 61 ? -41.091 -7.500 -49.602 1.00 44.39 61 SER M C 1
ATOM 6948 O O . SER F 3 61 ? -42.125 -6.833 -49.697 1.00 43.96 61 SER M O 1
ATOM 6951 N N . ARG F 3 62 ? -41.062 -8.745 -49.064 1.00 39.75 62 ARG M N 1
ATOM 6952 C CA . ARG F 3 62 ? -42.248 -9.431 -48.530 1.00 38.37 62 ARG M CA 1
ATOM 6953 C C . ARG F 3 62 ? -42.840 -8.710 -47.308 1.00 40.70 62 ARG M C 1
ATOM 6954 O O . ARG F 3 62 ? -44.045 -8.792 -47.068 1.00 40.08 62 ARG M O 1
ATOM 6962 N N . PHE F 3 63 ? -41.984 -7.991 -46.560 1.00 36.34 63 PHE M N 1
ATOM 6963 C CA . PHE F 3 63 ? -42.361 -7.204 -45.392 1.00 34.93 63 PHE M CA 1
ATOM 6964 C C . PHE F 3 63 ? -42.870 -5.845 -45.856 1.00 39.60 63 PHE M C 1
ATOM 6965 O O . PHE F 3 63 ? -42.294 -5.252 -46.771 1.00 40.15 63 PHE M O 1
ATOM 6973 N N . SER F 3 64 ? -43.968 -5.369 -45.250 1.00 36.00 64 SER M N 1
ATOM 6974 C CA . SER F 3 64 ? -44.568 -4.069 -45.553 1.00 36.27 64 SER M CA 1
ATOM 6975 C C . SER F 3 64 ? -45.356 -3.541 -44.362 1.00 39.56 64 SER M C 1
ATOM 6976 O O . SER F 3 64 ? -46.055 -4.302 -43.687 1.00 38.73 64 SER M O 1
ATOM 6979 N N . GLY F 3 65 ? -45.218 -2.244 -44.119 1.00 35.94 65 GLY M N 1
ATOM 6980 C CA . GLY F 3 65 ? -45.906 -1.543 -43.047 1.00 35.19 65 GLY M CA 1
ATOM 6981 C C . GLY F 3 65 ? -46.995 -0.631 -43.574 1.00 39.79 65 GLY M C 1
ATOM 6982 O O . GLY F 3 65 ? -46.860 -0.054 -44.657 1.00 40.32 65 GLY M O 1
ATOM 6983 N N . SER F 3 66 ? -48.086 -0.503 -42.807 1.00 36.09 66 SER M N 1
ATOM 6984 C CA . SER F 3 66 ? -49.238 0.328 -43.156 1.00 36.78 66 SER M CA 1
ATOM 6985 C C . SER F 3 66 ? -49.913 0.888 -41.899 1.00 39.53 66 SER M C 1
ATOM 6986 O O . SER F 3 66 ? -49.683 0.386 -40.795 1.00 37.97 66 SER M O 1
ATOM 6989 N N . GLY F 3 67 ? -50.734 1.920 -42.085 1.00 36.67 67 GLY M N 1
ATOM 6990 C CA . GLY F 3 67 ? -51.476 2.545 -40.999 1.00 36.46 67 GLY M CA 1
ATOM 6991 C C . GLY F 3 67 ? -51.099 3.975 -40.681 1.00 39.79 67 GLY M C 1
ATOM 6992 O O . GLY F 3 67 ? -50.027 4.452 -41.069 1.00 38.91 67 GLY M O 1
ATOM 6993 N N . SER F 3 68 ? -51.997 4.660 -39.953 1.00 36.61 68 SER M N 1
ATOM 6994 C CA . SER F 3 68 ? -51.858 6.050 -39.514 1.00 36.26 68 SER M CA 1
ATOM 6995 C C . SER F 3 68 ? -52.791 6.323 -38.331 1.00 40.08 68 SER M C 1
ATOM 6996 O O . SER F 3 68 ? -53.917 5.820 -38.300 1.00 40.88 68 SER M O 1
ATOM 6999 N N . GLY F 3 69 ? -52.309 7.111 -37.375 1.00 35.29 69 GLY M N 1
ATOM 7000 C CA . GLY F 3 69 ? -53.070 7.495 -36.194 1.00 35.53 69 GLY M CA 1
ATOM 7001 C C . GLY F 3 69 ? -53.040 6.487 -35.065 1.00 38.67 69 GLY M C 1
ATOM 7002 O O . GLY F 3 69 ? -52.160 6.552 -34.203 1.00 36.81 69 GLY M O 1
ATOM 7003 N N . THR F 3 70 ? -54.016 5.561 -35.048 1.00 36.34 70 THR M N 1
ATOM 7004 C CA . THR F 3 70 ? -54.139 4.541 -33.999 1.00 35.91 70 THR M CA 1
ATOM 7005 C C . THR F 3 70 ? -53.962 3.103 -34.499 1.00 39.25 70 THR M C 1
ATOM 7006 O O . THR F 3 70 ? -53.311 2.313 -33.823 1.00 37.98 70 THR M O 1
ATOM 7010 N N . ASP F 3 71 ? -54.544 2.761 -35.663 1.00 36.49 71 ASP M N 1
ATOM 7011 C CA . ASP F 3 71 ? -54.463 1.415 -36.234 1.00 36.01 71 ASP M CA 1
ATOM 7012 C C . ASP F 3 71 ? -53.297 1.262 -37.216 1.00 37.97 71 ASP M C 1
ATOM 7013 O O . ASP F 3 71 ? -53.201 2.024 -38.179 1.00 37.74 71 ASP M O 1
ATOM 7018 N N . PHE F 3 72 ? -52.429 0.259 -36.971 1.00 32.93 72 PHE M N 1
ATOM 7019 C CA . PHE F 3 72 ? -51.239 -0.039 -37.776 1.00 31.53 72 PHE M CA 1
ATOM 7020 C C . PHE F 3 72 ? -51.100 -1.532 -38.060 1.00 35.09 72 PHE M C 1
ATOM 7021 O O . PHE F 3 72 ? -51.454 -2.352 -37.209 1.00 34.59 72 PHE M O 1
ATOM 7029 N N . THR F 3 73 ? -50.570 -1.886 -39.253 1.00 31.43 73 THR M N 1
ATOM 7030 C CA . THR F 3 73 ? -50.374 -3.282 -39.669 1.00 30.97 73 THR M CA 1
ATOM 7031 C C . THR F 3 73 ? -49.007 -3.575 -40.288 1.00 33.54 73 THR M C 1
ATOM 7032 O O . THR F 3 73 ? -48.457 -2.744 -41.013 1.00 32.88 73 THR M O 1
ATOM 7036 N N . LEU F 3 74 ? -48.497 -4.796 -40.029 1.00 29.45 74 LEU M N 1
ATOM 7037 C CA . LEU F 3 74 ? -47.260 -5.348 -40.579 1.00 28.73 74 LEU M CA 1
ATOM 7038 C C . LEU F 3 74 ? -47.665 -6.603 -41.353 1.00 33.21 74 LEU M C 1
ATOM 7039 O O . LEU F 3 74 ? -48.222 -7.539 -40.769 1.00 32.92 74 LEU M O 1
ATOM 7044 N N . THR F 3 75 ? -47.418 -6.603 -42.670 1.00 30.27 75 THR M N 1
ATOM 7045 C CA . THR F 3 75 ? -47.791 -7.708 -43.547 1.00 30.73 75 THR M CA 1
ATOM 7046 C C . THR F 3 75 ? -46.577 -8.426 -44.139 1.00 34.65 75 THR M C 1
ATOM 7047 O O . THR F 3 75 ? -45.656 -7.777 -44.643 1.00 34.67 75 THR M O 1
ATOM 7051 N N . ILE F 3 76 ? -46.597 -9.769 -44.083 1.00 30.75 76 ILE M N 1
ATOM 7052 C CA . ILE F 3 76 ? -45.598 -10.644 -44.694 1.00 30.60 76 ILE M CA 1
ATOM 7053 C C . ILE F 3 76 ? -46.375 -11.371 -45.798 1.00 35.59 76 ILE M C 1
ATOM 7054 O O . ILE F 3 76 ? -47.084 -12.341 -45.517 1.00 35.22 76 ILE M O 1
ATOM 7059 N N . SER F 3 77 ? -46.301 -10.838 -47.038 1.00 33.16 77 SER M N 1
ATOM 7060 C CA . SER F 3 77 ? -47.001 -11.330 -48.233 1.00 34.25 77 SER M CA 1
ATOM 7061 C C . SER F 3 77 ? -46.934 -12.849 -48.425 1.00 39.11 77 SER M C 1
ATOM 7062 O O . SER F 3 77 ? -47.958 -13.478 -48.701 1.00 39.35 77 SER M O 1
ATOM 7065 N N . SER F 3 78 ? -45.733 -13.430 -48.262 1.00 35.73 78 SER M N 1
ATOM 7066 C CA . SER F 3 78 ? -45.484 -14.866 -48.365 1.00 35.69 78 SER M CA 1
ATOM 7067 C C . SER F 3 78 ? -44.428 -15.230 -47.326 1.00 38.32 78 SER M C 1
ATOM 7068 O O . SER F 3 78 ? -43.257 -14.871 -47.476 1.00 38.37 78 SER M O 1
ATOM 7071 N N . LEU F 3 79 ? -44.871 -15.887 -46.240 1.00 33.53 79 LEU M N 1
ATOM 7072 C CA . LEU F 3 79 ? -44.030 -16.283 -45.113 1.00 32.45 79 LEU M CA 1
ATOM 7073 C C . LEU F 3 79 ? -42.915 -17.239 -45.528 1.00 36.28 79 LEU M C 1
ATOM 7074 O O . LEU F 3 79 ? -43.171 -18.255 -46.173 1.00 36.59 79 LEU M O 1
ATOM 7079 N N . GLN F 3 80 ? -41.674 -16.876 -45.187 1.00 32.04 80 GLN M N 1
ATOM 7080 C CA . GLN F 3 80 ? -40.484 -17.657 -45.504 1.00 32.31 80 GLN M CA 1
ATOM 7081 C C . GLN F 3 80 ? -39.981 -18.433 -44.274 1.00 35.93 80 GLN M C 1
ATOM 7082 O O . GLN F 3 80 ? -40.357 -18.077 -43.153 1.00 34.46 80 GLN M O 1
ATOM 7088 N N . PRO F 3 81 ? -39.159 -19.504 -44.443 1.00 33.44 81 PRO M N 1
ATOM 7089 C CA . PRO F 3 81 ? -38.710 -20.284 -43.273 1.00 33.05 81 PRO M CA 1
ATOM 7090 C C . PRO F 3 81 ? -37.923 -19.535 -42.194 1.00 36.90 81 PRO M C 1
ATOM 7091 O O . PRO F 3 81 ? -37.882 -20.001 -41.054 1.00 36.53 81 PRO M O 1
ATOM 7095 N N . GLU F 3 82 ? -37.306 -18.391 -42.544 1.00 33.44 82 GLU M N 1
ATOM 7096 C CA . GLU F 3 82 ? -36.526 -17.561 -41.618 1.00 32.92 82 GLU M CA 1
ATOM 7097 C C . GLU F 3 82 ? -37.378 -16.503 -40.892 1.00 35.85 82 GLU M C 1
ATOM 7098 O O . GLU F 3 82 ? -36.883 -15.843 -39.974 1.00 35.55 82 GLU M O 1
ATOM 7104 N N . ASP F 3 83 ? -38.654 -16.354 -41.295 1.00 31.63 83 ASP M N 1
ATOM 7105 C CA . ASP F 3 83 ? -39.584 -15.367 -40.739 1.00 30.25 83 ASP M CA 1
ATOM 7106 C C . ASP F 3 83 ? -40.185 -15.699 -39.370 1.00 33.56 83 ASP M C 1
ATOM 7107 O O . ASP F 3 83 ? -40.807 -14.821 -38.768 1.00 32.92 83 ASP M O 1
ATOM 7112 N N . PHE F 3 84 ? -40.000 -16.939 -38.868 1.00 30.10 84 PHE M N 1
ATOM 7113 C CA . PHE F 3 84 ? -40.529 -17.335 -37.559 1.00 29.41 84 PHE M CA 1
ATOM 7114 C C . PHE F 3 84 ? -39.752 -16.666 -36.423 1.00 33.79 84 PHE M C 1
ATOM 7115 O O . PHE F 3 84 ? -38.631 -17.071 -36.100 1.00 34.04 84 PHE M O 1
ATOM 7123 N N . ALA F 3 85 ? -40.344 -15.593 -35.864 1.00 29.96 85 ALA M N 1
ATOM 7124 C CA . ALA F 3 85 ? -39.784 -14.769 -34.792 1.00 29.69 85 ALA M CA 1
ATOM 7125 C C . ALA F 3 85 ? -40.895 -13.981 -34.081 1.00 32.95 85 ALA M C 1
ATOM 7126 O O . ALA F 3 85 ? -42.074 -14.137 -34.411 1.00 32.17 85 ALA M O 1
ATOM 7128 N N . THR F 3 86 ? -40.512 -13.141 -33.101 1.00 29.34 86 THR M N 1
ATOM 7129 C CA . THR F 3 86 ? -41.435 -12.271 -32.379 1.00 28.64 86 THR M CA 1
ATOM 7130 C C . THR F 3 86 ? -41.316 -10.874 -32.989 1.00 31.46 86 THR M C 1
ATOM 7131 O O . THR F 3 86 ? -40.205 -10.357 -33.139 1.00 31.07 86 THR M O 1
ATOM 7135 N N . TYR F 3 87 ? -42.454 -10.285 -33.374 1.00 27.24 87 TYR M N 1
ATOM 7136 C CA . TYR F 3 87 ? -42.497 -8.959 -33.986 1.00 26.41 87 TYR M CA 1
ATOM 7137 C C . TYR F 3 87 ? -43.049 -7.912 -33.025 1.00 30.25 87 TYR M C 1
ATOM 7138 O O . TYR F 3 87 ? -44.116 -8.116 -32.447 1.00 29.99 87 TYR M O 1
ATOM 7147 N N . TYR F 3 88 ? -42.307 -6.800 -32.847 1.00 26.86 88 TYR M N 1
ATOM 7148 C CA . TYR F 3 88 ? -42.665 -5.694 -31.949 1.00 26.44 88 TYR M CA 1
ATOM 7149 C C . TYR F 3 88 ? -42.901 -4.385 -32.690 1.00 30.10 88 TYR M C 1
ATOM 7150 O O . TYR F 3 88 ? -42.176 -4.077 -33.636 1.00 29.49 88 TYR M O 1
ATOM 7159 N N . CYS F 3 89 ? -43.878 -3.591 -32.221 1.00 27.13 89 CYS M N 1
ATOM 7160 C CA . CYS F 3 89 ? -44.153 -2.256 -32.750 1.00 27.09 89 CYS M CA 1
ATOM 7161 C C . CYS F 3 89 ? -43.756 -1.217 -31.693 1.00 30.33 89 CYS M C 1
ATOM 7162 O O . CYS F 3 89 ? -43.932 -1.462 -30.498 1.00 30.53 89 CYS M O 1
ATOM 7165 N N . GLN F 3 90 ? -43.170 -0.092 -32.124 1.00 25.67 90 GLN M N 1
ATOM 7166 C CA . GLN F 3 90 ? -42.699 0.959 -31.221 1.00 24.90 90 GLN M CA 1
ATOM 7167 C C . GLN F 3 90 ? -43.134 2.342 -31.688 1.00 28.13 90 GLN M C 1
ATOM 7168 O O . GLN F 3 90 ? -42.923 2.693 -32.851 1.00 27.46 90 GLN M O 1
ATOM 7174 N N . GLN F 3 91 ? -43.713 3.134 -30.770 1.00 24.29 91 GLN M N 1
ATOM 7175 C CA . GLN F 3 91 ? -44.133 4.506 -31.054 1.00 23.92 91 GLN M CA 1
ATOM 7176 C C . GLN F 3 91 ? -43.042 5.492 -30.640 1.00 27.34 91 GLN M C 1
ATOM 7177 O O . GLN F 3 91 ? -42.228 5.177 -29.768 1.00 26.81 91 GLN M O 1
ATOM 7183 N N . PHE F 3 92 ? -43.045 6.689 -31.246 1.00 23.83 92 PHE M N 1
ATOM 7184 C CA . PHE F 3 92 ? -42.101 7.751 -30.909 1.00 23.26 92 PHE M CA 1
ATOM 7185 C C . PHE F 3 92 ? -42.712 9.161 -30.975 1.00 28.29 92 PHE M C 1
ATOM 7186 O O . PHE F 3 92 ? -41.982 10.157 -31.029 1.00 27.77 92 PHE M O 1
ATOM 7194 N N . ASN F 3 93 ? -44.058 9.237 -30.913 1.00 25.48 93 ASN M N 1
ATOM 7195 C CA . ASN F 3 93 ? -44.808 10.492 -30.932 1.00 25.96 93 ASN M CA 1
ATOM 7196 C C . ASN F 3 93 ? -44.665 11.238 -29.601 1.00 30.42 93 ASN M C 1
ATOM 7197 O O . ASN F 3 93 ? -44.466 12.456 -29.604 1.00 30.11 93 ASN M O 1
ATOM 7202 N N . SER F 3 94 ? -44.768 10.509 -28.473 1.00 27.20 94 SER M N 1
ATOM 7203 C CA . SER F 3 94 ? -44.649 11.081 -27.133 1.00 27.33 94 SER M CA 1
ATOM 7204 C C . SER F 3 94 ? -43.767 10.232 -26.216 1.00 30.42 94 SER M C 1
ATOM 7205 O O . SER F 3 94 ? -43.650 9.022 -26.412 1.00 29.91 94 SER M O 1
ATOM 7208 N N . TYR F 3 95 ? -43.156 10.879 -25.214 1.00 26.67 95 TYR M N 1
ATOM 7209 C CA . TYR F 3 95 ? -42.264 10.258 -24.240 1.00 26.34 95 TYR M CA 1
ATOM 7210 C C . TYR F 3 95 ? -42.996 9.852 -22.947 1.00 31.78 95 TYR M C 1
ATOM 7211 O O . TYR F 3 95 ? -43.910 10.568 -22.531 1.00 32.13 95 TYR M O 1
ATOM 7220 N N . PRO F 3 96 ? -42.652 8.705 -22.303 1.00 28.81 96 PRO M N 1
ATOM 7221 C CA . PRO F 3 96 ? -41.594 7.735 -22.654 1.00 28.01 96 PRO M CA 1
ATOM 7222 C C . PRO F 3 96 ? -41.899 6.914 -23.902 1.00 31.06 96 PRO M C 1
ATOM 7223 O O . PRO F 3 96 ? -43.068 6.685 -24.219 1.00 30.91 96 PRO M O 1
ATOM 7227 N N . LEU F 3 97 ? -40.840 6.487 -24.614 1.00 26.91 97 LEU M N 1
ATOM 7228 C CA . LEU F 3 97 ? -40.961 5.663 -25.820 1.00 26.09 97 LEU M CA 1
ATOM 7229 C C . LEU F 3 97 ? -41.470 4.287 -25.394 1.00 30.57 97 LEU M C 1
ATOM 7230 O O . LEU F 3 97 ? -40.882 3.662 -24.509 1.00 30.74 97 LEU M O 1
ATOM 7235 N N . THR F 3 98 ? -42.611 3.860 -25.956 1.00 27.06 98 THR M N 1
ATOM 7236 C CA . THR F 3 98 ? -43.236 2.588 -25.590 1.00 27.20 98 THR M CA 1
ATOM 7237 C C . THR F 3 98 ? -43.296 1.580 -26.728 1.00 30.69 98 THR M C 1
ATOM 7238 O O . THR F 3 98 ? -43.411 1.956 -27.897 1.00 29.82 98 THR M O 1
ATOM 7242 N N . PHE F 3 99 ? -43.221 0.291 -26.366 1.00 27.63 99 PHE M N 1
ATOM 7243 C CA . PHE F 3 99 ? -43.270 -0.847 -27.280 1.00 27.14 99 PHE M CA 1
ATOM 7244 C C . PHE F 3 99 ? -44.536 -1.662 -27.025 1.00 32.58 99 PHE M C 1
ATOM 7245 O O . PHE F 3 99 ? -45.074 -1.640 -25.913 1.00 33.23 99 PHE M O 1
ATOM 7253 N N . GLY F 3 100 ? -44.977 -2.396 -28.043 1.00 29.19 100 GLY M N 1
ATOM 7254 C CA . GLY F 3 100 ? -46.128 -3.283 -27.941 1.00 29.57 100 GLY M CA 1
ATOM 7255 C C . GLY F 3 100 ? -45.744 -4.576 -27.249 1.00 34.20 100 GLY M C 1
ATOM 7256 O O . GLY F 3 100 ? -44.555 -4.834 -27.026 1.00 33.99 100 GLY M O 1
ATOM 7257 N N . GLY F 3 101 ? -46.746 -5.387 -26.916 1.00 31.16 101 GLY M N 1
ATOM 7258 C CA . GLY F 3 101 ? -46.556 -6.672 -26.249 1.00 31.33 101 GLY M CA 1
ATOM 7259 C C . GLY F 3 101 ? -45.824 -7.713 -27.075 1.00 34.52 101 GLY M C 1
ATOM 7260 O O . GLY F 3 101 ? -45.236 -8.645 -26.520 1.00 34.17 101 GLY M O 1
ATOM 7261 N N . GLY F 3 102 ? -45.860 -7.548 -28.397 1.00 30.55 102 GLY M N 1
ATOM 7262 C CA . GLY F 3 102 ? -45.210 -8.448 -29.340 1.00 29.92 102 GLY M CA 1
ATOM 7263 C C . GLY F 3 102 ? -46.115 -9.543 -29.868 1.00 33.95 102 GLY M C 1
ATOM 7264 O O . GLY F 3 102 ? -47.067 -9.957 -29.197 1.00 34.53 102 GLY M O 1
ATOM 7265 N N . THR F 3 103 ? -45.815 -10.015 -31.087 1.00 29.85 103 THR M N 1
ATOM 7266 C CA . THR F 3 103 ? -46.543 -11.099 -31.743 1.00 29.83 103 THR M CA 1
ATOM 7267 C C . THR F 3 103 ? -45.563 -12.207 -32.107 1.00 33.09 103 THR M C 1
ATOM 7268 O O . THR F 3 103 ? -44.718 -12.027 -32.984 1.00 32.43 103 THR M O 1
ATOM 7272 N N . LYS F 3 104 ? -45.687 -13.351 -31.422 1.00 29.75 104 LYS M N 1
ATOM 7273 C CA . LYS F 3 104 ? -44.839 -14.516 -31.640 1.00 29.46 104 LYS M CA 1
ATOM 7274 C C . LYS F 3 104 ? -45.370 -15.311 -32.835 1.00 33.19 104 LYS M C 1
ATOM 7275 O O . LYS F 3 104 ? -46.409 -15.969 -32.730 1.00 33.23 104 LYS M O 1
ATOM 7281 N N . VAL F 3 105 ? -44.679 -15.206 -33.983 1.00 29.27 105 VAL M N 1
ATOM 7282 C CA . VAL F 3 105 ? -45.044 -15.934 -35.200 1.00 29.11 105 VAL M CA 1
ATOM 7283 C C . VAL F 3 105 ? -44.316 -17.279 -35.140 1.00 33.06 105 VAL M C 1
ATOM 7284 O O . VAL F 3 105 ? -43.085 -17.322 -35.211 1.00 32.38 105 VAL M O 1
ATOM 7288 N N . GLU F 3 106 ? -45.082 -18.362 -34.934 1.00 30.34 106 GLU M N 1
ATOM 7289 C CA . GLU F 3 106 ? -44.564 -19.727 -34.811 1.00 30.60 106 GLU M CA 1
ATOM 7290 C C . GLU F 3 106 ? -45.119 -20.695 -35.855 1.00 34.69 106 GLU M C 1
ATOM 7291 O O . GLU F 3 106 ? -46.165 -20.433 -36.451 1.00 33.98 106 GLU M O 1
ATOM 7297 N N . ILE F 3 107 ? -44.386 -21.795 -36.101 1.00 31.97 107 ILE M N 1
ATOM 7298 C CA . ILE F 3 107 ? -44.730 -22.806 -37.100 1.00 32.21 107 ILE M CA 1
ATOM 7299 C C . ILE F 3 107 ? -45.927 -23.689 -36.745 1.00 36.86 107 ILE M C 1
ATOM 7300 O O . ILE F 3 107 ? -46.011 -24.227 -35.638 1.00 36.61 107 ILE M O 1
ATOM 7305 N N . LYS F 3 108 ? -46.858 -23.812 -37.701 1.00 34.03 108 LYS M N 1
ATOM 7306 C CA . LYS F 3 108 ? -48.044 -24.655 -37.598 1.00 34.33 108 LYS M CA 1
ATOM 7307 C C . LYS F 3 108 ? -47.640 -26.086 -37.984 1.00 38.87 108 LYS M C 1
ATOM 7308 O O . LYS F 3 108 ? -46.753 -26.270 -38.821 1.00 38.64 108 LYS M O 1
ATOM 7314 N N . ARG F 3 109 ? -48.262 -27.086 -37.349 1.00 35.96 109 ARG M N 1
ATOM 7315 C CA . ARG F 3 109 ? -47.989 -28.507 -37.583 1.00 36.29 109 ARG M CA 1
ATOM 7316 C C . ARG F 3 109 ? -49.247 -29.353 -37.290 1.00 41.82 109 ARG M C 1
ATOM 7317 O O . ARG F 3 109 ? -50.164 -28.869 -36.626 1.00 41.23 109 ARG M O 1
ATOM 7325 N N . THR F 3 110 ? -49.306 -30.597 -37.821 1.00 26.23 110 THR M N 1
ATOM 7326 C CA . THR F 3 110 ? -50.421 -31.530 -37.600 1.00 26.65 110 THR M CA 1
ATOM 7327 C C . THR F 3 110 ? -50.454 -31.970 -36.133 1.00 32.68 110 THR M C 1
ATOM 7328 O O . THR F 3 110 ? -49.409 -31.980 -35.475 1.00 32.39 110 THR M O 1
ATOM 7332 N N . VAL F 3 111 ? -51.650 -32.307 -35.618 1.00 30.68 111 VAL M N 1
ATOM 7333 C CA . VAL F 3 111 ? -51.831 -32.723 -34.221 1.00 30.91 111 VAL M CA 1
ATOM 7334 C C . VAL F 3 111 ? -51.048 -33.982 -33.852 1.00 36.47 111 VAL M C 1
ATOM 7335 O O . VAL F 3 111 ? -51.001 -34.939 -34.631 1.00 36.90 111 VAL M O 1
ATOM 7339 N N . ALA F 3 112 ? -50.394 -33.947 -32.683 1.00 33.37 112 ALA M N 1
ATOM 7340 C CA . ALA F 3 112 ? -49.594 -35.050 -32.168 1.00 33.77 112 ALA M CA 1
ATOM 7341 C C . ALA F 3 112 ? -49.941 -35.294 -30.705 1.00 38.51 112 ALA M C 1
ATOM 7342 O O . ALA F 3 112 ? -49.888 -34.367 -29.893 1.00 37.85 112 ALA M O 1
ATOM 7344 N N . ALA F 3 113 ? -50.341 -36.532 -30.382 1.00 36.32 113 ALA M N 1
ATOM 7345 C CA . ALA F 3 113 ? -50.713 -36.933 -29.028 1.00 36.57 113 ALA M CA 1
ATOM 7346 C C . ALA F 3 113 ? -49.464 -37.092 -28.146 1.00 40.98 113 ALA M C 1
ATOM 7347 O O . ALA F 3 113 ? -48.441 -37.580 -28.638 1.00 41.13 113 ALA M O 1
ATOM 7349 N N . PRO F 3 114 ? -49.505 -36.688 -26.854 1.00 37.43 114 PRO M N 1
ATOM 7350 C CA . PRO F 3 114 ? -48.309 -36.850 -26.012 1.00 37.39 114 PRO M CA 1
ATOM 7351 C C . PRO F 3 114 ? -48.112 -38.275 -25.499 1.00 42.09 114 PRO M C 1
ATOM 7352 O O . PRO F 3 114 ? -49.088 -38.972 -25.208 1.00 42.13 114 PRO M O 1
ATOM 7356 N N . SER F 3 115 ? -46.841 -38.698 -25.384 1.00 38.98 115 SER M N 1
ATOM 7357 C CA . SER F 3 115 ? -46.468 -39.998 -24.832 1.00 39.72 115 SER M CA 1
ATOM 7358 C C . SER F 3 115 ? -46.266 -39.754 -23.338 1.00 43.69 115 SER M C 1
ATOM 7359 O O . SER F 3 115 ? -45.323 -39.060 -22.944 1.00 43.33 115 SER M O 1
ATOM 7362 N N . VAL F 3 116 ? -47.218 -40.233 -22.521 1.00 40.36 116 VAL M N 1
ATOM 7363 C CA . VAL F 3 116 ? -47.231 -40.017 -21.073 1.00 40.34 116 VAL M CA 1
ATOM 7364 C C . VAL F 3 116 ? -46.430 -41.073 -20.305 1.00 45.48 116 VAL M C 1
ATOM 7365 O O . VAL F 3 116 ? -46.603 -42.271 -20.535 1.00 46.00 116 VAL M O 1
ATOM 7369 N N . PHE F 3 117 ? -45.545 -40.606 -19.400 1.00 42.22 117 PHE M N 1
ATOM 7370 C CA . PHE F 3 117 ? -44.692 -41.435 -18.550 1.00 43.40 117 PHE M CA 1
ATOM 7371 C C . PHE F 3 117 ? -44.695 -40.911 -17.120 1.00 48.35 117 PHE M C 1
ATOM 7372 O O . PHE F 3 117 ? -44.579 -39.703 -16.907 1.00 47.20 117 PHE M O 1
ATOM 7380 N N . ILE F 3 118 ? -44.817 -41.818 -16.141 1.00 47.00 118 ILE M N 1
ATOM 7381 C CA . ILE F 3 118 ? -44.802 -41.470 -14.718 1.00 47.64 118 ILE M CA 1
ATOM 7382 C C . ILE F 3 118 ? -43.523 -41.996 -14.042 1.00 53.39 118 ILE M C 1
ATOM 7383 O O . ILE F 3 118 ? -43.099 -43.123 -14.315 1.00 54.10 118 ILE M O 1
ATOM 7388 N N . PHE F 3 119 ? -42.896 -41.161 -13.195 1.00 50.33 119 PHE M N 1
ATOM 7389 C CA . PHE F 3 119 ? -41.663 -41.515 -12.495 1.00 51.70 119 PHE M CA 1
ATOM 7390 C C . PHE F 3 119 ? -41.812 -41.433 -10.968 1.00 57.33 119 PHE M C 1
ATOM 7391 O O . PHE F 3 119 ? -42.049 -40.342 -10.438 1.00 56.48 119 PHE M O 1
ATOM 7399 N N . PRO F 3 120 ? -41.668 -42.568 -10.240 1.00 55.98 120 PRO M N 1
ATOM 7400 C CA . PRO F 3 120 ? -41.767 -42.518 -8.770 1.00 57.01 120 PRO M CA 1
ATOM 7401 C C . PRO F 3 120 ? -40.501 -41.915 -8.145 1.00 61.79 120 PRO M C 1
ATOM 7402 O O . PRO F 3 120 ? -39.446 -41.984 -8.786 1.00 61.61 120 PRO M O 1
ATOM 7406 N N . PRO F 3 121 ? -40.547 -41.331 -6.917 1.00 58.99 121 PRO M N 1
ATOM 7407 C CA . PRO F 3 121 ? -39.312 -40.774 -6.334 1.00 59.67 121 PRO M CA 1
ATOM 7408 C C . PRO F 3 121 ? -38.287 -41.857 -6.000 1.00 65.65 121 PRO M C 1
ATOM 7409 O O . PRO F 3 121 ? -38.650 -42.903 -5.458 1.00 66.40 121 PRO M O 1
ATOM 7413 N N . SER F 3 122 ? -37.014 -41.616 -6.370 1.00 62.86 122 SER M N 1
ATOM 7414 C CA . SER F 3 122 ? -35.901 -42.542 -6.145 1.00 64.72 122 SER M CA 1
ATOM 7415 C C . SER F 3 122 ? -35.609 -42.745 -4.657 1.00 70.74 122 SER M C 1
ATOM 7416 O O . SER F 3 122 ? -35.887 -41.854 -3.849 1.00 70.12 122 SER M O 1
ATOM 7419 N N . ASP F 3 123 ? -35.055 -43.923 -4.303 1.00 69.53 123 ASP M N 1
ATOM 7420 C CA . ASP F 3 123 ? -34.699 -44.297 -2.929 1.00 71.55 123 ASP M CA 1
ATOM 7421 C C . ASP F 3 123 ? -33.655 -43.360 -2.320 1.00 76.35 123 ASP M C 1
ATOM 7422 O O . ASP F 3 123 ? -33.713 -43.089 -1.120 1.00 76.89 123 ASP M O 1
ATOM 7427 N N . GLU F 3 124 ? -32.725 -42.844 -3.152 1.00 72.87 124 GLU M N 1
ATOM 7428 C CA . GLU F 3 124 ? -31.691 -41.888 -2.738 1.00 73.80 124 GLU M CA 1
ATOM 7429 C C . GLU F 3 124 ? -32.287 -40.513 -2.407 1.00 76.36 124 GLU M C 1
ATOM 7430 O O . GLU F 3 124 ? -31.735 -39.801 -1.567 1.00 77.16 124 GLU M O 1
ATOM 7436 N N . GLN F 3 125 ? -33.421 -40.154 -3.050 1.00 70.74 125 GLN M N 1
ATOM 7437 C CA . GLN F 3 125 ? -34.130 -38.897 -2.803 1.00 69.27 125 GLN M CA 1
ATOM 7438 C C . GLN F 3 125 ? -34.948 -39.001 -1.517 1.00 73.75 125 GLN M C 1
ATOM 7439 O O . GLN F 3 125 ? -34.979 -38.048 -0.739 1.00 73.72 125 GLN M O 1
ATOM 7445 N N . LEU F 3 126 ? -35.609 -40.160 -1.299 1.00 70.54 126 LEU M N 1
ATOM 7446 C CA . LEU F 3 126 ? -36.435 -40.437 -0.121 1.00 71.14 126 LEU M CA 1
ATOM 7447 C C . LEU F 3 126 ? -35.622 -40.449 1.173 1.00 77.42 126 LEU M C 1
ATOM 7448 O O . LEU F 3 126 ? -36.143 -40.066 2.220 1.00 77.75 126 LEU M O 1
ATOM 7453 N N . LYS F 3 127 ? -34.340 -40.856 1.091 1.00 75.39 127 LYS M N 1
ATOM 7454 C CA . LYS F 3 127 ? -33.423 -40.883 2.231 1.00 77.67 127 LYS M CA 1
ATOM 7455 C C . LYS F 3 127 ? -32.943 -39.472 2.609 1.00 81.75 127 LYS M C 1
ATOM 7456 O O . LYS F 3 127 ? -32.443 -39.279 3.719 1.00 83.39 127 LYS M O 1
ATOM 7462 N N . SER F 3 128 ? -33.122 -38.488 1.698 1.00 76.38 128 SER M N 1
ATOM 7463 C CA . SER F 3 128 ? -32.756 -37.085 1.922 1.00 76.29 128 SER M CA 1
ATOM 7464 C C . SER F 3 128 ? -33.892 -36.278 2.585 1.00 79.11 128 SER M C 1
ATOM 7465 O O . SER F 3 128 ? -33.688 -35.112 2.936 1.00 79.14 128 SER M O 1
ATOM 7468 N N . GLY F 3 129 ? -35.063 -36.905 2.746 1.00 74.50 129 GLY M N 1
ATOM 7469 C CA . GLY F 3 129 ? -36.223 -36.304 3.399 1.00 73.89 129 GLY M CA 1
ATOM 7470 C C . GLY F 3 129 ? -37.394 -35.895 2.525 1.00 75.38 129 GLY M C 1
ATOM 7471 O O . GLY F 3 129 ? -38.516 -35.792 3.028 1.00 74.86 129 GLY M O 1
ATOM 7472 N N . THR F 3 130 ? -37.153 -35.630 1.224 1.00 70.07 130 THR M N 1
ATOM 7473 C CA . THR F 3 130 ? -38.203 -35.204 0.286 1.00 67.62 130 THR M CA 1
ATOM 7474 C C . THR F 3 130 ? -38.576 -36.267 -0.755 1.00 69.49 130 THR M C 1
ATOM 7475 O O . THR F 3 130 ? -37.783 -37.169 -1.029 1.00 69.54 130 THR M O 1
ATOM 7479 N N . ALA F 3 131 ? -39.788 -36.148 -1.335 1.00 64.08 131 ALA M N 1
ATOM 7480 C CA . ALA F 3 131 ? -40.303 -37.056 -2.362 1.00 62.47 131 ALA M CA 1
ATOM 7481 C C . ALA F 3 131 ? -40.895 -36.273 -3.539 1.00 63.46 131 ALA M C 1
ATOM 7482 O O . ALA F 3 131 ? -41.817 -35.475 -3.351 1.00 62.43 131 ALA M O 1
ATOM 7484 N N . SER F 3 132 ? -40.348 -36.486 -4.748 1.00 58.48 132 SER M N 1
ATOM 7485 C CA . SER F 3 132 ? -40.806 -35.807 -5.960 1.00 56.28 132 SER M CA 1
ATOM 7486 C C . SER F 3 132 ? -41.264 -36.801 -7.021 1.00 58.68 132 SER M C 1
ATOM 7487 O O . SER F 3 132 ? -40.495 -37.673 -7.428 1.00 58.51 132 SER M O 1
ATOM 7490 N N . VAL F 3 133 ? -42.529 -36.673 -7.454 1.00 54.05 133 VAL M N 1
ATOM 7491 C CA . VAL F 3 133 ? -43.132 -37.531 -8.476 1.00 52.98 133 VAL M CA 1
ATOM 7492 C C . VAL F 3 133 ? -43.200 -36.732 -9.784 1.00 55.10 133 VAL M C 1
ATOM 7493 O O . VAL F 3 133 ? -43.874 -35.702 -9.839 1.00 53.77 133 VAL M O 1
ATOM 7497 N N . ALA F 3 134 ? -42.477 -37.193 -10.821 1.00 51.23 134 ALA M N 1
ATOM 7498 C CA . ALA F 3 134 ? -42.420 -36.516 -12.117 1.00 49.59 134 ALA M CA 1
ATOM 7499 C C . ALA F 3 134 ? -43.264 -37.196 -13.192 1.00 52.40 134 ALA M C 1
ATOM 7500 O O . ALA F 3 134 ? -43.213 -38.418 -13.337 1.00 52.66 134 ALA M O 1
ATOM 7502 N N . CYS F 3 135 ? -44.041 -36.394 -13.943 1.00 47.55 135 CYS M N 1
ATOM 7503 C CA . CYS F 3 135 ? -44.877 -36.861 -15.049 1.00 46.49 135 CYS M CA 1
ATOM 7504 C C . CYS F 3 135 ? -44.387 -36.217 -16.340 1.00 47.92 135 CYS M C 1
ATOM 7505 O O . CYS F 3 135 ? -44.274 -34.990 -16.413 1.00 47.19 135 CYS M O 1
ATOM 7508 N N . LEU F 3 136 ? -44.069 -37.048 -17.344 1.00 43.00 136 LEU M N 1
ATOM 7509 C CA . LEU F 3 136 ? -43.557 -36.592 -18.633 1.00 41.45 136 LEU M CA 1
ATOM 7510 C C . LEU F 3 136 ? -44.582 -36.725 -19.752 1.00 43.00 136 LEU M C 1
ATOM 7511 O O . LEU F 3 136 ? -45.167 -37.789 -19.931 1.00 42.83 136 LEU M O 1
ATOM 7516 N N . LEU F 3 137 ? -44.771 -35.636 -20.510 1.00 37.74 137 LEU M N 1
ATOM 7517 C CA . LEU F 3 137 ? -45.646 -35.553 -21.678 1.00 36.37 137 LEU M CA 1
ATOM 7518 C C . LEU F 3 137 ? -44.678 -35.333 -22.840 1.00 38.89 137 LEU M C 1
ATOM 7519 O O . LEU F 3 137 ? -44.139 -34.236 -22.985 1.00 38.26 137 LEU M O 1
ATOM 7524 N N . ASN F 3 138 ? -44.380 -36.398 -23.603 1.00 35.21 138 ASN M N 1
ATOM 7525 C CA . ASN F 3 138 ? -43.393 -36.347 -24.680 1.00 35.03 138 ASN M CA 1
ATOM 7526 C C . ASN F 3 138 ? -43.945 -36.092 -26.079 1.00 37.64 138 ASN M C 1
ATOM 7527 O O . ASN F 3 138 ? -44.883 -36.765 -26.510 1.00 36.90 138 ASN M O 1
ATOM 7532 N N . ASN F 3 139 ? -43.327 -35.116 -26.779 1.00 33.69 139 ASN M N 1
ATOM 7533 C CA . ASN F 3 139 ? -43.590 -34.671 -28.154 1.00 32.82 139 ASN M CA 1
ATOM 7534 C C . ASN F 3 139 ? -45.071 -34.530 -28.543 1.00 35.09 139 ASN M C 1
ATOM 7535 O O . ASN F 3 139 ? -45.668 -35.467 -29.083 1.00 34.79 139 ASN M O 1
ATOM 7540 N N . PHE F 3 140 ? -45.657 -33.350 -28.270 1.00 30.45 140 PHE M N 1
ATOM 7541 C CA . PHE F 3 140 ? -47.061 -33.072 -28.574 1.00 29.37 140 PHE M CA 1
ATOM 7542 C C . PHE F 3 140 ? -47.304 -31.720 -29.246 1.00 32.76 140 PHE M C 1
ATOM 7543 O O . PHE F 3 140 ? -46.511 -30.790 -29.083 1.00 32.26 140 PHE M O 1
ATOM 7551 N N . TYR F 3 141 ? -48.424 -31.621 -29.985 1.00 29.26 141 TYR M N 1
ATOM 7552 C CA . TYR F 3 141 ? -48.886 -30.406 -30.656 1.00 28.86 141 TYR M CA 1
ATOM 7553 C C . TYR F 3 141 ? -50.427 -30.394 -30.724 1.00 33.24 141 TYR M C 1
ATOM 7554 O O . TYR F 3 141 ? -51.010 -31.418 -31.092 1.00 32.97 141 TYR M O 1
ATOM 7563 N N . PRO F 3 142 ? -51.121 -29.280 -30.376 1.00 30.22 142 PRO M N 1
ATOM 7564 C CA . PRO F 3 142 ? -50.605 -27.969 -29.932 1.00 30.30 142 PRO M CA 1
ATOM 7565 C C . PRO F 3 142 ? -50.043 -27.942 -28.510 1.00 35.09 142 PRO M C 1
ATOM 7566 O O . PRO F 3 142 ? -50.102 -28.953 -27.812 1.00 34.82 142 PRO M O 1
ATOM 7570 N N . ARG F 3 143 ? -49.486 -26.782 -28.096 1.00 32.48 143 ARG M N 1
ATOM 7571 C CA . ARG F 3 143 ? -48.890 -26.546 -26.775 1.00 32.87 143 ARG M CA 1
ATOM 7572 C C . ARG F 3 143 ? -49.894 -26.758 -25.632 1.00 37.40 143 ARG M C 1
ATOM 7573 O O . ARG F 3 143 ? -49.498 -27.209 -24.556 1.00 37.25 143 ARG M O 1
ATOM 7581 N N . GLU F 3 144 ? -51.185 -26.447 -25.877 1.00 34.44 144 GLU M N 1
ATOM 7582 C CA . GLU F 3 144 ? -52.282 -26.570 -24.911 1.00 34.95 144 GLU M CA 1
ATOM 7583 C C . GLU F 3 144 ? -52.501 -28.020 -24.461 1.00 39.08 144 GLU M C 1
ATOM 7584 O O . GLU F 3 144 ? -52.928 -28.864 -25.250 1.00 38.60 144 GLU M O 1
ATOM 7590 N N . ALA F 3 145 ? -52.168 -28.302 -23.192 1.00 35.99 145 ALA M N 1
ATOM 7591 C CA . ALA F 3 145 ? -52.309 -29.610 -22.548 1.00 36.07 145 ALA M CA 1
ATOM 7592 C C . ALA F 3 145 ? -52.501 -29.412 -21.049 1.00 41.23 145 ALA M C 1
ATOM 7593 O O . ALA F 3 145 ? -51.858 -28.536 -20.464 1.00 41.23 145 ALA M O 1
ATOM 7595 N N . LYS F 3 146 ? -53.392 -30.205 -20.429 1.00 38.62 146 LYS M N 1
ATOM 7596 C CA . LYS F 3 146 ? -53.668 -30.094 -19.000 1.00 39.58 146 LYS M CA 1
ATOM 7597 C C . LYS F 3 146 ? -53.352 -31.363 -18.225 1.00 44.19 146 LYS M C 1
ATOM 7598 O O . LYS F 3 146 ? -53.769 -32.453 -18.625 1.00 43.88 146 LYS M O 1
ATOM 7604 N N . VAL F 3 147 ? -52.605 -31.212 -17.114 1.00 41.28 147 VAL M N 1
ATOM 7605 C CA . VAL F 3 147 ? -52.240 -32.314 -16.229 1.00 41.88 147 VAL M CA 1
ATOM 7606 C C . VAL F 3 147 ? -52.987 -32.204 -14.895 1.00 47.37 147 VAL M C 1
ATOM 7607 O O . VAL F 3 147 ? -53.079 -31.113 -14.324 1.00 47.20 147 VAL M O 1
ATOM 7611 N N . GLN F 3 148 ? -53.525 -33.335 -14.418 1.00 45.24 148 GLN M N 1
ATOM 7612 C CA . GLN F 3 148 ? -54.251 -33.422 -13.157 1.00 46.70 148 GLN M CA 1
ATOM 7613 C C . GLN F 3 148 ? -53.646 -34.524 -12.295 1.00 51.47 148 GLN M C 1
ATOM 7614 O O . GLN F 3 148 ? -53.680 -35.698 -12.674 1.00 51.11 148 GLN M O 1
ATOM 7620 N N . TRP F 3 149 ? -53.050 -34.132 -11.158 1.00 48.94 149 TRP M N 1
ATOM 7621 C CA . TRP F 3 149 ? -52.421 -35.053 -10.214 1.00 49.82 149 TRP M CA 1
ATOM 7622 C C . TRP F 3 149 ? -53.460 -35.647 -9.273 1.00 55.90 149 TRP M C 1
ATOM 7623 O O . TRP F 3 149 ? -54.303 -34.917 -8.745 1.00 56.17 149 TRP M O 1
ATOM 7634 N N . LYS F 3 150 ? -53.407 -36.974 -9.074 1.00 53.93 150 LYS M N 1
ATOM 7635 C CA . LYS F 3 150 ? -54.347 -37.690 -8.210 1.00 56.14 150 LYS M CA 1
ATOM 7636 C C . LYS F 3 150 ? -53.650 -38.625 -7.223 1.00 61.96 150 LYS M C 1
ATOM 7637 O O . LYS F 3 150 ? -53.086 -39.644 -7.629 1.00 61.56 150 LYS M O 1
ATOM 7643 N N . VAL F 3 151 ? -53.698 -38.273 -5.923 1.00 60.29 151 VAL M N 1
ATOM 7644 C CA . VAL F 3 151 ? -53.116 -39.057 -4.826 1.00 61.85 151 VAL M CA 1
ATOM 7645 C C . VAL F 3 151 ? -54.268 -39.808 -4.141 1.00 68.53 151 VAL M C 1
ATOM 7646 O O . VAL F 3 151 ? -55.127 -39.172 -3.523 1.00 69.27 151 VAL M O 1
ATOM 7650 N N . ASP F 3 152 ? -54.297 -41.155 -4.290 1.00 66.30 152 ASP M N 1
ATOM 7651 C CA . ASP F 3 152 ? -55.337 -42.060 -3.771 1.00 68.87 152 ASP M CA 1
ATOM 7652 C C . ASP F 3 152 ? -56.753 -41.620 -4.210 1.00 73.34 152 ASP M C 1
ATOM 7653 O O . ASP F 3 152 ? -57.693 -41.606 -3.408 1.00 75.09 152 ASP M O 1
ATOM 7658 N N . ASN F 3 153 ? -56.868 -41.240 -5.506 1.00 68.04 153 ASN M N 1
ATOM 7659 C CA . ASN F 3 153 ? -58.058 -40.743 -6.212 1.00 67.95 153 ASN M CA 1
ATOM 7660 C C . ASN F 3 153 ? -58.498 -39.304 -5.862 1.00 71.77 153 ASN M C 1
ATOM 7661 O O . ASN F 3 153 ? -59.412 -38.774 -6.499 1.00 71.46 153 ASN M O 1
ATOM 7666 N N . ALA F 3 154 ? -57.818 -38.658 -4.891 1.00 68.17 154 ALA M N 1
ATOM 7667 C CA . ALA F 3 154 ? -58.102 -37.278 -4.486 1.00 67.88 154 ALA M CA 1
ATOM 7668 C C . ALA F 3 154 ? -57.289 -36.308 -5.349 1.00 69.00 154 ALA M C 1
ATOM 7669 O O . ALA F 3 154 ? -56.079 -36.497 -5.507 1.00 67.20 154 ALA M O 1
ATOM 7671 N N . LEU F 3 155 ? -57.956 -35.284 -5.922 1.00 64.91 155 LEU M N 1
ATOM 7672 C CA . LEU F 3 155 ? -57.313 -34.303 -6.802 1.00 62.31 155 LEU M CA 1
ATOM 7673 C C . LEU F 3 155 ? -56.426 -33.327 -6.024 1.00 65.39 155 LEU M C 1
ATOM 7674 O O . LEU F 3 155 ? -56.850 -32.788 -5.000 1.00 66.70 155 LEU M O 1
ATOM 7679 N N . GLN F 3 156 ? -55.197 -33.106 -6.524 1.00 59.55 156 GLN M N 1
ATOM 7680 C CA . GLN F 3 156 ? -54.209 -32.196 -5.936 1.00 58.75 156 GLN M CA 1
ATOM 7681 C C . GLN F 3 156 ? -54.370 -30.782 -6.509 1.00 61.83 156 GLN M C 1
ATOM 7682 O O . GLN F 3 156 ? -54.845 -30.635 -7.639 1.00 60.38 156 GLN M O 1
ATOM 7688 N N . SER F 3 157 ? -53.981 -29.744 -5.735 1.00 59.09 157 SER M N 1
ATOM 7689 C CA . SER F 3 157 ? -54.131 -28.349 -6.162 1.00 58.53 157 SER M CA 1
ATOM 7690 C C . SER F 3 157 ? -52.841 -27.522 -6.315 1.00 60.99 157 SER M C 1
ATOM 7691 O O . SER F 3 157 ? -52.462 -27.204 -7.446 1.00 59.28 157 SER M O 1
ATOM 7694 N N . GLY F 3 158 ? -52.208 -27.159 -5.196 1.00 57.87 158 GLY M N 1
ATOM 7695 C CA . GLY F 3 158 ? -51.012 -26.322 -5.195 1.00 57.08 158 GLY M CA 1
ATOM 7696 C C . GLY F 3 158 ? -49.751 -26.947 -4.635 1.00 60.35 158 GLY M C 1
ATOM 7697 O O . GLY F 3 158 ? -49.079 -26.334 -3.800 1.00 61.04 158 GLY M O 1
ATOM 7698 N N . ASN F 3 159 ? -49.403 -28.152 -5.115 1.00 55.22 159 ASN M N 1
ATOM 7699 C CA . ASN F 3 159 ? -48.196 -28.877 -4.706 1.00 54.82 159 ASN M CA 1
ATOM 7700 C C . ASN F 3 159 ? -47.441 -29.452 -5.924 1.00 56.42 159 ASN M C 1
ATOM 7701 O O . ASN F 3 159 ? -46.583 -30.328 -5.772 1.00 56.14 159 ASN M O 1
ATOM 7706 N N . SER F 3 160 ? -47.753 -28.928 -7.129 1.00 50.96 160 SER M N 1
ATOM 7707 C CA . SER F 3 160 ? -47.149 -29.341 -8.396 1.00 49.06 160 SER M CA 1
ATOM 7708 C C . SER F 3 160 ? -46.657 -28.152 -9.222 1.00 51.67 160 SER M C 1
ATOM 7709 O O . SER F 3 160 ? -47.237 -27.064 -9.147 1.00 51.48 160 SER M O 1
ATOM 7712 N N . GLN F 3 161 ? -45.587 -28.366 -10.012 1.00 47.05 161 GLN M N 1
ATOM 7713 C CA . GLN F 3 161 ? -44.993 -27.346 -10.878 1.00 46.20 161 GLN M CA 1
ATOM 7714 C C . GLN F 3 161 ? -44.765 -27.882 -12.292 1.00 48.54 161 GLN M C 1
ATOM 7715 O O . GLN F 3 161 ? -44.166 -28.946 -12.460 1.00 47.80 161 GLN M O 1
ATOM 7721 N N . GLU F 3 162 ? -45.263 -27.145 -13.302 1.00 44.40 162 GLU M N 1
ATOM 7722 C CA . GLU F 3 162 ? -45.158 -27.497 -14.720 1.00 43.06 162 GLU M CA 1
ATOM 7723 C C . GLU F 3 162 ? -44.070 -26.702 -15.439 1.00 46.98 162 GLU M C 1
ATOM 7724 O O . GLU F 3 162 ? -43.797 -25.554 -15.080 1.00 47.39 162 GLU M O 1
ATOM 7730 N N . SER F 3 163 ? -43.468 -27.315 -16.474 1.00 42.88 163 SER M N 1
ATOM 7731 C CA . SER F 3 163 ? -42.434 -26.697 -17.305 1.00 42.97 163 SER M CA 1
ATOM 7732 C C . SER F 3 163 ? -42.514 -27.220 -18.736 1.00 45.28 163 SER M C 1
ATOM 7733 O O . SER F 3 163 ? -42.545 -28.435 -18.952 1.00 44.50 163 SER M O 1
ATOM 7736 N N . VAL F 3 164 ? -42.577 -26.294 -19.710 1.00 41.16 164 VAL M N 1
ATOM 7737 C CA . VAL F 3 164 ? -42.688 -26.617 -21.135 1.00 39.97 164 VAL M CA 1
ATOM 7738 C C . VAL F 3 164 ? -41.424 -26.186 -21.887 1.00 44.53 164 VAL M C 1
ATOM 7739 O O . VAL F 3 164 ? -40.964 -25.052 -21.719 1.00 45.35 164 VAL M O 1
ATOM 7743 N N . THR F 3 165 ? -40.879 -27.089 -22.725 1.00 40.31 165 THR M N 1
ATOM 7744 C CA . THR F 3 165 ? -39.718 -26.807 -23.573 1.00 40.93 165 THR M CA 1
ATOM 7745 C C . THR F 3 165 ? -40.198 -26.012 -24.787 1.00 43.85 165 THR M C 1
ATOM 7746 O O . THR F 3 165 ? -41.380 -26.089 -25.137 1.00 42.40 165 THR M O 1
ATOM 7750 N N . GLU F 3 166 ? -39.293 -25.258 -25.436 1.00 41.01 166 GLU M N 1
ATOM 7751 C CA . GLU F 3 166 ? -39.650 -24.503 -26.634 1.00 40.41 166 GLU M CA 1
ATOM 7752 C C . GLU F 3 166 ? -39.828 -25.449 -27.818 1.00 42.91 166 GLU M C 1
ATOM 7753 O O . GLU F 3 166 ? -39.253 -26.541 -27.817 1.00 42.91 166 GLU M O 1
ATOM 7759 N N . GLN F 3 167 ? -40.661 -25.044 -28.801 1.00 37.99 167 GLN M N 1
ATOM 7760 C CA . GLN F 3 167 ? -40.981 -25.812 -30.008 1.00 36.83 167 GLN M CA 1
ATOM 7761 C C . GLN F 3 167 ? -39.713 -26.336 -30.680 1.00 42.12 167 GLN M C 1
ATOM 7762 O O . GLN F 3 167 ? -38.813 -25.551 -30.991 1.00 43.11 167 GLN M O 1
ATOM 7768 N N . ASP F 3 168 ? -39.623 -27.673 -30.829 1.00 38.58 168 ASP M N 1
ATOM 7769 C CA . ASP F 3 168 ? -38.478 -28.369 -31.418 1.00 39.79 168 ASP M CA 1
ATOM 7770 C C . ASP F 3 168 ? -38.187 -27.889 -32.838 1.00 44.65 168 ASP M C 1
ATOM 7771 O O . ASP F 3 168 ? -39.113 -27.674 -33.620 1.00 43.28 168 ASP M O 1
ATOM 7776 N N . SER F 3 169 ? -36.897 -27.695 -33.150 1.00 43.26 169 SER M N 1
ATOM 7777 C CA . SER F 3 169 ? -36.424 -27.217 -34.450 1.00 44.45 169 SER M CA 1
ATOM 7778 C C . SER F 3 169 ? -36.700 -28.192 -35.598 1.00 47.54 169 SER M C 1
ATOM 7779 O O . SER F 3 169 ? -36.903 -27.748 -36.730 1.00 47.35 169 SER M O 1
ATOM 7782 N N . LYS F 3 170 ? -36.720 -29.508 -35.307 1.00 43.50 170 LYS M N 1
ATOM 7783 C CA . LYS F 3 170 ? -36.943 -30.551 -36.310 1.00 43.29 170 LYS M CA 1
ATOM 7784 C C . LYS F 3 170 ? -38.390 -31.050 -36.411 1.00 44.42 170 LYS M C 1
ATOM 7785 O O . LYS F 3 170 ? -38.971 -30.974 -37.496 1.00 43.76 170 LYS M O 1
ATOM 7791 N N . ASP F 3 171 ? -38.970 -31.556 -35.300 1.00 39.11 171 ASP M N 1
ATOM 7792 C CA . ASP F 3 171 ? -40.333 -32.099 -35.298 1.00 37.09 171 ASP M CA 1
ATOM 7793 C C . ASP F 3 171 ? -41.481 -31.140 -34.944 1.00 38.58 171 ASP M C 1
ATOM 7794 O O . ASP F 3 171 ? -42.645 -31.537 -35.032 1.00 36.87 171 ASP M O 1
ATOM 7799 N N . ASN F 3 172 ? -41.160 -29.880 -34.578 1.00 35.01 172 ASN M N 1
ATOM 7800 C CA . ASN F 3 172 ? -42.113 -28.808 -34.229 1.00 33.60 172 ASN M CA 1
ATOM 7801 C C . ASN F 3 172 ? -43.098 -29.154 -33.094 1.00 36.33 172 ASN M C 1
ATOM 7802 O O . ASN F 3 172 ? -44.214 -28.630 -33.060 1.00 35.19 172 ASN M O 1
ATOM 7807 N N . THR F 3 173 ? -42.669 -30.010 -32.150 1.00 33.05 173 THR M N 1
ATOM 7808 C CA . THR F 3 173 ? -43.489 -30.437 -31.011 1.00 31.86 173 THR M CA 1
ATOM 7809 C C . THR F 3 173 ? -43.055 -29.768 -29.706 1.00 35.87 173 THR M C 1
ATOM 7810 O O . THR F 3 173 ? -42.002 -29.126 -29.649 1.00 36.45 173 THR M O 1
ATOM 7814 N N . TYR F 3 174 ? -43.877 -29.938 -28.657 1.00 31.54 174 TYR M N 1
ATOM 7815 C CA . TYR F 3 174 ? -43.633 -29.427 -27.314 1.00 31.45 174 TYR M CA 1
ATOM 7816 C C . TYR F 3 174 ? -43.554 -30.605 -26.344 1.00 35.73 174 TYR M C 1
ATOM 7817 O O . TYR F 3 174 ? -44.130 -31.663 -26.606 1.00 34.87 174 TYR M O 1
ATOM 7826 N N . SER F 3 175 ? -42.840 -30.422 -25.229 1.00 33.29 175 SER M N 1
ATOM 7827 C CA . SER F 3 175 ? -42.723 -31.434 -24.182 1.00 33.64 175 SER M CA 1
ATOM 7828 C C . SER F 3 175 ? -43.024 -30.797 -22.838 1.00 37.88 175 SER M C 1
ATOM 7829 O O . SER F 3 175 ? -42.633 -29.651 -22.602 1.00 38.17 175 SER M O 1
ATOM 7832 N N . LEU F 3 176 ? -43.733 -31.525 -21.966 1.00 34.04 176 LEU M N 1
ATOM 7833 C CA . LEU F 3 176 ? -44.115 -31.028 -20.648 1.00 33.97 176 LEU M CA 1
ATOM 7834 C C . LEU F 3 176 ? -43.627 -31.946 -19.533 1.00 39.10 176 LEU M C 1
ATOM 7835 O O . LEU F 3 176 ? -43.685 -33.172 -19.655 1.00 38.60 176 LEU M O 1
ATOM 7840 N N . SER F 3 177 ? -43.172 -31.330 -18.437 1.00 36.97 177 SER M N 1
ATOM 7841 C CA . SER F 3 177 ? -42.705 -32.009 -17.234 1.00 37.85 177 SER M CA 1
ATOM 7842 C C . SER F 3 177 ? -43.424 -31.413 -16.024 1.00 42.30 177 SER M C 1
ATOM 7843 O O . SER F 3 177 ? -43.322 -30.209 -15.776 1.00 42.39 177 SER M O 1
ATOM 7846 N N . SER F 3 178 ? -44.174 -32.253 -15.295 1.00 39.12 178 SER M N 1
ATOM 7847 C CA . SER F 3 178 ? -44.908 -31.843 -14.099 1.00 39.50 178 SER M CA 1
ATOM 7848 C C . SER F 3 178 ? -44.361 -32.592 -12.886 1.00 44.97 178 SER M C 1
ATOM 7849 O O . SER F 3 178 ? -44.378 -33.825 -12.863 1.00 44.84 178 SER M O 1
ATOM 7852 N N . THR F 3 179 ? -43.837 -31.845 -11.899 1.00 42.66 179 THR M N 1
ATOM 7853 C CA . THR F 3 179 ? -43.243 -32.410 -10.687 1.00 43.84 179 THR M CA 1
ATOM 7854 C C . THR F 3 179 ? -44.144 -32.188 -9.471 1.00 48.86 179 THR M C 1
ATOM 7855 O O . THR F 3 179 ? -44.394 -31.045 -9.088 1.00 48.59 179 THR M O 1
ATOM 7859 N N . LEU F 3 180 ? -44.625 -33.289 -8.871 1.00 46.66 180 LEU M N 1
ATOM 7860 C CA . LEU F 3 180 ? -45.470 -33.280 -7.678 1.00 47.88 180 LEU M CA 1
ATOM 7861 C C . LEU F 3 180 ? -44.567 -33.444 -6.449 1.00 54.05 180 LEU M C 1
ATOM 7862 O O . LEU F 3 180 ? -43.972 -34.507 -6.257 1.00 54.09 180 LEU M O 1
ATOM 7867 N N . THR F 3 181 ? -44.440 -32.374 -5.646 1.00 52.20 181 THR M N 1
ATOM 7868 C CA . THR F 3 181 ? -43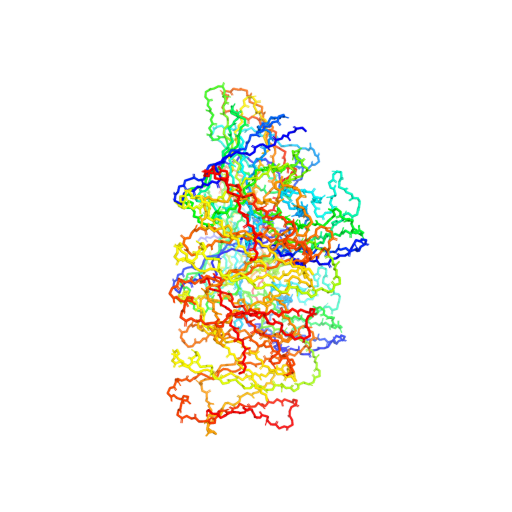.598 -32.361 -4.447 1.00 54.04 181 THR M CA 1
ATOM 7869 C C . THR F 3 181 ? -44.382 -32.655 -3.172 1.00 59.96 181 THR M C 1
ATOM 7870 O O . THR F 3 181 ? -45.384 -31.995 -2.890 1.00 59.49 181 THR M O 1
ATOM 7874 N N . LEU F 3 182 ? -43.925 -33.670 -2.418 1.00 58.59 182 LEU M N 1
ATOM 7875 C CA . LEU F 3 182 ? -44.521 -34.122 -1.158 1.00 60.42 182 LEU M CA 1
ATOM 7876 C C . LEU F 3 182 ? -43.430 -34.514 -0.157 1.00 66.58 182 LEU M C 1
ATOM 7877 O O . LEU F 3 182 ? -42.331 -34.898 -0.563 1.00 65.99 182 LEU M O 1
ATOM 7882 N N . SER F 3 183 ? -43.741 -34.444 1.147 1.00 65.49 183 SER M N 1
ATOM 7883 C CA . SER F 3 183 ? -42.807 -34.840 2.203 1.00 67.38 183 SER M CA 1
ATOM 7884 C C . SER F 3 183 ? -42.758 -36.372 2.308 1.00 72.70 183 SER M C 1
ATOM 7885 O O . SER F 3 183 ? -43.681 -37.043 1.837 1.00 71.75 183 SER M O 1
ATOM 7888 N N . LYS F 3 184 ? -41.679 -36.920 2.912 1.00 71.33 184 LYS M N 1
ATOM 7889 C CA . LYS F 3 184 ? -41.465 -38.364 3.097 1.00 72.59 184 LYS M CA 1
ATOM 7890 C C . LYS F 3 184 ? -42.637 -39.041 3.831 1.00 78.44 184 LYS M C 1
ATOM 7891 O O . LYS F 3 184 ? -43.014 -40.159 3.473 1.00 78.06 184 LYS M O 1
ATOM 7897 N N . ALA F 3 185 ? -43.211 -38.351 4.841 1.00 76.72 185 ALA M N 1
ATOM 7898 C CA . ALA F 3 185 ? -44.351 -38.823 5.630 1.00 78.23 185 ALA M CA 1
ATOM 7899 C C . ALA F 3 185 ? -45.634 -38.849 4.791 1.00 81.30 185 ALA M C 1
ATOM 7900 O O . ALA F 3 185 ? -46.395 -39.812 4.883 1.00 81.90 185 ALA M O 1
ATOM 7902 N N . ASP F 3 186 ? -45.859 -37.803 3.963 1.00 76.25 186 ASP M N 1
ATOM 7903 C CA . ASP F 3 186 ? -47.022 -37.679 3.076 1.00 74.98 186 ASP M CA 1
ATOM 7904 C C . ASP F 3 186 ? -47.011 -38.734 1.968 1.00 77.75 186 ASP M C 1
ATOM 7905 O O . ASP F 3 186 ? -48.077 -39.195 1.558 1.00 77.40 186 ASP M O 1
ATOM 7910 N N . TYR F 3 187 ? -45.808 -39.112 1.490 1.00 73.48 187 TYR M N 1
ATOM 7911 C CA . TYR F 3 187 ? -45.635 -40.113 0.438 1.00 72.37 187 TYR M CA 1
ATOM 7912 C C . TYR F 3 187 ? -45.895 -41.541 0.927 1.00 77.83 187 TYR M C 1
ATOM 7913 O O . TYR F 3 187 ? -46.564 -42.304 0.229 1.00 77.24 187 TYR M O 1
ATOM 7922 N N . GLU F 3 188 ? -45.365 -41.898 2.113 1.00 76.20 188 GLU M N 1
ATOM 7923 C CA . GLU F 3 188 ? -45.509 -43.229 2.715 1.00 78.04 188 GLU M CA 1
ATOM 7924 C C . GLU F 3 188 ? -46.939 -43.562 3.162 1.00 82.98 188 GLU M C 1
ATOM 7925 O O . GLU F 3 188 ? -47.303 -44.738 3.193 1.00 83.96 188 GLU M O 1
ATOM 7931 N N . LYS F 3 189 ? -47.743 -42.533 3.496 1.00 79.17 189 LYS M N 1
ATOM 7932 C CA . LYS F 3 189 ? -49.132 -42.679 3.950 1.00 80.43 189 LYS M CA 1
ATOM 7933 C C . LYS F 3 189 ? -50.138 -43.020 2.833 1.00 83.44 189 LYS M C 1
ATOM 7934 O O . LYS F 3 189 ? -51.280 -43.372 3.137 1.00 84.65 189 LYS M O 1
ATOM 7940 N N . HIS F 3 190 ? -49.715 -42.930 1.554 1.00 77.65 190 HIS M N 1
ATOM 7941 C CA . HIS F 3 190 ? -50.561 -43.218 0.388 1.00 76.44 190 HIS M CA 1
ATOM 7942 C C . HIS F 3 190 ? -49.912 -44.231 -0.569 1.00 78.97 190 HIS M C 1
ATOM 7943 O O . HIS F 3 190 ? -48.685 -44.355 -0.589 1.00 78.01 190 HIS M O 1
ATOM 7950 N N . LYS F 3 191 ? -50.738 -44.953 -1.358 1.00 75.24 191 LYS M N 1
ATOM 7951 C CA . LYS F 3 191 ? -50.274 -45.983 -2.297 1.00 74.54 191 LYS M CA 1
ATOM 7952 C C . LYS F 3 191 ? -50.466 -45.655 -3.782 1.00 75.44 191 LYS M C 1
ATOM 7953 O O . LYS F 3 191 ? -49.552 -45.898 -4.573 1.00 73.77 191 LYS M O 1
ATOM 7959 N N . VAL F 3 192 ? -51.653 -45.142 -4.164 1.00 71.12 192 VAL M N 1
ATOM 7960 C CA . VAL F 3 192 ? -51.983 -44.822 -5.560 1.00 68.82 192 VAL M CA 1
ATOM 7961 C C . VAL F 3 192 ? -51.585 -43.383 -5.928 1.00 69.46 192 VAL M C 1
ATOM 7962 O O . VAL F 3 192 ? -52.017 -42.435 -5.270 1.00 69.16 192 VAL M O 1
ATOM 7966 N N . TYR F 3 193 ? -50.763 -43.238 -6.985 1.00 63.34 193 TYR M N 1
ATOM 7967 C CA . TYR F 3 193 ? -50.294 -41.953 -7.508 1.00 60.63 193 TYR M CA 1
ATOM 7968 C C . TYR F 3 193 ? -50.532 -41.906 -9.014 1.00 61.74 193 TYR M C 1
ATOM 7969 O O . TYR F 3 193 ? -49.836 -42.585 -9.772 1.00 60.64 193 TYR M O 1
ATOM 7978 N N . ALA F 3 194 ? -51.543 -41.128 -9.436 1.00 57.08 194 ALA M N 1
ATOM 7979 C CA . ALA F 3 194 ? -51.953 -41.008 -10.835 1.00 55.32 194 ALA M CA 1
ATOM 7980 C C . ALA F 3 194 ? -51.683 -39.642 -11.464 1.00 56.33 194 ALA M C 1
ATOM 7981 O O . ALA F 3 194 ? -51.703 -38.620 -10.774 1.00 55.61 194 ALA M O 1
ATOM 7983 N N . CYS F 3 195 ? -51.449 -39.640 -12.790 1.00 51.16 195 CYS M N 1
ATOM 7984 C CA . CYS F 3 195 ? -51.200 -38.456 -13.609 1.00 49.03 195 CYS M CA 1
ATOM 7985 C C . CYS F 3 195 ? -52.166 -38.471 -14.805 1.00 51.11 195 CYS M C 1
ATOM 7986 O O . CYS F 3 195 ? -51.955 -39.225 -15.759 1.00 50.52 195 CYS M O 1
ATOM 7989 N N . GLU F 3 196 ? -53.247 -37.669 -14.728 1.00 46.65 196 GLU M N 1
ATOM 7990 C CA . GLU F 3 196 ? -54.260 -37.570 -15.783 1.00 45.71 196 GLU M CA 1
ATOM 7991 C C . GLU F 3 196 ? -53.861 -36.479 -16.778 1.00 46.93 196 GLU M C 1
ATOM 7992 O O . GLU F 3 196 ? -53.634 -35.334 -16.379 1.00 45.87 196 GLU M O 1
ATOM 7998 N N . VAL F 3 197 ? -53.764 -36.844 -18.070 1.00 42.15 197 VAL M N 1
ATOM 7999 C CA . VAL F 3 197 ? -53.361 -35.944 -19.155 1.00 40.12 197 VAL M CA 1
ATOM 8000 C C . VAL F 3 197 ? -54.493 -35.738 -20.170 1.00 43.13 197 VAL M C 1
ATOM 8001 O O . VAL F 3 197 ? -55.013 -36.710 -20.718 1.00 42.95 197 VAL M O 1
ATOM 8005 N N . THR F 3 198 ? -54.855 -34.464 -20.417 1.00 39.08 198 THR M N 1
ATOM 8006 C CA . THR F 3 198 ? -55.884 -34.058 -21.378 1.00 38.74 198 THR M CA 1
ATOM 8007 C C . THR F 3 198 ? -55.209 -33.287 -22.521 1.00 41.01 198 THR M C 1
ATOM 8008 O O . THR F 3 198 ? -54.481 -32.326 -22.264 1.00 39.96 198 THR M O 1
ATOM 8012 N N . HIS F 3 199 ? -55.432 -33.734 -23.774 1.00 37.15 199 HIS M N 1
ATOM 8013 C CA . HIS F 3 199 ? -54.857 -33.132 -24.983 1.00 35.87 199 HIS M CA 1
ATOM 8014 C C . HIS F 3 199 ? -55.758 -33.358 -26.209 1.00 40.83 199 HIS M C 1
ATOM 8015 O O . HIS F 3 199 ? -56.535 -34.317 -26.238 1.00 41.40 199 HIS M O 1
ATOM 8022 N N . GLN F 3 200 ? -55.654 -32.458 -27.211 1.00 37.28 200 GLN M N 1
ATOM 8023 C CA . GLN F 3 200 ? -56.412 -32.468 -28.469 1.00 37.60 200 GLN M CA 1
ATOM 8024 C C . GLN F 3 200 ? -56.250 -33.768 -29.271 1.00 42.43 200 GLN M C 1
ATOM 8025 O O . GLN F 3 200 ? -57.221 -34.242 -29.863 1.00 43.03 200 GLN M O 1
ATOM 8031 N N . GLY F 3 201 ? -55.036 -34.319 -29.276 1.00 38.75 201 GLY M N 1
ATOM 8032 C CA . GLY F 3 201 ? -54.701 -35.553 -29.980 1.00 39.04 201 GLY M CA 1
ATOM 8033 C C . GLY F 3 201 ? -55.232 -36.822 -29.337 1.00 44.27 201 GLY M C 1
ATOM 8034 O O . GLY F 3 201 ? -55.113 -37.902 -29.921 1.00 44.65 201 GLY M O 1
ATOM 8035 N N . LEU F 3 202 ? -55.815 -36.704 -28.128 1.00 41.30 202 LEU M N 1
ATOM 8036 C CA . LEU F 3 202 ? -56.381 -37.827 -27.377 1.00 42.43 202 LEU M CA 1
ATOM 8037 C C . LEU F 3 202 ? -57.910 -37.768 -27.388 1.00 48.14 202 LEU M C 1
ATOM 8038 O O . LEU F 3 202 ? -58.490 -36.717 -27.101 1.00 47.67 202 LEU M O 1
ATOM 8043 N N . SER F 3 203 ? -58.557 -38.900 -27.727 1.00 46.58 203 SER M N 1
ATOM 8044 C CA . SER F 3 203 ? -60.017 -39.039 -27.782 1.00 48.20 203 SER M CA 1
ATOM 8045 C C . SER F 3 203 ? -60.656 -38.970 -26.387 1.00 53.42 203 SER M C 1
ATOM 8046 O O . SER F 3 203 ? -61.805 -38.546 -26.255 1.00 54.28 203 SER M O 1
ATOM 8049 N N . SER F 3 204 ? -59.902 -39.393 -25.357 1.00 49.72 204 SER M N 1
ATOM 8050 C CA . SER F 3 204 ? -60.297 -39.398 -23.948 1.00 50.55 204 SER M CA 1
ATOM 8051 C C . SER F 3 204 ? -59.053 -39.133 -23.073 1.00 53.15 204 SER M C 1
ATOM 8052 O O . SER F 3 204 ? -57.949 -39.485 -23.505 1.00 51.99 204 SER M O 1
ATOM 8055 N N . PRO F 3 205 ? -59.177 -38.521 -21.863 1.00 49.50 205 PRO M N 1
ATOM 8056 C CA . PRO F 3 205 ? -57.974 -38.262 -21.048 1.00 48.23 205 PRO M CA 1
ATOM 8057 C C . PRO F 3 205 ? -57.242 -39.525 -20.590 1.00 52.76 205 PRO M C 1
ATOM 8058 O O . PRO F 3 205 ? -57.847 -40.407 -19.974 1.00 54.26 205 PRO M O 1
ATOM 8062 N N . VAL F 3 206 ? -55.942 -39.617 -20.929 1.00 47.99 206 VAL M N 1
ATOM 8063 C CA . VAL F 3 206 ? -55.080 -40.749 -20.581 1.00 48.41 206 VAL M CA 1
ATOM 8064 C C . VAL F 3 206 ? -54.486 -40.585 -19.170 1.00 52.51 206 VAL M C 1
ATOM 8065 O O . VAL F 3 206 ? -54.025 -39.498 -18.815 1.00 50.86 206 VAL M O 1
ATOM 8069 N N . THR F 3 207 ? -54.543 -41.656 -18.362 1.00 50.93 207 THR M N 1
ATOM 8070 C CA . THR F 3 207 ? -54.038 -41.653 -16.989 1.00 51.30 207 THR M CA 1
ATOM 8071 C C . THR F 3 207 ? -52.944 -42.703 -16.803 1.00 55.69 207 THR M C 1
ATOM 8072 O O . THR F 3 207 ? -53.149 -43.875 -17.124 1.00 56.54 207 THR M O 1
ATOM 8076 N N . LYS F 3 208 ? -51.782 -42.271 -16.291 1.00 51.70 208 LYS M N 1
ATOM 8077 C CA . LYS F 3 208 ? -50.638 -43.137 -16.006 1.00 52.19 208 LYS M CA 1
ATOM 8078 C C . LYS F 3 208 ? -50.409 -43.150 -14.498 1.00 57.42 208 LYS M C 1
ATOM 8079 O O . LYS F 3 208 ? -50.257 -42.086 -13.891 1.00 56.11 208 LYS M O 1
ATOM 8085 N N . SER F 3 209 ? -50.435 -44.349 -13.889 1.00 56.29 209 SER M N 1
ATOM 8086 C CA . SER F 3 209 ? -50.287 -44.515 -12.442 1.00 57.53 209 SER M CA 1
ATOM 8087 C C . SER F 3 209 ? -49.353 -45.656 -12.023 1.00 63.34 209 SER M C 1
ATOM 8088 O O . SER F 3 209 ? -48.960 -46.477 -12.855 1.00 63.18 209 SER M O 1
ATOM 8091 N N . PHE F 3 210 ? -48.999 -45.688 -10.721 1.00 61.41 210 PHE M N 1
ATOM 8092 C CA . PHE F 3 210 ? -48.149 -46.703 -10.095 1.00 63.03 210 PHE M CA 1
ATOM 8093 C C . PHE F 3 210 ? -48.566 -46.956 -8.638 1.00 69.32 210 PHE M C 1
ATOM 8094 O O . PHE F 3 210 ? -49.209 -46.101 -8.023 1.00 68.57 210 PHE M O 1
ATOM 8102 N N . ASN F 3 211 ? -48.160 -48.110 -8.077 1.00 68.28 211 ASN M N 1
ATOM 8103 C CA . ASN F 3 211 ? -48.431 -48.468 -6.683 1.00 70.21 211 ASN M CA 1
ATOM 8104 C C . ASN F 3 211 ? -47.144 -48.360 -5.863 1.00 74.27 211 ASN M C 1
ATOM 8105 O O . ASN F 3 211 ? -46.090 -48.815 -6.317 1.00 73.92 211 ASN M O 1
ATOM 8110 N N . ARG F 3 212 ? -47.226 -47.743 -4.666 1.00 71.06 212 ARG M N 1
ATOM 8111 C CA . ARG F 3 212 ? -46.081 -47.558 -3.768 1.00 97.54 212 ARG M CA 1
ATOM 8112 C C . ARG F 3 212 ? -45.592 -48.890 -3.190 1.00 125.39 212 ARG M C 1
ATOM 8113 O O . ARG F 3 212 ? -46.397 -49.768 -2.888 1.00 87.66 212 ARG M O 1
#

Foldseek 3Di:
DDADEDEDQVAAPQADDPHWGKDKAAAVHWHWYHHHQFFIKIWHFDDADQFSQWTWIAIDTCGDIDIAGPVRRKDWTQDPLFFIKIWNWDDDGPPRIIITTIHNNGTGDSD/DDADEDEDQVAAPQADDPHWGKDKAAAVHWHWYHHHQFFIKIWHFDDADVQSAWTWIFIPTVPVADVGDIDIAGPVRRKDWTQSPLFFIKIWNWDDDPDDRMIITTIHNNGTGDRD/DKAWEKDADQEDEAQAKGKIKIAIPPDAQQPFKKWKWWADPPPGIGTAWIDHQPDDTDGDPVQVVFWDWDQDRVRRMIMIIGGRDDQVPFTWMKMFTQDDPPDDDYHRDTDHIYPTGGHGYHPDDFDAWDKDWQAECYKTWIKTDFGDDDDKDKDKPVPPDDPQKDKDDWDQDPVRGTITMIMGNHNPVCAPPDWMWIFIADPVVRDTDIDTHHD/DKAWEKDFDQEDEAQAKGKIKIAIPDDAQQPFKKWKWWADPPPGIGTAWIDHQPDDTDGDPVQVVFWDWDQDRVRRMIMIIGGRDDQVPFTWMKMFTQDDPPDDDYHRDTDHIHPTGGHGYHPDDFDAWDKDWQAWPPCIKIWIKGDFGDDDDKDKDKPVPPDDPQKDKDDWDQDPVRGTITMIMGRHHPVCAPPDWMWIFIADPVVRDTDIDTHHD/DKAKAKPDQEAADAFFDKDKIKIFIPWFQFQQKWKWWAAPPDDTDTADGSQFHGDPPHDPQWGGDDGTTIIMIIRNGHDPVRQTWMKMWGDSDPPTDIYSTYGYAYDDDWDFWDKDKDWADPVVLVVWKTKIKIKTHWGPDPDKDKWKDQPPDTDDPQKDKDKDAQDPPSRTIMMMMIGIDTSVRVVVGDKIKIWMDDPNDPDIDIDID/DKAKAKPPQEAADAFFDKDKIKIFIPWFQFQQKWKWWDAPPDDTDTADGSQFRGDPPHDPQWGKDDGTTIIMIIRNGHHPVRQTWMKMWGDSDPPTDIYSTYGYHYDDDWDFWDKDKDWADPVVLVVWKTKIKIKTHWGPDPDKDKWKAFQNHTDDPQKDKDKDAQDPPSRTIMMMMIGIDTSVRVVVTFKIKIWMDDPNDPDIDIDIGTD

GO terms:
  GO:0039653 symbiont-mediated suppression of host transcription (P, IDA)
  GO:0140272 exogenous protein binding (F, IDA)
  GO:0042025 host cell nucleus (C, EXP)

Sequence (1079 aa):
MRCVGVGNRDFVEGVSGGAWVDLVLEHGGCVTTMAQGKPTLDFELTKTTAGGLEYTVVVTVHGVTAMITPRSPSVEVKLPDYGELTLDCEPRSGTGHLKCKVRMEKLRIKGMRCVGVGNRDFVEGVSGGAWVDLVLEHGGCVTTMAQGKPTLDFELTKTTAGGLEYTVVVTVHNTSNHGVTAMITPRSPSVEVKLPDYGELTLDCEPRSGTGHLKCKVRMEKLRIKGEVQLLESGPGLVKPSETLSLTCTVSGGSISDFYWSWLRQSPGKGLEWIGYAHSRVSAYYNPSLKSRVTISVDTSKNQISLRLSAVTAADTALYYCARQGTGTTGVSEDSFDLWGQGTKVIVSLASTKGPSVFPLAPTAALGCLVKDYFPEPVTVSWNSGALTSGVHTFPAVLQSSGLYSLSSVVTVPSSSLGTQTYICNVDHKPSNTKVDKKVEPEVQLLESGPGLVKPSETLSLTCTVSGGSISDFYWSWLRQSPGKGLEWIGYAHSRVSAYYNPSLKSRVTISVDTSKNQISLRLSAVTAADTALYYCARQGTGTTGVSEDSFDLWGQGTKVIVSLASTKGPSVFPLAPSSTAALGCLVKDYFPEPVTVSWNSGALTSGVHTFPAVLQSSGLYSLSSVVTVPSSSLGTQTYICNVDHKPSNTKVDKKVEPELQMTQSPSSLSASVGDRVTITCRASQDISIRLNWYQQKPGKAPKLLIYDASTLESGVPSRFSGSGSGTDFTLTISSLQPEDFATYYCQQFNSYPLTFGGGTKVEIKRTVAAPSVFIFPPSDEQLKSGTASVACLLNNFYPREAKVQWKVDNALQSGNSQESVTEQDSKDNTYSLSSTLTLSKADYEKHKVYACEVTHQGLSSPVTKSFELQMTQSPSSLSASVGDRVTITCRASQDISIRLNWYQQKPGKAPKLLIYDASTLESGVPSRFSGSGSGTDFTLTISSLQPEDFATYYCQQFNSYPLTFGGGTKVEIKRTVAAPSVFIFPPSDEQLKSGTASVACLLNNFYPREAKVQWKVDNALQSGNSQESVTEQDSKDNTYSLSSTLTLSKADYEKHKVYACEVTHQGLSSPVTKSFNR

Solvent-accessible surface area: 49821 Å² total; per-residue (Å²): 155,235,50,104,53,48,54,70,63,121,112,57,128,17,4,49,78,63,32,108,20,100,4,68,3,90,97,57,17,13,12,17,2,60,9,94,50,34,11,40,0,36,1,58,3,72,124,43,40,102,48,3,113,84,2,17,0,32,1,56,41,120,82,25,39,0,70,0,26,73,226,22,47,49,6,24,0,3,4,19,20,47,6,4,2,30,0,45,8,92,31,175,62,60,93,38,49,2,102,4,85,0,75,1,58,107,6,41,72,129,72,156,236,50,104,52,46,54,73,67,111,115,63,137,16,3,48,78,64,32,107,23,101,3,71,2,89,103,57,19,14,11,16,2,61,10,97,51,29,10,42,0,36,0,60,2,73,121,46,42,100,49,14,114,80,2,22,0,27,0,38,4,92,155,35,4,82,179,20,10,36,0,58,0,25,76,99,33,45,49,8,30,0,4,0,2,10,17,6,6,2,33,0,45,7,117,34,56,91,81,78,51,54,0,105,4,79,0,74,1,59,111,7,39,95,106,102,133,30,116,14,107,13,52,40,73,39,64,9,110,50,95,83,61,0,40,2,36,0,44,4,62,59,35,57,4,22,79,29,1,2,1,0,0,8,27,24,156,84,117,21,10,27,1,3,0,3,3,15,33,27,6,49,38,88,41,5,97,80,4,140,113,61,6,75,7,59,25,55,71,110,141,47,48,1,34,1,126,2,44,58,0,74,79,72,3,48,11,47,0,3,2,0,30,0,0,2,31,119,22,31,46,13,25,4,0,0,40,31,30,2,96,17,20,153,2,41,9,27,128,35,93,76,86,23,11,42,8,20,16,6,44,52,126,16,5,0,0,0,4,0,8,31,0,2,17,66,98,14,80,18,40,0,31,88,49,90,44,113,95,27,39,24,58,2,67,21,30,99,27,132,84,24,35,23,9,14,7,0,5,0,35,6,71,66,98,23,56,84,123,95,94,8,45,0,27,3,24,0,150,68,37,136,38,169,43,83,60,142,8,121,115,178,30,98,11,82,26,51,41,71,39,69,9,111,47,93,83,61,0,40,2,38,0,44,5,36,55,30,58,5,28,81,30,1,2,1,0,0,9,26,24,156,84,115,20,8,26,1,2,0,2,3,18,36,36,6,44,38,62,42,3,98,80,4,138,112,62,6,77,6,59,26,56,73,94,140,47,48,2,38,1,129,3,44,57,0,75,78,73,3,47,11,48,0,3,2,1,26,0,0,3,35,118,23,31,48,12,26,4,0,0,41,26,29,3,145,23,18,157,2,50,9,26,129,37,92,74,86,24,12,44,8,24,15,7,37,12,96,156,126,8,4,0,0,0,4,0,12,31,0,3,20,69,97,13,80,18,39,1,32,90,47,90,40,112,95,28,38,27,56,2,69,21,35,100,28,130,84,25,35,25,13,14,8,0,5,0,35,8,71,68,98,25,41,82,123,92,94,9,45,0,29,3,24,0,148,67,37,135,39,168,45,83,60,143,8,120,114,155,4,115,14,58,15,61,57,85,67,32,52,4,53,79,46,77,161,7,58,0,54,1,137,5,74,101,99,0,38,82,64,0,0,0,0,12,17,60,121,84,124,25,2,104,3,1,0,42,43,1,73,62,66,41,106,82,11,48,113,49,9,56,10,60,30,74,8,51,101,3,46,0,17,0,62,46,0,66,90,95,3,43,6,29,0,16,0,0,0,8,27,22,31,10,2,12,20,3,64,5,0,68,5,28,48,121,78,108,86,19,48,9,56,10,51,31,5,58,11,18,106,81,2,25,178,76,36,59,1,2,0,4,1,4,0,8,52,0,19,23,98,131,19,156,22,72,8,56,14,85,132,65,105,47,115,78,40,45,59,84,14,31,14,107,31,44,110,191,64,28,6,7,0,4,8,1,14,1,52,29,55,97,57,67,31,103,157,85,175,66,4,8,0,29,0,58,11,129,33,43,129,73,70,41,66,82,67,78,154,4,103,12,61,20,59,56,86,66,34,53,5,46,79,49,63,166,8,59,0,26,0,126,11,71,99,104,0,39,81,64,0,0,0,0,12,20,62,128,86,124,26,3,107,4,1,0,43,44,2,72,59,63,43,104,82,12,47,110,47,6,56,11,65,30,74,7,62,61,0,38,0,18,0,63,46,0,63,87,93,1,43,6,30,0,17,0,0,0,10,16,20,27,7,1,12,18,2,62,6,0,74,3,30,51,118,80,107,87,19,49,9,58,9,46,30,4,56,11,16,108,79,2,24,180,76,36,64,0,2,0,4,0,4,0,8,50,0,18,23,106,132,18,157,22,71,6,53,11,65,127,60,108,46,116,78,37,44,73,81,15,32,15,111,33,43,111,193,64,32,6,9,1,3,8,0,19,0,58,27,54,97,57,65,10,75,154,63,116,65,0,10,0,31,0,59,12,127,32,44,129,72,69,43,66,83,68,34,126,106

Organism: Dengue virus type 4 (strain Dominica/814669/1981) (NCBI:txid408871)

CATH classification: 2.60.98.10

Nearest PDB structures (foldseek):
  3uc0-assembly1_H  TM=1.005E+00  e=6.101E-42  Pan troglodytes
  6rps-assembly2_N  TM=9.470E-01  e=2.081E-29  Homo sapiens
  5uqy-assembly1_D  TM=7.234E-01  e=4.182E-32  Homo sapiens
  9gwz-assembly4_EEE  TM=7.136E-01  e=1.542E-31  Homo sapiens
  4edw-assembly1_H  TM=7.024E-01  e=1.113E-29  Homo sapiens

B-factor: mean 58.45, std 22.59, range [7.23, 157.82]

InterPro domains:
  IPR000069 Envelope glycoprotein M, flavivirus [PF01004] (206-278)
  IPR000208 RNA-directed RNA polymerase, fingers/palm subdomains, flavivirus [PF00972] (2738-3188)
  IPR000336 Flavivirus/Alphavirus glycoprotein, immunoglobulin-like domain superfamily [G3DSA:2.60.40.350] (574-677)
  IPR000404 Flavivirus non-structural protein NS4A [PF01350] (2097-2238)
  IPR000487 Non-structural protein NS2B, flavivirus [PF01002] (1348-1474)
  IPR000487 Non-structural protein NS2B, flavivirus [PS51527] (1345-1474)
  IPR000752 Flavivirus non-structural protein NS2A [PF01005] (1137-1308)
  IPR001122 Capsid protein C, flavivirus [PF01003] (5-112)
  IPR001157 Non-structural protein NS1, flavivirus [PF00948] (777-1128)
  IPR001528 Flavivirus non-structural protein NS4B [PF01349] (2243-2480)
  IPR001650 Helicase, C-terminal domain-like [PS51194] (1805-1986)
  IPR001650 Helicase, C-terminal domain-like [SM00490] (1843-1939)
  IPR001850 Non-structural protein NS3, peptidase S7, flavivirus [PF00949] (1493-1641)
  IPR001850 Non-structural protein NS3, peptidase S7, flavivirus [PS51528] (1475-1652)
  IPR002535 Flavivirus polyprotein propeptide [PF01570] (119-203)
  IPR002877 Ribosomal RNA methyltransferase, FtsJ domain [PF01728] (2542-2709)
  IPR007094 RNA-directed RNA polymerase, catalytic domain [PS50507] (3015-3165)
  IPR009003 Peptidase S1, PA clan [SSF50494] (1479-1647)
  IPR011492 Non-structural protein NS3-like, DEAD-box helicase, flavivirus [PF07652] (1657-1804)
  IPR011998 Envelope glycoprotein E, central and dimerisation domain, flavivirus [PF00869] (281-575)

Radius of gyration: 37.69 Å; Cα contacts (8 Å, |Δi|>4): 2849; chains: 6; bounding box: 85×118×56 Å

Secondary structure (DSSP, 8-state):
-PPEEEE-TT--TTTSSS--EEEEEEBT-EEEEEETTEEEEEEEEEEE-TTS--EEEEEEE--EEEEE-SS--EEEEEETTTEEEEEEEE--SSSSEEEEEEE-TTB----/-PPEEEE-TT--TTTSSS--EEEEEEBT-EEEEE-TTS--EEEEEEEE-SSS--EEEEEEE----SS-EEEEE-SSS-EEEEEETTTEEEEEEEE--TTSSEEEEEEE-TTB----/--EEEEE--SEE-TTS-EEEEEEEESS-STTSEEEEEEEETTTEEEEEEEE-SSB--EE-TTTTTTEEEEEETTTTEEEEEE-S--GGG-EEEEEEEE--SSSSSSTT-EEEE---EEEEE--PPPB--EEEEE---EEEEEEEEEEBSS--EEEEGGGTB-TTEEEPPPEE-TTS-EEEEEEEEE-GGGBTTB-EEEEEEETTTTEEEEEEE--/--EEEEES-SEE-TTS-EEEEEEEESS-STTSEEEEEEEETTTEEEEEEEE-SSB--EE-TTTTTTEEEEEETTTTEEEEEE-S--GGG-EEEEEEEE--SSSSSSTT-EEEE---EEEEE--PPPB--EEEEE-----EEEEEEEEEEBSS--EEEEGGGTB-TTEEEPPPEE-TTS-EEEEEEEEE-GGGBTTB-EEEEEEETTTTEEEEEEE--/---EEEE-SEEEE-TT--EEEEEEESS--TT-EEEEEE-TTSPPEEEEETTTEEPTTS-TTEEEEEETTEEEEEESS--GGG-SEEEEEE-SSSSP-B---EEEEE----B--EEEEEPPPHHHHTTTEEEEEEEEEEEBSS-EEEEEEETTEEP-SSEEEEEPPPPTTT--EEEEEEEEEEHHHHHT---EEEEEEETT-SS-EEEE-/---EEEE-SEEEE-TT--EEEEEEESS--TT-EEEEEE-TTSPPEEEEETTTEEPTTS-TTEEEEEETTEEEEEESS--TT--SEEEEEE-SSSSPBB---EEEEE----B--EEEEEPPPHHHHTTTEEEEEEEEEEEBSS-EEEEEEETTEEP-SSEEEEEPPPPTTT--EEEEEEEEEEHHHHHT--EEEEEEEETT-SS-EEEEEE-